Protein AF-A0A928S319-F1 (afdb_monomer)

Structure (mmCIF, N/CA/C/O backbone):
data_AF-A0A928S319-F1
#
_entry.id   AF-A0A928S319-F1
#
loop_
_atom_site.group_PDB
_atom_site.id
_atom_site.type_symbol
_atom_site.label_atom_id
_atom_site.label_alt_id
_atom_site.label_comp_id
_atom_site.label_asym_id
_atom_site.label_entity_id
_atom_site.label_seq_id
_atom_site.pdbx_PDB_ins_code
_atom_site.Cartn_x
_atom_site.Cartn_y
_atom_site.Cartn_z
_atom_site.occupancy
_atom_site.B_iso_or_equiv
_atom_site.auth_seq_id
_atom_site.auth_comp_id
_atom_site.auth_asym_id
_atom_site.auth_atom_id
_atom_site.pdbx_PDB_model_num
ATOM 1 N N . MET A 1 1 ? 28.280 28.266 10.503 1.00 34.09 1 MET A N 1
ATOM 2 C CA . MET A 1 1 ? 27.344 28.770 11.542 1.00 34.09 1 MET A CA 1
ATOM 3 C C . MET A 1 1 ? 26.442 27.668 12.131 1.00 34.09 1 MET A C 1
ATOM 5 O O . MET A 1 1 ? 25.420 27.984 12.715 1.00 34.09 1 MET A O 1
ATOM 9 N N . THR A 1 2 ? 26.809 26.383 12.058 1.00 37.94 2 THR A N 1
ATOM 10 C CA . THR A 1 2 ? 25.893 25.253 12.338 1.00 37.94 2 THR A CA 1
ATOM 11 C C . THR A 1 2 ? 26.000 24.655 13.753 1.00 37.94 2 THR A C 1
ATOM 13 O O . THR A 1 2 ? 25.081 23.978 14.194 1.00 37.94 2 THR A O 1
ATOM 16 N N . GLY A 1 3 ? 27.070 24.941 14.512 1.00 30.08 3 GLY A N 1
ATOM 17 C CA . GLY A 1 3 ? 27.277 24.375 15.862 1.00 30.08 3 GLY A CA 1
ATOM 18 C C . GLY A 1 3 ? 26.756 25.210 17.047 1.00 30.08 3 GLY A C 1
ATOM 19 O O . GLY A 1 3 ? 26.396 24.651 18.082 1.00 30.08 3 GLY A O 1
ATOM 20 N N . ARG A 1 4 ? 26.699 26.547 16.927 1.00 36.94 4 ARG A N 1
ATOM 21 C CA . ARG A 1 4 ? 26.248 27.449 18.015 1.00 36.94 4 ARG A CA 1
ATOM 22 C C . ARG A 1 4 ? 24.722 27.570 18.101 1.00 36.94 4 ARG A C 1
ATOM 24 O O . ARG A 1 4 ? 24.186 27.632 19.201 1.00 36.94 4 ARG A O 1
ATOM 31 N N . SER A 1 5 ? 24.032 27.548 16.966 1.00 40.16 5 SER A N 1
ATOM 32 C CA . SER A 1 5 ? 22.568 27.627 16.856 1.00 40.16 5 SER A CA 1
ATOM 33 C C . SER A 1 5 ? 21.872 26.343 17.326 1.00 40.16 5 SER A C 1
ATOM 35 O O . SER A 1 5 ? 20.917 26.416 18.090 1.00 40.16 5 SER A O 1
ATOM 37 N N . MET A 1 6 ? 22.410 25.160 16.998 1.00 38.59 6 MET A N 1
ATOM 38 C CA . MET A 1 6 ? 21.878 23.876 17.488 1.00 38.59 6 MET A CA 1
ATOM 39 C C . MET A 1 6 ? 22.015 23.712 19.017 1.00 38.59 6 MET A C 1
ATOM 41 O O . MET A 1 6 ? 21.134 23.147 19.662 1.00 38.59 6 MET A O 1
ATOM 45 N N . ARG A 1 7 ? 23.090 24.247 19.624 1.00 43.91 7 ARG A N 1
ATOM 46 C CA . ARG A 1 7 ? 23.232 24.311 21.094 1.00 43.91 7 ARG A CA 1
ATOM 47 C C . ARG A 1 7 ? 22.200 25.240 21.745 1.00 43.91 7 ARG A C 1
ATOM 49 O O . ARG A 1 7 ? 21.746 24.912 22.833 1.00 43.91 7 ARG A O 1
ATOM 56 N N . ARG A 1 8 ? 21.813 26.342 21.084 1.00 46.66 8 ARG A N 1
ATOM 57 C CA . ARG A 1 8 ? 20.806 27.303 21.583 1.00 46.66 8 ARG A CA 1
ATOM 58 C C . ARG A 1 8 ? 19.378 26.742 21.577 1.00 46.66 8 ARG A C 1
ATOM 60 O O . ARG A 1 8 ? 18.639 26.992 22.522 1.00 46.66 8 ARG A O 1
ATOM 67 N N . ILE A 1 9 ? 19.012 25.928 20.582 1.00 44.09 9 ILE A N 1
ATOM 68 C CA . ILE A 1 9 ? 17.712 25.226 20.577 1.00 44.09 9 ILE A CA 1
ATOM 69 C C . ILE A 1 9 ? 17.668 24.149 21.676 1.00 44.09 9 ILE A C 1
ATOM 71 O O . ILE A 1 9 ? 16.668 24.012 22.373 1.00 44.09 9 ILE A O 1
ATOM 75 N N . ARG A 1 10 ? 18.781 23.437 21.913 1.00 42.03 10 ARG A N 1
ATOM 76 C CA . ARG A 1 10 ? 18.887 22.420 22.981 1.00 42.03 10 ARG A CA 1
ATOM 77 C C . ARG A 1 10 ? 18.805 22.979 24.408 1.00 42.03 10 ARG A C 1
ATOM 79 O O . ARG A 1 10 ? 18.472 22.230 25.322 1.00 42.03 10 ARG A O 1
ATOM 86 N N . THR A 1 11 ? 19.123 24.253 24.639 1.00 42.09 11 THR A N 1
ATOM 87 C CA . THR A 1 11 ? 19.127 24.831 25.997 1.00 42.09 11 THR A CA 1
ATOM 88 C C . THR A 1 11 ? 17.731 25.061 26.589 1.00 42.09 11 THR A C 1
ATOM 90 O O . THR A 1 11 ? 17.611 25.065 27.811 1.00 42.09 11 THR A O 1
ATOM 93 N N . TRP A 1 12 ? 16.672 25.149 25.773 1.00 41.41 12 TRP A N 1
ATOM 94 C CA . TRP A 1 12 ? 15.290 25.281 26.269 1.00 41.41 12 TRP A CA 1
ATOM 95 C C . TRP A 1 12 ? 14.725 23.977 26.860 1.00 41.41 12 TRP A C 1
ATOM 97 O O . TRP A 1 12 ? 13.899 24.028 27.763 1.00 41.41 12 TRP A O 1
ATOM 107 N N . THR A 1 13 ? 15.246 22.805 26.468 1.00 44.25 13 THR A N 1
ATOM 108 C CA . THR A 1 13 ? 14.876 21.529 27.116 1.00 44.25 13 THR A CA 1
ATOM 109 C C . THR A 1 13 ? 15.301 21.428 28.590 1.00 44.25 13 THR A C 1
ATOM 111 O O . THR A 1 13 ? 14.856 20.507 29.265 1.00 44.25 13 THR A O 1
ATOM 114 N N . CYS A 1 14 ? 16.140 22.340 29.105 1.00 31.25 14 CYS A N 1
ATOM 115 C CA . CYS A 1 14 ? 16.690 22.243 30.465 1.00 31.25 14 CYS A CA 1
ATOM 116 C C . CYS A 1 14 ? 16.409 23.441 31.391 1.00 31.25 14 CYS A C 1
ATOM 118 O O . CYS A 1 14 ? 16.792 23.373 32.556 1.00 31.25 14 CYS A O 1
ATOM 120 N N . ALA A 1 15 ? 15.762 24.520 30.943 1.00 30.66 15 ALA A N 1
ATOM 121 C CA . ALA A 1 15 ? 15.530 25.684 31.801 1.00 30.66 15 ALA A CA 1
ATOM 122 C C . ALA A 1 15 ? 14.169 26.337 31.521 1.00 30.66 15 ALA A C 1
ATOM 124 O O . ALA A 1 15 ? 14.057 27.163 30.623 1.00 30.66 15 ALA A O 1
ATOM 125 N N . GLY A 1 16 ? 13.151 25.982 32.314 1.00 33.06 16 GLY A N 1
ATOM 126 C CA . GLY A 1 16 ? 11.993 26.860 32.539 1.00 33.06 16 GLY A CA 1
ATOM 127 C C . GLY A 1 16 ? 10.589 26.330 32.237 1.00 33.06 16 GLY A C 1
ATOM 128 O O . GLY A 1 16 ? 9.640 27.021 32.582 1.00 33.06 16 GLY A O 1
ATOM 129 N N . LEU A 1 17 ? 10.405 25.130 31.674 1.00 33.03 17 LEU A N 1
ATOM 130 C CA . LEU A 1 17 ? 9.065 24.557 31.462 1.00 33.03 17 LEU A CA 1
ATOM 131 C C . LEU A 1 17 ? 8.890 23.261 32.253 1.00 33.03 17 LEU A C 1
ATOM 133 O O . LEU A 1 17 ? 9.468 22.223 31.935 1.00 33.03 17 LEU A O 1
ATOM 137 N N . ILE A 1 18 ? 8.102 23.348 33.324 1.00 29.00 18 ILE A N 1
ATOM 138 C CA . ILE A 1 18 ? 7.705 22.209 34.150 1.00 29.00 18 ILE A CA 1
ATOM 139 C C . ILE A 1 18 ? 6.858 21.254 33.299 1.00 29.00 18 ILE A C 1
ATOM 141 O O . ILE A 1 18 ? 5.909 21.661 32.632 1.00 29.00 18 ILE A O 1
ATOM 145 N N . ALA A 1 19 ? 7.234 19.976 33.342 1.00 26.89 19 ALA A N 1
ATOM 146 C CA . ALA A 1 19 ? 6.660 18.872 32.588 1.00 26.89 19 ALA A CA 1
ATOM 147 C C . ALA A 1 19 ? 5.120 18.843 32.618 1.00 26.89 19 ALA A C 1
ATOM 149 O O . ALA A 1 19 ? 4.506 18.565 33.649 1.00 26.89 19 ALA A O 1
ATOM 150 N N . CYS A 1 20 ? 4.504 19.051 31.454 1.00 30.06 20 CYS A N 1
ATOM 151 C CA . CYS A 1 20 ? 3.156 18.578 31.166 1.00 30.06 20 CYS A CA 1
ATOM 152 C C . CYS A 1 20 ? 3.275 17.301 30.333 1.00 30.06 20 CYS A C 1
ATOM 154 O O . CYS A 1 20 ? 3.807 17.323 29.225 1.00 30.06 20 CYS A O 1
ATOM 156 N N . ALA A 1 21 ? 2.758 16.189 30.855 1.00 27.22 21 ALA A N 1
ATOM 157 C CA . ALA A 1 21 ? 2.481 15.000 30.060 1.00 27.22 21 ALA A CA 1
ATOM 158 C C . ALA A 1 21 ? 1.259 15.283 29.169 1.00 27.22 21 ALA A C 1
ATOM 160 O O . ALA A 1 21 ? 0.144 14.858 29.462 1.00 27.22 21 ALA A O 1
ATOM 161 N N . ALA A 1 22 ? 1.449 16.070 28.111 1.00 30.23 22 ALA A N 1
ATOM 162 C CA . ALA A 1 22 ? 0.456 16.216 27.059 1.00 30.23 22 ALA A CA 1
ATOM 163 C C . ALA A 1 22 ? 0.625 15.035 26.098 1.00 30.23 22 ALA A C 1
ATOM 165 O O . ALA A 1 22 ? 1.603 14.960 25.355 1.00 30.23 22 ALA A O 1
ATOM 166 N N . LEU A 1 23 ? -0.315 14.088 26.149 1.00 30.02 23 LEU A N 1
ATOM 167 C CA . LEU A 1 23 ? -0.393 12.990 25.186 1.00 30.02 23 LEU A CA 1
ATOM 168 C C . LEU A 1 23 ? -0.434 13.562 23.755 1.00 30.02 23 LEU A C 1
ATOM 170 O O . LEU A 1 23 ? -1.133 14.557 23.528 1.00 30.02 23 LEU A O 1
ATOM 174 N N . PRO A 1 24 ? 0.281 12.953 22.791 1.00 30.30 24 PRO A N 1
ATOM 175 C CA . PRO A 1 24 ? 0.369 13.469 21.435 1.00 30.30 24 PRO A CA 1
ATOM 176 C C . PRO A 1 24 ? -1.022 13.568 20.808 1.00 30.30 24 PRO A C 1
ATOM 178 O O . PRO A 1 24 ? -1.735 12.580 20.638 1.00 30.30 24 PRO A O 1
ATOM 181 N N . ALA A 1 25 ? -1.377 14.804 20.476 1.00 34.69 25 ALA A N 1
ATOM 182 C CA . ALA A 1 25 ? -2.468 15.170 19.598 1.00 34.69 25 ALA A CA 1
ATOM 183 C C . ALA A 1 25 ? -2.018 15.004 18.153 1.00 34.69 25 ALA A C 1
ATOM 185 O O . ALA A 1 25 ? -0.946 15.470 17.805 1.00 34.69 25 ALA A O 1
ATOM 186 N N . ARG A 1 26 ? -2.852 14.428 17.307 1.00 36.94 26 ARG A N 1
ATOM 187 C CA . ARG A 1 26 ? -2.746 14.218 15.871 1.00 36.94 26 ARG A CA 1
ATOM 188 C C . ARG A 1 26 ? -4.167 14.127 15.277 1.00 36.94 26 ARG A C 1
ATOM 190 O O . ARG A 1 26 ? -4.845 13.140 15.422 1.00 36.94 26 ARG A O 1
ATOM 197 N N . GLY A 1 27 ? -4.676 15.206 14.699 1.00 38.75 27 GLY A N 1
ATOM 198 C CA . GLY A 1 27 ? -5.790 15.281 13.733 1.00 38.75 27 GLY A CA 1
ATOM 199 C C . GLY A 1 27 ? -6.958 14.277 13.665 1.00 38.75 27 GLY A C 1
ATOM 200 O O . GLY A 1 27 ? -6.771 13.123 13.310 1.00 38.75 27 GLY A O 1
ATOM 201 N N . GLY A 1 28 ? -8.185 14.781 13.851 1.00 39.62 28 GLY A N 1
ATOM 202 C CA . GLY A 1 28 ? -9.452 14.128 13.486 1.00 39.62 28 GLY A CA 1
ATOM 203 C C . GLY A 1 28 ? -9.680 13.982 11.981 1.00 39.62 28 GLY A C 1
ATOM 204 O O . GLY A 1 28 ? -9.009 14.672 11.227 1.00 39.62 28 GLY A O 1
ATOM 205 N N . PRO A 1 29 ? -10.659 13.204 11.497 1.00 41.00 29 PRO A N 1
ATOM 206 C CA . PRO A 1 29 ? -10.925 13.075 10.058 1.00 41.00 29 PRO A CA 1
ATOM 207 C C . PRO A 1 29 ? -11.649 14.275 9.418 1.00 41.00 29 PRO A C 1
ATOM 209 O O . PRO A 1 29 ? -12.084 14.226 8.276 1.00 41.00 29 PRO A O 1
ATOM 212 N N . ASN A 1 30 ? -11.779 15.366 10.158 1.00 51.31 30 ASN A N 1
ATOM 213 C CA . ASN A 1 30 ? -12.445 16.602 9.732 1.00 51.31 30 ASN A CA 1
ATOM 214 C C . ASN A 1 30 ? -11.444 17.751 9.717 1.00 51.31 30 ASN A C 1
ATOM 216 O O . ASN A 1 30 ? -11.799 18.922 9.635 1.00 51.31 30 ASN A O 1
ATOM 220 N N . LEU A 1 31 ? -10.186 17.385 9.944 1.00 55.84 31 LEU A N 1
ATOM 221 C CA . LEU A 1 31 ? -9.044 18.241 10.064 1.00 55.84 31 LEU A CA 1
ATOM 222 C C . LEU A 1 31 ? -8.592 18.618 8.662 1.00 55.84 31 LEU A C 1
ATOM 224 O O . LEU A 1 31 ? -7.925 17.847 7.979 1.00 55.84 31 LEU A O 1
ATOM 228 N N . VAL A 1 32 ? -8.940 19.830 8.274 1.00 54.81 32 VAL A N 1
ATOM 229 C CA . VAL A 1 32 ? -8.575 20.404 6.986 1.00 54.81 32 VAL A CA 1
ATOM 230 C C . VAL A 1 32 ? -7.110 20.821 6.996 1.00 54.81 32 VAL A C 1
ATOM 232 O O . VAL A 1 32 ? -6.420 20.638 6.009 1.00 54.81 32 VAL A O 1
ATOM 235 N N . ALA A 1 33 ? -6.593 21.337 8.112 1.00 54.75 33 ALA A N 1
ATOM 236 C CA . ALA A 1 33 ? -5.182 21.697 8.250 1.00 54.75 33 ALA A CA 1
ATOM 237 C C . ALA A 1 33 ? -4.685 21.426 9.664 1.00 54.75 33 ALA A C 1
ATOM 239 O O . ALA A 1 33 ? -5.439 21.557 10.638 1.00 54.75 33 ALA A O 1
ATOM 240 N N . VAL A 1 34 ? -3.407 21.069 9.789 1.00 60.81 34 VAL A N 1
ATOM 241 C CA . VAL A 1 34 ? -2.806 20.839 11.096 1.00 60.81 34 VAL A CA 1
ATOM 242 C C . VAL A 1 34 ? -1.322 21.135 11.122 1.00 60.81 34 VAL A C 1
ATOM 244 O O . VAL A 1 34 ? -0.647 20.935 10.132 1.00 60.81 34 VAL A O 1
ATOM 247 N N . GLY A 1 35 ? -0.810 21.604 12.253 1.00 56.25 35 GLY A N 1
ATOM 248 C CA . GLY A 1 35 ? 0.625 21.669 12.514 1.00 56.25 35 GLY A CA 1
ATOM 249 C C . GLY A 1 35 ? 0.962 20.776 13.694 1.00 56.25 35 GLY A C 1
ATOM 250 O O . GLY A 1 35 ? 0.561 21.107 14.810 1.00 56.25 35 GLY A O 1
ATOM 251 N N . PHE A 1 36 ? 1.664 19.664 13.458 1.00 57.72 36 PHE A N 1
ATOM 252 C CA . PHE A 1 36 ? 2.273 18.851 14.514 1.00 57.72 36 PHE A CA 1
ATOM 253 C C . PHE A 1 36 ? 3.786 18.912 14.418 1.00 57.72 36 PHE A C 1
ATOM 255 O O . PHE A 1 36 ? 4.358 18.677 13.358 1.00 57.72 36 PHE A O 1
ATOM 262 N N . PHE A 1 37 ? 4.428 19.201 15.546 1.00 60.50 37 PHE A N 1
ATOM 263 C CA . PHE A 1 37 ? 5.868 19.459 15.599 1.00 60.50 37 PHE A CA 1
ATOM 264 C C . PHE A 1 37 ? 6.627 18.415 16.417 1.00 60.50 37 PHE A C 1
ATOM 266 O O . PHE A 1 37 ? 7.760 18.638 16.846 1.00 60.50 37 PHE A O 1
ATOM 273 N N . ASP A 1 38 ? 6.009 17.244 16.580 1.00 55.69 38 ASP A N 1
ATOM 274 C CA . ASP A 1 38 ? 6.647 16.044 17.106 1.00 55.69 38 ASP A CA 1
ATOM 275 C C . ASP A 1 38 ? 7.420 15.315 15.996 1.00 55.69 38 ASP A C 1
ATOM 277 O O . ASP A 1 38 ? 7.031 14.255 15.503 1.00 55.69 38 ASP A O 1
ATOM 281 N N . LEU A 1 39 ? 8.464 15.993 15.530 1.00 56.28 39 LEU A N 1
ATOM 282 C CA . LEU A 1 39 ? 9.363 15.574 14.462 1.00 56.28 39 LEU A CA 1
ATOM 283 C C . LEU A 1 39 ? 10.785 15.531 15.008 1.00 56.28 39 LEU A C 1
ATOM 285 O O . LEU A 1 39 ? 11.094 16.200 15.991 1.00 56.28 39 LEU A O 1
ATOM 289 N N . ALA A 1 40 ? 11.688 14.800 14.356 1.00 57.53 40 ALA A N 1
ATOM 290 C CA . ALA A 1 40 ? 13.099 14.881 14.715 1.00 57.53 40 ALA A CA 1
ATOM 291 C C . ALA A 1 40 ? 13.571 16.356 14.708 1.00 57.53 40 ALA A C 1
ATOM 293 O O . ALA A 1 40 ? 13.184 17.113 13.809 1.00 57.53 40 ALA A O 1
ATOM 294 N N . PRO A 1 41 ? 14.388 16.791 15.688 1.00 66.00 41 PRO A N 1
ATOM 295 C CA . PRO A 1 41 ? 14.815 18.181 15.766 1.00 66.00 41 PRO A CA 1
ATOM 296 C C . PRO A 1 41 ? 15.512 18.612 14.469 1.00 66.00 41 PRO A C 1
ATOM 298 O O . PRO A 1 41 ? 16.501 17.996 14.064 1.00 66.00 41 PRO A O 1
ATOM 301 N N . LYS A 1 42 ? 15.018 19.669 13.818 1.00 68.44 42 LYS A N 1
ATOM 302 C CA . LYS A 1 42 ? 15.487 20.098 12.490 1.00 68.44 42 LYS A CA 1
ATOM 303 C C . LYS A 1 42 ? 15.374 21.606 12.331 1.00 68.44 42 LYS A C 1
ATOM 305 O O . LYS A 1 42 ? 14.389 22.195 12.751 1.00 68.44 42 LYS A O 1
ATOM 310 N N . LEU A 1 43 ? 16.374 22.232 11.720 1.00 75.75 43 LEU A N 1
ATOM 311 C CA . LEU A 1 43 ? 16.349 23.656 11.376 1.00 75.75 43 LEU A CA 1
ATOM 312 C C . LEU A 1 43 ? 15.754 23.859 9.981 1.00 75.75 43 LEU A C 1
ATOM 314 O O . LEU A 1 43 ? 16.000 23.047 9.093 1.00 75.75 43 LEU A O 1
ATOM 318 N N . ALA A 1 44 ? 15.027 24.958 9.788 1.00 74.38 44 ALA A N 1
ATOM 319 C CA . ALA A 1 44 ? 14.574 25.374 8.469 1.00 74.38 44 ALA A CA 1
ATOM 320 C C . ALA A 1 44 ? 15.755 25.850 7.611 1.00 74.38 44 ALA A C 1
ATOM 322 O O . ALA A 1 44 ? 16.646 26.570 8.080 1.00 74.38 44 ALA A O 1
ATOM 323 N N . ASN A 1 45 ? 15.723 25.502 6.329 1.00 74.19 45 ASN A N 1
ATOM 324 C CA . ASN A 1 45 ? 16.584 26.083 5.314 1.00 74.19 45 ASN A CA 1
ATOM 325 C C . ASN A 1 45 ? 16.130 27.511 5.021 1.00 74.19 45 ASN A C 1
ATOM 327 O O . ASN A 1 45 ? 14.944 27.771 4.839 1.00 74.19 45 ASN A O 1
ATOM 331 N N . VAL A 1 46 ? 17.080 28.445 4.954 1.00 76.69 46 VAL A N 1
ATOM 332 C CA . VAL A 1 46 ? 16.784 29.862 4.712 1.00 76.69 46 VAL A CA 1
ATOM 333 C C . VAL A 1 46 ? 17.112 30.229 3.271 1.00 76.69 46 VAL A C 1
ATOM 335 O O . VAL A 1 46 ? 18.260 30.086 2.843 1.00 76.69 46 VAL A O 1
ATOM 338 N N . ARG A 1 47 ? 16.128 30.765 2.550 1.00 76.00 47 ARG A N 1
ATOM 339 C CA . ARG A 1 47 ? 16.235 31.244 1.168 1.00 76.00 47 ARG A CA 1
ATOM 340 C C . ARG A 1 47 ? 15.647 32.646 1.023 1.00 76.00 47 ARG A C 1
ATOM 342 O O . ARG A 1 47 ? 14.995 33.173 1.923 1.00 76.00 47 ARG A O 1
ATOM 349 N N . TYR A 1 48 ? 15.912 33.272 -0.115 1.00 71.62 48 TYR A N 1
ATOM 350 C CA . TYR A 1 48 ? 15.319 34.552 -0.494 1.00 71.62 48 TYR A CA 1
ATOM 351 C C . TYR A 1 48 ? 14.196 34.310 -1.496 1.00 71.62 48 TYR A C 1
ATOM 353 O O . TYR A 1 48 ? 14.375 33.498 -2.400 1.00 71.62 48 TYR A O 1
ATOM 361 N N . SER A 1 49 ? 13.074 35.023 -1.363 1.00 59.50 49 SER A N 1
ATOM 362 C CA . SER A 1 49 ? 12.041 34.994 -2.405 1.00 59.50 49 SER A CA 1
ATOM 363 C C . SER A 1 49 ? 12.601 35.565 -3.709 1.00 59.50 49 SER A C 1
ATOM 365 O O . SER A 1 49 ? 13.257 36.609 -3.698 1.00 59.50 49 SER A O 1
ATOM 367 N N . LEU A 1 50 ? 12.372 34.884 -4.832 1.00 50.19 50 LEU A N 1
ATOM 368 C CA . LEU A 1 50 ? 12.834 35.333 -6.150 1.00 50.19 50 LEU A CA 1
ATOM 369 C C . LEU A 1 50 ? 11.948 36.443 -6.730 1.00 50.19 50 LEU A C 1
ATOM 371 O O . LEU A 1 50 ? 12.426 37.265 -7.508 1.00 50.19 50 LEU A O 1
ATOM 375 N N . THR A 1 51 ? 10.683 36.487 -6.319 1.00 52.41 51 THR A N 1
ATOM 376 C CA . THR A 1 51 ? 9.663 37.417 -6.820 1.00 52.41 51 THR A CA 1
ATOM 377 C C . THR A 1 51 ? 9.429 38.606 -5.891 1.00 52.41 51 THR A C 1
ATOM 379 O O . THR A 1 51 ? 8.903 39.625 -6.331 1.00 52.41 51 THR A O 1
ATOM 382 N N . ASP A 1 52 ? 9.852 38.509 -4.626 1.00 67.19 52 ASP A N 1
ATOM 383 C CA . ASP A 1 52 ? 9.662 39.549 -3.617 1.00 67.19 52 ASP A CA 1
ATOM 384 C C . ASP A 1 52 ? 10.985 39.875 -2.880 1.00 67.19 52 ASP A C 1
ATOM 386 O O . ASP A 1 52 ? 11.468 39.084 -2.059 1.00 67.19 52 ASP A O 1
ATOM 390 N N . PRO A 1 53 ? 11.596 41.050 -3.130 1.00 69.38 53 PRO A N 1
ATOM 391 C CA . PRO A 1 53 ? 12.865 41.443 -2.517 1.00 69.38 53 PRO A CA 1
ATOM 392 C C . PRO A 1 53 ? 12.773 41.721 -1.004 1.00 69.38 53 PRO A C 1
ATOM 394 O O . PRO A 1 53 ? 13.815 41.867 -0.355 1.00 69.38 53 PRO A O 1
ATOM 397 N N . GLN A 1 54 ? 11.566 41.769 -0.436 1.00 76.50 54 GLN A N 1
ATOM 398 C CA . GLN A 1 54 ? 11.289 41.985 0.987 1.00 76.50 54 GLN A CA 1
ATOM 399 C C . GLN A 1 54 ? 10.963 40.691 1.752 1.00 76.50 54 GLN A C 1
ATOM 401 O O . GLN A 1 54 ? 10.734 40.732 2.962 1.00 76.50 54 GLN A O 1
ATOM 406 N N . THR A 1 55 ? 10.988 39.533 1.080 1.00 78.44 55 THR A N 1
ATOM 407 C CA . THR A 1 55 ? 10.611 38.246 1.681 1.00 78.44 55 THR A CA 1
ATOM 408 C C . THR A 1 55 ? 11.805 37.302 1.875 1.00 78.44 55 THR A C 1
ATOM 410 O O . THR A 1 55 ? 12.567 37.001 0.947 1.00 78.44 55 THR A O 1
ATOM 413 N N . VAL A 1 56 ? 11.936 36.779 3.098 1.00 81.00 56 VAL A N 1
ATOM 414 C CA . VAL A 1 56 ? 12.796 35.642 3.462 1.00 81.00 56 VAL A CA 1
ATOM 415 C C . VAL A 1 56 ? 11.925 34.392 3.582 1.00 81.00 56 VAL A C 1
ATOM 417 O O . VAL A 1 56 ? 10.888 34.422 4.238 1.00 81.00 56 VAL A O 1
ATOM 420 N N . VAL A 1 57 ? 12.344 33.290 2.965 1.00 77.88 57 VAL A N 1
ATOM 421 C CA . VAL A 1 57 ? 11.638 32.003 3.005 1.00 77.88 57 VAL A CA 1
ATOM 422 C C . VAL A 1 57 ? 12.399 31.057 3.930 1.00 77.88 57 VAL A C 1
ATOM 424 O O . VAL A 1 57 ? 13.594 30.834 3.736 1.00 77.88 57 VAL A O 1
ATOM 427 N N . LEU A 1 58 ? 11.724 30.516 4.940 1.00 78.19 58 LEU A N 1
ATOM 428 C CA . LEU A 1 58 ? 12.221 29.452 5.811 1.00 78.19 58 LEU A CA 1
ATOM 429 C C . LEU A 1 58 ? 11.441 28.180 5.463 1.00 78.19 58 LEU A C 1
ATOM 431 O O . LEU A 1 58 ? 10.224 28.125 5.635 1.00 78.19 58 LEU A O 1
ATOM 435 N N . GLU A 1 59 ? 12.130 27.172 4.949 1.00 71.56 59 GLU A N 1
ATOM 436 C CA . GLU A 1 59 ? 11.518 25.954 4.415 1.00 71.56 59 GLU A CA 1
ATOM 437 C C . GLU A 1 59 ? 12.077 24.723 5.130 1.00 71.56 59 GLU A C 1
ATOM 439 O O . GLU A 1 59 ? 13.280 24.625 5.376 1.00 71.56 59 GLU A O 1
ATOM 444 N N . PHE A 1 60 ? 11.203 23.785 5.487 1.00 65.25 60 PHE A N 1
ATOM 445 C CA . PHE A 1 60 ? 11.593 22.511 6.082 1.00 65.25 60 PHE A CA 1
ATOM 446 C C . PHE A 1 60 ? 11.565 21.429 5.012 1.00 65.25 60 PHE A C 1
ATOM 448 O O . PHE A 1 60 ? 10.602 21.337 4.257 1.00 65.25 60 PHE A O 1
ATOM 455 N N . ASP A 1 61 ? 12.594 20.584 4.950 1.00 52.22 61 ASP A N 1
ATOM 456 C CA . ASP A 1 61 ? 12.575 19.496 3.976 1.00 52.22 61 ASP A CA 1
ATOM 457 C C . ASP A 1 61 ? 11.709 18.325 4.459 1.00 52.22 61 ASP A C 1
ATOM 459 O O . ASP A 1 61 ? 12.045 17.755 5.496 1.00 52.22 61 ASP A O 1
ATOM 463 N N . GLY A 1 62 ? 10.670 17.932 3.710 1.00 50.72 62 GLY A N 1
ATOM 464 C CA . GLY A 1 62 ? 9.848 16.737 3.985 1.00 50.72 62 GLY A CA 1
ATOM 465 C C . GLY A 1 62 ? 8.351 16.922 3.688 1.00 50.72 62 GLY A C 1
ATOM 466 O O . GLY A 1 62 ? 7.908 18.040 3.441 1.00 50.72 62 GLY A O 1
ATOM 467 N N . GLU A 1 63 ? 7.561 15.841 3.750 1.00 47.97 63 GLU A N 1
ATOM 468 C CA . GLU A 1 63 ? 6.081 15.877 3.808 1.00 47.97 63 GLU A CA 1
ATOM 469 C C . GLU A 1 63 ? 5.605 16.193 5.234 1.00 47.97 63 GLU A C 1
ATOM 471 O O . GLU A 1 63 ? 4.941 15.401 5.903 1.00 47.97 63 GLU A O 1
ATOM 476 N N . HIS A 1 64 ? 6.005 17.345 5.758 1.00 53.38 64 HIS A N 1
ATOM 477 C CA . HIS A 1 64 ? 5.463 17.808 7.027 1.00 53.38 64 HIS A CA 1
ATOM 478 C C . HIS A 1 64 ? 4.094 18.451 6.787 1.00 53.38 64 HIS A C 1
ATOM 480 O O . HIS A 1 64 ? 3.809 18.969 5.706 1.00 53.38 64 HIS A O 1
ATOM 486 N N . ASP A 1 65 ? 3.244 18.488 7.816 1.00 52.31 65 ASP A N 1
ATOM 487 C CA . ASP A 1 65 ? 1.930 19.152 7.736 1.00 52.31 65 ASP A CA 1
ATOM 488 C C . ASP A 1 65 ? 2.041 20.688 7.522 1.00 52.31 65 ASP A C 1
ATOM 490 O O . ASP A 1 65 ? 1.055 21.420 7.440 1.00 52.31 65 ASP A O 1
ATOM 494 N N . PHE A 1 66 ? 3.277 21.170 7.406 1.00 59.56 66 PHE A N 1
ATOM 495 C CA . PHE A 1 66 ? 3.715 22.536 7.255 1.00 59.56 66 PHE A CA 1
ATOM 496 C C . PHE A 1 66 ? 4.516 22.680 5.948 1.00 59.56 66 PHE A C 1
ATOM 498 O O . PHE A 1 66 ? 5.500 21.969 5.757 1.00 59.56 66 PHE A O 1
ATOM 505 N N . GLY A 1 67 ? 4.112 23.598 5.069 1.00 60.19 67 GLY A N 1
ATOM 506 C CA . GLY A 1 67 ? 4.737 23.826 3.764 1.00 60.19 67 GLY A CA 1
ATOM 507 C C . GLY A 1 67 ? 5.936 24.775 3.832 1.00 60.19 67 GLY A C 1
ATOM 508 O O . GLY A 1 67 ? 7.061 24.382 3.532 1.00 60.19 67 GLY A O 1
ATOM 509 N N . ARG A 1 68 ? 5.720 26.043 4.216 1.00 74.44 68 ARG A N 1
ATOM 510 C CA . ARG A 1 68 ? 6.735 27.119 4.165 1.00 74.44 68 ARG A CA 1
ATOM 511 C C . ARG A 1 68 ? 6.451 28.219 5.182 1.00 74.44 68 ARG A C 1
ATOM 513 O O . ARG A 1 68 ? 5.299 28.492 5.501 1.00 74.44 68 ARG A O 1
ATOM 520 N N . ILE A 1 69 ? 7.495 28.897 5.659 1.00 77.94 69 ILE A N 1
ATOM 521 C CA . ILE A 1 69 ? 7.358 30.141 6.422 1.00 77.94 69 ILE A CA 1
ATOM 522 C C . ILE A 1 69 ? 7.893 31.284 5.574 1.00 77.94 69 ILE A C 1
ATOM 524 O O . ILE A 1 69 ? 9.058 31.286 5.183 1.00 77.94 69 ILE A O 1
ATOM 528 N N . LEU A 1 70 ? 7.069 32.291 5.338 1.00 81.31 70 LEU A N 1
ATOM 529 C CA . LEU A 1 70 ? 7.458 33.516 4.660 1.00 81.31 70 LEU A CA 1
ATOM 530 C C . LEU A 1 70 ? 7.561 34.623 5.704 1.00 81.31 70 LEU A C 1
ATOM 532 O O . LEU A 1 70 ? 6.583 34.946 6.371 1.00 81.31 70 LEU A O 1
ATOM 536 N N . VAL A 1 71 ? 8.739 35.217 5.844 1.00 83.62 71 VAL A N 1
ATOM 537 C CA . VAL A 1 71 ? 8.955 36.409 6.665 1.00 83.62 71 VAL A CA 1
ATOM 538 C C . VAL A 1 71 ? 9.062 37.596 5.722 1.00 83.62 71 VAL A C 1
ATOM 540 O O . VAL A 1 71 ? 10.078 37.763 5.045 1.00 83.62 71 VAL A O 1
ATOM 543 N N . LYS A 1 72 ? 8.004 38.404 5.664 1.00 83.81 72 LYS A N 1
ATOM 544 C CA . LYS A 1 72 ? 7.964 39.653 4.899 1.00 83.81 72 LYS A CA 1
ATOM 545 C C . LYS A 1 72 ? 8.302 40.819 5.813 1.00 83.81 72 LYS A C 1
ATOM 547 O O . LYS A 1 72 ? 7.780 40.890 6.923 1.00 83.81 72 LYS A O 1
ATOM 552 N N . SER A 1 73 ? 9.154 41.735 5.369 1.00 81.50 73 SER A N 1
ATOM 553 C CA . SER A 1 73 ? 9.497 42.930 6.143 1.00 81.50 73 SER A CA 1
ATOM 554 C C . SER A 1 73 ? 9.892 44.092 5.246 1.00 81.50 73 SER A C 1
ATOM 556 O O . SER A 1 73 ? 10.491 43.908 4.193 1.00 81.50 73 SER A O 1
ATOM 558 N N . GLU A 1 74 ? 9.652 45.311 5.723 1.00 81.56 74 GLU A N 1
ATOM 559 C CA . GLU A 1 74 ? 10.186 46.537 5.120 1.00 81.56 74 GLU A CA 1
ATOM 560 C C . GLU A 1 74 ? 11.726 46.589 5.157 1.00 81.56 74 GLU A C 1
ATOM 562 O O . GLU A 1 74 ? 12.359 47.320 4.395 1.00 81.56 74 GLU A O 1
ATOM 567 N N . THR A 1 75 ? 12.353 45.782 6.019 1.00 79.25 75 THR A N 1
ATOM 568 C CA . THR A 1 75 ? 13.808 45.635 6.086 1.00 79.25 75 THR A CA 1
ATOM 569 C C . THR A 1 75 ? 14.324 44.806 4.901 1.00 79.25 75 THR A C 1
ATOM 571 O O . THR A 1 75 ? 13.792 43.727 4.639 1.00 79.25 75 THR A O 1
ATOM 574 N N . PRO A 1 76 ? 15.411 45.221 4.215 1.00 76.50 76 PRO A N 1
ATOM 575 C CA . PRO A 1 76 ? 15.992 44.437 3.128 1.00 76.50 76 PRO A CA 1
ATOM 576 C C . PRO A 1 76 ? 16.286 42.989 3.545 1.00 76.50 76 PRO A C 1
ATOM 578 O O . PRO A 1 76 ? 16.931 42.750 4.570 1.00 76.50 76 PRO A O 1
ATOM 581 N N . ARG A 1 77 ? 15.888 42.014 2.716 1.00 72.88 77 ARG A N 1
ATOM 582 C CA . ARG A 1 77 ? 16.006 40.567 3.003 1.00 72.88 77 ARG A CA 1
ATOM 583 C C . ARG A 1 77 ? 17.403 40.106 3.448 1.00 72.88 77 ARG A C 1
ATOM 585 O O . ARG A 1 77 ? 17.531 39.170 4.235 1.00 72.88 77 ARG A O 1
ATOM 592 N N . SER A 1 78 ? 18.469 40.763 2.979 1.00 70.62 78 SER A N 1
ATOM 593 C CA . SER A 1 78 ? 19.861 40.470 3.360 1.00 70.62 78 SER A CA 1
ATOM 594 C C . SER A 1 78 ? 20.165 40.785 4.829 1.00 70.62 78 SER A C 1
ATOM 596 O O . SER A 1 78 ? 20.957 40.078 5.455 1.00 70.62 78 SER A O 1
ATOM 598 N N . VAL A 1 79 ? 19.518 41.817 5.372 1.00 72.75 79 VAL A N 1
ATOM 599 C CA . VAL A 1 79 ? 19.593 42.229 6.776 1.00 72.75 79 VAL A CA 1
ATOM 600 C C . VAL A 1 79 ? 18.587 41.431 7.597 1.00 72.75 79 VAL A C 1
ATOM 602 O O . VAL A 1 79 ? 18.978 40.858 8.609 1.00 72.75 79 VAL A O 1
ATOM 605 N N . ALA A 1 80 ? 17.351 41.283 7.105 1.00 69.81 80 ALA A N 1
ATOM 606 C CA . ALA A 1 80 ? 16.301 40.530 7.790 1.00 69.81 80 ALA A CA 1
ATOM 607 C C . ALA A 1 80 ? 16.690 39.064 8.046 1.00 69.81 80 ALA A C 1
ATOM 609 O O . ALA A 1 80 ? 16.370 38.517 9.090 1.00 69.81 80 ALA A O 1
ATOM 610 N N . ARG A 1 81 ? 17.458 38.431 7.145 1.00 78.19 81 ARG A N 1
ATOM 611 C CA . ARG A 1 81 ? 17.984 37.068 7.345 1.00 78.19 81 ARG A CA 1
ATOM 612 C C . ARG A 1 81 ? 18.870 36.925 8.589 1.00 78.19 81 ARG A C 1
ATOM 614 O O . ARG A 1 81 ? 18.948 35.832 9.150 1.00 78.19 81 ARG A O 1
ATOM 621 N N . ARG A 1 82 ? 19.625 37.958 8.979 1.00 77.50 82 ARG A N 1
ATOM 622 C CA . ARG A 1 82 ? 20.568 37.842 10.102 1.00 77.50 82 ARG A CA 1
ATOM 623 C C . ARG A 1 82 ? 19.774 37.692 11.396 1.00 77.50 82 ARG A C 1
ATOM 625 O O . ARG A 1 82 ? 19.006 38.577 11.735 1.00 77.50 82 ARG A O 1
ATOM 632 N N . GLY A 1 83 ? 19.977 36.581 12.100 1.00 72.38 83 GLY A N 1
ATOM 633 C CA . GLY A 1 83 ? 19.324 36.318 13.384 1.00 72.38 83 GLY A CA 1
ATOM 634 C C . GLY A 1 83 ? 17.955 35.635 13.297 1.00 72.38 83 GLY A C 1
ATOM 635 O O . GLY A 1 83 ? 17.447 35.251 14.342 1.00 72.38 83 GLY A O 1
ATOM 636 N N . LEU A 1 84 ? 17.394 35.422 12.097 1.00 81.88 84 LEU A N 1
ATOM 637 C CA . LEU A 1 84 ? 16.195 34.595 11.911 1.00 81.88 84 LEU A CA 1
ATOM 638 C C . LEU A 1 84 ? 16.539 33.109 11.984 1.00 81.88 84 LEU A C 1
ATOM 640 O O . LEU A 1 84 ? 17.344 32.610 11.191 1.00 81.88 84 LEU A O 1
ATOM 644 N N . VAL A 1 85 ? 15.886 32.392 12.894 1.00 81.56 85 VAL A N 1
ATOM 645 C CA . VAL A 1 85 ? 15.997 30.935 13.009 1.00 81.56 85 VAL A CA 1
ATOM 646 C C . VAL A 1 85 ? 14.607 30.341 13.208 1.00 81.56 85 VAL A C 1
ATOM 648 O O . VAL A 1 85 ? 13.861 30.790 14.069 1.00 81.56 85 VAL A O 1
ATOM 651 N N . ALA A 1 86 ? 14.274 29.301 12.446 1.00 82.19 86 ALA A N 1
ATOM 652 C CA . ALA A 1 86 ? 13.113 28.456 12.707 1.00 82.19 86 ALA A CA 1
ATOM 653 C C . ALA A 1 86 ? 13.550 26.991 12.801 1.00 82.19 86 ALA A C 1
ATOM 655 O O . ALA A 1 86 ? 14.462 26.573 12.081 1.00 82.19 86 ALA A O 1
ATOM 656 N N . GLY A 1 87 ? 12.937 26.214 13.692 1.00 76.38 87 GLY A N 1
ATOM 657 C CA . GLY A 1 87 ? 13.301 24.813 13.878 1.00 76.38 87 GLY A CA 1
ATOM 658 C C . GLY A 1 87 ? 12.319 23.990 14.705 1.00 76.38 87 GLY A C 1
ATOM 659 O O . GLY A 1 87 ? 11.672 24.515 15.605 1.00 76.38 87 GLY A O 1
ATOM 660 N N . TYR A 1 88 ? 12.261 22.685 14.439 1.00 72.81 88 TYR A N 1
ATOM 661 C CA . TYR A 1 88 ? 11.608 21.709 15.308 1.00 72.81 88 TYR A CA 1
ATOM 662 C C . TYR A 1 88 ? 12.509 21.355 16.489 1.00 72.81 88 TYR A C 1
ATOM 664 O O . TYR A 1 88 ? 13.716 21.148 16.326 1.00 72.81 88 TYR A O 1
ATOM 672 N N . THR A 1 89 ? 11.920 21.242 17.677 1.00 67.69 89 THR A N 1
ATOM 673 C CA . THR A 1 89 ? 12.632 20.825 18.896 1.00 67.69 89 THR A CA 1
ATOM 674 C C . THR A 1 89 ? 12.604 19.312 19.132 1.00 67.69 89 THR A C 1
ATOM 676 O O . THR A 1 89 ? 13.479 18.814 19.836 1.00 67.69 89 THR A O 1
ATOM 679 N N . GLY A 1 90 ? 11.625 18.610 18.542 1.00 59.06 90 GLY A N 1
ATOM 680 C CA . GLY A 1 90 ? 11.320 17.178 18.690 1.00 59.06 90 GLY A CA 1
ATOM 681 C C . GLY A 1 90 ? 10.833 16.715 20.061 1.00 59.06 90 GLY A C 1
ATOM 682 O O . GLY A 1 90 ? 10.954 17.451 21.040 1.00 59.06 90 GLY A O 1
ATOM 683 N N . SER A 1 91 ? 10.260 15.502 20.129 1.00 57.09 91 SER A N 1
ATOM 684 C CA . SER A 1 91 ? 9.887 14.871 21.402 1.00 57.09 91 SER A CA 1
ATOM 685 C C . SER A 1 91 ? 11.077 14.171 22.050 1.00 57.09 91 SER A C 1
ATOM 687 O O . SER A 1 91 ? 11.821 13.412 21.426 1.00 57.09 91 SER A O 1
ATOM 689 N N . ARG A 1 92 ? 11.261 14.420 23.347 1.00 47.41 92 ARG A N 1
ATOM 690 C CA . ARG A 1 92 ? 12.195 13.688 24.204 1.00 47.41 92 ARG A CA 1
ATOM 691 C C . ARG A 1 92 ? 11.491 13.352 25.509 1.00 47.41 92 ARG A C 1
ATOM 693 O O . ARG A 1 92 ? 10.977 14.246 26.172 1.00 47.41 92 ARG A O 1
ATOM 700 N N . GLY A 1 93 ? 11.482 12.072 25.881 1.00 44.56 93 GLY A N 1
ATOM 701 C CA . GLY A 1 93 ? 10.931 11.627 27.165 1.00 44.56 93 GLY A CA 1
ATOM 702 C C . GLY A 1 93 ? 9.428 11.884 27.334 1.00 44.56 93 GLY A C 1
ATOM 703 O O . GLY A 1 93 ? 8.986 12.127 28.451 1.00 44.56 93 GLY A O 1
ATOM 704 N N . GLY A 1 94 ? 8.656 11.879 26.241 1.00 44.34 94 GLY A N 1
ATOM 705 C CA . GLY A 1 94 ? 7.202 12.073 26.279 1.00 44.34 94 GLY A CA 1
ATOM 706 C C . GLY A 1 94 ? 6.729 13.532 26.314 1.00 44.34 94 GLY A C 1
ATOM 707 O O . GLY A 1 94 ? 5.524 13.759 26.357 1.00 44.34 94 GLY A O 1
ATOM 708 N N . ALA A 1 95 ? 7.633 14.519 26.268 1.00 48.09 95 ALA A N 1
ATOM 709 C CA . ALA A 1 95 ? 7.256 15.920 26.065 1.00 48.09 95 ALA A CA 1
ATOM 710 C C . ALA A 1 95 ? 6.939 16.192 24.576 1.00 48.09 95 ALA A C 1
ATOM 712 O O . ALA A 1 95 ? 7.654 15.665 23.717 1.00 48.09 95 ALA A O 1
ATOM 713 N N . PRO A 1 96 ? 5.911 16.996 24.243 1.00 53.47 96 PRO A N 1
ATOM 714 C CA . PRO A 1 96 ? 5.586 17.337 22.857 1.00 53.47 96 PRO A CA 1
ATOM 715 C C . PRO A 1 96 ? 6.686 18.202 22.218 1.00 53.47 96 PRO A C 1
ATOM 717 O O . PRO A 1 96 ? 7.301 19.031 22.886 1.00 53.47 96 PRO A O 1
ATOM 720 N N . GLY A 1 97 ? 6.942 18.009 20.921 1.00 62.91 97 GLY A N 1
ATOM 721 C CA . GLY A 1 97 ? 7.826 18.884 20.143 1.00 62.91 97 GLY A CA 1
ATOM 722 C C . GLY A 1 97 ? 7.128 20.175 19.691 1.00 62.91 97 GLY A C 1
ATOM 723 O O . GLY A 1 97 ? 5.903 20.214 19.568 1.00 62.91 97 GLY A O 1
ATOM 724 N N . PHE A 1 98 ? 7.908 21.227 19.420 1.00 72.69 98 PHE A N 1
ATOM 725 C CA . PHE A 1 98 ? 7.427 22.556 19.022 1.00 72.69 98 PHE A CA 1
ATOM 726 C C . PHE A 1 98 ? 8.120 23.047 17.750 1.00 72.69 98 PHE A C 1
ATOM 728 O O . PHE A 1 98 ? 9.289 22.728 17.516 1.00 72.69 98 PHE A O 1
ATOM 735 N N . LEU A 1 99 ? 7.427 23.882 16.970 1.00 76.06 99 LEU A N 1
ATOM 736 C CA . LEU A 1 99 ? 8.048 24.748 15.971 1.00 76.06 99 LEU A CA 1
ATOM 737 C C . LEU A 1 99 ? 8.480 26.038 16.659 1.00 76.06 99 LEU A C 1
ATOM 739 O O . LEU A 1 99 ? 7.660 26.906 16.952 1.00 76.06 99 LEU A O 1
ATOM 743 N N . LEU A 1 100 ? 9.776 26.145 16.924 1.00 81.56 100 LEU A N 1
ATOM 744 C CA . LEU A 1 100 ? 10.388 27.317 17.523 1.00 81.56 100 LEU A CA 1
ATOM 745 C C . LEU A 1 100 ? 10.785 28.314 16.437 1.00 81.56 100 LEU A C 1
ATOM 747 O O . LEU A 1 100 ? 11.460 27.956 15.471 1.00 81.56 100 LEU A O 1
ATOM 751 N N . PHE A 1 101 ? 10.441 29.572 16.665 1.00 83.81 101 PHE A N 1
ATOM 752 C CA . PHE A 1 101 ? 10.932 30.730 15.941 1.00 83.81 101 PHE A CA 1
ATOM 753 C C . PHE A 1 101 ? 11.737 31.620 16.867 1.00 83.81 101 PHE A C 1
ATOM 755 O O . PHE A 1 101 ? 11.236 32.094 17.886 1.00 83.81 101 PHE A O 1
ATOM 762 N N . ASP A 1 102 ? 12.980 31.877 16.485 1.00 83.25 102 ASP A N 1
ATOM 763 C CA . ASP A 1 102 ? 13.869 32.799 17.166 1.00 83.25 102 ASP A CA 1
ATOM 764 C C . ASP A 1 102 ? 14.142 34.009 16.276 1.00 83.25 102 ASP A C 1
ATOM 766 O O . ASP A 1 102 ? 14.693 33.887 15.177 1.00 83.25 102 ASP A O 1
ATOM 770 N N . MET A 1 103 ? 13.729 35.176 16.771 1.00 81.00 103 MET A N 1
ATOM 771 C CA . MET A 1 103 ? 14.024 36.477 16.180 1.00 81.00 103 MET A CA 1
ATOM 772 C C . MET A 1 103 ? 14.770 37.397 17.156 1.00 81.00 103 MET A C 1
ATOM 774 O O . MET A 1 103 ? 14.853 38.598 16.920 1.00 81.00 103 MET A O 1
ATOM 778 N N . SER A 1 104 ? 15.339 36.870 18.248 1.00 79.31 104 SER A N 1
ATOM 779 C CA . SER A 1 104 ? 15.958 37.695 19.297 1.00 79.31 104 SER A CA 1
ATOM 780 C C . SER A 1 104 ? 17.163 38.502 18.808 1.00 79.31 104 SER A C 1
ATOM 782 O O . SER A 1 104 ? 17.503 39.534 19.376 1.00 79.31 104 SER A O 1
ATOM 784 N N . GLU A 1 105 ? 17.835 38.019 17.762 1.00 78.44 105 GLU A N 1
ATOM 785 C CA . GLU A 1 105 ? 18.973 38.695 17.123 1.00 78.44 105 GLU A CA 1
ATOM 786 C C . GLU A 1 105 ? 18.599 39.312 15.764 1.00 78.44 105 GLU A C 1
ATOM 788 O O . GLU A 1 105 ? 19.472 39.832 15.066 1.00 78.44 105 GLU A O 1
ATOM 793 N N . ALA A 1 106 ? 17.322 39.243 15.370 1.00 76.19 106 ALA A N 1
ATOM 794 C CA . ALA A 1 106 ? 16.856 39.720 14.079 1.00 76.19 106 ALA A CA 1
ATOM 795 C C . ALA A 1 106 ? 16.496 41.210 14.141 1.00 76.19 106 ALA A C 1
ATOM 797 O O . ALA A 1 106 ? 15.691 41.649 14.959 1.00 76.19 106 ALA A O 1
ATOM 798 N N . GLN A 1 107 ? 17.085 42.009 13.251 1.00 75.00 107 GLN A N 1
ATOM 799 C CA . GLN A 1 107 ? 16.780 43.436 13.127 1.00 75.00 107 GLN A CA 1
ATOM 800 C C . GLN A 1 107 ? 15.729 43.635 12.037 1.00 75.00 107 GLN A C 1
ATOM 802 O O . GLN A 1 107 ? 16.074 43.949 10.901 1.00 75.00 107 GLN A O 1
ATOM 807 N N . ILE A 1 108 ? 14.460 43.382 12.366 1.00 75.88 108 ILE A N 1
ATOM 808 C CA . ILE A 1 108 ? 13.353 43.372 11.402 1.00 75.88 108 ILE A CA 1
ATOM 809 C C . ILE A 1 108 ? 12.271 44.368 11.826 1.00 75.88 108 ILE A C 1
ATOM 811 O O . ILE A 1 108 ? 11.800 44.348 12.964 1.00 75.88 108 ILE A O 1
ATOM 815 N N . GLN A 1 109 ? 11.861 45.232 10.898 1.00 77.62 109 GLN A N 1
ATOM 816 C CA . GLN A 1 109 ? 10.781 46.202 11.098 1.00 77.62 109 GLN A CA 1
ATOM 817 C C . GLN A 1 109 ? 9.477 45.710 10.468 1.00 77.62 109 GLN A C 1
ATOM 819 O O . GLN A 1 109 ? 9.500 45.172 9.358 1.00 77.62 109 GLN A O 1
ATOM 824 N N . ASN A 1 110 ? 8.361 45.901 11.183 1.00 77.25 110 ASN A N 1
ATOM 825 C CA . ASN A 1 110 ? 6.995 45.626 10.717 1.00 77.25 110 ASN A CA 1
ATOM 826 C C . ASN A 1 110 ? 6.867 44.266 10.011 1.00 77.25 110 ASN A C 1
ATOM 828 O O . ASN A 1 110 ? 6.429 44.171 8.866 1.00 77.25 110 ASN A O 1
ATOM 832 N N . ALA A 1 111 ? 7.342 43.212 10.680 1.00 81.69 111 ALA A N 1
ATOM 833 C CA . ALA A 1 111 ? 7.428 41.892 10.080 1.00 81.69 111 ALA A CA 1
ATOM 834 C C . ALA A 1 111 ? 6.051 41.222 10.004 1.00 81.69 111 ALA A C 1
ATOM 836 O O . ALA A 1 111 ? 5.321 41.148 10.993 1.00 81.69 111 ALA A O 1
ATOM 837 N N . GLN A 1 112 ? 5.733 40.648 8.850 1.00 84.44 112 GLN A N 1
ATOM 838 C CA . GLN A 1 112 ? 4.638 39.702 8.695 1.00 84.44 112 GLN A CA 1
ATOM 839 C C . GLN A 1 112 ? 5.219 38.297 8.546 1.00 84.44 112 GLN A C 1
ATOM 841 O O . GLN A 1 112 ? 5.987 38.036 7.620 1.00 84.44 112 GLN A O 1
ATOM 846 N N . VAL A 1 113 ? 4.838 37.384 9.439 1.00 82.44 113 VAL A N 1
ATOM 847 C CA . VAL A 1 113 ? 5.211 35.968 9.354 1.00 82.44 113 VAL A CA 1
ATOM 848 C C . VAL A 1 113 ? 4.012 35.184 8.842 1.00 82.44 113 VAL A C 1
ATOM 850 O O . VAL A 1 113 ? 3.001 35.059 9.528 1.00 82.44 113 VAL A O 1
ATOM 853 N N . VAL A 1 114 ? 4.121 34.664 7.625 1.00 81.56 114 VAL A N 1
ATOM 854 C CA . VAL A 1 114 ? 3.126 33.789 7.006 1.00 81.56 114 VAL A CA 1
ATOM 855 C C . VAL A 1 114 ? 3.598 32.354 7.152 1.00 81.56 114 VAL A C 1
ATOM 857 O O . VAL A 1 114 ? 4.601 31.957 6.574 1.00 81.56 114 VAL A O 1
ATOM 860 N N . MET A 1 115 ? 2.874 31.585 7.941 1.00 78.44 115 MET A N 1
ATOM 861 C CA . MET A 1 115 ? 3.093 30.166 8.171 1.00 78.44 115 MET A CA 1
ATOM 862 C C . MET A 1 115 ? 2.113 29.377 7.307 1.00 78.44 115 MET A C 1
ATOM 864 O O . MET A 1 115 ? 0.912 29.456 7.542 1.00 78.44 115 MET A O 1
ATOM 868 N N . GLU A 1 116 ? 2.605 28.657 6.305 1.00 73.88 116 GLU A N 1
ATOM 869 C CA . GLU A 1 116 ? 1.788 27.882 5.369 1.00 73.88 116 GLU A CA 1
ATOM 870 C C . GLU A 1 116 ? 1.706 26.416 5.807 1.00 73.88 116 GLU A C 1
ATOM 872 O O . GLU A 1 116 ? 2.717 25.775 6.083 1.00 73.88 116 GLU A O 1
ATOM 877 N N . PHE A 1 117 ? 0.495 25.878 5.841 1.00 69.44 117 PHE A N 1
ATOM 878 C CA . PHE A 1 117 ? 0.152 24.509 6.202 1.00 69.44 117 PHE A CA 1
ATOM 879 C C . PHE A 1 117 ? -0.510 23.843 5.007 1.00 69.44 117 PHE A C 1
ATOM 881 O O . PHE A 1 117 ? -1.351 24.450 4.340 1.00 69.44 117 PHE A O 1
ATOM 888 N N . ASN A 1 118 ? -0.163 22.587 4.754 1.00 60.88 118 ASN A N 1
ATOM 889 C CA . ASN A 1 118 ? -0.797 21.829 3.684 1.00 60.88 118 ASN A CA 1
ATOM 890 C C . ASN A 1 118 ? -2.224 21.473 4.093 1.00 60.88 118 ASN A C 1
ATOM 892 O O . ASN A 1 118 ? -2.457 20.999 5.213 1.00 60.88 118 ASN A O 1
ATOM 896 N N . LEU A 1 119 ? -3.180 21.697 3.190 1.00 60.59 119 LEU A N 1
ATOM 897 C CA . LEU A 1 119 ? -4.530 21.222 3.421 1.00 60.59 119 LEU A CA 1
ATOM 898 C C . LEU A 1 119 ? -4.565 19.708 3.267 1.00 60.59 119 LEU A C 1
ATOM 900 O O . LEU A 1 119 ? -4.263 19.148 2.216 1.00 60.59 119 LEU A O 1
ATOM 904 N N . LYS A 1 120 ? -4.990 19.051 4.335 1.00 55.16 120 LYS A N 1
ATOM 905 C CA . LYS A 1 120 ? -5.385 17.655 4.357 1.00 55.16 120 LYS A CA 1
ATOM 906 C C . LYS A 1 120 ? -6.871 17.521 4.004 1.00 55.16 120 LYS A C 1
ATOM 908 O O . LYS A 1 120 ? -7.532 16.680 4.566 1.00 55.16 120 LYS A O 1
ATOM 913 N N . GLY A 1 121 ? -7.462 18.342 3.145 1.00 55.78 121 GLY A N 1
ATOM 914 C CA . GLY A 1 121 ? -8.877 18.204 2.775 1.00 55.78 121 GLY A CA 1
ATOM 915 C C . GLY A 1 121 ? -9.408 19.421 2.032 1.00 55.78 121 GLY A C 1
ATOM 916 O O . GLY A 1 121 ? -8.781 20.479 2.049 1.00 55.78 121 GLY A O 1
ATOM 917 N N . GLU A 1 122 ? -10.557 19.277 1.377 1.00 60.44 122 GLU A N 1
ATOM 918 C CA . GLU A 1 122 ? -11.201 20.380 0.658 1.00 60.44 122 GLU A CA 1
ATOM 919 C C . GLU A 1 122 ? -12.029 21.251 1.611 1.00 60.44 122 GLU A C 1
ATOM 921 O O . GLU A 1 122 ? -12.826 20.748 2.406 1.00 60.44 122 GLU A O 1
ATOM 926 N N . ILE A 1 123 ? -11.870 22.573 1.508 1.00 71.69 123 ILE A N 1
ATOM 927 C CA . ILE A 1 123 ? -12.798 23.520 2.131 1.00 71.69 123 ILE A CA 1
ATOM 928 C C . ILE A 1 123 ? -14.002 23.634 1.217 1.00 71.69 123 ILE A C 1
ATOM 930 O O . ILE A 1 123 ? -13.883 23.873 0.019 1.00 71.69 123 ILE A O 1
ATOM 934 N N . ARG A 1 124 ? -15.174 23.488 1.813 1.00 74.38 124 ARG A N 1
ATOM 935 C CA . ARG A 1 124 ? -16.461 23.661 1.164 1.00 74.38 124 ARG A CA 1
ATOM 936 C C . ARG A 1 124 ? -16.990 25.082 1.357 1.00 74.38 124 ARG A C 1
ATOM 938 O O . ARG A 1 124 ? -16.921 25.584 2.489 1.00 74.38 124 ARG A O 1
ATOM 945 N N . PRO A 1 125 ? -17.544 25.693 0.298 1.00 79.38 125 PRO A N 1
ATOM 946 C CA . PRO A 1 125 ? -18.131 27.021 0.384 1.00 79.38 125 PRO A CA 1
ATOM 947 C C . PRO A 1 125 ? -19.334 27.067 1.341 1.00 79.38 125 PRO A C 1
ATOM 949 O O . PRO A 1 125 ? -20.056 26.075 1.494 1.00 79.38 125 PRO A O 1
ATOM 952 N N . GLY A 1 126 ? -19.512 28.197 2.031 1.00 79.50 126 GLY A N 1
ATOM 953 C CA . GLY A 1 126 ? -20.640 28.448 2.940 1.00 79.50 126 GLY A CA 1
ATOM 954 C C . GLY A 1 126 ? -20.637 27.654 4.255 1.00 79.50 126 GLY A C 1
ATOM 955 O O . GLY A 1 126 ? -21.643 27.641 4.962 1.00 79.50 126 GLY A O 1
ATOM 956 N N . ARG A 1 127 ? -19.544 26.956 4.593 1.00 79.12 127 ARG A N 1
ATOM 957 C CA . ARG A 1 127 ? -19.429 26.134 5.815 1.00 79.12 127 ARG A CA 1
ATOM 958 C C . ARG A 1 127 ? -18.630 26.831 6.909 1.00 79.12 127 ARG A C 1
ATOM 960 O O . ARG A 1 127 ? -17.726 27.609 6.610 1.00 79.12 127 ARG A O 1
ATOM 967 N N . THR A 1 128 ? -18.920 26.520 8.170 1.00 79.88 128 THR A N 1
ATOM 968 C CA . THR A 1 128 ? -18.138 27.012 9.310 1.00 79.88 128 THR A CA 1
ATOM 969 C C . THR A 1 128 ? -17.041 26.043 9.689 1.00 79.88 128 THR A C 1
ATOM 971 O O . THR A 1 128 ? -17.182 24.827 9.609 1.00 79.88 128 THR A O 1
ATOM 974 N N . TYR A 1 129 ? -15.934 26.595 10.161 1.00 77.88 129 TYR A N 1
ATOM 975 C CA . TYR A 1 129 ? -14.782 25.838 10.591 1.00 77.88 129 TYR A CA 1
ATOM 976 C C . TYR A 1 129 ? -14.277 26.336 11.939 1.00 77.88 129 TYR A C 1
ATOM 978 O O . TYR A 1 129 ? -14.138 27.538 12.153 1.00 77.88 129 TYR A O 1
ATOM 986 N N . GLU A 1 130 ? -13.963 25.404 12.834 1.00 77.88 130 GLU A N 1
ATOM 987 C CA . GLU A 1 130 ? -13.236 25.630 14.075 1.00 77.88 130 GLU A CA 1
ATOM 988 C C . GLU A 1 130 ? -11.747 25.774 13.776 1.00 77.88 130 GLU A C 1
ATOM 990 O O . GLU A 1 130 ? -11.162 24.915 13.112 1.00 77.88 130 GLU A O 1
ATOM 995 N N . TYR A 1 131 ? -11.101 26.787 14.342 1.00 78.06 131 TYR A N 1
ATOM 996 C CA . TYR A 1 131 ? -9.649 26.801 14.482 1.00 78.06 131 TYR A CA 1
ATOM 997 C C . TYR A 1 131 ? -9.250 26.681 15.950 1.00 78.06 131 TYR A C 1
ATOM 999 O O . TYR A 1 131 ? -9.938 27.155 16.853 1.00 78.06 131 TYR A O 1
ATOM 1007 N N . GLU A 1 132 ? -8.109 26.044 16.182 1.00 75.62 132 GLU A N 1
ATOM 1008 C CA . GLU A 1 132 ? -7.470 25.914 17.486 1.00 75.62 132 GLU A CA 1
ATOM 1009 C C . GLU A 1 132 ? -5.968 26.111 17.303 1.00 75.62 132 GLU A C 1
ATOM 1011 O O . GLU A 1 132 ? -5.372 25.417 16.483 1.00 75.62 132 GLU A O 1
ATOM 1016 N N . ILE A 1 133 ? -5.350 27.011 18.061 1.00 76.00 133 ILE A N 1
ATOM 1017 C CA . ILE A 1 133 ? -3.901 27.223 18.051 1.00 76.00 133 ILE A CA 1
ATOM 1018 C C . ILE A 1 133 ? -3.341 27.220 19.473 1.00 76.00 133 ILE A C 1
ATOM 1020 O O . ILE A 1 133 ? -3.935 27.761 20.405 1.00 76.00 133 ILE A O 1
ATOM 1024 N N . GLU A 1 134 ? -2.180 26.604 19.624 1.00 75.12 134 GLU A N 1
ATOM 1025 C CA . GLU A 1 134 ? -1.369 26.601 20.830 1.00 75.12 134 GLU A CA 1
ATOM 1026 C C . GLU A 1 134 ? -0.025 27.247 20.500 1.00 75.12 134 GLU A C 1
ATOM 1028 O O . GLU A 1 134 ? 0.753 26.719 19.694 1.00 75.12 134 GLU A O 1
ATOM 1033 N N . MET A 1 135 ? 0.218 28.414 21.091 1.00 75.62 135 MET A N 1
ATOM 1034 C CA . MET A 1 135 ? 1.418 29.208 20.867 1.00 75.62 135 MET A CA 1
ATOM 1035 C C . MET A 1 135 ? 1.910 29.795 22.189 1.00 75.62 135 MET A C 1
ATOM 1037 O O . MET A 1 135 ? 1.109 30.190 23.034 1.00 75.62 135 MET A O 1
ATOM 1041 N N . PHE A 1 136 ? 3.228 29.883 22.335 1.00 74.19 136 PHE A N 1
ATOM 1042 C CA . PHE A 1 136 ? 3.897 30.442 23.505 1.00 74.19 136 PHE A CA 1
ATOM 1043 C C . PHE A 1 136 ? 4.919 31.475 23.058 1.00 74.19 136 PHE A C 1
ATOM 1045 O O . PHE A 1 136 ? 5.595 31.281 22.046 1.00 74.19 136 PHE A O 1
ATOM 1052 N N . THR A 1 137 ? 5.072 32.549 23.820 1.00 71.56 137 THR A N 1
ATOM 1053 C CA . THR A 1 137 ? 6.134 33.540 23.627 1.00 71.56 137 THR A CA 1
ATOM 1054 C C . THR A 1 137 ? 7.053 33.544 24.839 1.00 71.56 137 THR A C 1
ATOM 1056 O O . THR A 1 137 ? 6.603 33.318 25.960 1.00 71.56 137 THR A O 1
ATOM 1059 N N . GLU A 1 138 ? 8.350 33.771 24.617 1.00 69.94 138 GLU A N 1
ATOM 1060 C CA . GLU A 1 138 ? 9.365 33.714 25.683 1.00 69.94 138 GLU A CA 1
ATOM 1061 C C . GLU A 1 138 ? 9.090 34.721 26.807 1.00 69.94 138 GLU A C 1
ATOM 1063 O O . GLU A 1 138 ? 9.281 34.392 27.973 1.00 69.94 138 GLU A O 1
ATOM 1068 N N . ASN A 1 139 ? 8.575 35.910 26.475 1.00 70.12 139 ASN A N 1
ATOM 1069 C CA . ASN A 1 139 ? 8.049 36.855 27.457 1.00 70.12 139 ASN A CA 1
ATOM 1070 C C . ASN A 1 139 ? 6.596 37.207 27.136 1.00 70.12 139 ASN A C 1
ATOM 1072 O O . ASN A 1 139 ? 6.138 37.058 26.000 1.00 70.12 139 ASN A O 1
ATOM 1076 N N . GLU A 1 140 ? 5.871 37.696 28.141 1.00 68.12 140 GLU A N 1
ATOM 1077 C CA . GLU A 1 140 ? 4.521 38.222 27.960 1.00 68.12 140 GLU A CA 1
ATOM 1078 C C . GLU A 1 140 ? 4.541 39.424 27.005 1.00 68.12 140 GLU A C 1
ATOM 1080 O O . GLU A 1 140 ? 5.335 40.356 27.157 1.00 68.12 140 GLU A O 1
ATOM 1085 N N . ILE A 1 141 ? 3.673 39.393 25.995 1.00 69.31 141 ILE A N 1
ATOM 1086 C CA . ILE A 1 141 ? 3.522 40.487 25.036 1.00 69.31 141 ILE A CA 1
ATOM 1087 C C . ILE A 1 141 ? 2.298 41.286 25.439 1.00 69.31 141 ILE A C 1
ATOM 1089 O O . ILE A 1 141 ? 1.162 40.828 25.297 1.00 69.31 141 ILE A O 1
ATOM 1093 N N . GLN A 1 142 ? 2.535 42.503 25.913 1.00 66.69 142 GLN A N 1
ATOM 1094 C CA . GLN A 1 142 ? 1.474 43.433 26.262 1.00 66.69 142 GLN A CA 1
ATOM 1095 C C . GLN A 1 142 ? 0.609 43.720 25.021 1.00 66.69 142 GLN A C 1
ATOM 1097 O O . GLN A 1 142 ? 1.097 44.252 24.028 1.00 66.69 142 GLN A O 1
ATOM 1102 N N . GLY A 1 143 ? -0.669 43.329 25.065 1.00 69.81 143 GLY A N 1
ATOM 1103 C CA . GLY A 1 143 ? -1.605 43.465 23.940 1.00 69.81 143 GLY A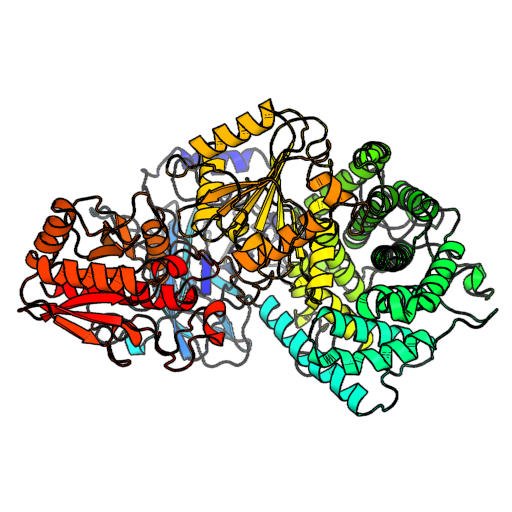 CA 1
ATOM 1104 C C . GLY A 1 143 ? -1.602 42.314 22.921 1.00 69.81 143 GLY A C 1
ATOM 1105 O O . GLY A 1 143 ? -2.426 42.341 22.013 1.00 69.81 143 GLY A O 1
ATOM 1106 N N . GLY A 1 144 ? -0.749 41.294 23.090 1.00 77.50 144 GLY A N 1
ATOM 1107 C CA . GLY A 1 144 ? -0.687 40.095 22.242 1.00 77.50 144 GLY A CA 1
ATOM 1108 C C . GLY A 1 144 ? -0.163 40.317 20.813 1.00 77.50 144 GLY A C 1
ATOM 1109 O O . GLY A 1 144 ? 0.219 41.420 20.431 1.00 77.50 144 GLY A O 1
ATOM 1110 N N . ILE A 1 145 ? -0.115 39.245 20.015 1.00 81.62 145 ILE A N 1
ATOM 1111 C CA . ILE A 1 145 ? 0.297 39.274 18.600 1.00 81.62 145 ILE A CA 1
ATOM 1112 C C . ILE A 1 145 ? -0.949 39.210 17.708 1.00 81.62 145 ILE A C 1
ATOM 1114 O O . ILE A 1 145 ? -1.622 38.175 17.705 1.00 81.62 145 ILE A O 1
ATOM 1118 N N . PRO A 1 146 ? -1.257 40.252 16.917 1.00 85.50 146 PRO A N 1
ATOM 1119 C CA . PRO A 1 146 ? -2.323 40.180 15.928 1.00 85.50 146 PRO A CA 1
ATOM 1120 C C . PRO A 1 146 ? -2.027 39.108 14.878 1.00 85.50 146 PRO A C 1
ATOM 1122 O O . PRO A 1 146 ? -0.918 39.020 14.343 1.00 85.50 146 PRO A O 1
ATOM 1125 N N . ALA A 1 147 ? -3.031 38.309 14.548 1.00 83.69 147 ALA A N 1
ATOM 1126 C CA . ALA A 1 147 ? -2.922 37.238 13.579 1.00 83.69 147 ALA A CA 1
ATOM 1127 C C . ALA A 1 147 ? -4.185 37.129 12.722 1.00 83.69 147 ALA A C 1
ATOM 1129 O O . ALA A 1 147 ? -5.281 37.399 13.199 1.00 83.69 147 ALA A O 1
ATOM 1130 N N . ILE A 1 148 ? -4.038 36.699 11.471 1.00 82.12 148 ILE A N 1
ATOM 1131 C CA . ILE A 1 148 ? -5.156 36.229 10.645 1.00 82.12 148 ILE A CA 1
ATOM 1132 C C . ILE A 1 148 ? -5.093 34.710 10.645 1.00 82.12 148 ILE A C 1
ATOM 1134 O O . ILE A 1 148 ? -4.072 34.144 10.230 1.00 82.12 148 ILE A O 1
ATOM 1138 N N . MET A 1 149 ? -6.153 34.054 11.122 1.00 75.88 149 MET A N 1
ATOM 1139 C CA . MET A 1 149 ? -6.201 32.600 11.152 1.00 75.88 149 MET A CA 1
ATOM 1140 C C . MET A 1 149 ? -7.583 31.969 10.969 1.00 75.88 149 MET A C 1
ATOM 1142 O O . MET A 1 149 ? -8.575 32.442 11.521 1.00 75.88 149 MET A O 1
ATOM 1146 N N . PRO A 1 150 ? -7.597 30.828 10.267 1.00 71.44 150 PRO A N 1
ATOM 1147 C CA . PRO A 1 150 ? -6.702 30.577 9.130 1.00 71.44 150 PRO A CA 1
ATOM 1148 C C . PRO A 1 150 ? -6.936 31.623 8.026 1.00 71.44 150 PRO A C 1
ATOM 1150 O O . PRO A 1 150 ? -8.012 32.202 7.938 1.00 71.44 150 PRO A O 1
ATOM 1153 N N . ALA A 1 151 ? -5.931 31.868 7.193 1.00 74.56 151 ALA A N 1
ATOM 1154 C CA . ALA A 1 151 ? -6.033 32.667 5.981 1.00 74.56 151 ALA A CA 1
ATOM 1155 C C . ALA A 1 151 ? -5.973 31.745 4.757 1.00 74.56 151 ALA A C 1
ATOM 1157 O O . ALA A 1 151 ? -4.989 31.029 4.560 1.00 74.56 151 ALA A O 1
ATOM 1158 N N . PHE A 1 152 ? -7.016 31.787 3.938 1.00 77.19 152 PHE A N 1
ATOM 1159 C CA . PHE A 1 152 ? -7.166 31.005 2.710 1.00 77.19 152 PHE A CA 1
ATOM 1160 C C . PHE A 1 152 ? -7.395 31.910 1.524 1.00 77.19 152 PHE A C 1
ATOM 1162 O O . PHE A 1 152 ? -7.945 32.988 1.702 1.00 77.19 152 PHE A O 1
ATOM 1169 N N . TRP A 1 153 ? -7.035 31.450 0.326 1.00 68.44 153 TRP A N 1
ATOM 1170 C CA . TRP A 1 153 ? -7.372 32.131 -0.917 1.00 68.44 153 TRP A CA 1
ATOM 1171 C C . TRP A 1 153 ? -8.386 31.305 -1.693 1.00 68.44 153 TRP A C 1
ATOM 1173 O O . TRP A 1 153 ? -8.129 30.150 -2.034 1.00 68.44 153 TRP A O 1
ATOM 1183 N N . ALA A 1 154 ? -9.518 31.933 -1.979 1.00 66.81 154 ALA A N 1
ATOM 1184 C CA . ALA A 1 154 ? -10.592 31.380 -2.782 1.00 66.81 154 ALA A CA 1
ATOM 1185 C C . ALA A 1 154 ? -10.955 32.382 -3.881 1.00 66.81 154 ALA A C 1
ATOM 1187 O O . ALA A 1 154 ? -11.096 33.575 -3.603 1.00 66.81 154 ALA A O 1
ATOM 1188 N N . ASP A 1 155 ? -10.992 31.926 -5.134 1.00 65.19 155 ASP A N 1
ATOM 1189 C CA . ASP A 1 155 ? -11.187 32.762 -6.331 1.00 65.19 155 ASP A CA 1
ATOM 1190 C C . ASP A 1 155 ? -10.308 34.030 -6.344 1.00 65.19 155 ASP A C 1
ATOM 1192 O O . ASP A 1 155 ? -10.735 35.141 -6.668 1.00 65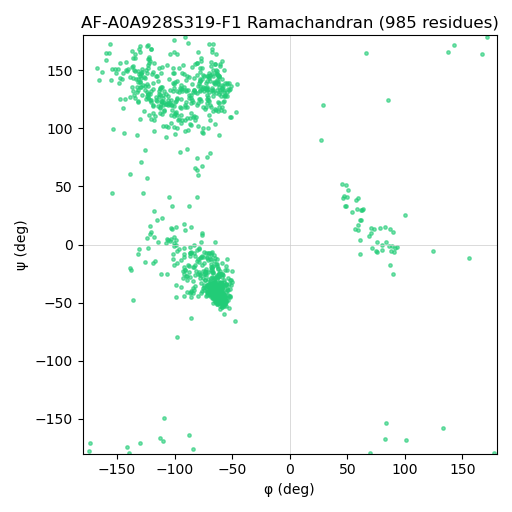.19 155 ASP A O 1
ATOM 1196 N N . GLY A 1 156 ? -9.052 33.880 -5.910 1.00 55.59 156 GLY A N 1
ATOM 1197 C CA . GLY A 1 156 ? -8.076 34.970 -5.829 1.00 55.59 156 GLY A CA 1
ATOM 1198 C C . GLY A 1 156 ? -8.260 35.945 -4.656 1.00 55.59 156 GLY A C 1
ATOM 1199 O O . GLY A 1 156 ? -7.471 36.884 -4.536 1.00 55.59 156 GLY A O 1
ATOM 1200 N N . LYS A 1 157 ? -9.237 35.740 -3.760 1.00 61.06 157 LYS A N 1
ATOM 1201 C CA . LYS A 1 157 ? -9.497 36.599 -2.590 1.00 61.06 157 LYS A CA 1
ATOM 1202 C C . LYS A 1 157 ? -9.157 35.898 -1.269 1.00 61.06 157 LYS A C 1
ATOM 1204 O O . LYS A 1 157 ? -9.534 34.740 -1.090 1.00 61.06 157 LYS A O 1
ATOM 1209 N N . PRO A 1 158 ? -8.482 36.580 -0.322 1.00 68.31 158 PRO A N 1
ATOM 1210 C CA . PRO A 1 158 ? -8.226 36.014 0.991 1.00 68.31 158 PRO A CA 1
ATOM 1211 C C . PRO A 1 158 ? -9.474 36.043 1.888 1.00 68.31 158 PRO A C 1
ATOM 1213 O O . PRO A 1 158 ? -10.186 37.046 1.913 1.00 68.31 158 PRO A O 1
ATOM 1216 N N . PHE A 1 159 ? -9.689 35.004 2.695 1.00 78.25 159 PHE A N 1
ATOM 1217 C CA . PHE A 1 159 ? -10.637 35.009 3.815 1.00 78.25 159 PHE A CA 1
ATOM 1218 C C . PHE A 1 159 ? -10.005 34.400 5.075 1.00 78.25 159 PHE A C 1
ATOM 1220 O O . PHE A 1 159 ? -9.125 33.544 4.981 1.00 78.25 159 PHE A O 1
ATOM 1227 N N . GLY A 1 160 ? -10.428 34.867 6.253 1.00 80.75 160 GLY A N 1
ATOM 1228 C CA . GLY A 1 160 ? -9.906 34.451 7.557 1.00 80.75 160 GLY A CA 1
ATOM 1229 C C . GLY A 1 160 ? -10.441 35.312 8.702 1.00 80.75 160 GLY A C 1
ATOM 1230 O O . GLY A 1 160 ? -11.197 36.251 8.457 1.00 80.75 160 GLY A O 1
ATOM 1231 N N . VAL A 1 161 ? -10.052 35.012 9.945 1.00 83.12 161 VAL A N 1
ATOM 1232 C CA . VAL A 1 161 ? -10.465 35.780 11.137 1.00 83.12 161 VAL A CA 1
ATOM 1233 C C . VAL A 1 161 ? -9.266 36.487 11.746 1.00 83.12 161 VAL A C 1
ATOM 1235 O O . VAL A 1 161 ? -8.211 35.880 11.930 1.00 83.12 161 VAL A O 1
ATOM 1238 N N . GLU A 1 162 ? -9.425 37.770 12.072 1.00 84.38 162 GLU A N 1
ATOM 1239 C CA . GLU A 1 162 ? -8.438 38.498 12.866 1.00 84.38 162 GLU A CA 1
ATOM 1240 C C . GLU A 1 162 ? -8.576 38.128 14.346 1.00 84.38 162 GLU A C 1
ATOM 1242 O O . GLU A 1 162 ? -9.653 38.232 14.933 1.00 84.38 162 GLU A O 1
ATOM 1247 N N . VAL A 1 163 ? -7.477 37.691 14.955 1.00 83.44 163 VAL A N 1
ATOM 1248 C CA . VAL A 1 163 ? -7.398 37.330 16.372 1.00 83.44 163 VAL A CA 1
ATOM 1249 C C . VAL A 1 163 ? -6.157 37.937 17.009 1.00 83.44 163 VAL A C 1
ATOM 1251 O O . VAL A 1 163 ? -5.179 38.240 16.328 1.00 83.44 163 VAL A O 1
ATOM 1254 N N . THR A 1 164 ? -6.161 38.040 18.333 1.00 83.19 164 THR A N 1
ATOM 1255 C CA . THR A 1 164 ? -4.990 38.452 19.111 1.00 83.19 164 THR A CA 1
ATOM 1256 C C . THR A 1 164 ? -4.456 37.263 19.895 1.00 83.19 164 THR A C 1
ATOM 1258 O O . THR A 1 164 ? -5.166 36.687 20.717 1.00 83.19 164 THR A O 1
ATOM 1261 N N . LEU A 1 165 ? -3.201 36.893 19.645 1.00 76.75 165 LEU A N 1
ATOM 1262 C CA . LEU A 1 165 ? -2.537 35.788 20.324 1.00 76.75 165 LEU A CA 1
ATOM 1263 C C . LEU A 1 165 ? -1.900 36.238 21.641 1.00 76.75 165 LEU A C 1
ATOM 1265 O O . LEU A 1 165 ? -1.036 37.112 21.642 1.00 76.75 165 LEU A O 1
ATOM 1269 N N . THR A 1 166 ? -2.294 35.617 22.752 1.00 72.88 166 THR A N 1
ATOM 1270 C CA . THR A 1 166 ? -1.781 35.888 24.107 1.00 72.88 166 THR A CA 1
ATOM 1271 C C . THR A 1 166 ? -1.198 34.623 24.739 1.00 72.88 166 THR A C 1
ATOM 1273 O O . THR A 1 166 ? -1.613 33.519 24.387 1.00 72.88 166 THR A O 1
ATOM 1276 N N . ASN A 1 167 ? -0.282 34.767 25.704 1.00 64.88 167 ASN A N 1
ATOM 1277 C CA . ASN A 1 167 ? 0.235 33.626 26.467 1.00 64.88 167 ASN A CA 1
ATOM 1278 C C . ASN A 1 167 ? -0.876 32.949 27.303 1.00 64.88 167 ASN A C 1
ATOM 1280 O O . ASN A 1 167 ? -1.794 33.633 27.768 1.00 64.88 167 ASN A O 1
ATOM 1284 N N . PRO A 1 168 ? -0.819 31.619 27.510 1.00 55.75 168 PRO A N 1
ATOM 1285 C CA . PRO A 1 168 ? -1.793 30.913 28.336 1.00 55.75 168 PRO A CA 1
ATOM 1286 C C . PRO A 1 168 ? -1.697 31.335 29.813 1.00 55.75 168 PRO A C 1
ATOM 1288 O O . PRO A 1 168 ? -0.608 31.494 30.355 1.00 55.75 168 PRO A O 1
ATOM 1291 N N . ILE A 1 169 ? -2.850 31.501 30.468 1.00 52.91 169 ILE A N 1
ATOM 1292 C CA . ILE A 1 169 ? -2.964 31.853 31.895 1.00 52.91 169 ILE A CA 1
ATOM 1293 C C . ILE A 1 169 ? -2.946 30.561 32.732 1.00 52.91 169 ILE A C 1
ATOM 1295 O O . ILE A 1 169 ? -3.742 29.657 32.463 1.00 52.91 169 ILE A O 1
ATOM 1299 N N . GLU A 1 170 ? -2.082 30.471 33.752 1.00 45.88 170 GLU A N 1
ATOM 1300 C CA . GLU A 1 170 ? -2.024 29.318 34.669 1.00 45.88 170 GLU A CA 1
ATOM 1301 C C . GLU A 1 170 ? -3.352 29.117 35.424 1.00 45.88 170 GLU A C 1
ATOM 1303 O O . GLU A 1 170 ? -3.906 30.048 36.009 1.00 45.88 170 GLU A O 1
ATOM 1308 N N . THR A 1 171 ? -3.864 27.880 35.442 1.00 44.09 171 THR A N 1
ATOM 1309 C CA . THR A 1 171 ? -5.025 27.472 36.258 1.00 44.09 171 THR A CA 1
ATOM 1310 C C . THR A 1 171 ? -4.775 26.115 36.932 1.00 44.09 171 THR A C 1
ATOM 1312 O O . THR A 1 171 ? -3.872 25.370 36.544 1.00 44.09 171 THR A O 1
ATOM 1315 N N . SER A 1 172 ? -5.534 25.805 37.988 1.00 40.28 172 SER A N 1
ATOM 1316 C CA . SER A 1 172 ? -5.284 24.682 38.909 1.00 40.28 172 SER A CA 1
ATOM 1317 C C . SER A 1 172 ? -5.667 23.288 38.390 1.00 40.28 172 SER A C 1
ATOM 1319 O O . SER A 1 172 ? -5.287 22.303 39.024 1.00 40.28 172 SER A O 1
ATOM 1321 N N . ASP A 1 173 ? -6.376 23.173 37.267 1.00 41.09 173 ASP A N 1
ATOM 1322 C CA . ASP A 1 173 ? -6.970 21.913 36.812 1.00 41.09 173 ASP A CA 1
ATOM 1323 C C . ASP A 1 173 ? -6.048 21.139 35.833 1.00 41.09 173 ASP A C 1
ATOM 1325 O O . ASP A 1 173 ? -5.410 21.707 34.944 1.00 41.09 173 ASP A O 1
ATOM 1329 N N . LYS A 1 174 ? -5.880 19.823 36.051 1.00 42.12 174 LYS A N 1
ATOM 1330 C CA . LYS A 1 174 ? -4.821 18.996 35.421 1.00 42.12 174 LYS A CA 1
ATOM 1331 C C . LYS A 1 174 ? -5.044 18.760 33.923 1.00 42.12 174 LYS A C 1
ATOM 1333 O O . LYS A 1 174 ? -4.070 18.530 33.212 1.00 42.12 174 LYS A O 1
ATOM 1338 N N . ILE A 1 175 ? -6.290 18.849 33.452 1.00 41.59 175 ILE A N 1
ATOM 1339 C CA . ILE A 1 175 ? -6.658 18.770 32.026 1.00 41.59 175 ILE A CA 1
ATOM 1340 C C . ILE A 1 175 ? -6.596 20.169 31.366 1.00 41.59 175 ILE A C 1
ATOM 1342 O O . ILE A 1 175 ? -6.465 20.273 30.149 1.00 41.59 175 ILE A O 1
ATOM 1346 N N . SER A 1 176 ? -6.617 21.257 32.154 1.00 37.59 176 SER A N 1
ATOM 1347 C CA . SER A 1 176 ? -6.789 22.643 31.681 1.00 37.59 176 SER A CA 1
ATOM 1348 C C . SER A 1 176 ? -5.513 23.500 31.638 1.00 37.59 176 SER A C 1
ATOM 1350 O O . SER A 1 176 ? -5.602 24.697 31.350 1.00 37.59 176 SER A O 1
ATOM 1352 N N . ARG A 1 177 ? -4.330 22.941 31.934 1.00 39.00 177 ARG A N 1
ATOM 1353 C CA . ARG A 1 177 ? -3.062 23.706 31.969 1.00 39.00 177 ARG A CA 1
ATOM 1354 C C . ARG A 1 177 ? -2.567 24.201 30.602 1.00 39.00 177 ARG A C 1
ATOM 1356 O O . ARG A 1 177 ? -1.639 25.000 30.561 1.00 39.00 177 ARG A O 1
ATOM 1363 N N . THR A 1 178 ? -3.203 23.804 29.502 1.00 47.38 178 THR A N 1
ATOM 1364 C CA . THR A 1 178 ? -2.941 24.313 28.147 1.00 47.38 178 THR A CA 1
ATOM 1365 C C . THR A 1 178 ? -4.197 24.996 27.597 1.00 47.38 178 THR A C 1
ATOM 1367 O O . THR A 1 178 ? -5.133 24.353 27.121 1.00 47.38 178 THR A O 1
ATOM 1370 N N . ARG A 1 179 ? -4.268 26.333 27.693 1.00 57.84 179 ARG A N 1
ATOM 1371 C CA . ARG A 1 179 ? -5.346 27.102 27.049 1.00 57.84 179 ARG A CA 1
ATOM 1372 C C . ARG A 1 179 ? -4.989 27.380 25.593 1.00 57.84 179 ARG A C 1
ATOM 1374 O O . ARG A 1 179 ? -4.116 28.187 25.300 1.00 57.84 179 ARG A O 1
ATOM 1381 N N . PHE A 1 180 ? -5.712 26.717 24.701 1.00 63.38 180 PHE A N 1
ATOM 1382 C CA . PHE A 1 180 ? -5.699 26.965 23.266 1.00 63.38 180 PHE A CA 1
ATOM 1383 C C . PHE A 1 180 ? -6.476 28.241 22.924 1.00 63.38 180 PHE A C 1
ATOM 1385 O O . PHE A 1 180 ? -7.518 28.513 23.524 1.00 63.38 180 PHE A O 1
ATOM 1392 N N . ILE A 1 181 ? -6.037 28.975 21.904 1.00 69.75 181 ILE A N 1
ATOM 1393 C CA . ILE A 1 181 ? -6.848 30.027 21.285 1.00 69.75 181 ILE A CA 1
ATOM 1394 C C . ILE A 1 181 ? -7.756 29.361 20.260 1.00 69.75 181 ILE A C 1
ATOM 1396 O O . ILE A 1 181 ? -7.285 28.655 19.368 1.00 69.75 181 ILE A O 1
ATOM 1400 N N . ARG A 1 182 ? -9.065 29.551 20.425 1.00 72.88 182 ARG A N 1
ATOM 1401 C CA . ARG A 1 182 ? -10.105 28.888 19.637 1.00 72.88 182 ARG A CA 1
ATOM 1402 C C . ARG A 1 182 ? -11.085 29.902 19.071 1.00 72.88 182 ARG A C 1
ATOM 1404 O O . ARG A 1 182 ? -11.371 30.909 19.715 1.00 72.88 182 ARG A O 1
ATOM 1411 N N . GLY A 1 183 ? -11.639 29.598 17.909 1.00 72.94 183 GLY A N 1
ATOM 1412 C CA . GLY A 1 183 ? -12.744 30.353 17.333 1.00 72.94 183 GLY A CA 1
ATOM 1413 C C . GLY A 1 183 ? -13.283 29.689 16.078 1.00 72.94 183 GLY A C 1
ATOM 1414 O O . GLY A 1 183 ? -12.929 28.550 15.768 1.00 72.94 183 GLY A O 1
ATOM 1415 N N . THR A 1 184 ? -14.162 30.396 15.376 1.00 77.25 184 THR A N 1
ATOM 1416 C CA . THR A 1 184 ? -14.829 29.886 14.178 1.00 77.25 184 THR A CA 1
ATOM 1417 C C . THR A 1 184 ? -14.749 30.873 13.024 1.00 77.25 184 THR A C 1
ATOM 1419 O O . THR A 1 184 ? -14.808 32.080 13.244 1.00 77.25 184 THR A O 1
ATOM 1422 N N . VAL A 1 185 ? -14.672 30.364 11.797 1.00 81.31 185 VAL A N 1
ATOM 1423 C CA . VAL A 1 185 ? -14.724 31.149 10.555 1.00 81.31 185 VAL A CA 1
ATOM 1424 C C . VAL A 1 185 ? -15.714 30.517 9.588 1.00 81.31 185 VAL A C 1
ATOM 1426 O O . VAL A 1 185 ? -15.747 29.295 9.468 1.00 81.31 185 VAL A O 1
ATOM 1429 N N . VAL A 1 186 ? -16.497 31.337 8.891 1.00 83.38 186 VAL A N 1
ATOM 1430 C CA . VAL A 1 186 ? -17.376 30.883 7.807 1.00 83.38 186 VAL A CA 1
ATOM 1431 C C . VAL A 1 186 ? -16.635 31.051 6.486 1.00 83.38 186 VAL A C 1
ATOM 1433 O O . VAL A 1 186 ? -16.141 32.140 6.188 1.00 83.38 186 VAL A O 1
ATOM 1436 N N . ALA A 1 187 ? -16.529 29.979 5.708 1.00 80.81 187 ALA A N 1
ATOM 1437 C CA . ALA A 1 187 ? -15.972 30.037 4.369 1.00 80.81 187 ALA A CA 1
ATOM 1438 C C . ALA A 1 187 ? -16.947 30.771 3.427 1.00 80.81 187 ALA A C 1
ATOM 1440 O O . ALA A 1 187 ? -18.144 30.475 3.456 1.00 80.81 187 ALA A O 1
ATOM 1441 N N . PRO A 1 188 ? -16.470 31.714 2.596 1.00 79.50 188 PRO A N 1
ATOM 1442 C CA . PRO A 1 188 ? -17.311 32.375 1.601 1.00 79.50 188 PRO A CA 1
ATOM 1443 C C . PRO A 1 188 ? -17.759 31.386 0.512 1.00 79.50 188 PRO A C 1
ATOM 1445 O O . PRO A 1 188 ? -17.279 30.254 0.462 1.00 79.50 188 PRO A O 1
ATOM 1448 N N . ASP A 1 189 ? -18.657 31.816 -0.372 1.00 81.50 189 ASP A N 1
ATOM 1449 C CA . ASP A 1 189 ? -18.933 31.092 -1.617 1.00 81.50 189 ASP A CA 1
ATOM 1450 C C . ASP A 1 189 ? -17.752 31.233 -2.599 1.00 81.50 189 ASP A C 1
ATOM 1452 O O . ASP A 1 189 ? -17.222 32.339 -2.743 1.00 81.50 189 ASP A O 1
ATOM 1456 N N . PHE A 1 190 ? -17.324 30.137 -3.247 1.00 73.75 190 PHE A N 1
ATOM 1457 C CA . PHE A 1 190 ? -16.225 30.121 -4.230 1.00 73.75 190 PHE A CA 1
ATOM 1458 C C . PHE A 1 190 ? -16.237 28.900 -5.170 1.00 73.75 190 PHE A C 1
ATOM 1460 O O . PHE A 1 190 ? -16.793 27.858 -4.821 1.00 73.75 190 PHE A O 1
ATOM 1467 N N . GLU A 1 191 ? -15.579 29.013 -6.333 1.00 66.44 191 GLU A N 1
ATOM 1468 C CA . GLU A 1 191 ? -15.403 27.928 -7.322 1.00 66.44 191 GLU A CA 1
ATOM 1469 C C . GLU A 1 191 ? -14.031 27.234 -7.233 1.00 66.44 191 GLU A C 1
ATOM 1471 O O . GLU A 1 191 ? -13.936 26.024 -7.443 1.00 66.44 191 GLU A O 1
ATOM 1476 N N . GLN A 1 192 ? -12.964 27.973 -6.912 1.00 59.22 192 GLN A N 1
ATOM 1477 C CA . GLN A 1 192 ? -11.586 27.475 -6.828 1.00 59.22 192 GLN A CA 1
ATOM 147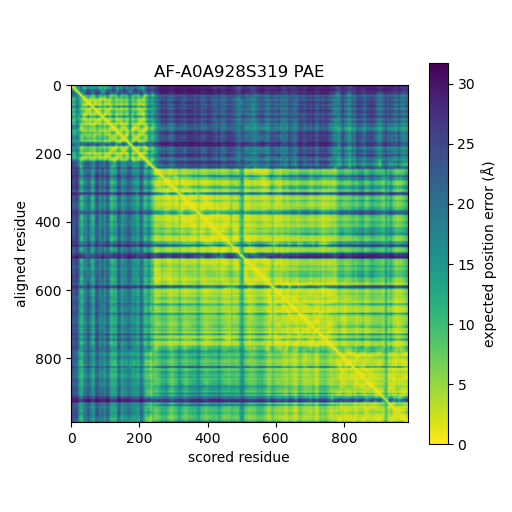8 C C . GLN A 1 192 ? -10.894 27.922 -5.534 1.00 59.22 192 GLN A C 1
ATOM 1480 O O . GLN A 1 192 ? -11.131 29.015 -5.018 1.00 59.22 192 GLN A O 1
ATOM 1485 N N . MET A 1 193 ? -9.974 27.098 -5.023 1.00 67.19 193 MET A N 1
ATOM 1486 C CA . MET A 1 193 ? -9.239 27.363 -3.781 1.00 67.19 193 MET A CA 1
ATOM 1487 C C . MET A 1 193 ? -7.764 26.946 -3.880 1.00 67.19 193 MET A C 1
ATOM 1489 O O . MET A 1 193 ? -7.417 25.991 -4.572 1.00 67.19 193 MET A O 1
ATOM 1493 N N . THR A 1 194 ? -6.888 27.629 -3.139 1.00 62.38 194 THR A N 1
ATOM 1494 C CA . THR A 1 194 ? -5.498 27.204 -2.909 1.00 62.38 194 THR A CA 1
ATOM 1495 C C . THR A 1 194 ? -5.389 25.998 -1.969 1.00 62.38 194 THR A C 1
ATOM 1497 O O . THR A 1 194 ? -6.088 25.929 -0.963 1.00 62.38 194 THR A O 1
ATOM 1500 N N . SER A 1 195 ? -4.425 25.107 -2.208 1.00 58.41 195 SER A N 1
ATOM 1501 C CA . SER A 1 195 ? -4.193 23.884 -1.418 1.00 58.41 195 SER A CA 1
ATOM 1502 C C . SER A 1 195 ? -3.518 24.088 -0.046 1.00 58.41 195 SER A C 1
ATOM 1504 O O . SER A 1 195 ? -3.161 23.104 0.605 1.00 58.41 195 SER A O 1
ATOM 1506 N N . SER A 1 196 ? -3.337 25.330 0.426 1.00 63.59 196 SER A N 1
ATOM 1507 C CA . SER A 1 196 ? -2.686 25.625 1.711 1.00 63.59 196 SER A CA 1
ATOM 1508 C C . SER A 1 196 ? -3.510 26.534 2.634 1.00 63.59 196 SER A C 1
ATOM 1510 O O . SER A 1 196 ? -4.082 27.539 2.209 1.00 63.59 196 SER A O 1
ATOM 1512 N N . ALA A 1 197 ? -3.545 26.188 3.927 1.00 71.62 197 ALA A N 1
ATOM 1513 C CA . ALA A 1 197 ? -3.963 27.081 5.009 1.00 71.62 197 ALA A CA 1
ATOM 1514 C C . ALA A 1 197 ? -2.796 27.960 5.415 1.00 71.62 197 ALA A C 1
ATOM 1516 O O . ALA A 1 197 ? -1.669 27.485 5.504 1.00 71.62 197 ALA A O 1
ATOM 1517 N N . LYS A 1 198 ? -3.050 29.220 5.755 1.00 77.50 198 LYS A N 1
ATOM 1518 C CA . LYS A 1 198 ? -2.005 30.101 6.281 1.00 77.50 198 LYS A CA 1
ATOM 1519 C C . LYS A 1 198 ? -2.357 30.589 7.679 1.00 77.50 198 LYS A C 1
ATOM 1521 O O . LYS A 1 198 ? -3.519 30.823 7.989 1.00 77.50 198 LYS A O 1
ATOM 1526 N N . ILE A 1 199 ? -1.357 30.781 8.527 1.00 78.69 199 ILE A N 1
ATOM 1527 C CA . ILE A 1 199 ? -1.444 31.692 9.671 1.00 78.69 199 ILE A CA 1
ATOM 1528 C C . ILE A 1 199 ? -0.626 32.916 9.297 1.00 78.69 199 ILE A C 1
ATOM 1530 O O . ILE A 1 199 ? 0.542 32.789 8.935 1.00 78.69 199 ILE A O 1
ATOM 1534 N N . VAL A 1 200 ? -1.213 34.099 9.412 1.00 83.31 200 VAL A N 1
ATOM 1535 C CA . VAL A 1 200 ? -0.504 35.354 9.157 1.00 83.31 200 VAL A CA 1
ATOM 1536 C C . VAL A 1 200 ? -0.320 36.078 10.478 1.00 83.31 200 VAL A C 1
ATOM 1538 O O . VAL A 1 200 ? -1.263 36.689 10.964 1.00 83.31 200 VAL A O 1
ATOM 1541 N N . LEU A 1 201 ? 0.875 36.031 11.060 1.00 84.88 201 LEU A N 1
ATOM 1542 C CA . LEU A 1 201 ? 1.229 36.815 12.243 1.00 84.88 201 LEU A CA 1
ATOM 1543 C C . LEU A 1 201 ? 1.708 38.201 11.809 1.00 84.88 201 LEU A C 1
ATOM 1545 O O . LEU A 1 201 ? 2.630 38.316 10.999 1.00 84.88 201 LEU A O 1
ATOM 1549 N N . LYS A 1 202 ? 1.105 39.256 12.356 1.00 86.88 202 LYS A N 1
ATOM 1550 C CA . LYS A 1 202 ? 1.542 40.645 12.174 1.00 86.88 202 LYS A CA 1
ATOM 1551 C C . LYS A 1 202 ? 2.342 41.035 13.414 1.00 86.88 202 LYS A C 1
ATOM 1553 O O . LYS A 1 202 ? 1.770 41.375 14.447 1.00 86.88 202 LYS A O 1
ATOM 1558 N N . LEU A 1 203 ? 3.663 40.913 13.341 1.00 84.44 203 LEU A N 1
ATOM 1559 C CA . LEU A 1 203 ? 4.522 41.162 14.492 1.00 84.44 203 LEU A CA 1
ATOM 1560 C C . LEU A 1 203 ? 4.696 42.674 14.714 1.00 84.44 203 LEU A C 1
ATOM 1562 O O . LEU A 1 203 ? 4.840 43.420 13.740 1.00 84.44 203 LEU A O 1
ATOM 1566 N N . PRO A 1 204 ? 4.699 43.147 15.974 1.00 75.81 204 PRO A N 1
ATOM 1567 C CA . PRO A 1 204 ? 4.935 44.551 16.283 1.00 75.81 204 PRO A CA 1
ATOM 1568 C C . PRO A 1 204 ? 6.345 44.994 15.871 1.00 75.81 204 PRO A C 1
ATOM 1570 O O . PRO A 1 204 ? 7.251 44.186 15.638 1.00 75.81 204 PRO A O 1
ATOM 1573 N N . GLN A 1 205 ? 6.539 46.308 15.794 1.00 75.75 205 GLN A N 1
ATOM 1574 C CA . GLN A 1 205 ? 7.827 46.901 15.453 1.00 75.75 205 GLN A CA 1
ATOM 1575 C C . GLN A 1 205 ? 8.918 46.440 16.437 1.00 75.75 205 GLN A C 1
ATOM 1577 O O . GLN A 1 205 ? 8.722 46.484 17.650 1.00 75.75 205 GLN A O 1
ATOM 1582 N N . ASN A 1 206 ? 10.079 46.029 15.914 1.00 70.94 206 ASN A N 1
ATOM 1583 C CA . ASN A 1 206 ? 11.222 45.538 16.696 1.00 70.94 206 ASN A CA 1
ATOM 1584 C C . ASN A 1 206 ? 10.910 44.300 17.560 1.00 70.94 206 ASN A C 1
ATOM 1586 O O . ASN A 1 206 ? 11.377 44.199 18.696 1.00 70.94 206 ASN A O 1
ATOM 1590 N N . PHE A 1 207 ? 10.131 43.350 17.034 1.00 75.81 207 PHE A N 1
ATOM 1591 C CA . PHE A 1 207 ? 9.887 42.069 17.696 1.00 75.81 207 PHE A CA 1
ATOM 1592 C C . PHE A 1 207 ? 11.196 41.276 17.873 1.00 75.81 207 PHE A C 1
ATOM 1594 O O . PHE A 1 207 ? 11.634 40.562 16.976 1.00 75.81 207 PHE A O 1
ATOM 1601 N N . GLY A 1 208 ? 11.829 41.425 19.038 1.00 72.69 208 GLY A N 1
ATOM 1602 C CA . GLY A 1 208 ? 13.120 40.821 19.386 1.00 72.69 208 GLY A CA 1
ATOM 1603 C C . GLY A 1 208 ? 12.993 39.642 20.348 1.00 72.69 208 GLY A C 1
ATOM 1604 O O . GLY A 1 208 ? 13.765 39.548 21.298 1.00 72.69 208 GLY A O 1
ATOM 1605 N N . GLN A 1 209 ? 11.994 38.779 20.158 1.00 79.25 209 GLN A N 1
ATOM 1606 C CA . GLN A 1 209 ? 11.725 37.646 21.050 1.00 79.25 209 GLN A CA 1
ATOM 1607 C C . GLN A 1 209 ? 11.555 36.336 20.280 1.00 79.25 209 GLN A C 1
ATOM 1609 O O . GLN A 1 209 ? 11.459 36.318 19.049 1.00 79.25 209 GLN A O 1
ATOM 1614 N N . ARG A 1 210 ? 11.498 35.231 21.028 1.00 81.56 210 ARG A N 1
ATOM 1615 C CA . ARG A 1 210 ? 11.126 33.913 20.515 1.00 81.56 210 ARG A CA 1
ATOM 1616 C C . ARG A 1 210 ? 9.640 33.654 20.688 1.00 81.56 210 ARG A C 1
ATOM 1618 O O . ARG A 1 210 ? 9.039 34.058 21.686 1.00 81.56 210 ARG A O 1
ATOM 1625 N N . PHE A 1 211 ? 9.078 32.898 19.758 1.00 80.31 211 PHE A N 1
ATOM 1626 C CA . PHE A 1 211 ? 7.781 32.263 19.940 1.00 80.31 211 PHE A CA 1
ATOM 1627 C C . PHE A 1 211 ? 7.825 30.822 19.446 1.00 80.31 211 PHE A C 1
ATOM 1629 O O . PHE A 1 211 ? 8.627 30.466 18.586 1.00 80.31 211 PHE A O 1
ATOM 1636 N N . ALA A 1 212 ? 6.973 29.982 20.007 1.00 77.19 212 ALA A N 1
ATOM 1637 C CA . ALA A 1 212 ? 6.838 28.590 19.635 1.00 77.19 212 ALA A CA 1
ATOM 1638 C C . ALA A 1 212 ? 5.382 28.307 19.291 1.00 77.19 212 ALA A C 1
ATOM 1640 O O . ALA A 1 212 ? 4.488 28.676 20.049 1.00 77.19 212 ALA A O 1
ATOM 1641 N N . VAL A 1 213 ? 5.146 27.631 18.172 1.00 75.56 213 VAL A N 1
ATOM 1642 C CA . VAL A 1 213 ? 3.842 27.043 17.860 1.00 75.56 213 VAL A CA 1
ATOM 1643 C C . VAL A 1 213 ? 3.928 25.570 18.229 1.00 75.56 213 VAL A C 1
ATOM 1645 O O . VAL A 1 213 ? 4.814 24.861 17.756 1.00 75.56 213 VAL A O 1
ATOM 1648 N N . GLN A 1 214 ? 3.036 25.109 19.100 1.00 70.69 214 GLN A N 1
ATOM 1649 C CA . GLN A 1 214 ? 2.938 23.697 19.474 1.00 70.69 214 GLN A CA 1
ATOM 1650 C C . GLN A 1 214 ? 1.897 22.980 18.621 1.00 70.69 214 GLN A C 1
ATOM 1652 O O . GLN A 1 214 ? 2.076 21.818 18.255 1.00 70.69 214 GLN A O 1
ATOM 1657 N N . ARG A 1 215 ? 0.805 23.679 18.295 1.00 69.50 215 ARG A N 1
ATOM 1658 C CA . ARG A 1 215 ? -0.319 23.085 17.584 1.00 69.50 215 ARG A CA 1
ATOM 1659 C C . ARG A 1 215 ? -1.123 24.129 16.828 1.00 69.50 215 ARG A C 1
ATOM 1661 O O . ARG A 1 215 ? -1.392 25.202 17.348 1.00 69.50 215 ARG A O 1
ATOM 1668 N N . LEU A 1 216 ? -1.576 23.767 15.636 1.00 72.00 216 LEU A N 1
ATOM 1669 C CA . LEU A 1 216 ? -2.694 24.405 14.941 1.00 72.00 216 LEU A CA 1
ATOM 1670 C C . LEU A 1 216 ? -3.631 23.289 14.494 1.00 72.00 216 LEU A C 1
ATOM 1672 O O . LEU A 1 216 ? -3.137 22.302 13.964 1.00 72.00 216 LEU A O 1
ATOM 1676 N N . THR A 1 217 ? -4.944 23.420 14.654 1.00 69.56 217 THR A N 1
ATOM 1677 C CA . THR A 1 217 ? -5.930 22.573 13.972 1.00 69.56 217 THR A CA 1
ATOM 1678 C C . THR A 1 217 ? -6.995 23.433 13.322 1.00 69.56 217 THR A C 1
ATOM 1680 O O . THR A 1 217 ? -7.462 24.379 13.951 1.00 69.56 217 THR A O 1
ATOM 1683 N N . PHE A 1 218 ? -7.415 23.066 12.116 1.00 72.50 218 PHE A N 1
ATOM 1684 C CA . PHE A 1 218 ? -8.561 23.655 11.436 1.00 72.50 218 PHE A CA 1
ATOM 1685 C C . PHE A 1 218 ? -9.551 22.560 11.056 1.00 72.50 218 PHE A C 1
ATOM 1687 O O . PHE A 1 218 ? -9.142 21.569 10.450 1.00 72.50 218 PHE A O 1
ATOM 1694 N N . ARG A 1 219 ? -10.815 22.678 11.470 1.00 73.31 219 ARG A N 1
ATOM 1695 C CA . ARG A 1 219 ? -11.809 21.599 11.387 1.00 73.31 219 ARG A CA 1
ATOM 1696 C C . ARG A 1 219 ? -13.149 22.117 10.903 1.00 73.31 219 ARG A C 1
ATOM 1698 O O . ARG A 1 219 ? -13.600 23.118 11.432 1.00 73.31 219 ARG A O 1
ATOM 1705 N N . GLU A 1 220 ? -13.819 21.437 9.982 1.00 72.31 220 GLU A N 1
ATOM 1706 C CA . GLU A 1 220 ? -15.196 21.820 9.629 1.00 72.31 220 GLU A CA 1
ATOM 1707 C C . GLU A 1 220 ? -16.168 21.495 10.775 1.00 72.31 220 GLU A C 1
ATOM 1709 O O . GLU A 1 220 ? -16.157 20.385 11.316 1.00 72.31 220 GLU A O 1
ATOM 1714 N N . ILE A 1 221 ? -17.005 22.468 11.137 1.00 69.38 221 ILE A N 1
ATOM 1715 C CA . ILE A 1 221 ? -18.127 22.321 12.066 1.00 69.38 221 ILE A CA 1
ATOM 1716 C C . ILE A 1 221 ? -19.404 22.183 11.243 1.00 69.38 221 ILE A C 1
ATOM 1718 O O . ILE A 1 221 ? -19.611 22.896 10.264 1.00 69.38 221 ILE A O 1
ATOM 1722 N N . ASP A 1 222 ? -20.294 21.303 11.681 1.00 65.62 222 ASP A N 1
ATOM 1723 C CA . ASP A 1 222 ? -21.656 21.278 11.166 1.00 65.62 222 ASP A CA 1
ATOM 1724 C C . ASP A 1 222 ? -22.561 22.178 12.032 1.00 65.62 222 ASP A C 1
ATOM 1726 O O . ASP A 1 222 ? -22.974 21.800 13.132 1.00 65.62 222 ASP A O 1
ATOM 1730 N N . ASP A 1 223 ? -22.799 23.415 11.582 1.00 57.94 223 ASP A N 1
ATOM 1731 C CA . ASP A 1 223 ? -23.516 24.439 12.363 1.00 57.94 223 ASP A CA 1
ATOM 1732 C C . ASP A 1 223 ? -24.976 24.088 12.643 1.00 57.94 223 ASP A C 1
ATOM 1734 O O . ASP A 1 223 ? -25.497 24.437 13.704 1.00 57.94 223 ASP A O 1
ATOM 1738 N N . GLU A 1 224 ? -25.625 23.366 11.725 1.00 55.94 224 GLU A N 1
ATOM 1739 C CA . GLU A 1 224 ? -27.005 22.896 11.895 1.00 55.94 224 GLU A CA 1
ATOM 1740 C C . GLU A 1 224 ? -27.117 21.935 13.082 1.00 55.94 224 GLU A C 1
ATOM 1742 O O . GLU A 1 224 ? -28.150 21.879 13.748 1.00 55.94 224 GLU A O 1
ATOM 1747 N N . LEU A 1 225 ? -26.036 21.211 13.381 1.00 53.09 225 LEU A N 1
ATOM 1748 C CA . LEU A 1 225 ? -25.979 20.253 14.475 1.00 53.09 225 LEU A CA 1
ATOM 1749 C C . LEU A 1 225 ? -25.473 20.855 15.788 1.00 53.09 225 LEU A C 1
ATOM 1751 O O . LEU A 1 225 ? -25.705 20.261 16.834 1.00 53.09 225 LEU A O 1
ATOM 1755 N N . LYS A 1 226 ? -24.785 22.005 15.765 1.00 51.38 226 LYS A N 1
ATOM 1756 C CA . LYS A 1 226 ? -24.243 22.669 16.966 1.00 51.38 226 LYS A CA 1
ATOM 1757 C C . LYS A 1 226 ? -25.300 23.473 17.736 1.00 51.38 226 LYS A C 1
ATOM 1759 O O . LYS A 1 226 ? -25.150 23.696 18.939 1.00 51.38 226 LYS A O 1
ATOM 1764 N N . ALA A 1 227 ? -26.358 23.923 17.064 1.00 51.53 227 ALA A N 1
ATOM 1765 C CA . ALA A 1 227 ? -27.419 24.711 17.681 1.00 51.53 227 ALA A CA 1
ATOM 1766 C C . ALA A 1 227 ? -28.250 23.867 18.671 1.00 51.53 227 ALA A C 1
ATOM 1768 O O . ALA A 1 227 ? -28.899 22.900 18.285 1.00 51.53 227 ALA A O 1
ATOM 1769 N N . GLY A 1 228 ? -28.257 24.254 19.954 1.00 55.00 228 GLY A N 1
ATOM 1770 C CA . GLY A 1 228 ? -29.072 23.609 20.995 1.00 55.00 228 GLY A CA 1
ATOM 1771 C C . GLY A 1 228 ? -28.437 22.401 21.699 1.00 55.00 228 GLY A C 1
ATOM 1772 O O . GLY A 1 228 ? -29.150 21.679 22.393 1.00 55.00 228 GLY A O 1
ATOM 1773 N N . LEU A 1 229 ? -27.128 22.169 21.538 1.00 54.75 229 LEU A N 1
ATOM 1774 C CA . LEU A 1 229 ? -26.425 21.058 22.191 1.00 54.75 229 LEU A CA 1
ATOM 1775 C C . LEU A 1 229 ? -26.058 21.342 23.657 1.00 54.75 229 LEU A C 1
ATOM 1777 O O . LEU A 1 229 ? -25.685 22.456 24.025 1.00 54.75 229 LEU A O 1
ATOM 1781 N N . ASP A 1 230 ? -26.095 20.283 24.465 1.00 57.25 230 ASP A N 1
ATOM 1782 C CA . ASP A 1 230 ? -25.565 20.233 25.830 1.00 57.25 230 ASP A CA 1
ATOM 1783 C C . ASP A 1 230 ? -24.017 20.366 25.820 1.00 57.25 230 ASP A C 1
ATOM 1785 O O . ASP A 1 230 ? -23.355 19.587 25.122 1.00 57.25 230 ASP A O 1
ATOM 1789 N N . PRO A 1 231 ? -23.415 21.302 26.591 1.00 56.38 231 PRO A N 1
ATOM 1790 C CA . PRO A 1 231 ? -21.961 21.504 26.679 1.00 56.38 231 PRO A CA 1
ATOM 1791 C C . PRO A 1 231 ? -21.146 20.253 27.034 1.00 56.38 231 PRO A C 1
ATOM 1793 O O . PRO A 1 231 ? -19.982 20.135 26.645 1.00 56.38 231 PRO A O 1
ATOM 1796 N N . GLU A 1 232 ? -21.736 19.317 27.774 1.00 57.72 232 GLU A N 1
ATOM 1797 C CA . GLU A 1 232 ? -21.068 18.097 28.210 1.00 57.72 232 GLU A CA 1
ATOM 1798 C C . GLU A 1 232 ? -21.160 16.968 27.169 1.00 57.72 232 GLU A C 1
ATOM 1800 O O . GLU A 1 232 ? -20.528 15.931 27.346 1.00 57.72 232 GLU A O 1
ATOM 1805 N N . MET A 1 233 ? -21.915 17.109 26.072 1.00 63.00 233 MET A N 1
ATOM 1806 C CA . MET A 1 233 ? -21.948 16.120 24.981 1.00 63.00 233 MET A CA 1
ATOM 1807 C C . MET A 1 233 ? -20.931 16.453 23.873 1.00 63.00 233 MET A C 1
ATOM 1809 O O . MET A 1 233 ? -20.496 17.601 23.748 1.00 63.00 233 MET A O 1
ATOM 1813 N N . PRO A 1 234 ? -20.449 15.469 23.088 1.00 59.84 234 PRO A N 1
ATOM 1814 C CA . PRO A 1 234 ? -19.517 15.753 22.002 1.00 59.84 234 PRO A CA 1
ATOM 1815 C C . PRO A 1 234 ? -20.223 16.507 20.871 1.00 59.84 234 PRO A C 1
ATOM 1817 O O . PRO A 1 234 ? -21.190 15.997 20.303 1.00 59.84 234 PRO A O 1
ATOM 1820 N N . ALA A 1 235 ? -19.716 17.687 20.502 1.00 57.59 235 ALA A N 1
ATOM 1821 C CA . ALA A 1 235 ? -20.141 18.341 19.270 1.00 57.59 235 ALA A CA 1
ATOM 1822 C C . ALA A 1 235 ? -19.670 17.500 18.068 1.00 57.59 235 ALA A C 1
ATOM 1824 O O . ALA A 1 235 ? -18.498 17.104 18.029 1.00 57.59 235 ALA A O 1
ATOM 1825 N N . PRO A 1 236 ? -20.549 17.206 17.098 1.00 52.81 236 PRO A N 1
ATOM 1826 C CA . PRO A 1 236 ? -20.157 16.501 15.893 1.00 52.81 236 PRO A CA 1
ATOM 1827 C C . PRO A 1 236 ? -19.176 17.334 15.092 1.00 52.81 236 PRO A C 1
ATOM 1829 O O . PRO A 1 236 ? -19.321 18.544 14.921 1.00 52.81 236 PRO A O 1
ATOM 1832 N N . VAL A 1 237 ? -18.188 16.647 14.553 1.00 50.53 237 VAL A N 1
ATOM 1833 C CA . VAL A 1 237 ? -17.270 17.214 13.587 1.00 50.53 237 VAL A CA 1
ATOM 1834 C C . VAL A 1 237 ? -17.398 16.298 12.359 1.00 50.53 237 VAL A C 1
ATOM 1836 O O . VAL A 1 237 ? -17.392 15.071 12.503 1.00 50.53 237 VAL A O 1
ATOM 1839 N N . ARG A 1 238 ? -17.618 16.853 11.162 1.00 45.12 238 ARG A N 1
ATOM 1840 C CA . ARG A 1 238 ? -18.001 16.065 9.972 1.00 45.12 238 ARG A CA 1
ATOM 1841 C C . ARG A 1 238 ? -16.795 15.500 9.224 1.00 45.12 238 ARG A C 1
ATOM 1843 O O . ARG A 1 238 ? -15.941 16.293 8.845 1.00 45.12 238 ARG A O 1
ATOM 1850 N N . TYR A 1 239 ? -16.793 14.183 8.937 1.00 42.00 239 TYR A N 1
ATOM 1851 C CA . TYR A 1 239 ? -15.776 13.509 8.098 1.00 42.00 239 TYR A CA 1
ATOM 1852 C C . TYR A 1 239 ? -15.641 14.243 6.769 1.00 42.00 239 TYR A C 1
ATOM 1854 O O . TYR A 1 239 ? -16.560 14.200 5.945 1.00 42.00 239 TYR A O 1
ATOM 1862 N N . ILE A 1 240 ? -14.510 14.922 6.578 1.00 43.94 240 ILE A N 1
ATOM 1863 C CA . ILE A 1 240 ? -14.097 15.408 5.268 1.00 43.94 240 ILE A CA 1
ATOM 1864 C C . ILE A 1 240 ? -13.120 14.362 4.762 1.00 43.94 240 ILE A C 1
ATOM 1866 O O . ILE A 1 240 ? -12.034 14.195 5.313 1.00 43.94 240 ILE A O 1
ATOM 1870 N N . GLU A 1 241 ? -13.520 13.628 3.728 1.00 38.25 241 GLU A N 1
ATOM 1871 C CA . GLU A 1 241 ? -12.576 12.774 3.025 1.00 38.25 241 GLU A CA 1
ATOM 1872 C C . GLU A 1 241 ? -11.428 13.660 2.541 1.00 38.25 241 GLU A C 1
ATOM 1874 O O . GLU A 1 241 ? -11.622 14.583 1.749 1.00 38.25 241 GLU A O 1
ATOM 1879 N N . ILE A 1 242 ? -10.241 13.405 3.084 1.00 40.25 242 ILE A N 1
ATOM 1880 C CA . ILE A 1 242 ? -8.998 14.050 2.687 1.00 40.25 242 ILE A CA 1
ATOM 1881 C C . ILE A 1 242 ? -8.673 13.526 1.291 1.00 40.25 242 ILE A C 1
ATOM 1883 O O . ILE A 1 242 ? -7.882 12.600 1.135 1.00 40.25 242 ILE A O 1
ATOM 1887 N N . LYS A 1 243 ? -9.338 14.059 0.265 1.00 40.41 243 LYS A N 1
ATOM 1888 C CA . LYS A 1 243 ? -8.887 13.888 -1.108 1.00 40.41 243 LYS A CA 1
ATOM 1889 C C . LYS A 1 243 ? -7.701 14.804 -1.266 1.00 40.41 243 LYS A C 1
ATOM 1891 O O . LYS A 1 243 ? -7.808 16.019 -1.391 1.00 40.41 243 LYS A O 1
ATOM 1896 N N . THR A 1 244 ? -6.550 14.199 -1.095 1.00 52.88 244 THR A N 1
ATOM 1897 C CA . THR A 1 244 ? -5.265 14.848 -1.176 1.00 52.88 244 THR A CA 1
ATOM 1898 C C . THR A 1 244 ? -5.171 15.566 -2.544 1.00 52.88 244 THR A C 1
ATOM 1900 O O . THR A 1 244 ? -5.516 14.959 -3.563 1.00 52.88 244 THR A O 1
ATOM 1903 N N . PRO A 1 245 ? -4.834 16.874 -2.591 1.00 62.41 245 PRO A N 1
ATOM 1904 C CA . PRO A 1 245 ? -5.224 17.751 -3.704 1.00 62.41 245 PRO A CA 1
ATOM 1905 C C . PRO A 1 245 ? -4.666 17.359 -5.078 1.00 62.41 245 PRO A C 1
ATOM 1907 O O . PRO A 1 245 ? -5.336 17.605 -6.074 1.00 62.41 245 PRO A O 1
ATOM 1910 N N . VAL A 1 246 ? -3.502 16.702 -5.157 1.00 70.06 246 VAL A N 1
ATOM 1911 C CA . VAL A 1 246 ? -2.967 16.206 -6.438 1.00 70.06 246 VAL A CA 1
ATOM 1912 C C . VAL A 1 246 ? -3.538 14.845 -6.818 1.00 70.06 246 VAL A C 1
ATOM 1914 O O . VAL A 1 246 ? -3.721 14.539 -7.989 1.00 70.06 246 VAL A O 1
ATOM 1917 N N . GLU A 1 247 ? -3.873 14.005 -5.849 1.00 74.56 247 GLU A N 1
ATOM 1918 C CA . GLU A 1 247 ? -4.338 12.649 -6.128 1.00 74.56 247 GLU A CA 1
ATOM 1919 C C . GLU A 1 247 ? -5.785 12.614 -6.603 1.00 74.56 247 GLU A C 1
ATOM 1921 O O . GLU A 1 247 ? -6.108 11.835 -7.500 1.00 74.56 247 GLU A O 1
ATOM 1926 N N . GLY A 1 248 ? -6.622 13.528 -6.103 1.00 73.06 248 GLY A N 1
ATOM 1927 C CA . GLY A 1 248 ? -7.919 13.819 -6.717 1.00 73.06 248 GLY A CA 1
ATOM 1928 C C . GLY A 1 248 ? -7.764 14.257 -8.177 1.00 73.06 248 GLY A C 1
ATOM 1929 O O . GLY A 1 248 ? -8.408 13.691 -9.058 1.00 73.06 248 GLY A O 1
ATOM 1930 N N . GLN A 1 249 ? -6.828 15.173 -8.452 1.00 78.88 249 GLN A N 1
ATOM 1931 C CA . GLN A 1 249 ? -6.540 15.646 -9.811 1.00 78.88 249 GLN A CA 1
ATOM 1932 C C . GLN A 1 249 ? -6.036 14.523 -10.729 1.00 78.88 249 GLN A C 1
ATOM 1934 O O . GLN A 1 249 ? -6.471 14.436 -11.877 1.00 78.88 249 GLN A O 1
ATOM 1939 N N . ILE A 1 250 ? -5.179 13.626 -10.229 1.00 84.56 250 ILE A N 1
ATOM 1940 C CA . ILE A 1 250 ? -4.720 12.440 -10.964 1.00 84.56 250 ILE A CA 1
ATOM 1941 C C . ILE A 1 250 ? -5.905 11.535 -11.317 1.00 84.56 250 ILE A C 1
ATOM 1943 O O . ILE A 1 250 ? -6.040 11.129 -12.471 1.00 84.56 250 ILE A O 1
ATOM 1947 N N . LEU A 1 251 ? -6.765 11.210 -10.345 1.00 81.38 251 LEU A N 1
ATOM 1948 C CA . LEU A 1 251 ? -7.914 10.327 -10.567 1.00 81.38 251 LEU A CA 1
ATOM 1949 C C . LEU A 1 251 ? -8.921 10.934 -11.552 1.00 81.38 251 LEU A C 1
ATOM 1951 O O . LEU A 1 251 ? -9.417 10.227 -12.434 1.00 81.38 251 LEU A O 1
ATOM 1955 N N . ASP A 1 252 ? -9.179 12.236 -11.449 1.00 81.31 252 ASP A N 1
ATOM 1956 C CA . ASP A 1 252 ? -10.056 12.954 -12.372 1.00 81.31 252 ASP A CA 1
ATOM 1957 C C . ASP A 1 252 ? -9.457 13.027 -13.781 1.00 81.31 252 ASP A C 1
ATOM 1959 O O . ASP A 1 252 ? -10.166 12.785 -14.763 1.00 81.31 252 ASP A O 1
ATOM 1963 N N . ALA A 1 253 ? -8.146 13.271 -13.899 1.00 86.81 253 ALA A N 1
ATOM 1964 C CA . ALA A 1 253 ? -7.436 13.243 -15.176 1.00 86.81 253 ALA A CA 1
ATOM 1965 C C . ALA A 1 253 ? -7.504 11.852 -15.827 1.00 86.81 253 ALA A C 1
ATOM 1967 O O . ALA A 1 253 ? -7.864 11.744 -17.001 1.00 86.81 253 ALA A O 1
ATOM 1968 N N . LEU A 1 254 ? -7.249 10.783 -15.060 1.00 88.44 254 LEU A N 1
ATOM 1969 C CA . LEU A 1 254 ? -7.357 9.394 -15.524 1.00 88.44 254 LEU A CA 1
ATOM 1970 C C . LEU A 1 254 ? -8.770 9.078 -16.020 1.00 88.44 254 LEU A C 1
ATOM 1972 O O . LEU A 1 254 ? -8.934 8.498 -17.096 1.00 88.44 254 LEU A O 1
ATOM 1976 N N . LYS A 1 255 ? -9.800 9.479 -15.266 1.00 86.25 255 LYS A N 1
ATOM 1977 C CA . LYS A 1 255 ? -11.202 9.270 -15.644 1.00 86.25 255 LYS A CA 1
ATOM 1978 C C . LYS A 1 255 ? -11.551 10.009 -16.937 1.00 86.25 255 LYS A C 1
ATOM 1980 O O . LYS A 1 255 ? -12.095 9.402 -17.857 1.00 86.25 255 LYS A O 1
ATOM 1985 N N . LYS A 1 256 ? -11.212 11.296 -17.020 1.00 86.94 256 LYS A N 1
ATOM 1986 C CA . LYS A 1 256 ? -11.525 12.161 -18.164 1.00 86.94 256 LYS A CA 1
ATOM 1987 C C . LYS A 1 256 ? -10.818 11.708 -19.439 1.00 86.94 256 LYS A C 1
ATOM 1989 O O . LYS A 1 256 ? -11.444 11.602 -20.490 1.00 86.94 256 LYS A O 1
ATOM 1994 N N . GLN A 1 257 ? -9.529 11.385 -19.347 1.00 88.75 257 GLN A N 1
ATOM 1995 C CA . GLN A 1 257 ? -8.756 10.957 -20.512 1.00 88.75 257 GLN A CA 1
ATOM 1996 C C . GLN A 1 257 ? -9.095 9.544 -20.964 1.00 88.75 257 GLN A C 1
ATOM 1998 O O . GLN A 1 257 ? -9.089 9.289 -22.163 1.00 88.75 257 GLN A O 1
ATOM 2003 N N . LYS A 1 258 ? -9.488 8.642 -20.057 1.00 88.50 258 LYS A N 1
ATOM 2004 C CA . LYS A 1 258 ? -10.058 7.349 -20.455 1.00 88.50 258 LYS A CA 1
ATOM 2005 C C . LYS A 1 258 ? -11.232 7.535 -21.421 1.00 88.50 258 LYS A C 1
ATOM 2007 O O . LYS A 1 258 ? -11.272 6.875 -22.453 1.00 88.50 258 LYS A O 1
ATOM 2012 N N . GLU A 1 259 ? -12.170 8.428 -21.111 1.00 84.62 259 GLU A N 1
ATOM 2013 C CA . GLU A 1 259 ? -13.310 8.721 -21.991 1.00 84.62 259 GLU A CA 1
ATOM 2014 C C . GLU A 1 259 ? -12.853 9.369 -23.308 1.00 84.62 259 GLU A C 1
ATOM 2016 O O . GLU A 1 259 ? -13.274 8.931 -24.380 1.00 84.62 259 GLU A O 1
ATOM 2021 N N . GLY A 1 260 ? -11.920 10.328 -23.247 1.00 84.44 260 GLY A N 1
ATOM 2022 C CA . GLY A 1 260 ? -11.345 10.976 -24.433 1.00 84.44 260 GLY A CA 1
ATOM 2023 C C . GLY A 1 260 ? -10.638 10.006 -25.392 1.00 84.44 260 GLY A C 1
ATOM 2024 O O . GLY A 1 260 ? -10.865 10.053 -26.602 1.00 84.44 260 GLY A O 1
ATOM 2025 N N . PHE A 1 261 ? -9.837 9.070 -24.869 1.00 86.00 261 PHE A N 1
ATOM 2026 C CA . PHE A 1 261 ? -9.185 8.020 -25.662 1.00 86.00 261 PHE A CA 1
ATOM 2027 C C . PHE A 1 261 ? -10.194 7.110 -26.363 1.00 86.00 261 PHE A C 1
ATOM 2029 O O . PHE A 1 261 ? -9.973 6.719 -27.510 1.00 86.00 261 PHE A O 1
ATOM 2036 N N . LEU A 1 262 ? -11.306 6.791 -25.698 1.00 80.69 262 LEU A N 1
ATOM 2037 C CA . LEU A 1 262 ? -12.323 5.891 -26.236 1.00 80.69 262 LEU A CA 1
ATOM 2038 C C . LEU A 1 262 ? -13.176 6.538 -27.327 1.00 80.69 262 LEU A C 1
ATOM 2040 O O . LEU A 1 262 ? -13.459 5.874 -28.323 1.00 80.69 262 LEU A O 1
ATOM 2044 N N . GLN A 1 263 ? -13.538 7.814 -27.177 1.00 81.12 263 GLN A N 1
ATOM 2045 C CA . GLN A 1 263 ? -14.310 8.543 -28.191 1.00 81.12 263 GLN A CA 1
ATOM 2046 C C . GLN A 1 263 ? -13.584 8.602 -29.539 1.00 81.12 263 GLN A C 1
ATOM 2048 O O . GLN A 1 263 ? -14.212 8.459 -30.585 1.00 81.12 263 GLN A O 1
ATOM 2053 N N . TYR A 1 264 ? -12.256 8.753 -29.526 1.00 74.56 264 TYR A N 1
ATOM 2054 C CA . TYR A 1 264 ? -11.460 8.773 -30.754 1.00 74.56 264 TYR A CA 1
ATOM 2055 C C . TYR A 1 264 ? -11.594 7.463 -31.553 1.00 74.56 264 TYR A C 1
ATOM 2057 O O . TYR A 1 264 ? -11.761 7.487 -32.770 1.00 74.56 264 TYR A O 1
ATOM 2065 N N . VAL A 1 265 ? -11.556 6.311 -30.874 1.00 69.38 265 VAL A N 1
ATOM 2066 C CA . VAL A 1 265 ? -11.621 4.993 -31.532 1.00 69.38 265 VAL A CA 1
ATOM 2067 C C . VAL A 1 265 ? -13.036 4.627 -31.958 1.00 69.38 265 VAL A C 1
ATOM 2069 O O . VAL A 1 265 ? -13.208 3.929 -32.949 1.00 69.38 265 VAL A O 1
ATOM 2072 N N . GLU A 1 266 ? -14.067 5.116 -31.267 1.00 68.56 266 GLU A N 1
ATOM 2073 C CA . GLU A 1 266 ? -15.457 4.926 -31.709 1.00 68.56 266 GLU A CA 1
ATOM 2074 C C . GLU A 1 266 ? -15.714 5.542 -33.097 1.00 68.56 266 GLU A C 1
ATOM 2076 O O . GLU A 1 266 ? -16.556 5.041 -33.841 1.00 68.56 266 GLU A O 1
ATOM 2081 N N . GLY A 1 267 ? -14.937 6.562 -33.480 1.00 64.12 267 GLY A N 1
ATOM 2082 C CA . GLY A 1 267 ? -14.933 7.140 -34.824 1.00 64.12 267 GLY A CA 1
ATOM 2083 C C . GLY A 1 267 ? -14.019 6.446 -35.846 1.00 64.12 267 GLY A C 1
ATOM 2084 O O . GLY A 1 267 ? -14.087 6.799 -37.022 1.00 64.12 267 GLY A O 1
ATOM 2085 N N . ASN A 1 268 ? -13.180 5.480 -35.442 1.00 73.25 268 ASN A N 1
ATOM 2086 C CA . ASN A 1 268 ? -12.225 4.791 -36.318 1.00 73.25 268 ASN A CA 1
ATOM 2087 C C . ASN A 1 268 ? -12.486 3.264 -36.364 1.00 73.25 268 ASN A C 1
ATOM 2089 O O . ASN A 1 268 ? -12.157 2.558 -35.405 1.00 73.25 268 ASN A O 1
ATOM 2093 N N . PRO A 1 269 ? -13.014 2.713 -37.478 1.00 68.25 269 PRO A N 1
ATOM 2094 C CA . PRO A 1 269 ? -13.336 1.286 -37.584 1.00 68.25 269 PRO A CA 1
ATOM 2095 C C . PRO A 1 269 ? -12.117 0.360 -37.422 1.00 68.25 269 PRO A C 1
ATOM 2097 O O . PRO A 1 269 ? -12.283 -0.778 -36.957 1.00 68.25 269 PRO A O 1
ATOM 2100 N N . ASP A 1 270 ? -10.920 0.867 -37.732 1.00 71.12 270 ASP A N 1
ATOM 2101 C CA . ASP A 1 270 ? -9.657 0.122 -37.755 1.00 71.12 270 ASP A CA 1
ATOM 2102 C C . ASP A 1 270 ? -8.958 0.076 -36.385 1.00 71.12 270 ASP A C 1
ATOM 2104 O O . ASP A 1 270 ? -7.996 -0.665 -36.196 1.00 71.12 270 ASP A O 1
ATOM 2108 N N . GLY A 1 271 ? -9.456 0.814 -35.385 1.00 78.25 271 GLY A N 1
ATOM 2109 C CA . GLY A 1 271 ? -9.047 0.614 -33.993 1.00 78.25 271 GLY A CA 1
ATOM 2110 C C . GLY A 1 271 ? -7.695 1.208 -33.576 1.00 78.25 271 GLY A C 1
ATOM 2111 O O . GLY A 1 271 ? -7.212 0.842 -32.509 1.00 78.25 271 GLY A O 1
ATOM 2112 N N . TYR A 1 272 ? -7.084 2.096 -34.368 1.00 85.81 272 TYR A N 1
ATOM 2113 C CA . TYR A 1 272 ? -5.787 2.728 -34.065 1.00 85.81 272 TYR A CA 1
ATOM 2114 C C . TYR A 1 272 ? -5.861 4.268 -34.053 1.00 85.81 272 TYR A C 1
ATOM 2116 O O . TYR A 1 272 ? -6.878 4.860 -34.427 1.00 85.81 272 TYR A O 1
ATOM 2124 N N . TRP A 1 273 ? -4.786 4.935 -33.618 1.00 88.31 273 TRP A N 1
ATOM 2125 C CA . TRP A 1 273 ? -4.705 6.398 -33.547 1.00 88.31 273 TRP A CA 1
ATOM 2126 C C . TRP A 1 273 ? -3.787 6.965 -34.632 1.00 88.31 273 TRP A C 1
ATOM 2128 O O . TRP A 1 273 ? -2.655 6.513 -34.793 1.00 88.31 273 TRP A O 1
ATOM 2138 N N . ILE A 1 274 ? -4.284 7.959 -35.375 1.00 85.94 274 ILE A N 1
ATOM 2139 C CA . ILE A 1 274 ? -3.604 8.548 -36.535 1.00 85.94 274 ILE A CA 1
ATOM 2140 C C . ILE A 1 274 ? -2.797 9.774 -36.100 1.00 85.94 274 ILE A C 1
ATOM 2142 O O . ILE A 1 274 ? -3.315 10.662 -35.420 1.00 85.94 274 ILE A O 1
ATOM 2146 N N . ALA A 1 275 ? -1.544 9.840 -36.546 1.00 85.88 275 ALA A N 1
ATOM 2147 C CA . ALA A 1 275 ? -0.647 10.981 -36.389 1.00 85.88 275 ALA A CA 1
ATOM 2148 C C . ALA A 1 275 ? 0.005 11.363 -37.736 1.00 85.88 275 ALA A C 1
ATOM 2150 O O . ALA A 1 275 ? -0.402 10.877 -38.790 1.00 85.88 275 ALA A O 1
ATOM 2151 N N . GLY A 1 276 ? 0.987 12.272 -37.714 1.00 80.56 276 GLY A N 1
ATOM 2152 C CA . GLY A 1 276 ? 1.540 12.900 -38.923 1.00 80.56 276 GLY A CA 1
ATOM 2153 C C . GLY A 1 276 ? 2.155 11.926 -39.934 1.00 80.56 276 GLY A C 1
ATOM 2154 O O . GLY A 1 276 ? 2.059 12.155 -41.138 1.00 80.56 276 GLY A O 1
ATOM 2155 N N . ASN A 1 277 ? 2.754 10.831 -39.464 1.00 86.12 277 ASN A N 1
ATOM 2156 C CA . ASN A 1 277 ? 3.270 9.747 -40.298 1.00 86.12 277 ASN A CA 1
ATOM 2157 C C . ASN A 1 277 ? 2.976 8.366 -39.667 1.00 86.12 277 ASN A C 1
ATOM 2159 O O . ASN A 1 277 ? 2.348 8.263 -38.607 1.00 86.12 277 ASN A O 1
ATOM 2163 N N . GLN A 1 278 ? 3.405 7.289 -40.335 1.00 86.06 278 GLN A N 1
ATOM 2164 C CA . GLN A 1 278 ? 3.160 5.919 -39.874 1.00 86.06 278 GLN A CA 1
ATOM 2165 C C . GLN A 1 278 ? 3.868 5.601 -38.546 1.00 86.06 278 GLN A C 1
ATOM 2167 O O . GLN A 1 278 ? 3.239 5.009 -37.672 1.00 86.06 278 GLN A O 1
ATOM 2172 N N . GLU A 1 279 ? 5.130 6.006 -38.355 1.00 85.44 279 GLU A N 1
ATOM 2173 C CA . GLU A 1 279 ? 5.841 5.792 -37.084 1.00 85.44 279 GLU A CA 1
ATOM 2174 C C . GLU A 1 279 ? 5.171 6.543 -35.933 1.00 85.44 279 GLU A C 1
ATOM 2176 O O . GLU A 1 279 ? 4.932 5.959 -34.877 1.00 85.44 279 GLU A O 1
ATOM 2181 N N . ASP A 1 280 ? 4.785 7.800 -36.153 1.00 87.75 280 ASP A N 1
ATOM 2182 C CA . ASP A 1 280 ? 4.075 8.598 -35.154 1.00 87.75 280 ASP A CA 1
ATOM 2183 C C . ASP A 1 280 ? 2.729 7.958 -34.790 1.00 87.75 280 ASP A C 1
ATOM 2185 O O . ASP A 1 280 ? 2.329 7.972 -33.628 1.00 87.75 280 ASP A O 1
ATOM 2189 N N . SER A 1 281 ? 2.035 7.360 -35.768 1.00 90.50 281 SER A N 1
ATOM 2190 C CA . SER A 1 281 ? 0.766 6.653 -35.539 1.00 90.50 281 SER A CA 1
ATOM 2191 C C . SER A 1 281 ? 0.978 5.376 -34.718 1.00 90.50 281 SER A C 1
ATOM 2193 O O . SER A 1 281 ? 0.179 5.066 -33.831 1.00 90.50 281 SER A O 1
ATOM 2195 N N . ILE A 1 282 ? 2.081 4.656 -34.958 1.00 91.75 282 ILE A N 1
ATOM 2196 C CA . ILE A 1 282 ? 2.485 3.497 -34.149 1.00 91.75 282 ILE A CA 1
ATOM 2197 C C . ILE A 1 282 ? 2.775 3.935 -32.717 1.00 91.75 282 ILE A C 1
ATOM 2199 O O . ILE A 1 282 ? 2.216 3.365 -31.783 1.00 91.75 282 ILE A O 1
ATOM 2203 N N . LEU A 1 283 ? 3.610 4.960 -32.535 1.00 91.19 283 LEU A N 1
ATOM 2204 C CA . LEU A 1 283 ? 3.983 5.471 -31.217 1.00 91.19 283 LEU A CA 1
ATOM 2205 C C . LEU A 1 283 ? 2.763 5.964 -30.439 1.00 91.19 283 LEU A C 1
ATOM 2207 O O . LEU A 1 283 ? 2.588 5.580 -29.283 1.00 91.19 283 LEU A O 1
ATOM 2211 N N . LEU A 1 284 ? 1.890 6.745 -31.082 1.00 91.75 284 LEU A N 1
ATOM 2212 C CA . LEU A 1 284 ? 0.652 7.229 -30.479 1.00 91.75 284 LEU A CA 1
ATOM 2213 C C . LEU A 1 284 ? -0.249 6.068 -30.053 1.00 91.75 284 LEU A C 1
ATOM 2215 O O . LEU A 1 284 ? -0.721 6.041 -28.917 1.00 91.75 284 LEU A O 1
ATOM 2219 N N . THR A 1 285 ? -0.438 5.083 -30.933 1.00 92.56 285 THR A N 1
ATOM 2220 C CA . THR A 1 285 ? -1.238 3.890 -30.635 1.00 92.56 285 THR A CA 1
ATOM 2221 C C . THR A 1 285 ? -0.640 3.107 -29.465 1.00 92.56 285 THR A C 1
ATOM 2223 O O . THR A 1 285 ? -1.362 2.784 -28.524 1.00 92.56 285 THR A O 1
ATOM 2226 N N . CYS A 1 286 ? 0.676 2.875 -29.442 1.00 93.75 286 CYS A N 1
ATOM 2227 C CA . CYS A 1 286 ? 1.361 2.226 -28.321 1.00 93.75 286 CYS A CA 1
ATOM 2228 C C . CYS A 1 286 ? 1.183 2.997 -27.005 1.00 93.75 286 CYS A C 1
ATOM 2230 O O . CYS A 1 286 ? 0.898 2.386 -25.973 1.00 93.75 286 CYS A O 1
ATOM 2232 N N . SER A 1 287 ? 1.320 4.329 -27.015 1.00 92.00 287 SER A N 1
ATOM 2233 C CA . SER A 1 287 ? 1.132 5.158 -25.818 1.00 92.00 287 SER A CA 1
ATOM 2234 C C . SER A 1 287 ? -0.299 5.086 -25.290 1.00 92.00 287 SER A C 1
ATOM 2236 O O . SER A 1 287 ? -0.484 4.892 -24.089 1.00 92.00 287 SER A O 1
ATOM 2238 N N . VAL A 1 288 ? -1.311 5.192 -26.159 1.00 91.25 288 VAL A N 1
ATOM 2239 C CA . VAL A 1 288 ? -2.720 5.146 -25.736 1.00 91.25 288 VAL A CA 1
ATOM 2240 C C . VAL A 1 288 ? -3.116 3.749 -25.263 1.00 91.25 288 VAL A C 1
ATOM 2242 O O . VAL A 1 288 ? -3.732 3.619 -24.205 1.00 91.25 288 VAL A O 1
ATOM 2245 N N . VAL A 1 289 ? -2.717 2.695 -25.982 1.00 91.50 289 VAL A N 1
ATOM 2246 C CA . VAL A 1 289 ? -2.942 1.308 -25.546 1.00 91.50 289 VAL A CA 1
ATOM 2247 C C . VAL A 1 289 ? -2.282 1.062 -24.197 1.00 91.50 289 VAL A C 1
ATOM 2249 O O . VAL A 1 289 ? -2.899 0.453 -23.331 1.00 91.50 289 VAL A O 1
ATOM 2252 N N . SER A 1 290 ? -1.065 1.568 -23.986 1.00 90.81 290 SER A N 1
ATOM 2253 C CA . SER A 1 290 ? -0.390 1.432 -22.695 1.00 90.81 290 SER A CA 1
ATOM 2254 C C . SER A 1 290 ? -1.137 2.191 -21.598 1.00 90.81 290 SER A C 1
ATOM 2256 O O . SER A 1 290 ? -1.388 1.624 -20.544 1.00 90.81 290 SER A O 1
ATOM 2258 N N . ALA A 1 291 ? -1.580 3.427 -21.841 1.00 90.75 291 ALA A N 1
ATOM 2259 C CA . ALA A 1 291 ? -2.373 4.191 -20.875 1.00 90.75 291 ALA A CA 1
ATOM 2260 C C . ALA A 1 291 ? -3.671 3.470 -20.474 1.00 90.75 291 ALA A C 1
ATOM 2262 O O . ALA A 1 291 ? -3.966 3.329 -19.289 1.00 90.75 291 ALA A O 1
ATOM 2263 N N . LEU A 1 292 ? -4.429 2.976 -21.455 1.00 88.44 292 LEU A N 1
ATOM 2264 C CA . LEU A 1 292 ? -5.681 2.251 -21.227 1.00 88.44 292 LEU A CA 1
ATOM 2265 C C . LEU A 1 292 ? -5.455 0.862 -20.615 1.00 88.44 292 LEU A C 1
ATOM 2267 O O . LEU A 1 292 ? -6.249 0.422 -19.785 1.00 88.44 292 LEU A O 1
ATOM 2271 N N . GLY A 1 293 ? -4.377 0.182 -21.004 1.00 88.06 293 GLY A N 1
ATOM 2272 C CA . GLY A 1 293 ? -3.977 -1.115 -20.468 1.00 88.06 293 GLY A CA 1
ATOM 2273 C C . GLY A 1 293 ? -3.576 -1.031 -18.997 1.00 88.06 293 GLY A C 1
ATOM 2274 O O . GLY A 1 293 ? -4.017 -1.856 -18.199 1.00 88.06 293 GLY A O 1
ATOM 2275 N N . GLU A 1 294 ? -2.820 0.002 -18.607 1.00 88.38 294 GLU A N 1
ATOM 2276 C CA . GLU A 1 294 ? -2.470 0.238 -17.201 1.00 88.38 294 GLU A CA 1
ATOM 2277 C C . GLU A 1 294 ? -3.689 0.617 -16.349 1.00 88.38 294 GLU A C 1
ATOM 2279 O O . GLU A 1 294 ? -3.669 0.389 -15.152 1.00 88.38 294 GLU A O 1
ATOM 2284 N N . LEU A 1 295 ? -4.792 1.127 -16.907 1.00 82.75 295 LEU A N 1
ATOM 2285 C CA . LEU A 1 295 ? -6.023 1.312 -16.119 1.00 82.75 295 LEU A CA 1
ATOM 2286 C C . LEU A 1 295 ? -6.661 -0.021 -15.687 1.00 82.75 295 LEU A C 1
ATOM 2288 O O . LEU A 1 295 ? -7.460 -0.036 -14.749 1.00 82.75 295 LEU A O 1
ATOM 2292 N N . GLY A 1 296 ? -6.332 -1.131 -16.360 1.00 76.75 296 GLY A N 1
ATOM 2293 C CA . GLY A 1 296 ? -6.785 -2.474 -15.992 1.00 76.75 296 GLY A CA 1
ATOM 2294 C C . GLY A 1 296 ? -8.305 -2.666 -16.033 1.00 76.75 296 GLY A C 1
ATOM 2295 O O . GLY A 1 296 ? -8.832 -3.444 -15.241 1.00 76.75 296 GLY A O 1
ATOM 2296 N N . ASP A 1 297 ? -9.026 -1.945 -16.904 1.00 78.19 297 ASP A N 1
ATOM 2297 C CA . ASP A 1 297 ? -10.479 -2.094 -17.061 1.00 78.19 297 ASP A CA 1
ATOM 2298 C C . ASP A 1 297 ? -10.811 -3.228 -18.052 1.00 78.19 297 ASP A C 1
ATOM 2300 O O . ASP A 1 297 ? -10.577 -3.069 -19.256 1.00 78.19 297 ASP A O 1
ATOM 2304 N N . PRO A 1 298 ? -11.418 -4.347 -17.598 1.00 73.75 298 PRO A N 1
ATOM 2305 C CA . PRO A 1 298 ? -11.766 -5.473 -18.467 1.00 73.75 298 PRO A CA 1
ATOM 2306 C C . PRO A 1 298 ? -12.708 -5.100 -19.616 1.00 73.75 298 PRO A C 1
ATOM 2308 O O . PRO A 1 298 ? -12.693 -5.746 -20.660 1.00 73.75 298 PRO A O 1
ATOM 2311 N N . LYS A 1 299 ? -13.511 -4.035 -19.472 1.00 76.31 299 LYS A N 1
ATOM 2312 C CA . LYS A 1 299 ? -14.419 -3.564 -20.533 1.00 76.31 299 LYS A CA 1
ATOM 2313 C C . LYS A 1 299 ? -13.676 -3.033 -21.761 1.00 76.31 299 LYS A C 1
ATOM 2315 O O . LYS A 1 299 ? -14.296 -2.823 -22.801 1.00 76.31 299 LYS A O 1
ATOM 2320 N N . LEU A 1 300 ? -12.371 -2.788 -21.642 1.00 76.94 300 LEU A N 1
ATOM 2321 C CA . LEU A 1 300 ? -11.533 -2.287 -22.726 1.00 76.94 300 LEU A CA 1
ATOM 2322 C C . LEU A 1 300 ? -10.860 -3.405 -23.531 1.00 76.94 300 LEU A C 1
ATOM 2324 O O . LEU A 1 300 ? -10.338 -3.115 -24.603 1.00 76.94 300 LEU A O 1
ATOM 2328 N N . GLU A 1 301 ? -10.897 -4.662 -23.072 1.00 74.69 301 GLU A N 1
ATOM 2329 C CA . GLU A 1 301 ? -10.136 -5.781 -23.659 1.00 74.69 301 GLU A CA 1
ATOM 2330 C C . GLU A 1 301 ? -10.439 -5.969 -25.157 1.00 74.69 301 GLU A C 1
ATOM 2332 O O . GLU A 1 301 ? -9.520 -6.043 -25.972 1.00 74.69 301 GLU A O 1
ATOM 2337 N N . ASP A 1 302 ? -11.714 -5.935 -25.554 1.00 75.75 302 ASP A N 1
ATOM 2338 C CA . ASP A 1 302 ? -12.109 -6.073 -26.963 1.00 75.75 302 ASP A CA 1
ATOM 2339 C C . ASP A 1 302 ? -11.696 -4.879 -27.830 1.00 75.75 302 ASP A C 1
ATOM 2341 O O . ASP A 1 302 ? -11.348 -5.052 -29.000 1.00 75.75 302 ASP A O 1
ATOM 2345 N N . ARG A 1 303 ? -11.702 -3.667 -27.263 1.00 74.12 303 ARG A N 1
ATOM 2346 C CA . ARG A 1 303 ? -11.303 -2.443 -27.975 1.00 74.12 303 ARG A CA 1
ATOM 2347 C C . ARG A 1 303 ? -9.791 -2.405 -28.183 1.00 74.12 303 ARG A C 1
ATOM 2349 O O . ARG A 1 303 ? -9.337 -2.124 -29.287 1.00 74.12 303 ARG A O 1
ATOM 2356 N N . LEU A 1 304 ? -9.022 -2.751 -27.149 1.00 82.94 304 LEU A N 1
ATOM 2357 C CA . LEU A 1 304 ? -7.564 -2.835 -27.229 1.00 82.94 304 LEU A CA 1
ATOM 2358 C C . LEU A 1 304 ? -7.123 -3.935 -28.197 1.00 82.94 304 LEU A C 1
ATOM 2360 O O . LEU A 1 304 ? -6.151 -3.747 -28.919 1.00 82.94 304 LEU A O 1
ATOM 2364 N N . ARG A 1 305 ? -7.871 -5.040 -28.294 1.00 85.50 305 ARG A N 1
ATOM 2365 C CA . ARG A 1 305 ? -7.557 -6.164 -29.186 1.00 85.50 305 ARG A CA 1
ATOM 2366 C C . ARG A 1 305 ? -7.315 -5.748 -30.641 1.00 85.50 305 ARG A C 1
ATOM 2368 O O . ARG A 1 305 ? -6.342 -6.206 -31.228 1.00 85.50 305 ARG A O 1
ATOM 2375 N N . LYS A 1 306 ? -8.156 -4.872 -31.202 1.00 86.94 306 LYS A N 1
ATOM 2376 C CA . LYS A 1 306 ? -7.999 -4.384 -32.585 1.00 86.94 306 LYS A CA 1
ATOM 2377 C C . LYS A 1 306 ? -6.734 -3.548 -32.765 1.00 86.94 306 LYS A C 1
ATOM 2379 O O . LYS A 1 306 ? -6.001 -3.758 -33.724 1.00 86.94 306 LYS A O 1
ATOM 2384 N N . ALA A 1 307 ? -6.458 -2.652 -31.817 1.00 90.25 307 ALA A N 1
ATOM 2385 C CA . ALA A 1 307 ? -5.234 -1.858 -31.820 1.00 90.25 307 ALA A CA 1
ATOM 2386 C C . ALA A 1 307 ? -3.990 -2.760 -31.782 1.00 90.25 307 ALA A C 1
ATOM 2388 O O . ALA A 1 307 ? -3.021 -2.505 -32.490 1.00 90.25 307 ALA A O 1
ATOM 2389 N N . MET A 1 308 ? -4.032 -3.841 -30.995 1.00 91.75 308 MET A N 1
ATOM 2390 C CA . MET A 1 308 ? -2.948 -4.825 -30.919 1.00 91.75 308 MET A CA 1
ATOM 2391 C C . MET A 1 308 ? -2.748 -5.589 -32.227 1.00 91.75 308 MET A C 1
ATOM 2393 O O . MET A 1 308 ? -1.607 -5.796 -32.630 1.00 91.75 308 MET A O 1
ATOM 2397 N N . ASP A 1 309 ? -3.836 -5.971 -32.897 1.00 92.06 309 ASP A N 1
ATOM 2398 C CA . ASP A 1 309 ? -3.780 -6.644 -34.199 1.00 92.06 309 ASP A CA 1
ATOM 2399 C C . ASP A 1 309 ? -3.158 -5.731 -35.255 1.00 92.06 309 ASP A C 1
ATOM 2401 O O . ASP A 1 309 ? -2.205 -6.119 -35.929 1.00 92.06 309 ASP A O 1
ATOM 2405 N N . TRP A 1 310 ? -3.608 -4.477 -35.307 1.00 92.38 310 TRP A N 1
ATOM 2406 C CA . TRP A 1 310 ? -3.020 -3.472 -36.185 1.00 92.38 310 TRP A CA 1
ATOM 2407 C C . TRP A 1 310 ? -1.534 -3.249 -35.882 1.00 92.38 310 TRP A C 1
ATOM 2409 O O . TRP A 1 310 ? -0.720 -3.237 -36.805 1.00 92.38 310 TRP A O 1
ATOM 2419 N N . LEU A 1 311 ? -1.154 -3.120 -34.602 1.00 93.25 311 LEU A N 1
ATOM 2420 C CA . LEU A 1 311 ? 0.246 -2.977 -34.189 1.00 93.25 311 LEU A CA 1
ATOM 2421 C C . LEU A 1 311 ? 1.091 -4.166 -34.655 1.00 93.25 311 LEU A C 1
ATOM 2423 O O . LEU A 1 311 ? 2.186 -3.955 -35.168 1.00 93.25 311 LEU A O 1
ATOM 2427 N N . ALA A 1 312 ? 0.592 -5.395 -34.505 1.00 92.44 312 ALA A N 1
ATOM 2428 C CA . ALA A 1 312 ? 1.279 -6.615 -34.924 1.00 92.44 312 ALA A CA 1
ATOM 2429 C C . ALA A 1 312 ? 1.547 -6.649 -36.442 1.00 92.44 312 ALA A C 1
ATOM 2431 O O . ALA A 1 312 ? 2.628 -7.067 -36.872 1.00 92.44 312 ALA A O 1
ATOM 2432 N N . GLU A 1 313 ? 0.601 -6.150 -37.243 1.00 90.88 313 GLU A N 1
ATOM 2433 C CA . GLU A 1 313 ? 0.733 -6.025 -38.699 1.00 90.88 313 GLU A CA 1
ATOM 2434 C C . GLU A 1 313 ? 1.762 -4.974 -39.115 1.00 90.88 313 GLU A C 1
ATOM 2436 O O . GLU A 1 313 ? 2.415 -5.130 -40.154 1.00 90.88 313 GLU A O 1
ATOM 2441 N N . GLN A 1 314 ? 1.975 -3.941 -38.290 1.00 89.31 314 GLN A N 1
ATOM 2442 C CA . GLN A 1 314 ? 3.038 -2.976 -38.532 1.00 89.31 314 GLN A CA 1
ATOM 2443 C C . GLN A 1 314 ? 4.361 -3.727 -38.413 1.00 89.31 314 GLN A C 1
ATOM 2445 O O . GLN A 1 314 ? 4.811 -4.090 -37.331 1.00 89.31 314 GLN A O 1
ATOM 2450 N N . THR A 1 315 ? 4.979 -4.018 -39.545 1.00 71.56 315 THR A N 1
ATOM 2451 C CA . THR A 1 315 ? 6.235 -4.760 -39.625 1.00 71.56 315 THR A CA 1
ATOM 2452 C C . THR A 1 315 ? 7.297 -3.793 -40.113 1.00 71.56 315 THR A C 1
ATOM 2454 O O . THR A 1 315 ? 7.011 -3.065 -41.060 1.00 71.56 315 THR A O 1
ATOM 2457 N N . PRO A 1 316 ? 8.506 -3.762 -39.521 1.00 63.19 316 PRO A N 1
ATOM 2458 C CA . PRO A 1 316 ? 9.608 -3.028 -40.124 1.00 63.19 316 PRO A CA 1
ATOM 2459 C C . PRO A 1 316 ? 9.885 -3.690 -41.481 1.00 63.19 316 PRO A C 1
ATOM 2461 O O . PRO A 1 316 ? 10.235 -4.874 -41.484 1.00 63.19 316 PRO A O 1
ATOM 2464 N N . PRO A 1 317 ? 9.678 -3.024 -42.629 1.00 57.81 317 PRO A N 1
ATOM 2465 C CA . PRO A 1 317 ? 9.992 -3.635 -43.905 1.00 57.81 317 PRO A CA 1
ATOM 2466 C C . PRO A 1 317 ? 11.510 -3.806 -44.013 1.00 57.81 317 PRO A C 1
ATOM 2468 O O . PRO A 1 317 ? 12.281 -2.998 -43.486 1.00 57.81 317 PRO A O 1
ATOM 2471 N N . GLU A 1 318 ? 11.955 -4.872 -44.682 1.00 54.06 318 GLU A N 1
ATOM 2472 C CA . GLU A 1 318 ? 13.383 -5.085 -44.932 1.00 54.06 318 GLU A CA 1
ATOM 2473 C C . GLU A 1 318 ? 13.973 -3.845 -45.625 1.00 54.06 318 GLU A C 1
ATOM 2475 O O . GLU A 1 318 ? 13.408 -3.330 -46.588 1.00 54.06 318 GLU A O 1
ATOM 2480 N N . ASN A 1 319 ? 15.100 -3.340 -45.115 1.00 53.12 319 ASN A N 1
ATOM 2481 C CA . ASN A 1 319 ? 15.811 -2.167 -45.645 1.00 53.12 319 ASN A CA 1
ATOM 2482 C C . ASN A 1 319 ? 15.032 -0.835 -45.620 1.00 53.12 319 ASN A C 1
ATOM 2484 O O . ASN A 1 319 ? 15.388 0.087 -46.351 1.00 53.12 319 ASN A O 1
ATOM 2488 N N . THR A 1 320 ? 13.998 -0.704 -44.781 1.00 54.50 320 THR A N 1
ATOM 2489 C CA . THR A 1 320 ? 13.278 0.568 -44.582 1.00 54.50 320 THR A CA 1
ATOM 2490 C C . THR A 1 320 ? 13.463 1.074 -43.150 1.00 54.50 320 THR A C 1
ATOM 2492 O O . THR A 1 320 ? 13.566 0.289 -42.209 1.00 54.50 320 THR A O 1
ATOM 2495 N N . PHE A 1 321 ? 13.535 2.394 -42.986 1.00 59.19 321 PHE A N 1
ATOM 2496 C CA . PHE A 1 321 ? 13.796 3.064 -41.712 1.00 59.19 321 PHE A CA 1
ATOM 2497 C C . PHE A 1 321 ? 12.704 2.767 -40.666 1.00 59.19 321 PHE A C 1
ATOM 2499 O O . PHE A 1 321 ? 11.551 3.132 -40.878 1.00 59.19 321 PHE A O 1
ATOM 2506 N N . PHE A 1 322 ? 13.075 2.133 -39.544 1.00 72.56 322 PHE A N 1
ATOM 2507 C CA . PHE A 1 322 ? 12.271 2.053 -38.314 1.00 72.56 322 PHE A CA 1
ATOM 2508 C C . PHE A 1 322 ? 13.136 2.416 -37.104 1.00 72.56 322 PHE A C 1
ATOM 2510 O O . PHE A 1 322 ? 14.172 1.789 -36.845 1.00 72.56 322 PHE A O 1
ATOM 2517 N N . SER A 1 323 ? 12.714 3.421 -36.341 1.00 84.12 323 SER A N 1
ATOM 2518 C CA . SER A 1 323 ? 13.432 3.863 -35.146 1.00 84.12 323 SER A CA 1
ATOM 2519 C C . SER A 1 323 ? 13.405 2.781 -34.053 1.00 84.12 323 SER A C 1
ATOM 2521 O O . SER A 1 323 ? 12.463 1.985 -33.951 1.00 84.12 323 SER A O 1
ATOM 2523 N N . THR A 1 324 ? 14.438 2.724 -33.204 1.00 87.88 324 THR A N 1
ATOM 2524 C CA . THR A 1 324 ? 14.439 1.793 -32.057 1.00 87.88 324 THR A CA 1
ATOM 2525 C C . THR A 1 324 ? 13.332 2.147 -31.069 1.00 87.88 324 THR A C 1
ATOM 2527 O O . THR A 1 324 ? 12.807 1.254 -30.413 1.00 87.88 324 THR A O 1
ATOM 2530 N N . THR A 1 325 ? 12.935 3.421 -31.002 1.00 88.00 325 THR A N 1
ATOM 2531 C CA . THR A 1 325 ? 11.813 3.898 -30.192 1.00 88.00 325 THR A CA 1
ATOM 2532 C C . THR A 1 325 ? 10.497 3.296 -30.670 1.00 88.00 325 THR A C 1
ATOM 2534 O O . THR A 1 325 ? 9.741 2.780 -29.851 1.00 88.00 325 THR A O 1
ATOM 2537 N N . THR A 1 326 ? 10.241 3.283 -31.983 1.00 90.00 326 THR A N 1
ATOM 2538 C CA . THR A 1 326 ? 9.037 2.680 -32.580 1.00 90.00 326 THR A CA 1
ATOM 2539 C C . THR A 1 326 ? 8.982 1.181 -32.296 1.00 90.00 326 THR A C 1
ATOM 2541 O O . THR A 1 326 ? 7.978 0.673 -31.791 1.00 90.00 326 THR A O 1
ATOM 2544 N N . VAL A 1 327 ? 10.081 0.467 -32.570 1.00 92.25 327 VAL A N 1
ATOM 2545 C CA . VAL A 1 327 ? 10.159 -0.986 -32.344 1.00 92.25 327 VAL A CA 1
ATOM 2546 C C . VAL A 1 327 ? 10.083 -1.321 -30.854 1.00 92.25 327 VAL A C 1
ATOM 2548 O O . VAL A 1 327 ? 9.384 -2.253 -30.472 1.00 92.25 327 VAL A O 1
ATOM 2551 N N . GLY A 1 328 ? 10.742 -0.538 -29.999 1.00 94.25 328 GLY A N 1
ATOM 2552 C CA . GLY A 1 328 ? 10.703 -0.694 -28.548 1.00 94.25 328 GLY A CA 1
ATOM 2553 C C . GLY A 1 328 ? 9.317 -0.453 -27.963 1.00 94.25 328 GLY A C 1
ATOM 2554 O O . GLY A 1 328 ? 8.851 -1.265 -27.168 1.00 94.25 328 GLY A O 1
ATOM 2555 N N . ALA A 1 329 ? 8.619 0.601 -28.392 1.00 94.00 329 ALA A N 1
ATOM 2556 C CA . ALA A 1 329 ? 7.248 0.863 -27.966 1.00 94.00 329 ALA A CA 1
ATOM 2557 C C . ALA A 1 329 ? 6.312 -0.283 -28.373 1.00 94.00 329 ALA A C 1
ATOM 2559 O O . ALA A 1 329 ? 5.552 -0.773 -27.541 1.00 94.00 329 ALA A O 1
ATOM 2560 N N . ARG A 1 330 ? 6.415 -0.771 -29.619 1.00 94.88 330 ARG A N 1
ATOM 2561 C CA . ARG A 1 330 ? 5.611 -1.910 -30.082 1.00 94.88 330 ARG A CA 1
ATOM 2562 C C . ARG A 1 330 ? 5.933 -3.188 -29.307 1.00 94.88 330 ARG A C 1
ATOM 2564 O O . ARG A 1 330 ? 5.008 -3.851 -28.843 1.00 94.88 330 ARG A O 1
ATOM 2571 N N . LEU A 1 331 ? 7.215 -3.500 -29.098 1.00 96.12 331 LEU A N 1
ATOM 2572 C CA . LEU A 1 331 ? 7.638 -4.656 -28.307 1.00 96.12 331 LEU A CA 1
ATOM 2573 C C . LEU A 1 331 ? 7.097 -4.584 -26.876 1.00 96.12 331 LEU A C 1
ATOM 2575 O O . LEU A 1 331 ? 6.539 -5.568 -26.392 1.00 96.12 331 LEU A O 1
ATOM 2579 N N . TYR A 1 332 ? 7.229 -3.430 -26.215 1.00 95.56 332 TYR A N 1
ATOM 2580 C CA . TYR A 1 332 ? 6.697 -3.200 -24.872 1.00 95.56 332 TYR A CA 1
ATOM 2581 C C . TYR A 1 332 ? 5.186 -3.453 -24.834 1.00 95.56 332 TYR A C 1
ATOM 2583 O O . TYR A 1 332 ? 4.709 -4.262 -24.037 1.00 95.56 332 TYR A O 1
ATOM 2591 N N . THR A 1 333 ? 4.437 -2.808 -25.731 1.00 94.75 333 THR A N 1
ATOM 2592 C CA . THR A 1 333 ? 2.975 -2.881 -25.766 1.00 94.75 333 THR A CA 1
ATOM 2593 C C . THR A 1 333 ? 2.481 -4.300 -26.074 1.00 94.75 333 THR A C 1
ATOM 2595 O O . THR A 1 333 ? 1.649 -4.820 -25.326 1.00 94.75 333 THR A O 1
ATOM 2598 N N . LEU A 1 334 ? 3.021 -4.969 -27.103 1.00 94.88 334 LEU A N 1
ATOM 2599 C CA . LEU A 1 334 ? 2.675 -6.356 -27.460 1.00 94.88 334 LEU A CA 1
ATOM 2600 C C . LEU A 1 334 ? 2.992 -7.338 -26.330 1.00 94.88 334 LEU A C 1
ATOM 2602 O O . LEU A 1 334 ? 2.148 -8.167 -25.986 1.00 94.88 334 LEU A O 1
ATOM 2606 N N . SER A 1 335 ? 4.168 -7.212 -25.713 1.00 94.81 335 SER A N 1
ATOM 2607 C CA . SER A 1 335 ? 4.594 -8.111 -24.633 1.00 94.81 335 SER A CA 1
ATOM 2608 C C . SER A 1 335 ? 3.730 -7.959 -23.385 1.00 94.81 335 SER A C 1
ATOM 2610 O O . SER A 1 335 ? 3.362 -8.952 -22.762 1.00 94.81 335 SER A O 1
ATOM 2612 N N . ARG A 1 336 ? 3.392 -6.718 -23.024 1.00 90.69 336 ARG A N 1
ATOM 2613 C CA . ARG A 1 336 ? 2.715 -6.412 -21.763 1.00 90.69 336 ARG A CA 1
ATOM 2614 C C . ARG A 1 336 ? 1.200 -6.577 -21.822 1.00 90.69 336 ARG A C 1
ATOM 2616 O O . ARG A 1 336 ? 0.612 -7.038 -20.848 1.00 90.69 336 ARG A O 1
ATOM 2623 N N . PHE A 1 337 ? 0.574 -6.215 -22.942 1.00 89.69 337 PHE A N 1
ATOM 2624 C CA . PHE A 1 337 ? -0.889 -6.169 -23.061 1.00 89.69 337 PHE A CA 1
ATOM 2625 C C . PHE A 1 337 ? -1.456 -7.108 -24.133 1.00 89.69 337 PHE A C 1
ATOM 2627 O O . PHE A 1 337 ? -2.655 -7.371 -24.131 1.00 89.69 337 PHE A O 1
ATOM 2634 N N . GLY A 1 338 ? -0.628 -7.612 -25.055 1.00 88.06 338 GLY A N 1
ATOM 2635 C CA . GLY A 1 338 ? -1.094 -8.396 -26.206 1.00 88.06 338 GLY A CA 1
ATOM 2636 C C . GLY A 1 338 ? -1.191 -9.893 -25.935 1.00 88.06 338 GLY A C 1
ATOM 2637 O O . GLY A 1 338 ? -2.044 -10.574 -26.502 1.00 88.06 338 GLY A O 1
ATOM 2638 N N . GLY A 1 339 ? -0.330 -10.396 -25.050 1.00 86.06 339 GLY A N 1
ATOM 2639 C CA . GLY A 1 339 ? -0.218 -11.815 -24.730 1.00 86.06 339 GLY A CA 1
ATOM 2640 C C . GLY A 1 339 ? 0.701 -12.560 -25.700 1.00 86.06 339 GLY A C 1
ATOM 2641 O O . GLY A 1 339 ? 0.491 -12.577 -26.915 1.00 86.06 339 GLY A O 1
ATOM 2642 N N . VAL A 1 340 ? 1.713 -13.230 -25.142 1.00 89.62 340 VAL A N 1
ATOM 2643 C CA . VAL A 1 340 ? 2.734 -13.940 -25.927 1.00 89.62 340 VAL A CA 1
ATOM 2644 C C . VAL A 1 340 ? 2.146 -15.043 -26.799 1.00 89.62 340 VAL A C 1
ATOM 2646 O O . VAL A 1 340 ? 2.612 -15.245 -27.909 1.00 89.62 340 VAL A O 1
ATOM 2649 N N . GLU A 1 341 ? 1.101 -15.735 -26.340 1.00 90.00 341 GLU A N 1
ATOM 2650 C CA . GLU A 1 341 ? 0.521 -16.867 -27.073 1.00 90.00 341 GLU A CA 1
ATOM 2651 C C . GLU A 1 341 ? -0.038 -16.452 -28.437 1.00 90.00 341 GLU A C 1
ATOM 2653 O O . GLU A 1 341 ? -0.033 -17.243 -29.377 1.00 90.00 341 GLU A O 1
ATOM 2658 N N . ARG A 1 342 ? -0.467 -15.192 -28.567 1.00 91.88 342 ARG A N 1
ATOM 2659 C CA . ARG A 1 342 ? -0.995 -14.643 -29.815 1.00 91.88 342 ARG A CA 1
ATOM 2660 C C . ARG A 1 342 ? 0.080 -13.985 -30.674 1.00 91.88 342 ARG A C 1
ATOM 2662 O O . ARG A 1 342 ? 0.096 -14.206 -31.879 1.00 91.88 342 ARG A O 1
ATOM 2669 N N . PHE A 1 343 ? 0.960 -13.196 -30.059 1.00 94.94 343 PHE A N 1
ATOM 2670 C CA . PHE A 1 343 ? 1.910 -12.327 -30.768 1.00 94.94 343 PHE A CA 1
ATOM 2671 C C . PHE A 1 343 ? 3.369 -12.779 -30.640 1.00 94.94 343 PHE A C 1
ATOM 2673 O O . PHE A 1 343 ? 4.290 -11.971 -30.762 1.00 94.94 343 PHE A O 1
ATOM 2680 N N . ARG A 1 344 ? 3.616 -14.069 -30.358 1.00 95.50 344 ARG A N 1
ATOM 2681 C CA . ARG A 1 344 ? 4.972 -14.609 -30.150 1.00 95.50 344 ARG A CA 1
ATOM 2682 C C . ARG A 1 344 ? 5.911 -14.238 -31.292 1.00 95.50 344 ARG A C 1
ATOM 2684 O O . ARG A 1 344 ? 7.035 -13.825 -31.037 1.00 95.50 344 ARG A O 1
ATOM 2691 N N . LYS A 1 345 ? 5.452 -14.371 -32.539 1.00 94.69 345 LYS A N 1
ATOM 2692 C CA . LYS A 1 345 ? 6.261 -14.108 -33.735 1.00 94.69 345 LYS A CA 1
ATOM 2693 C C . LYS A 1 345 ? 6.710 -12.647 -33.798 1.00 94.69 345 LYS A C 1
ATOM 2695 O O . LYS A 1 345 ? 7.883 -12.377 -34.045 1.00 94.69 345 LYS A O 1
ATOM 2700 N N . GLU A 1 346 ? 5.792 -11.717 -33.570 1.00 94.50 346 GLU A N 1
ATOM 2701 C CA . GLU A 1 346 ? 6.033 -10.277 -33.636 1.00 94.50 346 GLU A CA 1
ATOM 2702 C C . GLU A 1 346 ? 6.899 -9.807 -32.464 1.00 94.50 346 GLU A C 1
ATOM 2704 O O . GLU A 1 346 ? 7.851 -9.058 -32.676 1.00 94.50 346 GLU A O 1
ATOM 2709 N N . ILE A 1 347 ? 6.639 -10.317 -31.255 1.00 95.62 347 ILE A N 1
ATOM 2710 C CA . ILE A 1 347 ? 7.459 -10.062 -30.062 1.00 95.62 347 ILE A CA 1
ATOM 2711 C C . ILE A 1 347 ? 8.894 -10.556 -30.289 1.00 95.62 347 ILE A C 1
ATOM 2713 O O . ILE A 1 347 ? 9.841 -9.810 -30.050 1.00 95.62 347 ILE A O 1
ATOM 2717 N N . THR A 1 348 ? 9.081 -11.784 -30.789 1.00 95.50 348 THR A N 1
ATOM 2718 C CA . THR A 1 348 ? 10.419 -12.325 -31.082 1.00 95.50 348 THR A CA 1
ATOM 2719 C C . THR A 1 348 ? 11.137 -11.504 -32.149 1.00 95.50 348 THR A C 1
ATOM 2721 O O . THR A 1 348 ? 12.290 -11.134 -31.951 1.00 95.50 348 THR A O 1
ATOM 2724 N N . ARG A 1 349 ? 10.454 -11.136 -33.239 1.00 92.12 349 ARG A N 1
ATOM 2725 C CA . ARG A 1 349 ? 11.024 -10.287 -34.297 1.00 92.12 349 ARG A CA 1
ATOM 2726 C C . ARG A 1 349 ? 11.521 -8.947 -33.753 1.00 92.12 349 ARG A C 1
ATOM 2728 O O . ARG A 1 349 ? 12.624 -8.514 -34.087 1.00 92.12 349 ARG A O 1
ATOM 2735 N N . ASP A 1 350 ? 10.700 -8.272 -32.957 1.00 93.88 350 ASP A N 1
ATOM 2736 C CA . ASP A 1 350 ? 11.022 -6.944 -32.437 1.00 93.88 350 ASP A CA 1
ATOM 2737 C C . ASP A 1 350 ? 12.125 -7.011 -31.371 1.00 93.88 350 ASP A C 1
ATOM 2739 O O . ASP A 1 350 ? 13.010 -6.152 -31.338 1.00 93.88 350 ASP A O 1
ATOM 2743 N N . MET A 1 351 ? 12.137 -8.074 -30.557 1.00 95.25 351 MET A N 1
ATOM 2744 C CA . MET A 1 351 ? 13.245 -8.385 -29.656 1.00 95.25 351 MET A CA 1
ATOM 2745 C C . MET A 1 351 ? 14.550 -8.567 -30.442 1.00 95.25 351 MET A C 1
ATOM 2747 O O . MET A 1 351 ? 15.530 -7.887 -30.147 1.00 95.25 351 MET A O 1
ATOM 2751 N N . ASP A 1 352 ? 14.564 -9.414 -31.475 1.00 93.50 352 ASP A N 1
ATOM 2752 C CA . ASP A 1 352 ? 15.751 -9.677 -32.301 1.00 93.50 352 ASP A CA 1
ATOM 2753 C C . ASP A 1 352 ? 16.270 -8.412 -33.000 1.00 93.50 352 ASP A C 1
ATOM 2755 O O . ASP A 1 352 ? 17.478 -8.239 -33.198 1.00 93.50 352 ASP A O 1
ATOM 2759 N N . TYR A 1 353 ? 15.373 -7.496 -33.377 1.00 92.00 353 TYR A N 1
ATOM 2760 C CA . TYR A 1 353 ? 15.760 -6.183 -33.889 1.00 92.00 353 TYR A CA 1
ATOM 2761 C C . TYR A 1 353 ? 16.516 -5.369 -32.834 1.00 92.00 353 TYR A C 1
ATOM 2763 O O . TYR A 1 353 ? 17.620 -4.902 -33.111 1.00 92.00 353 TYR A O 1
ATOM 2771 N N . LEU A 1 354 ? 15.972 -5.233 -31.620 1.00 93.94 354 LEU A N 1
ATOM 2772 C CA . LEU A 1 354 ? 16.629 -4.475 -30.551 1.00 93.94 354 LEU A CA 1
ATOM 2773 C C . LEU A 1 354 ? 17.940 -5.121 -30.093 1.00 93.94 354 LEU A C 1
ATOM 2775 O O . LEU A 1 354 ? 18.900 -4.399 -29.837 1.00 93.94 354 LEU A O 1
ATOM 2779 N N . VAL A 1 355 ? 18.014 -6.454 -30.043 1.00 95.06 355 VAL A N 1
ATOM 2780 C CA . VAL A 1 355 ? 19.253 -7.189 -29.735 1.00 95.06 355 VAL A CA 1
ATOM 2781 C C . VAL A 1 355 ? 20.349 -6.839 -30.743 1.00 95.06 355 VAL A C 1
ATOM 2783 O O . VAL A 1 355 ? 21.476 -6.552 -30.349 1.00 95.06 355 VAL A O 1
ATOM 2786 N N . ARG A 1 356 ? 20.025 -6.802 -32.043 1.00 91.81 356 ARG A N 1
ATOM 2787 C CA . ARG A 1 356 ? 20.981 -6.392 -33.085 1.00 91.81 356 ARG A CA 1
ATOM 2788 C C . ARG A 1 356 ? 21.292 -4.898 -33.037 1.00 91.81 356 ARG A C 1
ATOM 2790 O O . ARG A 1 356 ? 22.414 -4.515 -33.325 1.00 91.81 356 ARG A O 1
ATOM 2797 N N . ALA A 1 357 ? 20.330 -4.057 -32.669 1.00 91.69 357 ALA A N 1
ATOM 2798 C CA . ALA A 1 357 ? 20.504 -2.606 -32.617 1.00 91.69 357 ALA A CA 1
ATOM 2799 C C . ALA A 1 357 ? 21.351 -2.111 -31.426 1.00 91.69 357 ALA A C 1
ATOM 2801 O O . ALA A 1 357 ? 21.640 -0.915 -31.364 1.00 91.69 357 ALA A O 1
ATOM 2802 N N . GLN A 1 358 ? 21.735 -2.985 -30.487 1.00 94.88 358 GLN A N 1
ATOM 2803 C CA . GLN A 1 358 ? 22.602 -2.619 -29.365 1.00 94.88 358 GLN A CA 1
ATOM 2804 C C . GLN A 1 358 ? 24.013 -2.279 -29.865 1.00 94.88 358 GLN A C 1
ATOM 2806 O O . GLN A 1 358 ? 24.600 -3.017 -30.654 1.00 94.88 358 GLN A O 1
ATOM 2811 N N . TYR A 1 359 ? 24.571 -1.166 -29.391 1.00 93.25 359 TYR A N 1
ATOM 2812 C CA . TYR A 1 359 ? 25.946 -0.772 -29.699 1.00 93.25 359 TYR A CA 1
ATOM 2813 C C . TYR A 1 359 ? 26.946 -1.590 -28.873 1.00 93.25 359 TYR A C 1
ATOM 2815 O O . TYR A 1 359 ? 26.621 -2.073 -27.789 1.00 93.25 359 TYR A O 1
ATOM 2823 N N . ASP A 1 360 ? 28.208 -1.640 -29.309 1.00 90.88 360 ASP A N 1
ATOM 2824 C CA . ASP A 1 360 ? 29.294 -2.291 -28.555 1.00 90.88 360 ASP A CA 1
ATOM 2825 C C . ASP A 1 360 ? 29.503 -1.696 -27.154 1.00 90.88 360 ASP A C 1
ATOM 2827 O O . ASP A 1 360 ? 29.917 -2.395 -26.230 1.00 90.88 360 ASP A O 1
ATOM 2831 N N . SER A 1 361 ? 29.165 -0.414 -26.975 1.00 91.88 361 SER A N 1
ATOM 2832 C CA . SER A 1 361 ? 29.157 0.251 -25.668 1.00 91.88 361 SER A CA 1
ATOM 2833 C C . SER A 1 361 ? 28.066 -0.260 -24.723 1.00 91.88 361 SER A C 1
ATOM 2835 O O . SER A 1 361 ? 28.108 0.056 -23.539 1.00 91.88 361 SER A O 1
ATOM 2837 N N . GLY A 1 362 ? 27.099 -1.030 -25.232 1.00 93.81 362 GLY A N 1
ATOM 2838 C CA . GLY A 1 362 ? 25.985 -1.626 -24.500 1.00 93.81 362 GLY A CA 1
ATOM 2839 C C . GLY A 1 362 ? 24.695 -0.803 -24.478 1.00 93.81 362 GLY A C 1
ATOM 2840 O O . GLY A 1 362 ? 23.705 -1.276 -23.922 1.00 93.81 362 GLY A O 1
ATOM 2841 N N . GLY A 1 363 ? 24.687 0.393 -25.075 1.00 94.50 363 GLY A N 1
ATOM 2842 C CA . GLY A 1 363 ? 23.514 1.270 -25.145 1.00 94.50 363 GLY A CA 1
ATOM 2843 C C . GLY A 1 363 ? 22.781 1.234 -26.489 1.00 94.50 363 GLY A C 1
ATOM 2844 O O . GLY A 1 363 ? 23.236 0.619 -27.454 1.00 94.50 363 GLY A O 1
ATOM 2845 N N . TRP A 1 364 ? 21.663 1.958 -26.557 1.00 94.38 364 TRP A N 1
ATOM 2846 C CA . TRP A 1 364 ? 20.855 2.159 -27.765 1.00 94.38 364 TRP A CA 1
ATOM 2847 C C . TRP A 1 364 ? 20.706 3.646 -28.081 1.00 94.38 364 TRP A C 1
ATOM 2849 O O . TRP A 1 364 ? 20.724 4.490 -27.183 1.00 94.38 364 TRP A O 1
ATOM 2859 N N . SER A 1 365 ? 20.536 3.960 -29.362 1.00 91.12 365 SER A N 1
ATOM 2860 C CA . SER A 1 365 ? 20.186 5.279 -29.901 1.00 91.12 365 SER A CA 1
ATOM 2861 C C . SER A 1 365 ? 18.732 5.284 -30.379 1.00 91.12 365 SER A C 1
ATOM 2863 O O . SER A 1 365 ? 18.225 4.231 -30.755 1.00 91.12 365 SER A O 1
ATOM 2865 N N . THR A 1 366 ? 18.076 6.451 -30.420 1.00 85.12 366 THR A N 1
ATOM 2866 C CA . THR A 1 366 ? 16.695 6.626 -30.927 1.00 85.12 366 THR A CA 1
ATOM 2867 C C . THR A 1 366 ? 16.522 6.071 -32.344 1.00 85.12 366 THR A C 1
ATOM 2869 O O . THR A 1 366 ? 15.558 5.373 -32.647 1.00 85.12 366 THR A O 1
ATOM 2872 N N . VAL A 1 367 ? 17.492 6.353 -33.214 1.00 81.75 367 VAL A N 1
ATOM 2873 C CA . VAL A 1 367 ? 17.567 5.825 -34.578 1.00 81.75 367 VAL A CA 1
ATOM 2874 C C . VAL A 1 367 ? 18.712 4.826 -34.621 1.00 81.75 367 VAL A C 1
ATOM 2876 O O . VAL A 1 367 ? 19.841 5.182 -34.290 1.00 81.75 367 VAL A O 1
ATOM 2879 N N . SER A 1 368 ? 18.424 3.581 -35.000 1.00 78.38 368 SER A N 1
ATOM 2880 C CA . SER A 1 368 ? 19.443 2.531 -35.073 1.00 78.38 368 SER A CA 1
ATOM 2881 C C . SER A 1 368 ? 20.410 2.780 -36.228 1.00 78.38 368 SER A C 1
ATOM 2883 O O . SER A 1 368 ? 19.983 3.145 -37.323 1.00 78.38 368 SER A O 1
ATOM 2885 N N . TYR A 1 369 ? 21.686 2.441 -36.033 1.00 73.75 369 TYR A N 1
ATOM 2886 C CA . TYR A 1 369 ? 22.658 2.315 -37.122 1.00 73.75 369 TYR A CA 1
ATOM 2887 C C . TYR A 1 369 ? 22.215 1.308 -38.208 1.00 73.75 369 TYR A C 1
ATOM 2889 O O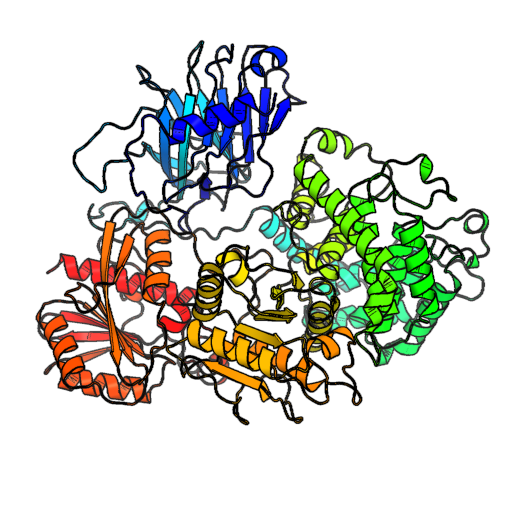 . TYR A 1 369 ? 22.643 1.406 -39.357 1.00 73.75 369 TYR A O 1
ATOM 2897 N N . LEU A 1 370 ? 21.314 0.371 -37.876 1.00 75.44 370 LEU A N 1
ATOM 2898 C CA . LEU A 1 370 ? 20.727 -0.589 -38.817 1.00 75.44 370 LEU A CA 1
ATOM 2899 C C . LEU A 1 370 ? 19.794 0.055 -39.849 1.00 75.44 370 LEU A C 1
ATOM 2901 O O . LEU A 1 370 ? 19.535 -0.555 -40.883 1.00 75.44 370 LEU A O 1
ATOM 2905 N N . ALA A 1 371 ? 19.299 1.270 -39.594 1.00 68.44 371 ALA A N 1
ATOM 2906 C CA . ALA A 1 371 ? 18.359 1.952 -40.479 1.00 68.44 371 ALA A CA 1
ATOM 2907 C C . ALA A 1 371 ? 18.998 2.437 -41.797 1.00 68.44 371 ALA A C 1
ATOM 2909 O O . ALA A 1 371 ? 18.276 2.911 -42.669 1.00 68.44 371 ALA A O 1
ATOM 2910 N N . GLN A 1 372 ? 20.331 2.325 -41.943 1.00 68.19 372 GLN A N 1
ATOM 2911 C CA . GLN A 1 372 ? 21.094 2.652 -43.160 1.00 68.19 372 GLN A CA 1
ATOM 2912 C C . GLN A 1 372 ? 20.730 4.024 -43.777 1.00 68.19 372 GLN A C 1
ATOM 2914 O O . GLN A 1 372 ? 20.773 4.201 -44.992 1.00 68.19 372 GLN A O 1
ATOM 2919 N N . SER A 1 373 ? 20.380 5.008 -42.938 1.00 66.75 373 SER A N 1
ATOM 2920 C CA . SER A 1 373 ? 20.031 6.373 -43.347 1.00 66.75 373 SER A CA 1
ATOM 2921 C C . SER A 1 373 ? 21.159 7.369 -43.055 1.00 66.75 373 SER A C 1
ATOM 2923 O O . SER A 1 373 ? 22.066 7.102 -42.262 1.00 66.75 373 SER A O 1
ATOM 2925 N N . ALA A 1 374 ? 21.093 8.557 -43.667 1.00 67.00 374 ALA A N 1
ATOM 2926 C CA . ALA A 1 374 ? 22.028 9.647 -43.372 1.00 67.00 374 ALA A CA 1
ATOM 2927 C C . ALA A 1 374 ? 21.976 10.078 -41.892 1.00 67.00 374 ALA A C 1
ATOM 2929 O O . ALA A 1 374 ? 23.003 10.430 -41.313 1.00 67.00 374 ALA A O 1
ATOM 2930 N N . GLU A 1 375 ? 20.801 9.997 -41.263 1.00 65.00 375 GLU A N 1
ATOM 2931 C CA . GLU A 1 375 ? 20.630 10.237 -39.826 1.00 65.00 375 GLU A CA 1
ATOM 2932 C C . GLU A 1 375 ? 21.277 9.126 -38.993 1.00 65.00 375 GLU A C 1
ATOM 2934 O O . GLU A 1 375 ? 21.982 9.421 -38.029 1.00 65.00 375 GLU A O 1
ATOM 2939 N N . ALA A 1 376 ? 21.128 7.857 -39.394 1.00 67.06 376 ALA A N 1
ATOM 2940 C CA . ALA A 1 376 ? 21.727 6.711 -38.709 1.00 67.06 376 ALA A CA 1
ATOM 2941 C C . ALA A 1 376 ? 23.262 6.807 -38.618 1.00 67.06 376 ALA A C 1
ATOM 2943 O O . ALA A 1 376 ? 23.834 6.433 -37.592 1.00 67.06 376 ALA A O 1
ATOM 2944 N N . ALA A 1 377 ? 23.916 7.374 -39.641 1.00 64.25 377 ALA A N 1
ATOM 2945 C CA . ALA A 1 377 ? 25.374 7.477 -39.748 1.00 64.25 377 ALA A CA 1
ATOM 2946 C C . ALA A 1 377 ? 26.053 8.275 -38.615 1.00 64.25 377 ALA A C 1
ATOM 2948 O O . ALA A 1 377 ? 27.234 8.062 -38.354 1.00 64.25 377 ALA A O 1
ATOM 2949 N N . ASN A 1 378 ? 25.322 9.160 -37.926 1.00 68.25 378 ASN A N 1
ATOM 2950 C CA . ASN A 1 378 ? 25.854 10.006 -36.848 1.00 68.25 378 ASN A CA 1
ATOM 2951 C C . ASN A 1 378 ? 25.156 9.785 -35.494 1.00 68.25 378 ASN A C 1
ATOM 2953 O O . ASN A 1 378 ? 25.348 10.566 -34.558 1.00 68.25 378 ASN A O 1
ATOM 2957 N N . THR A 1 379 ? 24.334 8.741 -35.368 1.00 78.88 379 THR A N 1
ATOM 2958 C CA . THR A 1 379 ? 23.585 8.473 -34.132 1.00 78.88 379 THR A CA 1
ATOM 2959 C C . THR A 1 379 ? 24.453 7.843 -33.050 1.00 78.88 379 THR A C 1
ATOM 2961 O O . THR A 1 379 ? 25.319 7.006 -33.309 1.00 78.88 379 THR A O 1
ATOM 2964 N N . GLN A 1 380 ? 24.202 8.248 -31.805 1.00 87.56 380 GLN A N 1
ATOM 2965 C CA . GLN A 1 380 ? 24.938 7.792 -30.629 1.00 87.56 380 GLN A CA 1
ATOM 2966 C C . GLN A 1 380 ? 23.965 7.318 -29.545 1.00 87.56 380 GLN A C 1
ATOM 2968 O O . GLN A 1 380 ? 22.868 7.875 -29.422 1.00 87.56 380 GLN A O 1
ATOM 2973 N N . PRO A 1 381 ? 24.351 6.321 -28.733 1.00 91.25 381 PRO A N 1
ATOM 2974 C CA . PRO A 1 381 ? 23.546 5.892 -27.605 1.00 91.25 381 PRO A CA 1
ATOM 2975 C C . PRO A 1 381 ? 23.275 6.996 -26.580 1.00 91.25 381 PRO A C 1
ATOM 2977 O O . PRO A 1 381 ? 24.200 7.666 -26.116 1.00 91.25 381 PRO A O 1
ATOM 2980 N N . THR A 1 382 ? 22.021 7.106 -26.140 1.00 91.00 382 THR A N 1
ATOM 2981 C CA . THR A 1 382 ? 21.606 7.977 -25.025 1.00 91.00 382 THR A CA 1
ATOM 2982 C C . THR A 1 382 ? 21.027 7.142 -23.891 1.00 91.00 382 THR A C 1
ATOM 2984 O O . THR A 1 382 ? 20.534 6.032 -24.112 1.00 91.00 382 THR A O 1
ATOM 2987 N N . HIS A 1 383 ? 21.058 7.665 -22.664 1.00 92.44 383 HIS A N 1
ATOM 2988 C CA . HIS A 1 383 ? 20.506 6.953 -21.511 1.00 92.44 383 HIS A CA 1
ATOM 2989 C C . HIS A 1 383 ? 18.997 6.708 -21.657 1.00 92.44 383 HIS A C 1
ATOM 2991 O O . HIS A 1 383 ? 18.528 5.623 -21.325 1.00 92.44 383 HIS A O 1
ATOM 2997 N N . VAL A 1 384 ? 18.243 7.660 -22.224 1.00 91.12 384 VAL A N 1
ATOM 2998 C CA . VAL A 1 384 ? 16.785 7.530 -22.438 1.00 91.12 384 VAL A CA 1
ATOM 2999 C C . VAL A 1 384 ? 16.458 6.410 -23.420 1.00 91.12 384 VAL A C 1
ATOM 3001 O O . VAL A 1 384 ? 15.640 5.547 -23.112 1.00 91.12 384 VAL A O 1
ATOM 3004 N N . SER A 1 385 ? 17.127 6.381 -24.575 1.00 91.69 385 SER A N 1
ATOM 3005 C CA . SER A 1 385 ? 16.894 5.341 -25.588 1.00 91.69 385 SER A CA 1
ATOM 3006 C C . SER A 1 385 ? 17.323 3.964 -25.082 1.00 91.69 385 SER A C 1
ATOM 3008 O O . SER A 1 385 ? 16.644 2.969 -25.320 1.00 91.69 385 SER A O 1
ATOM 3010 N N . THR A 1 386 ? 18.427 3.915 -24.328 1.00 95.31 386 THR A N 1
ATOM 3011 C CA . THR A 1 386 ? 18.916 2.693 -23.677 1.00 95.31 386 THR A CA 1
ATOM 3012 C C . THR A 1 386 ? 17.896 2.155 -22.679 1.00 95.31 386 THR A C 1
ATOM 3014 O O . THR A 1 386 ? 17.536 0.984 -22.739 1.00 95.31 386 THR A O 1
ATOM 3017 N N . TRP A 1 387 ? 17.369 3.011 -21.804 1.00 94.19 387 TRP A N 1
ATOM 3018 C CA . TRP A 1 387 ? 16.324 2.635 -20.856 1.00 94.19 387 TRP A CA 1
ATOM 3019 C C . TRP A 1 387 ? 15.042 2.151 -21.545 1.00 94.19 387 TRP A C 1
ATOM 3021 O O . TRP A 1 387 ? 14.525 1.098 -21.175 1.00 94.19 387 TRP A O 1
ATOM 3031 N N . ALA A 1 388 ? 14.559 2.860 -22.570 1.00 93.31 388 ALA A N 1
ATOM 3032 C CA . ALA A 1 388 ? 13.349 2.476 -23.298 1.00 93.31 388 ALA A CA 1
ATOM 3033 C C . ALA A 1 388 ? 13.493 1.101 -23.978 1.00 93.31 388 ALA A C 1
ATOM 3035 O O . ALA A 1 388 ? 12.613 0.248 -23.844 1.00 93.31 388 ALA A O 1
ATOM 3036 N N . ALA A 1 389 ? 14.628 0.846 -24.643 1.00 96.06 389 ALA A N 1
ATOM 3037 C CA . ALA A 1 389 ? 14.923 -0.454 -25.248 1.00 96.06 389 ALA A CA 1
ATOM 3038 C C . ALA A 1 389 ? 15.004 -1.568 -24.192 1.00 96.06 389 ALA A C 1
ATOM 3040 O O . ALA A 1 389 ? 14.429 -2.642 -24.370 1.00 96.06 389 ALA A O 1
ATOM 3041 N N . MET A 1 390 ? 15.662 -1.304 -23.060 1.00 96.38 390 MET A N 1
ATOM 3042 C CA . MET A 1 390 ? 15.767 -2.260 -21.957 1.00 96.38 390 MET A CA 1
ATOM 3043 C C . MET A 1 390 ? 14.414 -2.591 -21.330 1.00 96.38 390 MET A C 1
ATOM 3045 O O . MET A 1 390 ? 14.165 -3.757 -21.035 1.00 96.38 390 MET A O 1
ATOM 3049 N N . LEU A 1 391 ? 13.530 -1.608 -21.141 1.00 95.12 391 LEU A N 1
ATOM 3050 C CA . LEU A 1 391 ? 12.172 -1.859 -20.655 1.00 95.12 391 LEU A CA 1
ATOM 3051 C C . LEU A 1 391 ? 11.399 -2.770 -21.609 1.00 95.12 391 LEU A C 1
ATOM 3053 O O . LEU A 1 391 ? 10.781 -3.733 -21.161 1.00 95.12 391 LEU A O 1
ATOM 3057 N N . ALA A 1 392 ? 11.474 -2.516 -22.915 1.00 96.38 392 ALA A N 1
ATOM 3058 C CA . ALA A 1 392 ? 10.803 -3.339 -23.916 1.00 96.38 392 ALA A CA 1
ATOM 3059 C C . ALA A 1 392 ? 11.322 -4.790 -23.920 1.00 96.38 392 ALA A C 1
ATOM 3061 O O . ALA A 1 392 ? 10.535 -5.734 -23.848 1.00 96.38 392 ALA A O 1
ATOM 3062 N N . LEU A 1 393 ? 12.648 -4.974 -23.917 1.00 97.25 393 LEU A N 1
ATOM 3063 C CA . LEU A 1 393 ? 13.293 -6.292 -23.829 1.00 97.25 393 LEU A CA 1
ATOM 3064 C C . LEU A 1 393 ? 12.954 -7.024 -22.520 1.00 97.25 393 LEU A C 1
ATOM 3066 O O . LEU A 1 393 ? 12.797 -8.249 -22.498 1.00 97.25 393 LEU A O 1
ATOM 3070 N N . ARG A 1 394 ? 12.828 -6.276 -21.419 1.00 94.69 394 ARG A N 1
ATOM 3071 C CA . ARG A 1 394 ? 12.463 -6.807 -20.106 1.00 94.69 394 ARG A CA 1
ATOM 3072 C C . ARG A 1 394 ? 11.036 -7.337 -20.125 1.00 94.69 394 ARG A C 1
ATOM 3074 O O . ARG A 1 394 ? 10.816 -8.479 -19.728 1.00 94.69 394 ARG A O 1
ATOM 3081 N N . GLU A 1 395 ? 10.075 -6.552 -20.613 1.00 94.62 395 GLU A N 1
ATOM 3082 C CA . GLU A 1 395 ? 8.682 -7.003 -20.714 1.00 94.62 395 GLU A CA 1
ATOM 3083 C C . GLU A 1 395 ? 8.542 -8.206 -21.662 1.00 94.62 395 GLU A C 1
ATOM 3085 O O . GLU A 1 395 ? 7.812 -9.136 -21.329 1.00 94.62 395 GLU A O 1
ATOM 3090 N N . ALA A 1 396 ? 9.301 -8.265 -22.763 1.00 94.94 396 ALA A N 1
ATOM 3091 C CA . ALA A 1 396 ? 9.345 -9.434 -23.651 1.00 94.94 396 ALA A CA 1
ATOM 3092 C C . ALA A 1 396 ? 9.848 -10.706 -22.945 1.00 94.94 396 ALA A C 1
ATOM 3094 O O . ALA A 1 396 ? 9.278 -11.788 -23.112 1.00 94.94 396 ALA A O 1
ATOM 3095 N N . THR A 1 397 ? 10.866 -10.568 -22.087 1.00 92.75 397 THR A N 1
ATOM 3096 C CA . THR A 1 397 ? 11.388 -11.688 -21.291 1.00 92.75 397 THR A CA 1
ATOM 3097 C C . THR A 1 397 ? 10.346 -12.206 -20.305 1.00 92.75 397 THR A C 1
ATOM 3099 O O . THR A 1 397 ? 10.114 -13.411 -20.232 1.00 92.75 397 THR A O 1
ATOM 3102 N N . PHE A 1 398 ? 9.650 -11.311 -19.598 1.00 91.44 398 PHE A N 1
ATOM 3103 C CA . PHE A 1 398 ? 8.554 -11.702 -18.704 1.00 91.44 398 PHE A CA 1
ATOM 3104 C C . PHE A 1 398 ? 7.334 -12.258 -19.442 1.00 91.44 398 PHE A C 1
ATOM 3106 O O . PHE A 1 398 ? 6.623 -13.090 -18.884 1.00 91.44 398 PHE A O 1
ATOM 3113 N N . ALA A 1 399 ? 7.112 -11.846 -20.691 1.00 90.81 399 ALA A N 1
ATOM 3114 C CA . ALA A 1 399 ? 6.106 -12.444 -21.557 1.00 90.81 399 ALA A CA 1
ATOM 3115 C C . ALA A 1 399 ? 6.497 -13.863 -22.015 1.00 90.81 399 ALA A C 1
ATOM 3117 O O . ALA A 1 399 ? 5.643 -14.585 -22.506 1.00 90.81 399 ALA A O 1
ATOM 3118 N N . GLY A 1 400 ? 7.747 -14.304 -21.833 1.00 89.50 400 GLY A N 1
ATOM 3119 C CA . GLY A 1 400 ? 8.194 -15.660 -22.170 1.00 89.50 400 GLY A CA 1
ATOM 3120 C C . GLY A 1 400 ? 8.939 -15.774 -23.504 1.00 89.50 400 GLY A C 1
ATOM 3121 O O . GLY A 1 400 ? 8.927 -16.847 -24.118 1.00 89.50 400 GLY A O 1
ATOM 3122 N N . VAL A 1 401 ? 9.567 -14.687 -23.967 1.00 91.94 401 VAL A N 1
ATOM 3123 C CA . VAL A 1 401 ? 10.540 -14.692 -25.073 1.00 91.94 401 VAL A CA 1
ATOM 3124 C C . VAL A 1 401 ? 11.924 -14.352 -24.517 1.00 91.94 401 VAL A C 1
ATOM 3126 O O . VAL A 1 401 ? 12.149 -13.251 -24.030 1.00 91.94 401 VAL A O 1
ATOM 3129 N N . GLU A 1 402 ? 12.853 -15.308 -24.550 1.00 88.38 402 GLU A N 1
ATOM 3130 C CA . GLU A 1 402 ? 14.149 -15.181 -23.874 1.00 88.38 402 GLU A CA 1
ATOM 3131 C C . GLU A 1 402 ? 15.098 -14.205 -24.592 1.00 88.38 402 GLU A C 1
ATOM 3133 O O . GLU A 1 402 ? 15.536 -14.452 -25.715 1.00 88.38 402 GLU A O 1
ATOM 3138 N N . CYS A 1 403 ? 15.464 -13.113 -23.912 1.00 92.19 403 CYS A N 1
ATOM 3139 C CA . CYS A 1 403 ? 16.499 -12.189 -24.369 1.00 92.19 403 CYS A CA 1
ATOM 3140 C C . CYS A 1 403 ? 17.901 -12.700 -23.968 1.00 92.19 403 CYS A C 1
ATOM 3142 O O . CYS A 1 403 ? 18.116 -13.015 -22.791 1.00 92.19 403 CYS A O 1
ATOM 3144 N N . PRO A 1 404 ? 18.893 -12.742 -24.882 1.00 91.62 404 PRO A N 1
ATOM 3145 C CA . PRO A 1 404 ? 20.224 -13.260 -24.573 1.00 91.62 404 PRO A CA 1
ATOM 3146 C C . PRO A 1 404 ? 20.916 -12.540 -23.402 1.00 91.62 404 PRO A C 1
ATOM 3148 O O . PRO A 1 404 ? 21.086 -11.321 -23.416 1.00 91.62 404 PRO A O 1
ATOM 3151 N N . ARG A 1 405 ? 21.455 -13.300 -22.433 1.00 87.62 405 ARG A N 1
ATOM 3152 C CA . ARG A 1 405 ? 22.150 -12.770 -21.232 1.00 87.62 405 ARG A CA 1
ATOM 3153 C C . ARG A 1 405 ? 23.270 -11.761 -21.536 1.00 87.62 405 ARG A C 1
ATOM 3155 O O . ARG A 1 405 ? 23.535 -10.858 -20.738 1.00 87.62 405 ARG A O 1
ATOM 3162 N N . LYS A 1 406 ? 23.933 -11.896 -22.692 1.00 90.12 406 LYS A N 1
ATOM 3163 C CA . LYS A 1 406 ? 24.994 -10.978 -23.142 1.00 90.12 406 LYS A CA 1
ATOM 3164 C C . LYS A 1 406 ? 24.488 -9.534 -23.272 1.00 90.12 406 LYS A C 1
ATOM 3166 O O . LYS A 1 406 ? 25.212 -8.629 -22.870 1.00 90.12 406 LYS A O 1
ATOM 3171 N N . VAL A 1 407 ? 23.252 -9.336 -23.734 1.00 94.88 407 VAL A N 1
ATOM 3172 C CA . VAL A 1 407 ? 22.634 -8.010 -23.923 1.00 94.88 407 VAL A CA 1
ATOM 3173 C C . VAL A 1 407 ? 22.560 -7.254 -22.598 1.00 94.88 407 VAL A C 1
ATOM 3175 O O . VAL A 1 407 ? 22.994 -6.106 -22.502 1.00 94.88 407 VAL A O 1
ATOM 3178 N N . TRP A 1 408 ? 22.103 -7.934 -21.544 1.00 93.12 408 TRP A N 1
ATOM 3179 C CA . TRP A 1 408 ? 22.010 -7.386 -20.187 1.00 93.12 408 TRP A CA 1
ATOM 3180 C C . TRP A 1 408 ? 23.378 -7.136 -19.556 1.00 93.12 408 TRP A C 1
ATOM 3182 O O . TRP A 1 408 ? 23.575 -6.136 -18.871 1.00 93.12 408 TRP A O 1
ATOM 3192 N N . THR A 1 409 ? 24.350 -8.007 -19.834 1.00 90.44 409 THR A N 1
ATOM 3193 C CA . THR A 1 409 ? 25.733 -7.823 -19.368 1.00 90.44 409 THR A CA 1
ATOM 3194 C C . THR A 1 409 ? 26.386 -6.604 -20.029 1.00 90.44 409 THR A C 1
ATOM 3196 O O . THR A 1 409 ? 27.085 -5.839 -19.368 1.00 90.44 409 THR A O 1
ATOM 3199 N N . GLN A 1 410 ? 26.131 -6.372 -21.319 1.00 93.50 410 GLN A N 1
ATOM 3200 C CA . GLN A 1 410 ? 26.597 -5.174 -22.022 1.00 93.50 410 GLN A CA 1
ATOM 3201 C C . GLN A 1 410 ? 25.891 -3.909 -21.514 1.00 93.50 410 GLN A C 1
ATOM 3203 O O . GLN A 1 410 ? 26.559 -2.909 -21.267 1.00 93.50 410 GLN A O 1
ATOM 3208 N N . ALA A 1 411 ? 24.580 -3.963 -21.264 1.00 94.38 411 ALA A N 1
ATOM 3209 C CA . ALA A 1 411 ? 23.846 -2.850 -20.659 1.00 94.38 411 ALA A CA 1
ATOM 3210 C C . ALA A 1 411 ? 24.364 -2.509 -19.246 1.00 94.38 411 ALA A C 1
ATOM 3212 O O . ALA A 1 411 ? 24.560 -1.340 -18.923 1.00 94.38 411 ALA A O 1
ATOM 3213 N N . ALA A 1 412 ? 24.679 -3.511 -18.419 1.00 91.88 412 ALA A N 1
ATOM 3214 C CA . ALA A 1 412 ? 25.318 -3.296 -17.118 1.00 91.88 412 ALA A CA 1
ATOM 3215 C C . ALA A 1 412 ? 26.649 -2.530 -17.242 1.00 91.88 412 ALA A C 1
ATOM 3217 O O . ALA A 1 412 ? 26.911 -1.604 -16.467 1.00 91.88 412 ALA A O 1
ATOM 3218 N N . ASN A 1 413 ? 27.476 -2.887 -18.228 1.00 91.25 413 ASN A N 1
ATOM 3219 C CA . ASN A 1 413 ? 28.730 -2.185 -18.507 1.00 91.25 413 ASN A CA 1
ATOM 3220 C C . ASN A 1 413 ? 28.483 -0.744 -18.973 1.00 91.25 413 ASN A C 1
ATOM 3222 O O . ASN A 1 413 ? 29.171 0.159 -18.500 1.00 91.25 413 ASN A O 1
ATOM 3226 N N . TYR A 1 414 ? 27.480 -0.520 -19.829 1.00 94.50 414 TYR A N 1
ATOM 3227 C CA . TYR A 1 414 ? 27.065 0.815 -20.271 1.00 94.50 414 TYR A CA 1
ATOM 3228 C C . TYR A 1 414 ? 26.738 1.725 -19.081 1.00 94.50 414 TYR A C 1
ATOM 3230 O O . TYR A 1 414 ? 27.308 2.807 -18.953 1.00 94.50 414 TYR A O 1
ATOM 3238 N N . TRP A 1 415 ? 25.867 1.277 -18.171 1.00 94.06 415 TRP A N 1
ATOM 3239 C CA . TRP A 1 415 ? 25.475 2.081 -17.010 1.00 94.06 415 TRP A CA 1
ATOM 3240 C C . TRP A 1 415 ? 26.630 2.299 -16.033 1.00 94.06 415 TRP A C 1
ATOM 3242 O O . TRP A 1 415 ? 26.813 3.406 -15.536 1.00 94.06 415 TRP A O 1
ATOM 3252 N N . THR A 1 416 ? 27.459 1.278 -15.811 1.00 91.81 416 THR A N 1
ATOM 3253 C CA . THR A 1 416 ? 28.652 1.411 -14.961 1.00 91.81 416 THR A CA 1
ATOM 3254 C C . THR A 1 416 ? 29.625 2.448 -15.530 1.00 91.81 416 THR A C 1
ATOM 3256 O O . THR A 1 416 ? 30.167 3.256 -14.783 1.00 91.81 416 THR A O 1
ATOM 3259 N N . ALA A 1 417 ? 29.823 2.464 -16.852 1.00 91.12 417 ALA A N 1
ATOM 3260 C CA . ALA A 1 417 ? 30.684 3.433 -17.529 1.00 91.12 417 ALA A CA 1
ATOM 3261 C C . ALA A 1 417 ? 30.082 4.850 -17.585 1.00 91.12 417 ALA A C 1
ATOM 3263 O O . ALA A 1 417 ? 30.826 5.824 -17.681 1.00 91.12 417 ALA A O 1
ATOM 3264 N N . GLY A 1 418 ? 28.752 4.980 -17.547 1.00 90.69 418 GLY A N 1
ATOM 3265 C CA . GLY A 1 418 ? 28.054 6.271 -17.575 1.00 90.69 418 GLY A CA 1
ATOM 3266 C C . GLY A 1 418 ? 27.991 6.993 -16.230 1.00 90.69 418 GLY A C 1
ATOM 3267 O O . GLY A 1 418 ? 27.671 8.183 -16.190 1.00 90.69 418 GLY A O 1
ATOM 3268 N N . GLN A 1 419 ? 28.293 6.300 -15.131 1.00 93.31 419 GLN A N 1
ATOM 3269 C CA . GLN A 1 419 ? 28.184 6.859 -13.791 1.00 93.31 419 GLN A CA 1
ATOM 3270 C C . GLN A 1 419 ? 29.358 7.789 -13.455 1.00 93.31 419 GLN A C 1
ATOM 3272 O O . GLN A 1 419 ? 30.530 7.438 -13.594 1.00 93.31 419 GLN A O 1
ATOM 3277 N N . SER A 1 420 ? 29.050 8.972 -12.920 1.00 90.31 420 SER A N 1
ATOM 3278 C CA . SER A 1 420 ? 30.056 9.890 -12.385 1.00 90.31 420 SER A CA 1
ATOM 3279 C C . SER A 1 420 ? 30.756 9.278 -11.173 1.00 90.31 420 SER A C 1
ATOM 3281 O O . SER A 1 420 ? 30.157 9.109 -10.112 1.00 90.31 420 SER A O 1
ATOM 3283 N N . THR A 1 421 ? 32.063 9.046 -11.280 1.00 85.06 421 THR A N 1
ATOM 3284 C CA . THR A 1 421 ? 32.888 8.554 -10.161 1.00 85.06 421 THR A CA 1
ATOM 3285 C C . THR A 1 421 ? 33.029 9.565 -9.019 1.00 85.06 421 THR A C 1
ATOM 3287 O O . THR A 1 421 ? 33.379 9.183 -7.906 1.00 85.06 421 THR A O 1
ATOM 3290 N N . LYS A 1 422 ? 32.753 10.855 -9.271 1.00 84.62 422 LYS A N 1
ATOM 3291 C CA . LYS A 1 422 ? 32.837 11.927 -8.263 1.00 84.62 422 LYS A CA 1
ATOM 3292 C C . LYS A 1 422 ? 31.566 12.073 -7.433 1.00 84.62 422 LYS A C 1
ATOM 3294 O O . LYS A 1 422 ? 31.657 12.355 -6.245 1.00 84.62 422 LYS A O 1
ATOM 3299 N N . SER A 1 423 ? 30.399 11.958 -8.066 1.00 85.94 423 SER A N 1
ATOM 3300 C CA . SER A 1 423 ? 29.105 12.267 -7.437 1.00 85.94 423 SER A CA 1
ATOM 3301 C C . SER A 1 423 ? 28.166 11.071 -7.314 1.00 85.94 423 SER A C 1
ATOM 3303 O O . SER A 1 423 ? 27.170 11.181 -6.610 1.00 85.94 423 SER A O 1
ATOM 3305 N N . GLY A 1 424 ? 28.430 9.964 -8.013 1.00 90.25 424 GLY A N 1
ATOM 3306 C CA . GLY A 1 424 ? 27.513 8.825 -8.112 1.00 90.25 424 GLY A CA 1
ATOM 3307 C C . GLY A 1 424 ? 26.302 9.061 -9.025 1.00 90.25 424 GLY A C 1
ATOM 3308 O O . GLY A 1 424 ? 25.544 8.128 -9.266 1.00 90.25 424 GLY A O 1
ATOM 3309 N N . GLY A 1 425 ? 26.108 10.273 -9.554 1.00 91.75 425 GLY A N 1
ATOM 3310 C CA . GLY A 1 425 ? 24.995 10.585 -10.455 1.00 91.75 425 GLY A CA 1
ATOM 3311 C C . GLY A 1 425 ? 25.312 10.383 -11.940 1.00 91.75 425 GLY A C 1
ATOM 3312 O O . GLY A 1 425 ? 26.437 10.043 -12.315 1.00 91.75 425 GLY A O 1
ATOM 3313 N N . PHE A 1 426 ? 24.314 10.625 -12.786 1.00 92.56 426 PHE A N 1
ATOM 3314 C CA . PHE A 1 426 ? 24.363 10.401 -14.234 1.00 92.56 426 PHE A CA 1
ATOM 3315 C C . PHE A 1 426 ? 24.105 11.673 -15.049 1.00 92.56 426 PHE A C 1
ATOM 3317 O O . PHE A 1 426 ? 23.498 12.632 -14.570 1.00 92.56 426 PHE A O 1
ATOM 3324 N N . ARG A 1 427 ? 24.583 11.645 -16.297 1.00 89.06 427 ARG A N 1
ATOM 3325 C CA . ARG A 1 427 ? 24.402 12.677 -17.335 1.00 89.06 427 ARG A CA 1
ATOM 3326 C C . ARG A 1 427 ? 23.466 12.147 -18.432 1.00 89.06 427 ARG A C 1
ATOM 3328 O O . ARG A 1 427 ? 22.867 11.101 -18.233 1.00 89.06 427 ARG A O 1
ATOM 3335 N N . GLN A 1 428 ? 23.315 12.797 -19.586 1.00 85.19 428 GLN A N 1
ATOM 3336 C CA . GLN A 1 428 ? 22.412 12.303 -20.641 1.00 85.19 428 GLN A CA 1
ATOM 3337 C C . GLN A 1 428 ? 22.985 11.092 -21.403 1.00 85.19 428 GLN A C 1
ATOM 3339 O O . GLN A 1 428 ? 22.236 10.265 -21.942 1.00 85.19 428 GLN A O 1
ATOM 3344 N N . LYS A 1 429 ? 24.317 11.004 -21.496 1.00 89.00 429 LYS A N 1
ATOM 3345 C CA . LYS A 1 429 ? 25.046 10.006 -22.294 1.00 89.00 429 LYS A CA 1
ATOM 3346 C C . LYS A 1 429 ? 26.465 9.766 -21.769 1.00 89.00 429 LYS A C 1
ATOM 3348 O O . LYS A 1 429 ? 26.952 10.466 -20.884 1.00 89.00 429 LYS A O 1
ATOM 3353 N N . LEU A 1 430 ? 27.141 8.765 -22.341 1.00 91.50 430 LEU A N 1
ATOM 3354 C CA . LEU A 1 430 ? 28.525 8.429 -21.989 1.00 91.50 430 LEU A CA 1
ATOM 3355 C C . LEU A 1 430 ? 29.513 9.546 -22.346 1.00 91.50 430 LEU A C 1
ATOM 3357 O O . LEU A 1 430 ? 29.324 10.298 -23.303 1.00 91.50 430 LEU A O 1
ATOM 3361 N N . GLU A 1 431 ? 30.640 9.569 -21.634 1.00 88.25 431 GLU A N 1
ATOM 3362 C CA . GLU A 1 431 ? 31.735 10.521 -21.852 1.00 88.25 431 GLU A CA 1
ATOM 3363 C C . GLU A 1 431 ? 32.286 10.466 -23.283 1.00 88.25 431 GLU A C 1
ATOM 3365 O O . GLU A 1 431 ? 32.448 11.507 -23.918 1.00 88.25 431 GLU A O 1
ATOM 3370 N N . GLN A 1 432 ? 32.462 9.260 -23.836 1.00 87.12 432 GLN A N 1
ATOM 3371 C CA . GLN A 1 432 ? 32.915 9.050 -25.220 1.00 87.12 432 GLN A CA 1
ATOM 3372 C C . GLN A 1 432 ? 31.952 9.600 -26.288 1.00 87.12 432 GLN A C 1
ATOM 3374 O O . GLN A 1 432 ? 32.339 9.770 -27.439 1.00 87.12 432 GLN A O 1
ATOM 3379 N N . TYR A 1 433 ? 30.703 9.882 -25.909 1.00 87.44 433 TYR A N 1
ATOM 3380 C CA . TYR A 1 433 ? 29.672 10.481 -26.761 1.00 87.44 433 TYR A CA 1
ATOM 3381 C C . TYR A 1 433 ? 29.464 11.975 -26.452 1.00 87.44 433 TYR A C 1
ATOM 3383 O O . TYR A 1 433 ? 28.473 12.579 -26.863 1.00 87.44 433 TYR A O 1
ATOM 3391 N N . GLY A 1 434 ? 30.393 12.597 -25.718 1.00 84.81 434 GLY A N 1
ATOM 3392 C CA . GLY A 1 434 ? 30.350 14.016 -25.361 1.00 84.81 434 GLY A CA 1
ATOM 3393 C C . GLY A 1 434 ? 29.620 14.324 -24.054 1.00 84.81 434 GLY A C 1
ATOM 3394 O O . GLY A 1 434 ? 29.392 15.491 -23.766 1.00 84.81 434 GLY A O 1
ATOM 3395 N N . GLY A 1 435 ? 29.281 13.322 -23.235 1.00 83.00 435 GLY A N 1
ATOM 3396 C CA . GLY A 1 435 ? 28.590 13.547 -21.960 1.00 83.00 435 GLY A CA 1
ATOM 3397 C C . GLY A 1 435 ? 29.387 14.382 -20.947 1.00 83.00 435 GLY A C 1
ATOM 3398 O O . GLY A 1 435 ? 28.800 14.984 -20.061 1.00 83.00 435 GLY A O 1
ATOM 3399 N N . LEU A 1 436 ? 30.719 14.486 -21.059 1.00 82.69 436 LEU A N 1
ATOM 3400 C CA . LEU A 1 436 ? 31.553 15.240 -20.103 1.00 82.69 436 LEU A CA 1
ATOM 3401 C C . LEU A 1 436 ? 31.224 16.737 -20.008 1.00 82.69 436 LEU A C 1
ATOM 3403 O O . LEU A 1 436 ? 31.505 17.340 -18.973 1.00 82.69 436 LEU A O 1
ATOM 3407 N N . SER A 1 437 ? 30.654 17.334 -21.058 1.00 79.19 437 SER A N 1
ATOM 3408 C CA . SER A 1 437 ? 30.231 18.739 -21.051 1.00 79.19 437 SER A CA 1
ATOM 3409 C C . SER A 1 437 ? 28.880 18.971 -20.367 1.00 79.19 437 SER A C 1
ATOM 3411 O O . SER A 1 437 ? 28.463 20.117 -20.232 1.00 79.19 437 SER A O 1
ATOM 3413 N N . GLU A 1 438 ? 28.187 17.910 -19.951 1.00 79.56 438 GLU A N 1
ATOM 3414 C CA . GLU A 1 438 ? 26.860 17.974 -19.339 1.00 79.56 438 GLU A CA 1
ATOM 3415 C C . GLU A 1 438 ? 26.938 17.949 -17.806 1.00 79.56 438 GLU A C 1
ATOM 3417 O O . GLU A 1 438 ? 27.834 17.349 -17.194 1.00 79.56 438 GLU A O 1
ATOM 3422 N N . ASN A 1 439 ? 25.940 18.563 -17.174 1.00 82.00 439 ASN A N 1
ATOM 3423 C CA . ASN A 1 439 ? 25.756 18.470 -15.733 1.00 82.00 439 ASN A CA 1
ATOM 3424 C C . ASN A 1 439 ? 25.129 17.126 -15.351 1.00 82.00 439 ASN A C 1
ATOM 3426 O O . ASN A 1 439 ? 24.325 16.553 -16.082 1.00 82.00 439 ASN A O 1
ATOM 3430 N N . VAL A 1 440 ? 25.489 16.643 -14.166 1.00 85.75 440 VAL A N 1
ATOM 3431 C CA . VAL A 1 440 ? 24.785 15.527 -13.530 1.00 85.75 440 VAL A CA 1
ATOM 3432 C C . VAL A 1 440 ? 23.431 16.031 -13.026 1.00 85.75 440 VAL A C 1
ATOM 3434 O O . VAL A 1 440 ? 23.396 17.070 -12.365 1.00 85.75 440 VAL A O 1
ATOM 3437 N N . SER A 1 441 ? 22.346 15.299 -13.285 1.00 83.31 441 SER A N 1
ATOM 3438 C CA . SER A 1 441 ? 20.989 15.687 -12.867 1.00 83.31 441 SER A CA 1
ATOM 3439 C C . SER A 1 441 ? 20.236 14.572 -12.139 1.00 83.31 441 SER A C 1
ATOM 3441 O O . SER A 1 441 ? 20.648 13.408 -12.123 1.00 83.31 441 SER A O 1
ATOM 3443 N N . ASP A 1 442 ? 19.135 14.938 -11.488 1.00 85.31 442 ASP A N 1
ATOM 3444 C CA . ASP A 1 442 ? 18.231 14.033 -10.784 1.00 85.31 442 ASP A CA 1
ATOM 3445 C C . ASP A 1 442 ? 17.495 13.092 -11.744 1.00 85.31 442 ASP A C 1
ATOM 3447 O O . ASP A 1 442 ? 17.505 11.884 -11.501 1.00 85.31 442 ASP A O 1
ATOM 3451 N N . GLU A 1 443 ? 16.943 13.580 -12.862 1.00 85.31 443 GLU A N 1
ATOM 3452 C CA . GLU A 1 443 ? 16.220 12.715 -13.806 1.00 85.31 443 GLU A CA 1
ATOM 3453 C C . GLU A 1 443 ? 17.116 11.653 -14.455 1.00 85.31 443 GLU A C 1
ATOM 3455 O O . GLU A 1 443 ? 16.729 10.485 -14.537 1.00 85.31 443 GLU A O 1
ATOM 3460 N N . PHE A 1 444 ? 18.343 12.008 -14.854 1.00 91.12 444 PHE A N 1
ATOM 3461 C CA . PHE A 1 444 ? 19.268 11.026 -15.420 1.00 91.12 444 PHE A CA 1
ATOM 3462 C C . PHE A 1 444 ? 19.824 10.090 -14.352 1.00 91.12 444 PHE A C 1
ATOM 3464 O O . PHE A 1 444 ? 20.074 8.921 -14.642 1.00 91.12 444 PHE A O 1
ATOM 3471 N N . THR A 1 445 ? 19.979 10.551 -13.107 1.00 93.69 445 THR A N 1
ATOM 3472 C CA . THR A 1 445 ? 20.404 9.669 -12.012 1.00 93.69 445 THR A CA 1
ATOM 3473 C C . THR A 1 445 ? 19.323 8.654 -11.653 1.00 93.69 445 THR A C 1
ATOM 3475 O O . THR A 1 445 ? 19.636 7.474 -11.505 1.00 93.69 445 THR A O 1
ATOM 3478 N N . ALA A 1 446 ? 18.052 9.065 -11.590 1.00 93.00 446 ALA A N 1
ATOM 3479 C CA . ALA A 1 446 ? 16.922 8.148 -11.429 1.00 93.00 446 ALA A CA 1
ATOM 3480 C C . ALA A 1 446 ? 16.876 7.113 -12.566 1.00 93.00 446 ALA A C 1
ATOM 3482 O O . ALA A 1 446 ? 16.723 5.916 -12.314 1.00 93.00 446 ALA A O 1
ATOM 3483 N N . LEU A 1 447 ? 17.105 7.558 -13.805 1.00 93.12 447 LEU A N 1
ATOM 3484 C CA . LEU A 1 447 ? 17.204 6.688 -14.976 1.00 93.12 447 LEU A CA 1
ATOM 3485 C C . LEU A 1 447 ? 18.351 5.674 -14.862 1.00 93.12 447 LEU A C 1
ATOM 3487 O O . LEU A 1 447 ? 18.161 4.494 -15.152 1.00 93.12 447 LEU A O 1
ATOM 3491 N N . GLY A 1 448 ? 19.520 6.127 -14.404 1.00 95.00 448 GLY A N 1
ATOM 3492 C CA . GLY A 1 448 ? 20.689 5.286 -14.158 1.00 95.00 448 GLY A CA 1
ATOM 3493 C C . GLY A 1 448 ? 20.425 4.211 -13.107 1.00 95.00 448 GLY A C 1
ATOM 3494 O O . GLY A 1 448 ? 20.743 3.048 -13.343 1.00 95.00 448 GLY A O 1
ATOM 3495 N N . VAL A 1 449 ? 19.756 4.554 -11.998 1.00 95.12 449 VAL A N 1
ATOM 3496 C CA . VAL A 1 449 ? 19.328 3.572 -10.983 1.00 95.12 449 VAL A CA 1
ATOM 3497 C C . VAL A 1 449 ? 18.440 2.500 -11.614 1.00 95.12 449 VAL A C 1
ATOM 3499 O O . VAL A 1 449 ? 18.734 1.311 -11.487 1.00 95.12 449 VAL A O 1
ATOM 3502 N N . VAL A 1 450 ? 17.395 2.901 -12.347 1.00 95.19 450 VAL A N 1
ATOM 3503 C CA . VAL A 1 450 ? 16.485 1.960 -13.022 1.00 95.19 450 VAL A CA 1
ATOM 3504 C C . VAL A 1 450 ? 17.246 1.065 -14.003 1.00 95.19 450 VAL A C 1
ATOM 3506 O O . VAL A 1 450 ? 17.077 -0.155 -13.986 1.00 95.19 450 VAL A O 1
ATOM 3509 N N . GLY A 1 451 ? 18.118 1.646 -14.829 1.00 94.75 451 GLY A N 1
ATOM 3510 C CA . GLY A 1 451 ? 18.925 0.917 -15.805 1.00 94.75 451 GLY A CA 1
ATOM 3511 C C . GLY A 1 451 ? 19.877 -0.098 -15.168 1.00 94.75 451 GLY A C 1
ATOM 3512 O O . GLY A 1 451 ? 19.934 -1.255 -15.594 1.00 94.75 451 GLY A O 1
ATOM 3513 N N . MET A 1 452 ? 20.586 0.285 -14.104 1.00 93.56 452 MET A N 1
ATOM 3514 C CA . MET A 1 452 ? 21.473 -0.621 -13.368 1.00 93.56 452 MET A CA 1
ATOM 3515 C C . MET A 1 452 ? 20.701 -1.770 -12.712 1.00 93.56 452 MET A C 1
ATOM 3517 O O . MET A 1 452 ? 21.129 -2.922 -12.802 1.00 93.56 452 MET A O 1
ATOM 3521 N N . MET A 1 453 ? 19.550 -1.477 -12.098 1.00 92.12 453 MET A N 1
ATOM 3522 C CA . MET A 1 453 ? 18.712 -2.487 -11.447 1.00 92.12 453 MET A CA 1
ATOM 3523 C C . MET A 1 453 ? 18.139 -3.484 -12.455 1.00 92.12 453 MET A C 1
ATOM 3525 O O . MET A 1 453 ? 18.277 -4.683 -12.238 1.00 92.12 453 MET A O 1
ATOM 3529 N N . ILE A 1 454 ? 17.599 -3.015 -13.588 1.00 93.25 454 ILE A N 1
ATOM 3530 C CA . ILE A 1 454 ? 17.111 -3.893 -14.666 1.00 93.25 454 ILE A CA 1
ATOM 3531 C C . ILE A 1 454 ? 18.249 -4.746 -15.231 1.00 93.25 454 ILE A C 1
ATOM 3533 O O . ILE A 1 454 ? 18.073 -5.942 -15.443 1.00 93.25 454 ILE A O 1
ATOM 3537 N N . SER A 1 455 ? 19.430 -4.163 -15.461 1.00 92.12 455 SER A N 1
ATOM 3538 C CA . SER A 1 455 ? 20.573 -4.930 -15.976 1.00 92.12 455 SER A CA 1
ATOM 3539 C C . SER A 1 455 ? 20.957 -6.059 -15.017 1.00 92.12 455 SER A C 1
ATOM 3541 O O . SER A 1 455 ? 21.183 -7.186 -15.449 1.00 92.12 455 SER A O 1
ATOM 3543 N N . MET A 1 456 ? 20.988 -5.773 -13.711 1.00 87.94 456 MET A N 1
ATOM 3544 C CA . MET A 1 456 ? 21.297 -6.755 -12.669 1.00 87.94 456 MET A CA 1
ATOM 3545 C C . MET A 1 456 ? 20.199 -7.822 -12.525 1.00 87.94 456 MET A C 1
ATOM 3547 O O . MET A 1 456 ? 20.514 -9.006 -12.388 1.00 87.94 456 MET A O 1
ATOM 3551 N N . GLU A 1 457 ? 18.927 -7.415 -12.587 1.00 88.81 457 GLU A N 1
ATOM 3552 C CA . GLU A 1 457 ? 17.741 -8.281 -12.606 1.00 88.81 457 GLU A CA 1
ATOM 3553 C C . GLU A 1 457 ? 17.795 -9.269 -13.753 1.00 88.81 457 GLU A C 1
ATOM 3555 O O . GLU A 1 457 ? 17.852 -10.476 -13.525 1.00 88.81 457 GLU A O 1
ATOM 3560 N N . MET A 1 458 ? 17.857 -8.772 -14.980 1.00 89.38 458 MET A N 1
ATOM 3561 C CA . MET A 1 458 ? 17.749 -9.615 -16.161 1.00 89.38 458 MET A CA 1
ATOM 3562 C C . MET A 1 458 ? 19.003 -10.458 -16.405 1.00 89.38 458 MET A C 1
ATOM 3564 O O . MET A 1 458 ? 18.923 -11.519 -17.019 1.00 89.38 458 MET A O 1
ATOM 3568 N N . ALA A 1 459 ? 20.163 -10.038 -15.893 1.00 83.06 459 ALA A N 1
ATOM 3569 C CA . ALA A 1 459 ? 21.380 -10.835 -15.984 1.00 83.06 459 ALA A CA 1
ATOM 3570 C C . ALA A 1 459 ? 21.454 -11.983 -14.963 1.00 83.06 459 ALA A C 1
ATOM 3572 O O . ALA A 1 459 ? 22.309 -12.853 -15.139 1.00 83.06 459 ALA A O 1
ATOM 3573 N N . SER A 1 460 ? 20.626 -12.003 -13.908 1.00 75.06 460 SER A N 1
ATOM 3574 C CA . SER A 1 460 ? 20.815 -12.932 -12.770 1.00 75.06 460 SER A CA 1
ATOM 3575 C C . SER A 1 460 ? 19.546 -13.584 -12.220 1.00 75.06 460 SER A C 1
ATOM 3577 O O . SER A 1 460 ? 19.659 -14.602 -11.547 1.00 75.06 460 SER A O 1
ATOM 3579 N N . GLY A 1 461 ? 18.368 -13.001 -12.449 1.00 72.88 461 GLY A N 1
ATOM 3580 C CA . GLY A 1 461 ? 17.119 -13.403 -11.802 1.00 72.88 461 GLY A CA 1
ATOM 3581 C C . GLY A 1 461 ? 16.268 -14.334 -12.669 1.00 72.88 461 GLY A C 1
ATOM 3582 O O . GLY A 1 461 ? 16.282 -15.544 -12.432 1.00 72.88 461 GLY A O 1
ATOM 3583 N N . PRO A 1 462 ? 15.513 -13.810 -13.657 1.00 85.50 462 PRO A N 1
ATOM 3584 C CA . PRO A 1 462 ? 14.486 -14.582 -14.356 1.00 85.50 462 PRO A CA 1
ATOM 3585 C C . PRO A 1 462 ? 15.025 -15.850 -15.030 1.00 85.50 462 PRO A C 1
ATOM 3587 O O . PRO A 1 462 ? 15.924 -15.798 -15.865 1.00 85.50 462 PRO A O 1
ATOM 3590 N N . GLY A 1 463 ? 14.468 -17.004 -14.660 1.00 80.81 463 GLY A N 1
ATOM 3591 C CA . GLY A 1 463 ? 14.829 -18.315 -15.203 1.00 80.81 463 GLY A CA 1
ATOM 3592 C C . GLY A 1 463 ? 16.102 -18.943 -14.618 1.00 80.81 463 GLY A C 1
ATOM 3593 O O . GLY A 1 463 ? 16.395 -20.102 -14.924 1.00 80.81 463 GLY A O 1
ATOM 3594 N N . ALA A 1 464 ? 16.846 -18.243 -13.754 1.00 81.75 464 ALA A N 1
ATOM 3595 C CA . ALA A 1 464 ? 18.072 -18.774 -13.164 1.00 81.75 464 ALA A CA 1
ATOM 3596 C C . ALA A 1 464 ? 17.790 -19.974 -12.241 1.00 81.75 464 ALA A C 1
ATOM 3598 O O . ALA A 1 464 ? 16.834 -19.990 -11.469 1.00 81.75 464 ALA A O 1
ATOM 3599 N N . ARG A 1 465 ? 18.642 -21.006 -12.297 1.00 78.38 465 ARG A N 1
ATOM 3600 C CA . ARG A 1 465 ? 18.523 -22.179 -11.407 1.00 78.38 465 ARG A CA 1
ATOM 3601 C C . ARG A 1 465 ? 19.054 -21.926 -9.998 1.00 78.38 465 ARG A C 1
ATOM 3603 O O . ARG A 1 465 ? 18.626 -22.612 -9.076 1.00 78.38 465 ARG A O 1
ATOM 3610 N N . ASP A 1 466 ? 19.977 -20.981 -9.863 1.00 76.06 466 ASP A N 1
ATOM 3611 C CA . ASP A 1 466 ? 20.633 -20.617 -8.612 1.00 76.06 466 ASP A CA 1
ATOM 3612 C C . ASP A 1 466 ? 20.364 -19.142 -8.304 1.00 76.06 466 ASP A C 1
ATOM 3614 O O . ASP A 1 466 ? 20.681 -18.265 -9.108 1.00 76.06 466 ASP A O 1
ATOM 3618 N N . CYS A 1 467 ? 19.786 -18.882 -7.136 1.00 77.31 467 CYS A N 1
ATOM 3619 C CA . CYS A 1 467 ? 19.471 -17.546 -6.639 1.00 77.31 467 CYS A CA 1
ATOM 3620 C C . CYS A 1 467 ? 20.664 -16.844 -5.963 1.00 77.31 467 CYS A C 1
ATOM 3622 O O . CYS A 1 467 ? 20.593 -15.647 -5.692 1.00 77.31 467 CYS A O 1
ATOM 3624 N N . ARG A 1 468 ? 21.796 -17.538 -5.759 1.00 66.50 468 ARG A N 1
ATOM 3625 C CA . ARG A 1 468 ? 23.031 -16.975 -5.177 1.00 66.50 468 ARG A CA 1
ATOM 3626 C C . ARG A 1 468 ? 23.855 -16.147 -6.179 1.00 66.50 468 ARG A C 1
ATOM 3628 O O . ARG A 1 468 ? 24.854 -15.533 -5.803 1.00 66.50 468 ARG A O 1
ATOM 3635 N N . GLN A 1 469 ? 23.445 -16.084 -7.453 1.00 57.34 469 GLN A N 1
ATOM 3636 C CA . GLN A 1 469 ? 24.212 -15.453 -8.541 1.00 57.34 469 GLN A CA 1
ATOM 3637 C C . GLN A 1 469 ? 24.314 -13.913 -8.476 1.00 57.34 469 GLN A C 1
ATOM 3639 O O . GLN A 1 469 ? 25.098 -13.332 -9.226 1.00 57.34 469 GLN A O 1
ATOM 3644 N N . VAL A 1 470 ? 23.613 -13.235 -7.558 1.00 53.34 470 VAL A N 1
ATOM 3645 C CA . VAL A 1 470 ? 23.680 -11.762 -7.402 1.00 53.34 470 VAL A CA 1
ATOM 3646 C C . VAL A 1 470 ? 25.060 -11.281 -6.919 1.00 53.34 470 VAL A C 1
ATOM 3648 O O . VAL A 1 470 ? 25.481 -10.166 -7.232 1.00 53.34 470 VAL A O 1
ATOM 3651 N N . LEU A 1 471 ? 25.836 -12.136 -6.240 1.00 49.03 471 LEU A N 1
ATOM 3652 C CA . LEU A 1 471 ? 27.159 -11.783 -5.699 1.00 49.03 471 LEU A CA 1
ATOM 3653 C C . LEU A 1 471 ? 28.207 -11.413 -6.771 1.00 49.03 471 LEU A C 1
ATOM 3655 O O . LEU A 1 471 ? 29.246 -10.842 -6.428 1.00 49.03 471 LEU A O 1
ATOM 3659 N N . ALA A 1 472 ? 27.935 -11.675 -8.055 1.00 51.78 472 ALA A N 1
ATOM 3660 C CA . ALA A 1 472 ? 28.794 -11.295 -9.179 1.00 51.78 472 ALA A CA 1
ATOM 3661 C C . ALA A 1 472 ? 28.740 -9.791 -9.539 1.00 51.78 472 ALA A C 1
ATOM 3663 O O . ALA A 1 472 ? 29.590 -9.320 -10.293 1.00 51.78 472 ALA A O 1
ATOM 3664 N N . TYR A 1 473 ? 27.796 -9.018 -8.980 1.00 67.62 473 TYR A N 1
ATOM 3665 C CA . TYR A 1 473 ? 27.529 -7.626 -9.380 1.00 67.62 473 TYR A CA 1
ATOM 3666 C C . TYR A 1 473 ? 27.759 -6.582 -8.276 1.00 67.62 473 TYR A C 1
ATOM 3668 O O . TYR A 1 473 ? 27.177 -5.498 -8.310 1.00 67.62 473 TYR A O 1
ATOM 3676 N N . LYS A 1 474 ? 28.669 -6.845 -7.325 1.00 73.38 474 LYS A N 1
ATOM 3677 C CA . LYS A 1 474 ? 29.019 -5.900 -6.238 1.00 73.38 474 LYS A CA 1
ATOM 3678 C C . LYS A 1 474 ? 29.341 -4.480 -6.727 1.00 73.38 474 LYS A C 1
ATOM 3680 O O . LYS A 1 474 ? 29.080 -3.514 -6.017 1.00 73.38 474 LYS A O 1
ATOM 3685 N N . THR A 1 475 ? 29.910 -4.338 -7.925 1.00 78.19 475 THR A N 1
ATOM 3686 C CA . THR A 1 475 ? 30.181 -3.027 -8.536 1.00 78.19 475 THR A CA 1
ATOM 3687 C C . THR A 1 475 ? 28.895 -2.282 -8.894 1.00 78.19 475 THR A C 1
ATOM 3689 O O . THR A 1 475 ? 28.770 -1.112 -8.541 1.00 78.19 475 THR A O 1
ATOM 3692 N N . LEU A 1 476 ? 27.923 -2.951 -9.528 1.00 82.75 476 LEU A N 1
ATOM 3693 C CA . LEU A 1 476 ? 26.618 -2.348 -9.821 1.00 82.75 476 LEU A CA 1
ATOM 3694 C C . LEU A 1 476 ? 25.891 -1.975 -8.532 1.00 82.75 476 LEU A C 1
ATOM 3696 O O . LEU A 1 476 ? 25.341 -0.886 -8.446 1.00 82.75 476 LEU A O 1
ATOM 3700 N N . GLN A 1 477 ? 25.931 -2.847 -7.524 1.00 83.44 477 GLN A N 1
ATOM 3701 C CA . GLN A 1 477 ? 25.316 -2.598 -6.221 1.00 83.44 477 GLN A CA 1
ATOM 3702 C C . GLN A 1 477 ? 25.849 -1.305 -5.584 1.00 83.44 477 GLN A C 1
ATOM 3704 O O . GLN A 1 477 ? 25.071 -0.412 -5.267 1.00 83.44 477 GLN A O 1
ATOM 3709 N N . LYS A 1 478 ? 27.178 -1.150 -5.502 1.00 86.44 478 LYS A N 1
ATOM 3710 C CA . LYS A 1 478 ? 27.806 0.082 -4.996 1.00 86.44 478 LYS A CA 1
ATOM 3711 C C . LYS A 1 478 ? 27.418 1.317 -5.808 1.00 86.44 478 LYS A C 1
ATOM 3713 O O . LYS A 1 478 ? 27.255 2.393 -5.240 1.00 86.44 478 LYS A O 1
ATOM 3718 N N . GLY A 1 479 ? 27.297 1.177 -7.127 1.00 90.88 479 GLY A N 1
ATOM 3719 C CA . GLY A 1 479 ? 26.861 2.279 -7.977 1.00 90.88 479 GLY A CA 1
ATOM 3720 C C . GLY A 1 479 ? 25.386 2.636 -7.769 1.00 90.88 479 GLY A C 1
ATOM 3721 O O . GLY A 1 479 ? 25.070 3.820 -7.694 1.00 90.88 479 GLY A O 1
ATOM 3722 N N . ILE A 1 480 ? 24.499 1.656 -7.572 1.00 91.69 480 ILE A N 1
ATOM 3723 C CA . ILE A 1 480 ? 23.094 1.892 -7.198 1.00 91.69 480 ILE A CA 1
ATOM 3724 C C . ILE A 1 480 ? 23.025 2.637 -5.860 1.00 91.69 480 ILE A C 1
ATOM 3726 O O . ILE A 1 480 ? 22.353 3.664 -5.782 1.00 91.69 480 ILE A O 1
ATOM 3730 N N . ASP A 1 481 ? 23.766 2.186 -4.842 1.00 89.81 481 ASP A N 1
ATOM 3731 C CA . ASP A 1 481 ? 23.823 2.847 -3.530 1.00 89.81 481 ASP A CA 1
ATOM 3732 C C . ASP A 1 481 ? 24.305 4.302 -3.649 1.00 89.81 481 ASP A C 1
ATOM 3734 O O . ASP A 1 481 ? 23.706 5.212 -3.076 1.00 89.81 481 ASP A O 1
ATOM 3738 N N . ALA A 1 482 ? 25.357 4.548 -4.438 1.00 92.62 482 ALA A N 1
ATOM 3739 C CA . ALA A 1 482 ? 25.889 5.891 -4.664 1.00 92.62 482 ALA A CA 1
ATOM 3740 C C . ALA A 1 482 ? 24.891 6.807 -5.395 1.00 92.62 482 ALA A C 1
ATOM 3742 O O . ALA A 1 482 ? 24.739 7.973 -5.029 1.00 92.62 482 ALA A O 1
ATOM 3743 N N . ALA A 1 483 ? 24.184 6.286 -6.401 1.00 94.31 483 ALA A N 1
ATOM 3744 C CA . ALA A 1 483 ? 23.171 7.031 -7.143 1.00 94.31 483 ALA A CA 1
ATOM 3745 C C . ALA A 1 483 ? 21.932 7.333 -6.282 1.00 94.31 483 ALA A C 1
ATOM 3747 O O . ALA A 1 483 ? 21.422 8.454 -6.301 1.00 94.31 483 ALA A O 1
ATOM 3748 N N . LEU A 1 484 ? 21.479 6.375 -5.466 1.00 92.00 484 LEU A N 1
ATOM 3749 C CA . LEU A 1 484 ? 20.405 6.595 -4.496 1.00 92.00 484 LEU A CA 1
ATOM 3750 C C . LEU A 1 484 ? 20.814 7.612 -3.427 1.00 92.00 484 LEU A C 1
ATOM 3752 O O . LEU A 1 484 ? 20.021 8.490 -3.100 1.00 92.00 484 LEU A O 1
ATOM 3756 N N . ALA A 1 485 ? 22.051 7.561 -2.926 1.00 90.12 485 ALA A N 1
ATOM 3757 C CA . ALA A 1 485 ? 22.570 8.556 -1.988 1.00 90.12 485 ALA A CA 1
ATOM 3758 C C . ALA A 1 485 ? 22.640 9.962 -2.613 1.00 90.12 485 ALA A C 1
ATOM 3760 O O . ALA A 1 485 ? 22.308 10.950 -1.948 1.00 90.12 485 ALA A O 1
ATOM 3761 N N . PHE A 1 486 ? 23.020 10.062 -3.894 1.00 89.38 486 PHE A N 1
ATOM 3762 C CA . PHE A 1 486 ? 22.957 11.311 -4.657 1.00 89.38 486 PHE A CA 1
ATOM 3763 C C . PHE A 1 486 ? 21.525 11.852 -4.700 1.00 89.38 486 PHE A C 1
ATOM 3765 O O . PHE A 1 486 ? 21.293 12.984 -4.279 1.00 89.38 486 PHE A O 1
ATOM 3772 N N . LEU A 1 487 ? 20.554 11.039 -5.132 1.00 88.31 487 LEU A N 1
ATOM 3773 C CA . LEU A 1 487 ? 19.143 11.433 -5.183 1.00 88.31 487 LEU A CA 1
ATOM 3774 C C . LEU A 1 487 ? 18.624 11.844 -3.801 1.00 88.31 487 LEU A C 1
ATOM 3776 O O . LEU A 1 487 ? 18.027 12.906 -3.660 1.00 88.31 487 LEU A O 1
ATOM 3780 N N . ASN A 1 488 ? 18.923 11.064 -2.763 1.00 84.94 488 ASN A N 1
ATOM 3781 C CA . ASN A 1 488 ? 18.526 11.356 -1.389 1.00 84.94 488 ASN A CA 1
ATOM 3782 C C . ASN A 1 488 ? 19.075 12.713 -0.913 1.00 84.94 488 ASN A C 1
ATOM 3784 O O . ASN A 1 488 ? 18.349 13.520 -0.340 1.00 84.94 488 ASN A O 1
ATOM 3788 N N . THR A 1 489 ? 20.342 13.010 -1.222 1.00 79.94 489 THR A N 1
ATOM 3789 C CA . THR A 1 489 ? 20.980 14.296 -0.898 1.00 79.94 489 THR A CA 1
ATOM 3790 C C . THR A 1 489 ? 20.355 15.452 -1.673 1.00 79.94 489 THR A C 1
ATOM 3792 O O . THR A 1 489 ? 20.173 16.530 -1.116 1.00 79.94 489 THR A O 1
ATOM 3795 N N . ARG A 1 490 ? 19.996 15.252 -2.946 1.00 73.44 490 ARG A N 1
ATOM 3796 C CA . ARG A 1 490 ? 19.325 16.272 -3.771 1.00 73.44 490 ARG A CA 1
ATOM 3797 C C . ARG A 1 490 ? 17.925 16.572 -3.243 1.00 73.44 490 ARG A C 1
ATOM 3799 O O . ARG A 1 490 ? 17.617 17.735 -3.035 1.00 73.44 490 ARG A O 1
ATOM 3806 N N . TYR A 1 491 ? 17.137 15.555 -2.901 1.00 69.69 491 TYR A N 1
ATOM 3807 C CA . TYR A 1 491 ? 15.824 15.734 -2.264 1.00 69.69 491 TYR A CA 1
ATOM 3808 C C . TYR A 1 491 ? 15.913 16.292 -0.826 1.00 69.69 491 TYR A C 1
ATOM 3810 O O . TYR A 1 491 ? 14.924 16.809 -0.299 1.00 69.69 491 TYR A O 1
ATOM 3818 N N . ALA A 1 492 ? 17.093 16.233 -0.197 1.00 59.28 492 ALA A N 1
ATOM 3819 C CA . ALA A 1 492 ? 17.393 16.923 1.057 1.00 59.28 492 ALA A CA 1
ATOM 3820 C C . ALA A 1 492 ? 17.828 18.382 0.870 1.00 59.28 492 ALA A C 1
ATOM 3822 O O . ALA A 1 492 ? 17.412 19.238 1.637 1.00 59.28 492 ALA A O 1
ATOM 3823 N N . ALA A 1 493 ? 18.668 18.678 -0.122 1.00 49.94 493 ALA A N 1
ATOM 3824 C CA . ALA A 1 493 ? 19.256 20.001 -0.325 1.00 49.94 493 ALA A CA 1
ATOM 3825 C C . ALA A 1 493 ? 18.406 20.919 -1.221 1.00 49.94 493 ALA A C 1
ATOM 3827 O O . ALA A 1 493 ? 18.474 22.143 -1.099 1.00 49.94 493 ALA A O 1
ATOM 3828 N N . GLU A 1 494 ? 17.613 20.352 -2.129 1.00 48.22 494 GLU A N 1
ATOM 3829 C CA . GLU A 1 494 ? 16.976 21.053 -3.237 1.00 48.22 494 GLU A CA 1
ATOM 3830 C C . GLU A 1 494 ? 15.496 20.713 -3.372 1.00 48.22 494 GLU A C 1
ATOM 3832 O O . GLU A 1 494 ? 15.062 19.803 -4.071 1.00 48.22 494 GLU A O 1
ATOM 3837 N N . TYR A 1 495 ? 14.715 21.576 -2.740 1.00 47.38 495 TYR A N 1
ATOM 3838 C CA . TYR A 1 495 ? 13.450 22.044 -3.286 1.00 47.38 495 TYR A CA 1
ATOM 3839 C C . TYR A 1 495 ? 13.462 23.584 -3.254 1.00 47.38 495 TYR A C 1
ATOM 3841 O O . TYR A 1 495 ? 12.540 24.218 -2.764 1.00 47.38 495 TYR A O 1
ATOM 3849 N N . SER A 1 496 ? 14.584 24.204 -3.667 1.00 40.81 496 SER A N 1
ATOM 3850 C CA . SER A 1 496 ? 14.662 25.661 -3.870 1.00 40.81 496 SER A CA 1
ATOM 3851 C C . SER A 1 496 ? 13.886 26.011 -5.123 1.00 40.81 496 SER A C 1
ATOM 3853 O O . SER A 1 496 ? 14.093 25.380 -6.157 1.00 40.81 496 SER A O 1
ATOM 3855 N N . GLU A 1 497 ? 13.124 27.102 -5.095 1.00 37.22 497 GLU A N 1
ATOM 3856 C CA . GLU A 1 497 ? 12.552 27.712 -6.306 1.00 37.22 497 GLU A CA 1
ATOM 3857 C C . GLU A 1 497 ? 13.590 28.058 -7.393 1.00 37.22 497 GLU A C 1
ATOM 3859 O O . GLU A 1 497 ? 13.235 28.287 -8.544 1.00 37.22 497 GLU A O 1
ATOM 3864 N N . GLU A 1 498 ? 14.884 28.029 -7.073 1.00 36.06 498 GLU A N 1
ATOM 3865 C CA . GLU A 1 498 ? 15.981 28.180 -8.032 1.00 36.06 498 GLU A CA 1
ATOM 3866 C C . GLU A 1 498 ? 15.958 27.111 -9.149 1.00 36.06 498 GLU A C 1
ATOM 3868 O O . GLU A 1 498 ? 16.390 27.398 -10.263 1.00 36.06 498 GLU A O 1
ATOM 3873 N N . LEU A 1 499 ? 15.364 25.930 -8.902 1.00 39.50 499 LEU A N 1
ATOM 3874 C CA . LEU A 1 499 ? 15.088 24.923 -9.940 1.00 39.50 499 LEU A CA 1
ATOM 3875 C C . LEU A 1 499 ? 13.737 25.153 -10.652 1.00 39.50 499 LEU A C 1
ATOM 3877 O O . LEU A 1 499 ? 13.596 24.824 -11.828 1.00 39.50 499 LEU A O 1
ATOM 3881 N N . LEU A 1 500 ? 12.755 25.768 -9.975 1.00 39.38 500 LEU A N 1
ATOM 3882 C CA . LEU A 1 500 ? 11.451 26.129 -10.561 1.00 39.38 500 LEU A CA 1
ATOM 3883 C C . LEU A 1 500 ? 11.606 27.195 -11.659 1.00 39.38 500 LEU A C 1
ATOM 3885 O O . LEU A 1 500 ? 10.913 27.140 -12.670 1.00 39.38 500 LEU A O 1
ATOM 3889 N N . GLY A 1 501 ? 12.585 28.099 -11.526 1.00 36.06 501 GLY A N 1
ATOM 3890 C CA . GLY A 1 501 ? 12.963 29.048 -12.583 1.00 36.06 501 GLY A CA 1
ATOM 3891 C C . GLY A 1 501 ? 13.689 28.424 -13.785 1.00 36.06 501 GLY A C 1
ATOM 3892 O O . GLY A 1 501 ? 13.860 29.088 -14.807 1.00 36.06 501 GLY A O 1
ATOM 3893 N N . GLN A 1 502 ? 14.106 27.157 -13.691 1.00 36.06 502 GLN A N 1
ATOM 3894 C CA . GLN A 1 502 ? 14.802 26.434 -14.760 1.00 36.06 502 GLN A CA 1
ATOM 3895 C C . GLN A 1 502 ? 13.917 25.424 -15.497 1.00 36.06 502 GLN A C 1
ATOM 3897 O O . GLN A 1 502 ? 14.380 24.822 -16.460 1.00 36.06 502 GLN A O 1
ATOM 3902 N N . LEU A 1 503 ? 12.624 25.308 -15.178 1.00 39.69 503 LEU A N 1
ATOM 3903 C CA . LEU A 1 503 ? 11.686 24.522 -15.998 1.00 39.69 503 LEU A CA 1
ATOM 3904 C C . LEU A 1 503 ? 11.463 25.114 -17.406 1.00 39.69 503 LEU A C 1
ATOM 3906 O O . LEU A 1 503 ? 10.920 24.442 -18.276 1.00 39.69 503 LEU A O 1
ATOM 3910 N N . GLY A 1 504 ? 11.967 26.327 -17.667 1.00 36.94 504 GLY A N 1
ATOM 3911 C CA . GLY A 1 504 ? 12.116 26.885 -19.016 1.00 36.94 504 GLY A CA 1
ATOM 3912 C C . GLY A 1 504 ? 13.507 26.720 -19.651 1.00 36.94 504 GLY A C 1
ATOM 3913 O O . GLY A 1 504 ? 13.685 27.146 -20.790 1.00 36.94 504 GLY A O 1
ATOM 3914 N N . ARG A 1 505 ? 14.508 26.172 -18.935 1.00 37.34 505 ARG A N 1
ATOM 3915 C CA . ARG A 1 505 ? 15.917 26.042 -19.377 1.00 37.34 505 ARG A CA 1
ATOM 3916 C C . ARG A 1 505 ? 16.699 24.884 -18.718 1.00 37.34 505 ARG A C 1
ATOM 3918 O O . ARG A 1 505 ? 17.862 25.064 -18.364 1.00 37.34 505 ARG A O 1
ATOM 3925 N N . VAL A 1 506 ? 16.121 23.690 -18.598 1.00 40.09 506 VAL A N 1
ATOM 3926 C CA . VAL A 1 506 ? 16.934 22.460 -18.560 1.00 40.09 506 VAL A CA 1
ATOM 3927 C C . VAL A 1 506 ? 16.720 21.754 -19.887 1.00 40.09 506 VAL A C 1
ATOM 3929 O O . VAL A 1 506 ? 15.760 21.013 -20.088 1.00 40.09 506 VAL A O 1
ATOM 3932 N N . GLU A 1 507 ? 17.597 22.058 -20.838 1.00 45.75 507 GLU A N 1
ATOM 3933 C CA . GLU A 1 507 ? 17.808 21.216 -22.009 1.00 45.75 507 GLU A CA 1
ATOM 3934 C C . GLU A 1 507 ? 18.044 19.782 -21.492 1.00 45.75 507 GLU A C 1
ATOM 3936 O O . GLU A 1 507 ? 19.042 19.560 -20.810 1.00 45.75 507 GLU A O 1
ATOM 3941 N N . ASN A 1 508 ? 17.097 18.844 -21.705 1.00 58.91 508 ASN A N 1
ATOM 3942 C CA . ASN A 1 508 ? 17.356 17.496 -22.261 1.00 58.91 508 ASN A CA 1
ATOM 3943 C C . ASN A 1 508 ? 16.338 16.367 -21.934 1.00 58.91 508 ASN A C 1
ATOM 3945 O O . ASN A 1 508 ? 16.416 15.335 -22.606 1.00 58.91 508 ASN A O 1
ATOM 3949 N N . MET A 1 509 ? 15.371 16.497 -21.003 1.00 78.81 509 MET A N 1
ATOM 3950 C CA . MET A 1 509 ? 14.317 15.466 -20.796 1.00 78.81 509 MET A CA 1
ATOM 3951 C C . MET A 1 509 ? 12.888 16.052 -20.734 1.00 78.81 509 MET A C 1
ATOM 3953 O O . MET A 1 509 ? 12.608 16.867 -19.857 1.00 78.81 509 MET A O 1
ATOM 3957 N N . PRO A 1 510 ? 11.951 15.621 -21.606 1.00 84.62 510 PRO A N 1
ATOM 3958 C CA . PRO A 1 510 ? 10.554 16.058 -21.542 1.00 84.62 510 PRO A CA 1
ATOM 3959 C C . PRO A 1 510 ? 9.863 15.676 -20.222 1.00 84.62 510 PRO A C 1
ATOM 3961 O O . PRO A 1 510 ? 10.097 14.588 -19.693 1.00 84.62 510 PRO A O 1
ATOM 3964 N N . PHE A 1 511 ? 8.955 16.524 -19.720 1.00 85.06 511 PHE A N 1
ATOM 3965 C CA . PHE A 1 511 ? 8.298 16.335 -18.413 1.00 85.06 511 PHE A CA 1
ATOM 3966 C C . PHE A 1 511 ? 7.558 14.992 -18.277 1.00 85.06 511 PHE A C 1
ATOM 3968 O O . PHE A 1 511 ? 7.581 14.378 -17.213 1.00 85.06 511 PHE A O 1
ATOM 3975 N N . PHE A 1 512 ? 6.943 14.497 -19.354 1.00 86.44 512 PHE A N 1
ATOM 3976 C CA . PHE A 1 512 ? 6.239 13.213 -19.347 1.00 86.44 512 PHE A CA 1
ATOM 3977 C C . PHE A 1 512 ? 7.205 12.025 -19.273 1.00 86.44 512 PHE A C 1
ATOM 3979 O O . PHE A 1 512 ? 6.914 11.046 -18.589 1.00 86.44 512 PHE A O 1
ATOM 3986 N N . VAL A 1 513 ? 8.379 12.131 -19.909 1.00 88.25 513 VAL A N 1
ATOM 3987 C CA . VAL A 1 513 ? 9.450 11.132 -19.780 1.00 88.25 513 VAL A CA 1
ATOM 3988 C C . VAL A 1 513 ? 9.984 11.161 -18.355 1.00 88.25 513 VAL A C 1
ATOM 3990 O O . VAL A 1 513 ? 10.100 10.111 -17.735 1.00 88.25 513 VAL A O 1
ATOM 3993 N N . ARG A 1 514 ? 10.227 12.351 -17.792 1.00 89.00 514 ARG A N 1
ATOM 3994 C CA . ARG A 1 514 ? 10.655 12.507 -16.395 1.00 89.00 514 ARG A CA 1
ATOM 3995 C C . ARG A 1 514 ? 9.668 11.841 -15.431 1.00 89.00 514 ARG A C 1
ATOM 3997 O O . ARG A 1 514 ? 10.087 11.021 -14.616 1.00 89.00 514 ARG A O 1
ATOM 4004 N N . LEU A 1 515 ? 8.366 12.099 -15.577 1.00 90.69 515 LEU A N 1
ATOM 4005 C CA . LEU A 1 515 ? 7.322 11.442 -14.781 1.00 90.69 515 LEU A CA 1
ATOM 4006 C C . LEU A 1 515 ? 7.381 9.910 -14.910 1.00 90.69 515 LEU A C 1
ATOM 4008 O O . LEU A 1 515 ? 7.320 9.207 -13.901 1.00 90.69 515 LEU A O 1
ATOM 4012 N N . GLN A 1 516 ? 7.540 9.383 -16.129 1.00 90.94 516 GLN A N 1
ATOM 4013 C CA . GLN A 1 516 ? 7.685 7.942 -16.358 1.00 90.94 516 GLN A CA 1
ATOM 4014 C C . GLN A 1 516 ? 8.935 7.381 -15.676 1.00 90.94 516 GLN A C 1
ATOM 4016 O O . GLN A 1 516 ? 8.841 6.361 -15.002 1.00 90.94 516 GLN A O 1
ATOM 4021 N N . VAL A 1 517 ? 10.090 8.039 -15.790 1.00 90.81 517 VAL A N 1
ATOM 4022 C CA . VAL A 1 517 ? 11.341 7.592 -15.156 1.00 90.81 517 VAL A CA 1
ATOM 4023 C C . VAL A 1 517 ? 11.182 7.475 -13.644 1.00 90.81 517 VAL A C 1
ATOM 4025 O O . VAL A 1 517 ? 11.539 6.441 -13.079 1.00 90.81 517 VAL A O 1
ATOM 4028 N N . PHE A 1 518 ? 10.596 8.481 -12.990 1.00 91.00 518 PHE A N 1
ATOM 4029 C CA . PHE A 1 518 ? 10.327 8.419 -11.552 1.00 91.00 518 PHE A CA 1
ATOM 4030 C C . PHE A 1 518 ? 9.288 7.348 -11.207 1.00 91.00 518 PHE A C 1
ATOM 4032 O O . PHE A 1 518 ? 9.453 6.639 -10.217 1.00 91.00 518 PHE A O 1
ATOM 4039 N N . GLN A 1 519 ? 8.278 7.126 -12.050 1.00 92.12 519 GLN A N 1
ATOM 4040 C CA . GLN A 1 519 ? 7.397 5.971 -11.878 1.00 92.12 519 GLN A CA 1
ATOM 4041 C C . GLN A 1 519 ? 8.205 4.654 -11.920 1.00 92.12 519 GLN A C 1
ATOM 4043 O O . GLN A 1 519 ? 8.153 3.833 -11.006 1.00 92.12 519 GLN A O 1
ATOM 4048 N N . TYR A 1 520 ? 9.031 4.433 -12.940 1.00 91.38 520 TYR A N 1
ATOM 4049 C CA . TYR A 1 520 ? 9.810 3.196 -13.019 1.00 91.38 520 TYR A CA 1
ATOM 4050 C C . TYR A 1 520 ? 10.844 3.068 -11.901 1.00 91.38 520 TYR A C 1
ATOM 4052 O O . TYR A 1 520 ? 11.084 1.946 -11.457 1.00 91.38 520 TYR A O 1
ATOM 4060 N N . LEU A 1 521 ? 11.392 4.172 -11.382 1.00 92.38 521 LEU A N 1
ATOM 4061 C CA . LEU A 1 521 ? 12.198 4.146 -10.163 1.00 92.38 521 LEU A CA 1
ATOM 4062 C C . LEU A 1 521 ? 11.403 3.509 -9.021 1.00 92.38 521 LEU A C 1
ATOM 4064 O O . LEU A 1 521 ? 11.900 2.572 -8.398 1.00 92.38 521 LEU A O 1
ATOM 4068 N N . ARG A 1 522 ? 10.147 3.916 -8.816 1.00 90.00 522 ARG A N 1
ATOM 4069 C CA . ARG A 1 522 ? 9.249 3.342 -7.801 1.00 90.00 522 ARG A CA 1
ATOM 4070 C C . ARG A 1 522 ? 8.966 1.866 -8.055 1.00 90.00 522 ARG A C 1
ATOM 4072 O O . ARG A 1 522 ? 9.152 1.048 -7.162 1.00 90.00 522 ARG A O 1
ATOM 4079 N N . THR A 1 523 ? 8.573 1.507 -9.275 1.00 88.75 523 THR A N 1
ATOM 4080 C CA . THR A 1 523 ? 8.150 0.134 -9.618 1.00 88.75 523 THR A CA 1
ATOM 4081 C C . THR A 1 523 ? 9.303 -0.874 -9.641 1.00 88.75 523 THR A C 1
ATOM 4083 O O . THR A 1 523 ? 9.112 -2.044 -9.298 1.00 88.75 523 THR A O 1
ATOM 4086 N N . VAL A 1 524 ? 10.502 -0.452 -10.057 1.00 90.38 524 VAL A N 1
ATOM 4087 C CA . VAL A 1 524 ? 11.683 -1.325 -10.148 1.00 90.38 524 VAL A CA 1
ATOM 4088 C C . VAL A 1 524 ? 12.419 -1.408 -8.819 1.00 90.38 524 VAL A C 1
ATOM 4090 O O . VAL A 1 524 ? 12.840 -2.494 -8.433 1.00 90.38 524 VAL A O 1
ATOM 4093 N N . SER A 1 525 ? 12.565 -0.295 -8.096 1.00 89.81 525 SER A N 1
ATOM 4094 C CA . SER A 1 525 ? 13.297 -0.307 -6.826 1.00 89.81 525 SER A CA 1
ATOM 4095 C C . SER A 1 525 ? 12.436 -0.652 -5.616 1.00 89.81 525 SER A C 1
ATOM 4097 O O . SER A 1 525 ? 12.964 -1.092 -4.594 1.00 89.81 525 SER A O 1
ATOM 4099 N N . GLY A 1 526 ? 11.124 -0.434 -5.712 1.00 90.69 526 GLY A N 1
ATOM 4100 C CA . GLY A 1 526 ? 10.216 -0.471 -4.576 1.00 90.69 526 GLY A CA 1
ATOM 4101 C C . GLY A 1 526 ? 10.429 0.686 -3.595 1.00 90.69 526 GLY A C 1
ATOM 4102 O O . GLY A 1 526 ? 9.843 0.654 -2.524 1.00 90.69 526 GLY A O 1
ATOM 4103 N N . ILE A 1 527 ? 11.266 1.686 -3.888 1.00 89.00 527 ILE A N 1
ATOM 4104 C CA . ILE A 1 527 ? 11.527 2.822 -2.992 1.00 89.00 527 ILE A CA 1
ATOM 4105 C C . ILE A 1 527 ? 10.460 3.889 -3.256 1.00 89.00 527 ILE A C 1
ATOM 4107 O O . ILE A 1 527 ? 10.509 4.517 -4.311 1.00 89.00 527 ILE A O 1
ATOM 4111 N N . PRO A 1 528 ? 9.499 4.131 -2.346 1.00 83.88 528 PRO A N 1
ATOM 4112 C CA . PRO A 1 528 ? 8.438 5.107 -2.587 1.00 83.88 528 PRO A CA 1
ATOM 4113 C C . PRO A 1 528 ? 8.869 6.542 -2.258 1.00 83.88 528 PRO A C 1
ATOM 4115 O O . PRO A 1 528 ? 8.224 7.485 -2.702 1.00 83.88 528 PRO A O 1
ATOM 4118 N N . ARG A 1 529 ? 9.930 6.711 -1.456 1.00 83.31 529 ARG A N 1
ATOM 4119 C CA . ARG A 1 529 ? 10.342 8.003 -0.902 1.00 83.31 529 ARG A CA 1
ATOM 4120 C C . ARG A 1 529 ? 11.848 8.213 -0.990 1.00 83.31 529 ARG A C 1
ATOM 4122 O O . ARG A 1 529 ? 12.619 7.279 -0.788 1.00 83.31 529 ARG A O 1
ATOM 4129 N N . LEU A 1 530 ? 12.247 9.453 -1.250 1.00 82.06 530 LEU A N 1
ATOM 4130 C CA . LEU A 1 530 ? 13.628 9.928 -1.165 1.00 82.06 530 LEU A CA 1
ATOM 4131 C C . LEU A 1 530 ? 13.654 11.067 -0.150 1.00 82.06 530 LEU A C 1
ATOM 4133 O O . LEU A 1 530 ? 12.891 12.023 -0.275 1.00 82.06 530 LEU A O 1
ATOM 4137 N N . ASN A 1 531 ? 14.504 10.946 0.866 1.00 78.75 531 ASN A N 1
ATOM 4138 C CA . ASN A 1 531 ? 14.601 11.874 1.989 1.00 78.75 531 ASN A CA 1
ATOM 4139 C C . ASN A 1 531 ? 13.220 12.182 2.602 1.00 78.75 531 ASN A C 1
ATOM 4141 O O . ASN A 1 531 ? 12.815 13.339 2.707 1.00 78.75 531 ASN A O 1
ATOM 4145 N N . ASP A 1 532 ? 12.479 11.116 2.923 1.00 70.94 532 ASP A N 1
ATOM 4146 C CA . ASP A 1 532 ? 11.126 11.130 3.505 1.00 70.94 532 ASP A CA 1
ATOM 4147 C C . ASP A 1 532 ? 10.039 11.844 2.679 1.00 70.94 532 ASP A C 1
ATOM 4149 O O . ASP A 1 532 ? 8.963 12.140 3.193 1.00 70.94 532 ASP A O 1
ATOM 4153 N N . ARG A 1 533 ? 10.279 12.098 1.387 1.00 72.50 533 ARG A N 1
ATOM 4154 C CA . ARG A 1 533 ? 9.303 12.707 0.469 1.00 72.50 533 ARG A CA 1
ATOM 4155 C C . ARG A 1 533 ? 8.861 11.715 -0.603 1.00 72.50 533 ARG A C 1
ATOM 4157 O O . ARG A 1 533 ? 9.727 11.069 -1.201 1.00 72.50 533 ARG A O 1
ATOM 4164 N N . ASP A 1 534 ? 7.560 11.617 -0.898 1.00 79.56 534 ASP A N 1
ATOM 4165 C CA . ASP A 1 534 ? 7.079 10.888 -2.079 1.00 79.56 534 ASP A CA 1
ATOM 4166 C C . ASP A 1 534 ? 7.438 11.694 -3.333 1.00 79.56 534 ASP A C 1
ATOM 4168 O O . ASP A 1 534 ? 6.808 12.688 -3.699 1.00 79.56 534 ASP A O 1
ATOM 4172 N N . TYR A 1 535 ? 8.519 11.282 -3.989 1.00 83.62 535 TYR A N 1
ATOM 4173 C CA . TYR A 1 535 ? 9.027 11.983 -5.159 1.00 83.62 535 TYR A CA 1
ATOM 4174 C C . TYR A 1 535 ? 8.061 11.899 -6.345 1.00 83.62 535 TYR A C 1
ATOM 4176 O O . TYR A 1 535 ? 8.042 12.817 -7.155 1.00 83.62 535 TYR A O 1
ATOM 4184 N N . PHE A 1 536 ? 7.250 10.840 -6.465 1.00 85.56 536 PHE A N 1
ATOM 4185 C CA . PHE A 1 536 ? 6.302 10.709 -7.572 1.00 85.56 536 PHE A CA 1
ATOM 4186 C C . PHE A 1 536 ? 5.147 11.689 -7.396 1.00 85.56 536 PHE A C 1
ATOM 4188 O O . PHE A 1 536 ? 4.779 12.385 -8.341 1.00 85.56 536 PHE A O 1
ATOM 4195 N N . ARG A 1 537 ? 4.634 11.799 -6.166 1.00 80.06 537 ARG A N 1
ATOM 4196 C CA . ARG A 1 537 ? 3.648 12.812 -5.786 1.00 80.06 537 ARG A CA 1
ATOM 4197 C C . ARG A 1 537 ? 4.162 14.220 -6.095 1.00 80.06 537 ARG A C 1
ATOM 4199 O O . ARG A 1 537 ? 3.470 14.981 -6.760 1.00 80.06 537 ARG A O 1
ATOM 4206 N N . LEU A 1 538 ? 5.389 14.541 -5.679 1.00 77.00 538 LEU A N 1
ATOM 4207 C CA . LEU A 1 538 ? 6.003 15.850 -5.932 1.00 77.00 538 LEU A CA 1
ATOM 4208 C C . LEU A 1 538 ? 6.184 16.154 -7.424 1.00 77.00 538 LEU A C 1
ATOM 4210 O O . LEU A 1 538 ? 6.058 17.305 -7.833 1.00 77.00 538 LEU A O 1
ATOM 4214 N N . GLU A 1 539 ? 6.517 15.155 -8.243 1.00 79.19 539 GLU A N 1
ATOM 4215 C CA . GLU A 1 539 ? 6.587 15.336 -9.696 1.00 79.19 539 GLU A CA 1
ATOM 4216 C C . GLU A 1 539 ? 5.191 15.526 -10.305 1.00 79.19 539 GLU A C 1
ATOM 4218 O O . GLU A 1 539 ? 5.034 16.359 -11.193 1.00 79.19 539 GLU A O 1
ATOM 4223 N N . ALA A 1 540 ? 4.168 14.830 -9.801 1.00 82.75 540 ALA A N 1
ATOM 4224 C CA . ALA A 1 540 ? 2.788 14.999 -10.247 1.00 82.75 540 ALA A CA 1
ATOM 4225 C C . ALA A 1 540 ? 2.212 16.377 -9.883 1.00 82.75 540 ALA A C 1
ATOM 4227 O O . ALA A 1 540 ? 1.564 16.996 -10.722 1.00 82.75 540 ALA A O 1
ATOM 4228 N N . GLU A 1 541 ? 2.482 16.889 -8.676 1.00 75.31 541 GLU A N 1
ATOM 4229 C CA . GLU A 1 541 ? 1.992 18.198 -8.207 1.00 75.31 541 GLU A CA 1
ATOM 4230 C C . GLU A 1 541 ? 2.387 19.326 -9.165 1.00 75.31 541 GLU A C 1
ATOM 4232 O O . GLU A 1 541 ? 1.563 20.172 -9.506 1.00 75.31 541 GLU A O 1
ATOM 4237 N N . LYS A 1 542 ? 3.621 19.290 -9.680 1.00 74.44 542 LYS A N 1
ATOM 4238 C CA . LYS A 1 542 ? 4.123 20.271 -10.655 1.00 74.44 542 LYS A CA 1
ATOM 4239 C C . LYS A 1 542 ? 3.322 20.279 -11.954 1.00 74.44 542 LYS A C 1
ATOM 4241 O O . LYS A 1 542 ? 3.201 21.318 -12.591 1.00 74.44 542 LYS A O 1
ATOM 4246 N N . LEU A 1 543 ? 2.805 19.125 -12.374 1.00 80.56 543 LEU A N 1
ATOM 4247 C CA . LEU A 1 543 ? 2.079 18.996 -13.636 1.00 80.56 543 LEU A CA 1
ATOM 4248 C C . LEU A 1 543 ? 0.681 19.616 -13.572 1.00 80.56 543 LEU A C 1
ATOM 4250 O O . LEU A 1 543 ? 0.157 20.025 -14.606 1.00 80.56 543 LEU A O 1
ATOM 4254 N N . PHE A 1 544 ? 0.104 19.703 -12.373 1.00 75.81 544 PHE A N 1
ATOM 4255 C CA . PHE A 1 544 ? -1.200 20.316 -12.129 1.00 75.81 544 PHE A CA 1
ATOM 4256 C C . PHE A 1 544 ? -1.111 21.753 -11.603 1.00 75.81 544 PHE A C 1
ATOM 4258 O O . PHE A 1 544 ? -2.146 22.376 -11.387 1.00 75.81 544 PHE A O 1
ATOM 4265 N N . ASP A 1 545 ? 0.088 22.308 -11.416 1.00 67.75 545 ASP A N 1
ATOM 4266 C CA . ASP A 1 545 ? 0.254 23.718 -11.067 1.00 67.75 545 ASP A CA 1
ATOM 4267 C C . ASP A 1 545 ? -0.207 24.606 -12.244 1.00 67.75 545 ASP A C 1
ATOM 4269 O O . ASP A 1 545 ? 0.427 24.594 -13.309 1.00 67.75 545 ASP A O 1
ATOM 4273 N N . PRO A 1 546 ? -1.281 25.411 -12.084 1.00 59.62 546 PRO A N 1
ATOM 4274 C CA . PRO A 1 546 ? -1.774 26.277 -13.152 1.00 59.62 546 PRO A CA 1
ATOM 4275 C C . PRO A 1 546 ? -0.723 27.272 -13.654 1.00 59.62 546 PRO A C 1
ATOM 4277 O O . PRO A 1 546 ? -0.770 27.668 -14.819 1.00 59.62 546 PRO A O 1
ATOM 4280 N N . ALA A 1 547 ? 0.250 27.653 -12.815 1.00 53.84 547 ALA A N 1
ATOM 4281 C CA . ALA A 1 547 ? 1.327 28.558 -13.206 1.00 53.84 547 ALA A CA 1
ATOM 4282 C C . ALA A 1 547 ? 2.280 27.943 -14.247 1.00 53.84 547 ALA A C 1
ATOM 4284 O O . ALA A 1 547 ? 2.914 28.684 -14.997 1.00 53.84 547 ALA A O 1
ATOM 4285 N N . GLN A 1 548 ? 2.369 26.609 -14.323 1.00 62.12 548 GLN A N 1
ATOM 4286 C CA . GLN A 1 548 ? 3.195 25.908 -15.312 1.00 62.12 548 GLN A CA 1
ATOM 4287 C C . GLN A 1 548 ? 2.498 25.787 -16.674 1.00 62.12 548 GLN A C 1
ATOM 4289 O O . GLN A 1 548 ? 3.165 25.588 -17.687 1.00 62.12 548 GLN A O 1
ATOM 4294 N N . GLY A 1 549 ? 1.162 25.872 -16.716 1.00 68.06 549 GLY A N 1
ATOM 4295 C CA . GLY A 1 549 ? 0.384 25.731 -17.952 1.00 68.06 549 GLY A CA 1
ATOM 4296 C C . GLY A 1 549 ? 0.532 24.366 -18.642 1.00 68.06 549 GLY A C 1
ATOM 4297 O O . GLY A 1 549 ? 0.303 24.262 -19.846 1.00 68.06 549 GLY A O 1
ATOM 4298 N N . LEU A 1 550 ? 0.947 23.325 -17.909 1.00 76.88 550 LEU A N 1
ATOM 4299 C CA . LEU A 1 550 ? 1.209 21.990 -18.462 1.00 76.88 550 LEU A CA 1
ATOM 4300 C C . LEU A 1 550 ? -0.053 21.140 -18.614 1.00 76.88 550 LEU A C 1
ATOM 4302 O O . LEU A 1 550 ? -0.071 20.261 -19.474 1.00 76.88 550 LEU A O 1
ATOM 4306 N N . TYR A 1 551 ? -1.087 21.393 -17.812 1.00 81.38 551 TYR A N 1
ATOM 4307 C CA . TYR A 1 551 ? -2.358 20.675 -17.837 1.00 81.38 551 TYR A CA 1
ATOM 4308 C C . TYR A 1 551 ? -3.520 21.639 -18.063 1.00 81.38 551 TYR A C 1
ATOM 4310 O O . TYR A 1 551 ? -3.691 22.606 -17.320 1.00 81.38 551 TYR A O 1
ATOM 4318 N N . ASP A 1 552 ? -4.344 21.360 -19.071 1.00 80.12 552 ASP A N 1
ATOM 4319 C CA . ASP A 1 552 ? -5.599 22.073 -19.276 1.00 80.12 552 ASP A CA 1
ATOM 4320 C C . ASP A 1 552 ? -6.728 21.370 -18.514 1.00 80.12 552 ASP A C 1
ATOM 4322 O O . ASP A 1 552 ? -7.208 20.309 -18.911 1.00 80.12 552 ASP A O 1
ATOM 4326 N N . PHE A 1 553 ? -7.204 21.990 -17.435 1.00 78.25 553 PHE A N 1
ATOM 4327 C CA . PHE A 1 553 ? -8.301 21.461 -16.624 1.00 78.25 553 PHE A CA 1
ATOM 4328 C C . PHE A 1 553 ? -9.621 21.319 -17.406 1.00 78.25 553 PHE A C 1
ATOM 4330 O O . PHE A 1 553 ? -10.424 20.432 -17.095 1.00 78.25 553 PHE A O 1
ATOM 4337 N N . ASN A 1 554 ? -9.837 22.102 -18.471 1.00 74.81 554 ASN A N 1
ATOM 4338 C CA . ASN A 1 554 ? -11.065 22.069 -19.270 1.00 74.81 554 ASN A CA 1
ATOM 4339 C C . ASN A 1 554 ? -11.096 20.910 -20.264 1.00 74.81 554 ASN A C 1
ATOM 4341 O O . ASN A 1 554 ? -12.108 20.213 -20.339 1.00 74.81 554 ASN A O 1
ATOM 4345 N N . SER A 1 555 ? -10.007 20.644 -20.985 1.00 76.69 555 SER A N 1
ATOM 4346 C CA . SER A 1 555 ? -9.924 19.500 -21.913 1.00 76.69 555 SER A CA 1
ATOM 4347 C C . SER A 1 555 ? -9.384 18.223 -21.260 1.00 76.69 555 SER A C 1
ATOM 4349 O O . SER A 1 555 ? -9.670 17.118 -21.716 1.00 76.69 555 SER A O 1
ATOM 4351 N N . GLY A 1 556 ? -8.659 18.349 -20.148 1.00 81.69 556 GLY A N 1
ATOM 4352 C CA . GLY A 1 556 ? -7.910 17.271 -19.502 1.00 81.69 556 GLY A CA 1
ATOM 4353 C C . GLY A 1 556 ? -6.635 16.864 -20.248 1.00 81.69 556 GLY A C 1
ATOM 4354 O O . GLY A 1 556 ? -6.102 15.788 -19.985 1.00 81.69 556 GLY A O 1
ATOM 4355 N N . VAL A 1 557 ? -6.184 17.668 -21.212 1.00 86.19 557 VAL A N 1
ATOM 4356 C CA . VAL A 1 557 ? -5.046 17.367 -22.088 1.00 86.19 557 VAL A CA 1
ATOM 4357 C C . VAL A 1 557 ? -3.784 18.046 -21.557 1.00 86.19 557 VAL A C 1
ATOM 4359 O O . VAL A 1 557 ? -3.820 19.186 -21.093 1.00 86.19 557 VAL A O 1
ATOM 4362 N N . PHE A 1 558 ? -2.655 17.344 -21.642 1.00 86.50 558 PHE A N 1
ATOM 4363 C CA . PHE A 1 558 ? -1.340 17.891 -21.318 1.00 86.50 558 PHE A CA 1
ATOM 4364 C C . PHE A 1 558 ? -0.715 18.637 -22.503 1.00 86.50 558 PHE A C 1
ATOM 4366 O O . PHE A 1 558 ? -0.949 18.312 -23.672 1.00 86.50 558 PHE A O 1
ATOM 4373 N N . ALA A 1 559 ? 0.154 19.602 -22.201 1.00 79.75 559 ALA A N 1
ATOM 4374 C CA . ALA A 1 559 ? 0.998 20.268 -23.185 1.00 79.75 559 ALA A CA 1
ATOM 4375 C C . ALA A 1 559 ? 1.759 19.236 -24.044 1.00 79.75 559 ALA A C 1
ATOM 4377 O O . ALA A 1 559 ? 2.276 18.239 -23.546 1.00 79.75 559 ALA A O 1
ATOM 4378 N N . GLY A 1 560 ? 1.811 19.451 -25.359 1.00 81.06 560 GLY A N 1
ATOM 4379 C CA . GLY A 1 560 ? 2.317 18.452 -26.315 1.00 81.06 560 GLY A CA 1
ATOM 4380 C C . GLY A 1 560 ? 1.253 17.475 -26.836 1.00 81.06 560 GLY A C 1
ATOM 4381 O O . GLY A 1 560 ? 1.544 16.663 -27.710 1.00 81.06 560 GLY A O 1
ATOM 4382 N N . GLY A 1 561 ? 0.006 17.591 -26.372 1.00 86.19 561 GLY A N 1
ATOM 4383 C CA . GLY A 1 561 ? -1.153 16.949 -26.982 1.00 86.19 561 GLY A CA 1
ATOM 4384 C C . GLY A 1 561 ? -1.360 15.498 -26.555 1.00 86.19 561 GLY A C 1
ATOM 4385 O O . GLY A 1 561 ? -1.004 15.074 -25.454 1.00 86.19 561 GLY A O 1
ATOM 4386 N N . PHE A 1 562 ? -2.005 14.730 -27.431 1.00 84.88 562 PHE A N 1
ATOM 4387 C CA . PHE A 1 562 ? -2.595 13.438 -27.081 1.00 84.88 562 PHE A CA 1
ATOM 4388 C C . PHE A 1 562 ? -1.565 12.358 -26.720 1.00 84.88 562 PHE A C 1
ATOM 4390 O O . PHE A 1 562 ? -1.762 11.627 -25.753 1.00 84.88 562 PHE A O 1
ATOM 4397 N N . GLY A 1 563 ? -0.438 12.296 -27.440 1.00 87.12 563 GLY A N 1
ATOM 4398 C CA . GLY A 1 563 ? 0.645 11.349 -27.144 1.00 87.12 563 GLY A CA 1
ATOM 4399 C C . GLY A 1 563 ? 1.286 11.606 -25.780 1.00 87.12 563 GLY A C 1
ATOM 4400 O O . GLY A 1 563 ? 1.418 10.688 -24.971 1.00 87.12 563 GLY A O 1
ATOM 4401 N N . THR A 1 564 ? 1.586 12.872 -25.476 1.00 89.81 564 THR A N 1
ATOM 4402 C CA . THR A 1 564 ? 2.082 13.283 -24.155 1.00 89.81 564 THR A CA 1
ATOM 4403 C C . THR A 1 564 ? 1.078 12.968 -23.053 1.00 89.81 564 THR A C 1
ATOM 4405 O O . THR A 1 564 ? 1.440 12.431 -22.008 1.00 89.81 564 THR A O 1
ATOM 4408 N N . THR A 1 565 ? -0.202 13.239 -23.311 1.00 92.12 565 THR A N 1
ATOM 4409 C CA . THR A 1 565 ? -1.288 12.937 -22.375 1.00 92.12 565 THR A CA 1
ATOM 4410 C C . THR A 1 565 ? -1.351 11.443 -22.074 1.00 92.12 565 THR A C 1
ATOM 4412 O O . THR A 1 565 ? -1.394 11.061 -20.909 1.00 92.12 565 THR A O 1
ATOM 4415 N N . ALA A 1 566 ? -1.263 10.585 -23.092 1.00 92.44 566 ALA A N 1
ATOM 4416 C CA . ALA A 1 566 ? -1.228 9.137 -22.913 1.00 92.44 566 ALA A CA 1
ATOM 4417 C C . ALA A 1 566 ? -0.005 8.674 -22.098 1.00 92.44 566 ALA A C 1
ATOM 4419 O O . ALA A 1 566 ? -0.144 7.851 -21.192 1.00 92.44 566 ALA A O 1
ATOM 4420 N N . ALA A 1 567 ? 1.178 9.245 -22.343 1.00 91.62 567 ALA A N 1
ATOM 4421 C CA . ALA A 1 567 ? 2.377 8.945 -21.559 1.00 91.62 567 ALA A CA 1
ATOM 4422 C C . ALA A 1 567 ? 2.214 9.314 -20.070 1.00 91.62 567 ALA A C 1
ATOM 4424 O O . ALA A 1 567 ? 2.533 8.498 -19.199 1.00 91.62 567 ALA A O 1
ATOM 4425 N N . CYS A 1 568 ? 1.654 10.495 -19.775 1.00 93.50 568 CYS A N 1
ATOM 4426 C CA . CYS A 1 568 ? 1.321 10.913 -18.410 1.00 93.50 568 CYS A CA 1
ATOM 4427 C C . CYS A 1 568 ? 0.270 9.999 -17.768 1.00 93.50 568 CYS A C 1
ATOM 4429 O O . CYS A 1 568 ? 0.450 9.577 -16.628 1.00 93.50 568 CYS A O 1
ATOM 4431 N N . MET A 1 569 ? -0.790 9.635 -18.499 1.00 93.00 569 MET A N 1
ATOM 4432 C CA . MET A 1 569 ? -1.841 8.744 -17.994 1.00 93.00 569 MET A CA 1
ATOM 4433 C C . MET A 1 569 ? -1.307 7.353 -17.655 1.00 93.00 569 MET A C 1
ATOM 4435 O O . MET A 1 569 ? -1.667 6.806 -16.620 1.00 93.00 569 MET A O 1
ATOM 4439 N N . SER A 1 570 ? -0.410 6.794 -18.472 1.00 91.88 570 SER A N 1
ATOM 4440 C CA . SER A 1 570 ? 0.242 5.517 -18.162 1.00 91.88 570 SER A CA 1
ATOM 4441 C C . SER A 1 570 ? 1.062 5.599 -16.867 1.00 91.88 570 SER A C 1
ATOM 4443 O O . SER A 1 570 ? 0.937 4.729 -16.002 1.00 91.88 570 SER A O 1
ATOM 4445 N N . ALA A 1 571 ? 1.840 6.672 -16.683 1.00 92.88 571 ALA A N 1
ATOM 4446 C CA . ALA A 1 571 ? 2.614 6.877 -15.460 1.00 92.88 571 ALA A CA 1
ATOM 4447 C C . ALA A 1 571 ? 1.716 7.069 -14.227 1.00 92.88 571 ALA A C 1
ATOM 4449 O O . ALA A 1 571 ? 1.980 6.482 -13.181 1.00 92.88 571 ALA A O 1
ATOM 4450 N N . PHE A 1 572 ? 0.634 7.840 -14.347 1.00 92.25 572 PHE A N 1
ATOM 4451 C CA . PHE A 1 572 ? -0.334 8.045 -13.271 1.00 92.25 572 PHE A CA 1
ATOM 4452 C C . PHE A 1 572 ? -1.125 6.789 -12.923 1.00 92.25 572 PHE A C 1
ATOM 4454 O O . PHE A 1 572 ? -1.308 6.516 -11.741 1.00 92.25 572 PHE A O 1
ATOM 4461 N N . ALA A 1 573 ? -1.557 6.003 -13.912 1.00 89.25 573 ALA A N 1
ATOM 4462 C CA . ALA A 1 573 ? -2.252 4.741 -13.675 1.00 89.25 573 ALA A CA 1
ATOM 4463 C C . ALA A 1 573 ? -1.369 3.789 -12.856 1.00 89.25 573 ALA A C 1
ATOM 4465 O O . ALA A 1 573 ? -1.807 3.253 -11.838 1.00 89.25 573 ALA A O 1
ATOM 4466 N N . LEU A 1 574 ? -0.094 3.657 -13.232 1.00 88.44 574 LEU A N 1
ATOM 4467 C CA . LEU A 1 574 ? 0.882 2.875 -12.475 1.00 88.44 574 LEU A CA 1
ATOM 4468 C C . LEU A 1 574 ? 1.179 3.474 -11.090 1.00 88.44 574 LEU A C 1
ATOM 4470 O O . LEU A 1 574 ? 1.187 2.748 -10.101 1.00 88.44 574 LEU A O 1
ATOM 4474 N N . GLY A 1 575 ? 1.383 4.788 -10.984 1.00 86.56 575 GLY A N 1
ATOM 4475 C CA . GLY A 1 575 ? 1.668 5.454 -9.707 1.00 86.56 575 GLY A CA 1
ATOM 4476 C C . GLY A 1 575 ? 0.509 5.383 -8.704 1.00 86.56 575 GLY A C 1
ATOM 4477 O O . GLY A 1 575 ? 0.742 5.181 -7.514 1.00 86.56 575 GLY A O 1
ATOM 4478 N N . ALA A 1 576 ? -0.734 5.467 -9.188 1.00 83.50 576 ALA A N 1
ATOM 4479 C CA . ALA A 1 576 ? -1.959 5.313 -8.399 1.00 83.50 576 ALA A CA 1
ATOM 4480 C C . ALA A 1 576 ? -2.303 3.847 -8.093 1.00 83.50 576 ALA A C 1
ATOM 4482 O O . ALA A 1 576 ? -3.195 3.568 -7.287 1.00 83.50 576 ALA A O 1
ATOM 4483 N N . SER A 1 577 ? -1.629 2.895 -8.746 1.00 88.31 577 SER A N 1
ATOM 4484 C CA . SER A 1 577 ? -1.947 1.479 -8.598 1.00 88.31 577 SER A CA 1
ATOM 4485 C C . SER A 1 577 ? -1.744 1.011 -7.160 1.00 88.31 577 SER A C 1
ATOM 4487 O O . SER A 1 577 ? -0.729 1.334 -6.553 1.00 88.31 577 SER A O 1
ATOM 4489 N N . PRO A 1 578 ? -2.652 0.199 -6.608 1.00 89.94 578 PRO A N 1
ATOM 4490 C CA . PRO A 1 578 ? -2.549 -0.283 -5.236 1.00 89.94 578 PRO A CA 1
ATOM 4491 C C . PRO A 1 578 ? -1.249 -1.010 -4.918 1.00 89.94 578 PRO A C 1
ATOM 4493 O O . PRO A 1 578 ? -0.808 -1.860 -5.692 1.00 89.94 578 PRO A O 1
ATOM 4496 N N . THR A 1 579 ? -0.684 -0.751 -3.739 1.00 92.88 579 THR A N 1
ATOM 4497 C CA . THR A 1 579 ? 0.485 -1.487 -3.243 1.00 92.88 579 THR A CA 1
ATOM 4498 C C . THR A 1 579 ? 0.031 -2.789 -2.587 1.00 92.88 579 THR A C 1
ATOM 4500 O O . THR A 1 579 ? -0.582 -2.764 -1.524 1.00 92.88 579 THR A O 1
ATOM 4503 N N . ALA A 1 580 ? 0.322 -3.932 -3.208 1.00 94.88 580 ALA A N 1
ATOM 4504 C CA . ALA A 1 580 ? -0.120 -5.242 -2.728 1.00 94.88 580 ALA A CA 1
ATOM 4505 C C . ALA A 1 580 ? 0.796 -5.824 -1.642 1.00 94.88 580 ALA A C 1
ATOM 4507 O O . ALA A 1 580 ? 0.315 -6.421 -0.680 1.00 94.88 580 ALA A O 1
ATOM 4508 N N . TYR A 1 581 ? 2.108 -5.632 -1.790 1.00 96.62 581 TYR A N 1
ATOM 4509 C CA . TYR A 1 581 ? 3.118 -6.244 -0.930 1.00 96.62 581 TYR A CA 1
ATOM 4510 C C . TYR A 1 581 ? 4.159 -5.225 -0.481 1.00 96.62 581 TYR A C 1
ATOM 4512 O O . TYR A 1 581 ? 4.581 -4.364 -1.259 1.00 96.62 581 TYR A O 1
ATOM 4520 N N . GLN A 1 582 ? 4.609 -5.348 0.767 1.00 95.50 582 GLN A N 1
ATOM 4521 C CA . GLN A 1 582 ? 5.777 -4.629 1.264 1.00 95.50 582 GLN A CA 1
ATOM 4522 C C . GLN A 1 582 ? 6.852 -5.612 1.696 1.00 95.50 582 GLN A C 1
ATOM 4524 O O . GLN A 1 582 ? 6.573 -6.586 2.390 1.00 95.50 582 GLN A O 1
ATOM 4529 N N . ARG A 1 583 ? 8.085 -5.343 1.279 1.00 94.31 583 ARG A N 1
ATOM 4530 C CA . ARG A 1 583 ? 9.267 -6.126 1.615 1.00 94.31 583 ARG A CA 1
ATOM 4531 C C . ARG A 1 583 ? 10.002 -5.463 2.766 1.00 94.31 583 ARG A C 1
ATOM 4533 O O . ARG A 1 583 ? 10.396 -4.304 2.643 1.00 94.31 583 ARG A O 1
ATOM 4540 N N . ILE A 1 584 ? 10.246 -6.214 3.831 1.00 93.12 584 ILE A N 1
ATOM 4541 C CA . ILE A 1 584 ? 11.081 -5.789 4.959 1.00 93.12 584 ILE A CA 1
ATOM 4542 C C . ILE A 1 584 ? 12.160 -6.844 5.174 1.00 93.12 584 ILE A C 1
ATOM 4544 O O . ILE A 1 584 ? 11.864 -8.037 5.131 1.00 93.12 584 ILE A O 1
ATOM 4548 N N . VAL A 1 585 ? 13.404 -6.420 5.404 1.00 89.44 585 VAL A N 1
ATOM 4549 C CA . VAL A 1 585 ? 14.500 -7.336 5.748 1.00 89.44 585 VAL A CA 1
ATOM 4550 C C . VAL A 1 585 ? 15.027 -7.043 7.145 1.00 89.44 585 VAL A C 1
ATOM 4552 O O . VAL A 1 585 ? 15.416 -5.920 7.460 1.00 89.44 585 VAL A O 1
ATOM 4555 N N . VAL A 1 586 ? 15.080 -8.077 7.978 1.00 88.94 586 VAL A N 1
ATOM 4556 C CA . VAL A 1 586 ? 15.612 -8.046 9.346 1.00 88.94 586 VAL A CA 1
ATOM 4557 C C . VAL A 1 586 ? 16.708 -9.097 9.518 1.00 88.94 586 VAL A C 1
ATOM 4559 O O . VAL A 1 586 ? 16.941 -9.913 8.631 1.00 88.94 586 VAL A O 1
ATOM 4562 N N . GLY A 1 587 ? 17.403 -9.052 10.653 1.00 82.69 587 GLY A N 1
ATOM 4563 C CA . GLY A 1 587 ? 18.563 -9.899 10.942 1.00 82.69 587 GLY A CA 1
ATOM 4564 C C . GLY A 1 587 ? 19.901 -9.175 10.747 1.00 82.69 587 GLY A C 1
ATOM 4565 O O . GLY A 1 587 ? 19.925 -7.947 10.634 1.00 82.69 587 GLY A O 1
ATOM 4566 N N . GLY A 1 588 ? 21.019 -9.898 10.738 1.00 70.56 588 GLY A N 1
ATOM 4567 C CA . GLY A 1 588 ? 22.369 -9.336 10.589 1.00 70.56 588 GLY A CA 1
ATOM 4568 C C . GLY A 1 588 ? 23.248 -10.143 9.629 1.00 70.56 588 GLY A C 1
ATOM 4569 O O . GLY A 1 588 ? 23.059 -11.346 9.488 1.00 70.56 588 GLY A O 1
ATOM 4570 N N . GLY A 1 589 ? 24.223 -9.485 8.989 1.00 62.47 589 GLY A N 1
ATOM 4571 C CA . GLY A 1 589 ? 25.202 -10.109 8.085 1.00 62.47 589 GLY A CA 1
ATOM 4572 C C . GLY A 1 589 ? 25.468 -9.308 6.802 1.00 62.47 589 GLY A C 1
ATOM 4573 O O . GLY A 1 589 ? 24.702 -8.416 6.446 1.00 62.47 589 GLY A O 1
ATOM 4574 N N . ASP A 1 590 ? 26.547 -9.657 6.091 1.00 50.78 590 ASP A N 1
ATOM 4575 C CA . ASP A 1 590 ? 27.093 -8.896 4.948 1.00 50.78 590 ASP A CA 1
ATOM 4576 C C . ASP A 1 590 ? 26.219 -8.906 3.671 1.00 50.78 590 ASP A C 1
ATOM 4578 O O . ASP A 1 590 ? 26.471 -8.132 2.748 1.00 50.78 590 ASP A O 1
ATOM 4582 N N . ALA A 1 591 ? 25.201 -9.773 3.590 1.00 52.22 591 ALA A N 1
ATOM 4583 C CA . ALA A 1 591 ? 24.341 -9.945 2.407 1.00 52.22 591 ALA A CA 1
ATOM 4584 C C . ALA A 1 591 ? 22.912 -9.384 2.569 1.00 52.22 591 ALA A C 1
ATOM 4586 O O . ALA A 1 591 ? 22.106 -9.472 1.639 1.00 52.22 591 ALA A O 1
ATOM 4587 N N . LYS A 1 592 ? 22.600 -8.790 3.731 1.00 59.66 592 LYS A N 1
ATOM 4588 C CA . LYS A 1 592 ? 21.232 -8.487 4.184 1.00 59.66 592 LYS A CA 1
ATOM 4589 C C . LYS A 1 592 ? 20.391 -7.679 3.186 1.00 59.66 592 LYS A C 1
ATOM 4591 O O . LYS A 1 592 ? 19.213 -7.969 3.011 1.00 59.66 592 LYS A O 1
ATOM 4596 N N . ASP A 1 593 ? 20.972 -6.704 2.493 1.00 54.34 593 ASP A N 1
ATOM 4597 C CA . ASP A 1 593 ? 20.168 -5.765 1.697 1.00 54.34 593 ASP A CA 1
ATOM 4598 C C . ASP A 1 593 ? 19.889 -6.241 0.261 1.00 54.34 593 ASP A C 1
ATOM 4600 O O . ASP A 1 593 ? 18.945 -5.763 -0.379 1.00 54.34 593 ASP A O 1
ATOM 4604 N N . TYR A 1 594 ? 20.660 -7.213 -0.244 1.00 61.66 594 TYR A N 1
ATOM 4605 C CA . TYR A 1 594 ? 20.652 -7.571 -1.668 1.00 61.66 594 TYR A CA 1
ATOM 4606 C C . TYR A 1 594 ? 20.507 -9.062 -1.984 1.00 61.66 594 TYR A C 1
ATOM 4608 O O . TYR A 1 594 ? 20.345 -9.431 -3.150 1.00 61.66 594 TYR A O 1
ATOM 4616 N N . GLU A 1 595 ? 20.482 -9.930 -0.975 1.00 65.25 595 GLU A N 1
ATOM 4617 C CA . GLU A 1 595 ? 20.024 -11.302 -1.173 1.00 65.25 595 GLU A CA 1
ATOM 4618 C C . GLU A 1 595 ? 18.548 -11.277 -1.618 1.00 65.25 595 GLU A C 1
ATOM 4620 O O . GLU A 1 595 ? 17.689 -10.658 -0.980 1.00 65.25 595 GLU A O 1
ATOM 4625 N N . HIS A 1 596 ? 18.274 -11.875 -2.781 1.00 79.69 596 HIS A N 1
ATOM 4626 C CA . HIS A 1 596 ? 16.943 -11.956 -3.389 1.00 79.69 596 HIS A CA 1
ATOM 4627 C C . HIS A 1 596 ? 16.247 -10.604 -3.651 1.00 79.69 596 HIS A C 1
ATOM 4629 O O . HIS A 1 596 ? 15.033 -10.508 -3.508 1.00 79.69 596 HIS A O 1
ATOM 4635 N N . SER A 1 597 ? 16.965 -9.552 -4.075 1.00 79.31 597 SER A N 1
ATOM 4636 C CA . SER A 1 597 ? 16.420 -8.179 -4.231 1.00 79.31 597 SER A CA 1
ATOM 4637 C C . SER A 1 597 ? 15.118 -8.031 -5.034 1.00 79.31 597 SER A C 1
ATOM 4639 O O . SER A 1 597 ? 14.436 -7.016 -4.870 1.00 79.31 597 SER A O 1
ATOM 4641 N N . TRP A 1 598 ? 14.812 -8.999 -5.907 1.00 87.62 598 TRP A N 1
ATOM 4642 C CA . TRP A 1 598 ? 13.680 -8.992 -6.850 1.00 87.62 598 TRP A CA 1
ATOM 4643 C C . TRP A 1 598 ? 12.540 -9.930 -6.460 1.00 87.62 598 TRP A C 1
ATOM 4645 O O . TRP A 1 598 ? 11.588 -10.056 -7.221 1.00 87.62 598 TRP A O 1
ATOM 4655 N N . ASP A 1 599 ? 12.619 -10.580 -5.298 1.00 91.31 599 ASP A N 1
ATOM 4656 C CA . ASP A 1 599 ? 11.593 -11.492 -4.782 1.00 91.31 599 ASP A CA 1
ATOM 4657 C C . ASP A 1 599 ? 10.173 -10.897 -4.883 1.00 91.31 599 ASP A C 1
ATOM 4659 O O . ASP A 1 599 ? 9.346 -11.335 -5.684 1.00 91.31 599 ASP A O 1
ATOM 4663 N N . VAL A 1 600 ? 9.893 -9.828 -4.146 1.00 94.50 600 VAL A N 1
ATOM 4664 C CA . VAL A 1 600 ? 8.565 -9.221 -4.068 1.00 94.50 600 VAL A CA 1
ATOM 4665 C C . VAL A 1 600 ? 8.198 -8.511 -5.374 1.00 94.50 600 VAL A C 1
ATOM 4667 O O . VAL A 1 600 ? 7.025 -8.494 -5.747 1.00 94.50 600 VAL A O 1
ATOM 4670 N N . GLN A 1 601 ? 9.176 -7.995 -6.125 1.00 93.12 601 GLN A N 1
ATOM 4671 C CA . GLN A 1 601 ? 8.942 -7.426 -7.456 1.00 93.12 601 GLN A CA 1
ATOM 4672 C C . GLN A 1 601 ? 8.373 -8.479 -8.412 1.00 93.12 601 GLN A C 1
ATOM 4674 O O . GLN A 1 601 ? 7.326 -8.275 -9.026 1.00 93.12 601 GLN A O 1
ATOM 4679 N N . HIS A 1 602 ? 9.045 -9.621 -8.521 1.00 94.19 602 HIS A N 1
ATOM 4680 C CA . HIS A 1 602 ? 8.651 -10.739 -9.368 1.00 94.19 602 HIS A CA 1
ATOM 4681 C C . HIS A 1 602 ? 7.346 -11.386 -8.902 1.00 94.19 602 HIS A C 1
ATOM 4683 O O . HIS A 1 602 ? 6.483 -11.687 -9.730 1.00 94.19 602 HIS A O 1
ATOM 4689 N N . LEU A 1 603 ? 7.150 -11.529 -7.588 1.00 96.00 603 LEU A N 1
ATOM 4690 C CA . LEU A 1 603 ? 5.867 -11.934 -7.019 1.00 96.00 603 LEU A CA 1
ATOM 4691 C C . LEU A 1 603 ? 4.745 -10.980 -7.455 1.00 96.00 603 LEU A C 1
ATOM 4693 O O . LEU A 1 603 ? 3.698 -11.416 -7.927 1.00 96.00 603 LEU A O 1
ATOM 4697 N N . THR A 1 604 ? 4.969 -9.673 -7.352 1.00 95.69 604 THR A N 1
ATOM 4698 C CA . THR A 1 604 ? 3.970 -8.671 -7.742 1.00 95.69 604 THR A CA 1
ATOM 4699 C C . THR A 1 604 ? 3.667 -8.753 -9.231 1.00 95.69 604 THR A C 1
ATOM 4701 O O . THR A 1 604 ? 2.499 -8.728 -9.608 1.00 95.69 604 THR A O 1
ATOM 4704 N N . ARG A 1 605 ? 4.682 -8.962 -10.080 1.00 92.81 605 ARG A N 1
ATOM 4705 C CA . ARG A 1 605 ? 4.494 -9.184 -11.524 1.00 92.81 605 ARG A CA 1
ATOM 4706 C C . ARG A 1 605 ? 3.661 -10.431 -11.823 1.00 92.81 605 ARG A C 1
ATOM 4708 O O . ARG A 1 605 ? 2.777 -10.364 -12.673 1.00 92.81 605 ARG A O 1
ATOM 4715 N N . TYR A 1 606 ? 3.892 -11.542 -11.116 1.00 94.38 606 TYR A N 1
ATOM 4716 C CA . TYR A 1 606 ? 3.035 -12.732 -11.219 1.00 94.38 606 TYR A CA 1
ATOM 4717 C C . TYR A 1 606 ? 1.578 -12.384 -10.903 1.00 94.38 606 TYR A C 1
ATOM 4719 O O . TYR A 1 606 ? 0.678 -12.667 -11.690 1.00 94.38 606 TYR A O 1
ATOM 4727 N N . VAL A 1 607 ? 1.348 -11.707 -9.778 1.00 95.12 607 VAL A N 1
ATOM 4728 C CA . VAL A 1 607 ? 0.000 -11.368 -9.313 1.00 95.12 607 VAL A CA 1
ATOM 4729 C C . VAL A 1 607 ? -0.681 -10.381 -10.265 1.00 95.12 607 VAL A C 1
ATOM 4731 O O . VAL A 1 607 ? -1.857 -10.556 -10.563 1.00 95.12 607 VAL A O 1
ATOM 4734 N N . MET A 1 608 ? 0.037 -9.396 -10.811 1.00 91.56 608 MET A N 1
ATOM 4735 C CA . MET A 1 608 ? -0.482 -8.489 -11.845 1.00 91.56 608 MET A CA 1
ATOM 4736 C C . MET A 1 608 ? -1.012 -9.255 -13.060 1.00 91.56 608 MET A C 1
ATOM 4738 O O . MET A 1 608 ? -2.123 -8.978 -13.514 1.00 91.56 608 MET A O 1
ATOM 4742 N N . ALA A 1 609 ? -0.255 -10.247 -13.543 1.00 89.19 609 ALA A N 1
ATOM 4743 C CA . ALA A 1 609 ? -0.664 -11.087 -14.666 1.00 89.19 609 ALA A CA 1
ATOM 4744 C C . ALA A 1 609 ? -1.924 -11.907 -14.334 1.00 89.19 609 ALA A C 1
ATOM 4746 O O . ALA A 1 609 ? -2.885 -11.885 -15.100 1.00 89.19 609 ALA A O 1
ATOM 4747 N N . GLN A 1 610 ? -1.974 -12.547 -13.157 1.00 90.12 610 GLN A N 1
ATOM 4748 C CA . GLN A 1 610 ? -3.147 -13.324 -12.721 1.00 90.12 610 GLN A CA 1
ATOM 4749 C C . GLN A 1 610 ? -4.393 -12.458 -12.505 1.00 90.12 610 GLN A C 1
ATOM 4751 O O . GLN A 1 610 ? -5.527 -12.893 -12.709 1.00 90.12 610 GLN A O 1
ATOM 4756 N N . ARG A 1 611 ? -4.204 -11.219 -12.044 1.00 87.88 611 ARG A N 1
ATOM 4757 C CA . ARG A 1 611 ? -5.296 -10.298 -11.715 1.00 87.88 611 ARG A CA 1
ATOM 4758 C C . ARG A 1 611 ? -5.699 -9.404 -12.894 1.00 87.88 611 ARG A C 1
ATOM 4760 O O . ARG A 1 611 ? -6.700 -8.706 -12.753 1.00 87.88 611 ARG A O 1
ATOM 4767 N N . LYS A 1 612 ? -4.948 -9.413 -14.007 1.00 85.56 612 LYS A N 1
ATOM 4768 C CA . LYS A 1 612 ? -5.098 -8.508 -15.167 1.00 85.56 612 LYS A CA 1
ATOM 4769 C C . LYS A 1 612 ? -5.243 -7.031 -14.765 1.00 85.56 612 LYS A C 1
ATOM 4771 O O . LYS A 1 612 ? -6.088 -6.308 -15.283 1.00 85.56 612 LYS A O 1
ATOM 4776 N N . ARG A 1 613 ? -4.450 -6.591 -13.789 1.00 85.81 613 ARG A N 1
ATOM 4777 C CA . ARG A 1 613 ? -4.476 -5.219 -13.259 1.00 85.81 613 ARG A CA 1
ATOM 4778 C C . ARG A 1 613 ? -3.090 -4.815 -12.780 1.00 85.81 613 ARG A C 1
ATOM 4780 O O . ARG A 1 613 ? -2.348 -5.684 -12.310 1.00 85.81 613 ARG A O 1
ATOM 4787 N N . PRO A 1 614 ? -2.751 -3.522 -12.818 1.00 87.88 614 PRO A N 1
ATOM 4788 C CA . PRO A 1 614 ? -1.515 -3.073 -12.211 1.00 87.88 614 PRO A CA 1
ATOM 4789 C C . PRO A 1 614 ? -1.586 -3.180 -10.682 1.00 87.88 614 PRO A C 1
ATOM 4791 O O . PRO A 1 614 ? -2.642 -3.017 -10.055 1.00 87.88 614 PRO A O 1
ATOM 4794 N N . LEU A 1 615 ? -0.438 -3.487 -10.089 1.00 92.44 615 LEU A N 1
ATOM 4795 C CA . LEU A 1 615 ? -0.207 -3.525 -8.653 1.00 92.44 615 LEU A CA 1
ATOM 4796 C C . LEU A 1 615 ? 1.228 -3.078 -8.398 1.00 92.44 615 LEU A C 1
ATOM 4798 O O . LEU A 1 615 ? 2.143 -3.434 -9.139 1.00 92.44 615 LEU A O 1
ATOM 4802 N N . ASN A 1 616 ? 1.411 -2.334 -7.320 1.00 92.81 616 ASN A N 1
ATOM 4803 C CA . ASN A 1 616 ? 2.709 -1.910 -6.837 1.00 92.81 616 ASN A CA 1
ATOM 4804 C C . ASN A 1 616 ? 3.198 -2.818 -5.710 1.00 92.81 616 ASN A C 1
ATOM 4806 O O . ASN A 1 616 ? 2.440 -3.544 -5.060 1.00 92.81 616 ASN A O 1
ATOM 4810 N N . TRP A 1 617 ? 4.491 -2.712 -5.446 1.00 94.88 617 TRP A N 1
ATOM 4811 C CA . TRP A 1 617 ? 5.130 -3.204 -4.239 1.00 94.88 617 TRP A CA 1
ATOM 4812 C C . TRP A 1 617 ? 6.061 -2.127 -3.710 1.00 94.88 617 TRP A C 1
ATOM 4814 O O . TRP A 1 617 ? 6.411 -1.189 -4.432 1.00 94.88 617 TRP A O 1
ATOM 4824 N N . ARG A 1 618 ? 6.473 -2.255 -2.452 1.00 92.44 618 ARG A N 1
ATOM 4825 C CA . ARG A 1 618 ? 7.477 -1.352 -1.893 1.00 92.44 618 ARG A CA 1
ATOM 4826 C C . ARG A 1 618 ? 8.444 -2.048 -0.953 1.00 92.44 618 ARG A C 1
ATOM 4828 O O . ARG A 1 618 ? 8.130 -3.080 -0.371 1.00 92.44 618 ARG A O 1
ATOM 4835 N N . ARG A 1 619 ? 9.614 -1.451 -0.781 1.00 91.94 619 ARG A N 1
ATOM 4836 C CA . ARG A 1 619 ? 10.523 -1.705 0.331 1.00 91.94 619 ARG A CA 1
ATOM 4837 C C . ARG A 1 619 ? 10.085 -0.836 1.504 1.00 91.94 619 ARG A C 1
ATOM 4839 O O . ARG A 1 619 ? 9.733 0.328 1.316 1.00 91.94 619 ARG A O 1
ATOM 4846 N N . SER A 1 620 ? 10.116 -1.418 2.690 1.00 91.62 620 SER A N 1
ATOM 4847 C CA . SER A 1 620 ? 9.781 -0.754 3.947 1.00 91.62 620 SER A CA 1
ATOM 4848 C C . SER A 1 620 ? 10.785 -1.146 5.024 1.00 91.62 620 SER A C 1
ATOM 4850 O O . SER A 1 620 ? 11.556 -2.098 4.868 1.00 91.62 620 SER A O 1
ATOM 4852 N N . SER A 1 621 ? 10.763 -0.408 6.125 1.00 88.75 621 SER A N 1
ATOM 4853 C CA . SER A 1 621 ? 11.585 -0.665 7.301 1.00 88.75 621 SER A CA 1
ATOM 4854 C C . SER A 1 621 ? 10.707 -0.796 8.541 1.00 88.75 621 SER A C 1
ATOM 4856 O O . SER A 1 621 ? 9.674 -0.141 8.644 1.00 88.75 621 SER A O 1
ATOM 4858 N N . LEU A 1 622 ? 11.141 -1.582 9.532 1.00 88.44 622 LEU A N 1
ATOM 4859 C CA . LEU A 1 622 ? 10.514 -1.543 10.861 1.00 88.44 622 LEU A CA 1
ATOM 4860 C C . LEU A 1 622 ? 10.765 -0.214 11.585 1.00 88.44 622 LEU A C 1
ATOM 4862 O O . LEU A 1 622 ? 10.160 0.031 12.625 1.00 88.44 622 LEU A O 1
ATOM 4866 N N . GLU A 1 623 ? 11.595 0.667 11.027 1.00 86.19 623 GLU A N 1
ATOM 4867 C CA . GLU A 1 623 ? 11.723 2.056 11.470 1.00 86.19 623 GLU A CA 1
ATOM 4868 C C . GLU A 1 623 ? 10.542 2.933 11.028 1.00 86.19 623 GLU A C 1
ATOM 4870 O O . GLU A 1 623 ? 10.224 3.901 11.719 1.00 86.19 623 GLU A O 1
ATOM 4875 N N . ASP A 1 624 ? 9.815 2.557 9.968 1.00 83.12 624 ASP A N 1
ATOM 4876 C CA . ASP A 1 624 ? 8.645 3.301 9.489 1.00 83.12 624 ASP A CA 1
ATOM 4877 C C . ASP A 1 624 ? 7.545 3.380 10.573 1.00 83.12 624 ASP A C 1
ATOM 4879 O O . ASP A 1 624 ? 7.430 2.516 11.455 1.00 83.12 624 ASP A O 1
ATOM 4883 N N . GLU A 1 625 ? 6.705 4.421 10.528 1.00 79.62 625 GLU A N 1
ATOM 4884 C CA . GLU A 1 625 ? 5.531 4.516 11.407 1.00 79.62 625 GLU A CA 1
ATOM 4885 C C . GLU A 1 625 ? 4.551 3.354 11.133 1.00 79.62 625 GLU A C 1
ATOM 4887 O O . GLU A 1 625 ? 4.255 3.035 9.979 1.00 79.62 625 GLU A O 1
ATOM 4892 N N . ALA A 1 626 ? 3.959 2.766 12.182 1.00 80.69 626 ALA A N 1
ATOM 4893 C CA . ALA A 1 626 ? 3.033 1.629 12.054 1.00 80.69 626 ALA A CA 1
ATOM 4894 C C . ALA A 1 626 ? 1.847 1.906 11.108 1.00 80.69 626 ALA A C 1
ATOM 4896 O O . ALA A 1 626 ? 1.408 1.029 10.365 1.00 80.69 626 ALA A O 1
ATOM 4897 N N . ARG A 1 627 ? 1.360 3.151 11.088 1.00 79.44 627 ARG A N 1
ATOM 4898 C CA . ARG A 1 627 ? 0.284 3.587 10.192 1.00 79.44 627 ARG A CA 1
ATOM 4899 C C . ARG A 1 627 ? 0.681 3.527 8.714 1.00 79.44 627 ARG A C 1
ATOM 4901 O O . ARG A 1 627 ? -0.148 3.168 7.889 1.00 79.44 627 ARG A O 1
ATOM 4908 N N . HIS A 1 628 ? 1.945 3.825 8.392 1.00 81.69 628 HIS A N 1
ATOM 4909 C CA . HIS A 1 628 ? 2.451 3.680 7.032 1.00 81.69 628 HIS A CA 1
ATOM 4910 C C . HIS A 1 628 ? 2.529 2.203 6.679 1.00 81.69 628 HIS A C 1
ATOM 4912 O O . HIS A 1 628 ? 2.043 1.825 5.622 1.00 81.69 628 HIS A O 1
ATOM 4918 N N . LEU A 1 629 ? 3.041 1.347 7.572 1.00 88.81 629 LEU A N 1
ATOM 4919 C CA . LEU A 1 629 ? 3.093 -0.102 7.337 1.00 88.81 629 LEU A CA 1
ATOM 4920 C C . LEU A 1 629 ? 1.711 -0.687 6.997 1.00 88.81 629 LEU A C 1
ATOM 4922 O O . LEU A 1 629 ? 1.627 -1.531 6.111 1.00 88.81 629 LEU A O 1
ATOM 4926 N N . LEU A 1 630 ? 0.643 -0.196 7.634 1.00 87.94 630 LEU A N 1
ATOM 4927 C CA . LEU A 1 630 ? -0.755 -0.605 7.412 1.00 87.94 630 LEU A CA 1
ATOM 4928 C C . LEU A 1 630 ? -1.387 -0.122 6.100 1.00 87.94 630 LEU A C 1
ATOM 4930 O O . LEU A 1 630 ? -2.492 -0.540 5.761 1.00 87.94 630 LEU A O 1
ATOM 4934 N N . GLU A 1 631 ? -0.711 0.728 5.330 1.00 86.19 631 GLU A N 1
ATOM 4935 C CA . GLU A 1 631 ? -1.149 1.069 3.969 1.00 86.19 631 GLU A CA 1
ATOM 4936 C C . GLU A 1 631 ? -1.048 -0.128 3.016 1.00 86.19 631 GLU A C 1
ATOM 4938 O O . GLU A 1 631 ? -1.693 -0.130 1.969 1.00 86.19 631 GLU A O 1
ATOM 4943 N N . VAL A 1 632 ? -0.250 -1.141 3.372 1.00 92.88 632 VAL A N 1
ATOM 4944 C CA . VAL A 1 632 ? -0.000 -2.317 2.541 1.00 92.88 632 VAL A CA 1
ATOM 4945 C C . VAL A 1 632 ? -0.539 -3.568 3.236 1.00 92.88 632 VAL A C 1
ATOM 4947 O O . VAL A 1 632 ? -0.137 -3.855 4.367 1.00 92.88 632 VAL A O 1
ATOM 4950 N N . PRO A 1 633 ? -1.421 -4.342 2.579 1.00 94.19 633 PRO A N 1
ATOM 4951 C CA . PRO A 1 633 ? -2.138 -5.438 3.226 1.00 94.19 633 PRO A CA 1
ATOM 4952 C C . PRO A 1 633 ? -1.226 -6.603 3.623 1.00 94.19 633 PRO A C 1
ATOM 4954 O O . PRO A 1 633 ? -1.446 -7.211 4.669 1.00 94.19 633 PRO A O 1
ATOM 4957 N N . VAL A 1 634 ? -0.194 -6.903 2.825 1.00 97.44 634 VAL A N 1
ATOM 4958 C CA . VAL A 1 634 ? 0.701 -8.041 3.069 1.00 97.44 634 VAL A CA 1
ATOM 4959 C C . VAL A 1 634 ? 2.142 -7.576 3.281 1.00 97.44 634 VAL A C 1
ATOM 4961 O O . VAL A 1 634 ? 2.767 -6.987 2.395 1.00 97.44 634 VAL A O 1
ATOM 4964 N N . MET A 1 635 ? 2.692 -7.891 4.451 1.00 97.75 635 MET A N 1
ATOM 4965 C CA . MET A 1 635 ? 4.097 -7.704 4.795 1.00 97.75 635 MET A CA 1
ATOM 4966 C C . MET A 1 635 ? 4.857 -9.005 4.554 1.00 97.75 635 MET A C 1
ATOM 4968 O O . MET A 1 635 ? 4.591 -10.016 5.198 1.00 97.75 635 MET A O 1
ATOM 4972 N N . PHE A 1 636 ? 5.826 -8.964 3.646 1.00 97.06 636 PHE A N 1
ATOM 4973 C CA . PHE A 1 636 ? 6.779 -10.035 3.393 1.00 97.06 636 PHE A CA 1
ATOM 4974 C C . PHE A 1 636 ? 8.079 -9.731 4.150 1.00 97.06 636 PHE A C 1
ATOM 4976 O O . PHE A 1 636 ? 8.873 -8.878 3.738 1.00 97.06 636 PHE A O 1
ATOM 4983 N N . LEU A 1 637 ? 8.256 -10.386 5.299 1.00 94.69 637 LEU A N 1
ATOM 4984 C CA . LEU A 1 637 ? 9.383 -10.192 6.205 1.00 94.69 637 LEU A CA 1
ATOM 4985 C C . LEU A 1 637 ? 10.452 -11.257 5.954 1.00 94.69 637 LEU A C 1
ATOM 4987 O O . LEU A 1 637 ? 10.299 -12.416 6.336 1.00 94.69 637 LEU A O 1
ATOM 4991 N N . ASN A 1 638 ? 11.558 -10.843 5.348 1.00 91.69 638 ASN A N 1
ATOM 4992 C CA . ASN A 1 638 ? 12.742 -11.674 5.185 1.00 91.69 638 ASN A CA 1
ATOM 4993 C C . ASN A 1 638 ? 13.616 -11.597 6.438 1.00 91.69 638 ASN A C 1
ATOM 4995 O O . ASN A 1 638 ? 14.068 -10.519 6.828 1.00 91.69 638 ASN A O 1
ATOM 4999 N N . VAL A 1 639 ? 13.909 -12.749 7.033 1.00 90.12 639 VAL A N 1
ATOM 5000 C CA . VAL A 1 639 ? 14.870 -12.882 8.129 1.00 90.12 639 VAL A CA 1
ATOM 5001 C C . VAL A 1 639 ? 16.185 -13.400 7.554 1.00 90.12 639 VAL A C 1
ATOM 5003 O O . VAL A 1 639 ? 16.323 -14.594 7.284 1.00 90.12 639 VAL A O 1
ATOM 5006 N N . ALA A 1 640 ? 17.143 -12.494 7.361 1.00 84.88 640 ALA A N 1
ATOM 5007 C CA . ALA A 1 640 ? 18.475 -12.780 6.837 1.00 84.88 640 ALA A CA 1
ATOM 5008 C C . ALA A 1 640 ? 19.506 -12.710 7.979 1.00 84.88 640 ALA A C 1
ATOM 5010 O O . ALA A 1 640 ? 19.906 -11.631 8.418 1.00 84.88 640 ALA A O 1
ATOM 5011 N N . GLY A 1 641 ? 19.903 -13.878 8.485 1.00 82.25 641 GLY A N 1
ATOM 5012 C CA . GLY A 1 641 ? 20.815 -14.036 9.622 1.00 82.25 641 GLY A CA 1
ATOM 5013 C C . GLY A 1 641 ? 20.167 -13.931 11.017 1.00 82.25 641 GLY A C 1
ATOM 5014 O O . GLY A 1 641 ? 18.940 -13.997 11.147 1.00 82.25 641 GLY A O 1
ATOM 5015 N N . PRO A 1 642 ? 20.986 -13.806 12.083 1.00 81.62 642 PRO A N 1
ATOM 5016 C CA . PRO A 1 642 ? 20.516 -13.795 13.469 1.00 81.62 642 PRO A CA 1
ATOM 5017 C C . PRO A 1 642 ? 19.485 -12.694 13.726 1.00 81.62 642 PRO A C 1
ATOM 5019 O O . PRO A 1 642 ? 19.735 -11.527 13.426 1.00 81.62 642 PRO A O 1
ATOM 5022 N N . LEU A 1 643 ? 18.332 -13.065 14.287 1.00 85.06 643 LEU A N 1
ATOM 5023 C CA . LEU A 1 643 ? 17.224 -12.147 14.529 1.00 85.06 643 LEU A CA 1
ATOM 5024 C C . LEU A 1 643 ? 17.348 -11.494 15.910 1.00 85.06 643 LEU A C 1
ATOM 5026 O O . LEU A 1 643 ? 17.269 -12.177 16.927 1.00 85.06 643 LEU A O 1
ATOM 5030 N N . ASN A 1 644 ? 17.475 -10.169 15.926 1.00 82.06 644 ASN A N 1
ATOM 5031 C CA . ASN A 1 644 ? 17.274 -9.345 17.113 1.00 82.06 644 ASN A CA 1
ATOM 5032 C C . ASN A 1 644 ? 16.257 -8.253 16.766 1.00 82.06 644 ASN A C 1
ATOM 5034 O O . ASN A 1 644 ? 16.529 -7.434 15.887 1.00 82.06 644 ASN A O 1
ATOM 5038 N N . LEU A 1 645 ? 15.086 -8.286 17.400 1.00 86.56 645 LEU A N 1
ATOM 5039 C CA . LEU A 1 645 ? 14.055 -7.258 17.261 1.00 86.56 645 LEU A CA 1
ATOM 5040 C C . LEU A 1 645 ? 13.918 -6.533 18.592 1.00 86.56 645 LEU A C 1
ATOM 5042 O O . LEU A 1 645 ? 13.741 -7.173 19.629 1.00 86.56 645 LEU A O 1
ATOM 5046 N N . GLU A 1 646 ? 13.978 -5.208 18.545 1.00 88.25 646 GLU A N 1
ATOM 5047 C CA . GLU A 1 646 ? 13.745 -4.376 19.720 1.00 88.25 646 GLU A CA 1
ATOM 5048 C C . GLU A 1 646 ? 12.264 -4.457 20.143 1.00 88.25 646 GLU A C 1
ATOM 5050 O O . GLU A 1 646 ? 11.398 -4.740 19.306 1.00 88.25 646 GLU A O 1
ATOM 5055 N N . PRO A 1 647 ? 11.922 -4.177 21.415 1.00 90.12 647 PRO A N 1
ATOM 5056 C CA . PRO A 1 647 ? 10.532 -4.199 21.881 1.00 90.12 647 PRO A CA 1
ATOM 5057 C C . PRO A 1 647 ? 9.577 -3.357 21.019 1.00 90.12 647 PRO A C 1
ATOM 5059 O O . PRO A 1 647 ? 8.468 -3.796 20.714 1.00 90.12 647 PRO A O 1
ATOM 5062 N N . ASP A 1 648 ? 10.036 -2.196 20.545 1.00 88.81 648 ASP A N 1
ATOM 5063 C CA . ASP A 1 648 ? 9.261 -1.316 19.662 1.00 88.81 648 ASP A CA 1
ATOM 5064 C C . ASP A 1 648 ? 8.955 -1.972 18.306 1.00 88.81 648 ASP A C 1
ATOM 5066 O O . ASP A 1 648 ? 7.873 -1.781 17.748 1.00 88.81 648 ASP A O 1
ATOM 5070 N N . HIS A 1 649 ? 9.872 -2.786 17.770 1.00 91.56 649 HIS A N 1
ATOM 5071 C CA . HIS A 1 649 ? 9.631 -3.547 16.542 1.00 91.56 649 HIS A CA 1
ATOM 5072 C C . HIS A 1 649 ? 8.562 -4.619 16.755 1.00 91.56 649 HIS A C 1
ATOM 5074 O O . HIS A 1 649 ? 7.706 -4.801 15.890 1.00 91.56 649 HIS A O 1
ATOM 5080 N N . LEU A 1 650 ? 8.576 -5.301 17.905 1.00 92.31 650 LEU A N 1
ATOM 5081 C CA . LEU A 1 650 ? 7.561 -6.301 18.249 1.00 92.31 650 LEU A CA 1
ATOM 5082 C C . LEU A 1 650 ? 6.173 -5.663 18.386 1.00 92.31 650 LEU A C 1
ATOM 5084 O O . LEU A 1 650 ? 5.208 -6.180 17.823 1.00 92.31 650 LEU A O 1
ATOM 5088 N N . GLU A 1 651 ? 6.071 -4.508 19.049 1.00 90.56 651 GLU A N 1
ATOM 5089 C CA . GLU A 1 651 ? 4.799 -3.781 19.167 1.00 90.56 651 GLU A CA 1
ATOM 5090 C C . GLU A 1 651 ? 4.312 -3.255 17.807 1.00 90.56 651 GLU A C 1
ATOM 5092 O O . GLU A 1 651 ? 3.112 -3.302 17.526 1.00 90.56 651 GLU A O 1
ATOM 5097 N N . LYS A 1 652 ? 5.213 -2.825 16.909 1.00 90.75 652 LYS A N 1
ATOM 5098 C CA . LYS A 1 652 ? 4.842 -2.470 15.526 1.00 90.75 652 LYS A CA 1
ATOM 5099 C C . LYS A 1 652 ? 4.282 -3.668 14.758 1.00 90.75 652 LYS A C 1
ATOM 5101 O O . LYS A 1 652 ? 3.287 -3.507 14.052 1.00 90.75 652 LYS A O 1
ATOM 5106 N N . LEU A 1 653 ? 4.868 -4.860 14.907 1.00 93.94 653 LEU A N 1
ATOM 5107 C CA . LEU A 1 653 ? 4.346 -6.085 14.288 1.00 93.94 653 LEU A CA 1
ATOM 5108 C C . LEU A 1 653 ? 2.969 -6.461 14.852 1.00 93.94 653 LEU A C 1
ATOM 5110 O O . LEU A 1 653 ? 2.072 -6.770 14.069 1.00 93.94 653 LEU A O 1
ATOM 5114 N N . ARG A 1 654 ? 2.772 -6.370 16.177 1.00 92.94 654 ARG A N 1
ATOM 5115 C CA . ARG A 1 654 ? 1.460 -6.571 16.824 1.00 92.94 654 ARG A CA 1
ATOM 5116 C C . ARG A 1 654 ? 0.426 -5.578 16.298 1.00 92.94 654 ARG A C 1
ATOM 5118 O O . ARG A 1 654 ? -0.625 -5.989 15.813 1.00 92.94 654 ARG A O 1
ATOM 5125 N N . THR A 1 655 ? 0.769 -4.290 16.294 1.00 90.38 655 THR A N 1
ATOM 5126 C CA . THR A 1 655 ? -0.086 -3.217 15.763 1.00 90.38 655 THR A CA 1
ATOM 5127 C C . THR A 1 655 ? -0.468 -3.495 14.312 1.00 90.38 655 THR A C 1
ATOM 5129 O O . THR A 1 655 ? -1.630 -3.347 13.946 1.00 90.38 655 THR A O 1
ATOM 5132 N N . TYR A 1 656 ? 0.486 -3.926 13.482 1.00 93.38 656 TYR A N 1
ATOM 5133 C CA . TYR A 1 656 ? 0.237 -4.240 12.079 1.00 93.38 656 TYR A CA 1
ATOM 5134 C C . TYR A 1 656 ? -0.770 -5.387 11.911 1.00 93.38 656 TYR A C 1
ATOM 5136 O O . TYR A 1 656 ? -1.752 -5.239 11.186 1.00 93.38 656 TYR A O 1
ATOM 5144 N N . VAL A 1 657 ? -0.576 -6.520 12.592 1.00 94.38 657 VAL A N 1
ATOM 5145 C CA . VAL A 1 657 ? -1.451 -7.690 12.395 1.00 94.38 657 VAL A CA 1
ATOM 5146 C C . VAL A 1 657 ? -2.825 -7.527 13.042 1.00 94.38 657 VAL A C 1
ATOM 5148 O O . VAL A 1 657 ? -3.823 -7.929 12.444 1.00 94.38 657 VAL A O 1
ATOM 5151 N N . PHE A 1 658 ? -2.904 -6.889 14.216 1.00 92.12 658 PHE A N 1
ATOM 5152 C CA . PHE A 1 658 ? -4.176 -6.649 14.905 1.00 92.12 658 PHE A CA 1
ATOM 5153 C C . PHE A 1 658 ? -5.017 -5.552 14.258 1.00 92.12 658 PHE A C 1
ATOM 5155 O O . PHE A 1 658 ? -6.219 -5.508 14.502 1.00 92.12 658 PHE A O 1
ATOM 5162 N N . ASN A 1 659 ? -4.421 -4.729 13.390 1.00 89.31 659 ASN A N 1
ATOM 5163 C CA . ASN A 1 659 ? -5.133 -3.753 12.565 1.00 89.31 659 ASN A CA 1
ATOM 5164 C C . ASN A 1 659 ? -5.293 -4.219 11.106 1.00 89.31 659 ASN A C 1
ATOM 5166 O O . ASN A 1 659 ? -5.274 -3.409 10.181 1.00 89.31 659 ASN A O 1
ATOM 5170 N N . GLY A 1 660 ? -5.437 -5.531 10.887 1.00 90.00 660 GLY A N 1
ATOM 5171 C CA . GLY A 1 660 ? -5.824 -6.099 9.593 1.00 90.00 660 GLY A CA 1
ATOM 5172 C C . GLY A 1 660 ? -4.683 -6.462 8.644 1.00 90.00 660 GLY A C 1
ATOM 5173 O O . GLY A 1 660 ? -4.934 -7.113 7.631 1.00 90.00 660 GLY A O 1
ATOM 5174 N N . GLY A 1 661 ? -3.431 -6.131 8.966 1.00 93.94 661 GLY A N 1
ATOM 5175 C CA . GLY A 1 661 ? -2.271 -6.576 8.193 1.00 93.94 661 GLY A CA 1
ATOM 5176 C C . GLY A 1 661 ? -2.085 -8.096 8.240 1.00 93.94 661 GLY A C 1
ATOM 5177 O O . GLY A 1 661 ? -2.544 -8.770 9.169 1.00 93.94 661 GLY A O 1
ATOM 5178 N N . THR A 1 662 ? -1.427 -8.659 7.228 1.00 97.38 662 THR A N 1
ATOM 5179 C CA . THR A 1 662 ? -1.006 -10.069 7.197 1.00 97.38 662 THR A CA 1
ATOM 5180 C C . THR A 1 662 ? 0.500 -10.149 7.033 1.00 97.38 662 THR A C 1
ATOM 5182 O O . THR A 1 662 ? 1.074 -9.527 6.141 1.00 97.38 662 THR A O 1
ATOM 5185 N N . LEU A 1 663 ? 1.146 -10.930 7.892 1.00 97.75 663 LEU A N 1
ATOM 5186 C CA . LEU A 1 663 ? 2.588 -11.112 7.902 1.00 97.75 663 LEU A CA 1
ATOM 5187 C C . LEU A 1 663 ? 2.943 -12.479 7.317 1.00 97.75 663 LEU A C 1
ATOM 5189 O O . LEU A 1 663 ? 2.538 -13.501 7.863 1.00 97.75 663 LEU A O 1
ATOM 5193 N N . LEU A 1 664 ? 3.740 -12.505 6.250 1.00 97.81 664 LEU A N 1
ATOM 5194 C CA . LEU A 1 664 ? 4.433 -13.708 5.804 1.00 97.81 664 LEU A CA 1
ATOM 5195 C C . LEU A 1 664 ? 5.925 -13.575 6.111 1.00 97.81 664 LEU A C 1
ATOM 5197 O O . LEU A 1 664 ? 6.581 -12.644 5.647 1.00 97.81 664 LEU A O 1
ATOM 5201 N N . ILE A 1 665 ? 6.453 -14.504 6.901 1.00 95.94 665 ILE A N 1
ATOM 5202 C CA . ILE A 1 665 ? 7.850 -14.534 7.322 1.00 95.94 665 ILE A CA 1
ATOM 5203 C C . ILE A 1 665 ? 8.575 -15.604 6.522 1.00 95.94 665 ILE A C 1
ATOM 5205 O O . ILE A 1 665 ? 8.218 -16.780 6.586 1.00 95.94 665 ILE A O 1
ATOM 5209 N N . ASN A 1 666 ? 9.620 -15.196 5.812 1.00 93.00 666 ASN A N 1
ATOM 5210 C CA . ASN A 1 666 ? 10.538 -16.090 5.124 1.00 93.00 666 ASN A CA 1
ATOM 5211 C C . ASN A 1 666 ? 11.896 -16.059 5.831 1.00 93.00 666 ASN A C 1
ATOM 5213 O O . ASN A 1 666 ? 12.479 -14.994 6.038 1.00 93.00 666 ASN A O 1
ATOM 5217 N N . VAL A 1 667 ? 12.409 -17.230 6.207 1.00 90.00 667 VAL A N 1
ATOM 5218 C CA . VAL A 1 667 ? 13.747 -17.352 6.794 1.00 90.00 667 VAL A CA 1
ATOM 5219 C C . VAL A 1 667 ? 14.730 -17.679 5.680 1.00 90.00 667 VAL A C 1
ATOM 5221 O O . VAL A 1 667 ? 14.707 -18.783 5.135 1.00 90.00 667 VAL A O 1
ATOM 5224 N N . VAL A 1 668 ? 15.613 -16.732 5.359 1.00 83.88 668 VAL A N 1
ATOM 5225 C CA . VAL A 1 668 ? 16.629 -16.865 4.301 1.00 83.88 668 VAL A CA 1
ATOM 5226 C C . VAL A 1 668 ? 17.815 -17.662 4.851 1.00 83.88 668 VAL A C 1
ATOM 5228 O O . VAL A 1 668 ? 18.895 -17.139 5.106 1.00 83.88 668 VAL A O 1
ATOM 5231 N N . SER A 1 669 ? 17.560 -18.925 5.191 1.00 74.12 669 SER A N 1
ATOM 5232 C CA . SER A 1 669 ? 18.547 -19.846 5.749 1.00 74.12 669 SER A CA 1
ATOM 5233 C C . SER A 1 669 ? 18.051 -21.282 5.693 1.00 74.12 669 SER A C 1
ATOM 5235 O O . SER A 1 669 ? 16.888 -21.587 5.968 1.00 74.12 669 SER A O 1
ATOM 5237 N N . GLU A 1 670 ? 18.960 -22.202 5.396 1.00 70.19 670 GLU A N 1
ATOM 5238 C CA . GLU A 1 670 ? 18.683 -23.634 5.499 1.00 70.19 670 GLU A CA 1
ATOM 5239 C C . GLU A 1 670 ? 18.703 -24.109 6.969 1.00 70.19 670 GLU A C 1
ATOM 5241 O O . GLU A 1 670 ? 18.097 -25.135 7.288 1.00 70.19 670 GLU A O 1
ATOM 5246 N N . GLN A 1 671 ? 19.302 -23.333 7.886 1.00 75.94 671 GLN A N 1
ATOM 5247 C CA . GLN A 1 671 ? 19.505 -23.714 9.287 1.00 75.94 671 GLN A CA 1
ATOM 5248 C C . GLN A 1 671 ? 18.201 -23.723 10.094 1.00 75.94 671 GLN A C 1
ATOM 5250 O O . GLN A 1 671 ? 17.492 -22.721 10.197 1.00 75.94 671 GLN A O 1
ATOM 5255 N N . GLU A 1 672 ? 17.919 -24.859 10.728 1.00 80.12 672 GLU A N 1
ATOM 5256 C CA . GLU A 1 672 ? 16.742 -25.053 11.579 1.00 80.12 672 GLU A CA 1
ATOM 5257 C C . GLU A 1 672 ? 16.758 -24.161 12.827 1.00 80.12 672 GLU A C 1
ATOM 5259 O O . GLU A 1 672 ? 15.747 -23.543 13.146 1.00 80.12 672 GLU A O 1
ATOM 5264 N N . SER A 1 673 ? 17.932 -23.960 13.432 1.00 84.06 673 SER A N 1
ATOM 5265 C CA . SER A 1 673 ? 18.125 -23.090 14.602 1.00 84.06 673 SER A CA 1
ATOM 5266 C C . SER A 1 673 ? 17.637 -21.652 14.390 1.00 84.06 673 SER A C 1
ATOM 5268 O O . SER A 1 673 ? 17.127 -21.019 15.314 1.00 84.06 673 SER A O 1
ATOM 5270 N N . GLN A 1 674 ? 17.757 -21.121 13.171 1.00 84.50 674 GLN A N 1
ATOM 5271 C CA . GLN A 1 674 ? 17.274 -19.781 12.848 1.00 84.50 674 GLN A CA 1
ATOM 5272 C C . GLN A 1 674 ? 15.745 -19.746 12.724 1.00 84.50 674 GLN A C 1
ATOM 5274 O O . GLN A 1 674 ? 15.124 -18.767 13.137 1.00 84.50 674 GLN A O 1
ATOM 5279 N N . ARG A 1 675 ? 15.121 -20.816 12.212 1.00 85.31 675 ARG A N 1
ATOM 5280 C CA . ARG A 1 675 ? 13.654 -20.953 12.202 1.00 85.31 675 ARG A CA 1
ATOM 5281 C C . ARG A 1 675 ? 13.105 -21.077 13.621 1.00 85.31 675 ARG A C 1
ATOM 5283 O O . ARG A 1 675 ? 12.109 -20.430 13.936 1.00 85.31 675 ARG A O 1
ATOM 5290 N N . ASP A 1 676 ? 13.792 -21.815 14.488 1.00 88.06 676 ASP A N 1
ATOM 5291 C CA . ASP A 1 676 ? 13.434 -21.923 15.905 1.00 88.06 676 ASP A CA 1
ATOM 5292 C C . ASP A 1 676 ? 13.555 -20.582 16.634 1.00 88.06 676 ASP A C 1
ATOM 5294 O O . ASP A 1 676 ? 12.682 -20.234 17.432 1.00 88.06 676 ASP A O 1
ATOM 5298 N N . ALA A 1 677 ? 14.583 -19.786 16.319 1.00 90.75 677 ALA A N 1
ATOM 5299 C CA . ALA A 1 677 ? 14.731 -18.434 16.852 1.00 90.75 677 ALA A CA 1
ATOM 5300 C C . ALA A 1 677 ? 13.562 -17.526 16.433 1.00 90.75 677 ALA A C 1
ATOM 5302 O O . ALA A 1 677 ? 12.988 -16.837 17.275 1.00 90.75 677 ALA A O 1
ATOM 5303 N N . VAL A 1 678 ? 13.148 -17.573 15.160 1.00 92.81 678 VAL A N 1
ATOM 5304 C CA . VAL A 1 678 ? 11.959 -16.845 14.678 1.00 92.81 678 VAL A CA 1
ATOM 5305 C C . VAL A 1 678 ? 10.697 -17.319 15.396 1.00 92.81 678 VAL A C 1
ATOM 5307 O O . VAL A 1 678 ? 9.923 -16.493 15.875 1.00 92.81 678 VAL A O 1
ATOM 5310 N N . ALA A 1 679 ? 10.500 -18.632 15.536 1.00 92.69 679 ALA A N 1
ATOM 5311 C CA . ALA A 1 679 ? 9.367 -19.182 16.275 1.00 92.69 679 ALA A CA 1
ATOM 5312 C C . ALA A 1 679 ? 9.371 -18.734 17.748 1.00 92.69 679 ALA A C 1
ATOM 5314 O O . ALA A 1 679 ? 8.318 -18.427 18.299 1.00 92.69 679 ALA A O 1
ATOM 5315 N N . SER A 1 680 ? 10.542 -18.644 18.385 1.00 93.00 680 SER A N 1
ATOM 5316 C CA . SER A 1 680 ? 10.677 -18.110 19.744 1.00 93.00 680 SER A CA 1
ATOM 5317 C C . SER A 1 680 ? 10.295 -16.633 19.820 1.00 93.00 680 SER A C 1
ATOM 5319 O O . SER A 1 680 ? 9.570 -16.249 20.732 1.00 93.00 680 SER A O 1
ATOM 5321 N N . VAL A 1 681 ? 10.735 -15.812 18.861 1.00 93.88 681 VAL A N 1
ATOM 5322 C CA . VAL A 1 681 ? 10.352 -14.394 18.791 1.00 93.88 681 VAL A CA 1
ATOM 5323 C C . VAL A 1 681 ? 8.844 -14.246 18.602 1.00 93.88 681 VAL A C 1
ATOM 5325 O O . VAL A 1 681 ? 8.241 -13.411 19.267 1.00 93.88 681 VAL A O 1
ATOM 5328 N N . LEU A 1 682 ? 8.215 -15.083 17.771 1.00 94.50 682 LEU A N 1
ATOM 5329 C CA . LEU A 1 682 ? 6.760 -15.087 17.609 1.00 94.50 682 LEU A CA 1
ATOM 5330 C C . LEU A 1 682 ? 6.031 -15.443 18.906 1.00 94.50 682 LEU A C 1
ATOM 5332 O O . LEU A 1 682 ? 5.069 -14.764 19.239 1.00 94.50 682 LEU A O 1
ATOM 5336 N N . ARG A 1 683 ? 6.503 -16.434 19.674 1.00 94.12 683 ARG A N 1
ATOM 5337 C CA . ARG A 1 683 ? 5.916 -16.766 20.988 1.00 94.12 683 ARG A CA 1
ATOM 5338 C C . ARG A 1 683 ? 6.035 -15.614 21.986 1.00 94.12 683 ARG A C 1
ATOM 5340 O O . ARG A 1 683 ? 5.120 -15.394 22.766 1.00 94.12 683 ARG A O 1
ATOM 5347 N N . THR A 1 684 ? 7.136 -14.864 21.949 1.00 92.56 684 THR A N 1
ATOM 5348 C CA . THR A 1 684 ? 7.305 -13.662 22.780 1.00 92.56 684 THR A CA 1
ATOM 5349 C C . THR A 1 684 ? 6.414 -12.514 22.308 1.00 92.56 684 THR A C 1
ATOM 5351 O O . THR A 1 684 ? 5.841 -11.801 23.125 1.00 92.56 684 THR A O 1
ATOM 5354 N N . ALA A 1 685 ? 6.301 -12.322 20.993 1.00 92.62 685 ALA A N 1
ATOM 5355 C CA . ALA A 1 685 ? 5.511 -11.253 20.396 1.00 92.62 685 ALA A CA 1
ATOM 5356 C C . ALA A 1 685 ? 4.005 -11.515 20.477 1.00 92.62 685 ALA A C 1
ATOM 5358 O O . ALA A 1 685 ? 3.238 -10.563 20.444 1.00 92.62 685 ALA A O 1
ATOM 5359 N N . PHE A 1 686 ? 3.584 -12.775 20.558 1.00 94.94 686 PHE A N 1
ATOM 5360 C CA . PHE A 1 686 ? 2.194 -13.228 20.517 1.00 94.94 686 PHE A CA 1
ATOM 5361 C C . PHE A 1 686 ? 1.956 -14.345 21.546 1.00 94.94 686 PHE A C 1
ATOM 5363 O O . PHE A 1 686 ? 1.615 -15.465 21.163 1.00 94.94 686 PHE A O 1
ATOM 5370 N N . PRO A 1 687 ? 2.158 -14.080 22.850 1.00 93.25 687 PRO A N 1
ATOM 5371 C CA . PRO A 1 687 ? 2.043 -15.108 23.885 1.00 93.25 687 PRO A CA 1
ATOM 5372 C C . PRO A 1 687 ? 0.623 -15.670 24.022 1.00 93.25 687 PRO A C 1
ATOM 5374 O O . PRO A 1 687 ? 0.438 -16.725 24.621 1.00 93.25 687 PRO A O 1
ATOM 5377 N N . GLU A 1 688 ? -0.376 -14.969 23.483 1.00 92.50 688 GLU A N 1
ATOM 5378 C CA . GLU A 1 688 ? -1.786 -15.351 23.536 1.00 92.50 688 GLU A CA 1
ATOM 5379 C C . GLU A 1 688 ? -2.165 -16.425 22.504 1.00 92.50 688 GLU A C 1
ATOM 5381 O O . GLU A 1 688 ? -3.257 -16.981 22.591 1.00 92.50 688 GLU A O 1
ATOM 5386 N N . TYR A 1 689 ? -1.293 -16.709 21.527 1.00 95.25 689 TYR A N 1
ATOM 5387 C CA . TYR A 1 689 ? -1.623 -17.538 20.367 1.00 95.25 689 TYR A CA 1
ATOM 5388 C C . TYR A 1 689 ? -0.594 -18.643 20.121 1.00 95.25 689 TYR A C 1
ATOM 5390 O O . TYR A 1 689 ? 0.614 -18.465 20.279 1.00 95.25 689 TYR A O 1
ATOM 5398 N N . GLU A 1 690 ? -1.079 -19.793 19.657 1.00 94.31 690 GLU A N 1
ATOM 5399 C CA . GLU A 1 690 ? -0.236 -20.938 19.328 1.00 94.31 690 GLU A CA 1
ATOM 5400 C C . GLU A 1 690 ? 0.229 -20.899 17.864 1.00 94.31 690 GLU A C 1
ATOM 5402 O O . GLU A 1 690 ? -0.561 -20.710 16.937 1.00 94.31 690 GLU A O 1
ATOM 5407 N N . LEU A 1 691 ? 1.528 -21.134 17.650 1.00 95.94 691 LEU A N 1
ATOM 5408 C CA . LEU A 1 691 ? 2.088 -21.377 16.323 1.00 95.94 691 LEU A CA 1
ATOM 5409 C C . LEU A 1 691 ? 1.871 -22.847 15.935 1.00 95.94 691 LEU A C 1
ATOM 5411 O O . LEU A 1 691 ? 2.543 -23.735 16.462 1.00 95.94 691 LEU A O 1
ATOM 5415 N N . ARG A 1 692 ? 0.985 -23.092 14.971 1.00 95.88 692 ARG A N 1
ATOM 5416 C CA . ARG A 1 692 ? 0.555 -24.431 14.527 1.00 95.88 692 ARG A CA 1
ATOM 5417 C C . ARG A 1 692 ? 0.850 -24.666 13.049 1.00 95.88 692 ARG A C 1
ATOM 5419 O O . ARG A 1 692 ? 1.192 -23.735 12.330 1.00 95.88 692 ARG A O 1
ATOM 5426 N N . ASP A 1 693 ? 0.732 -25.901 12.576 1.00 96.56 693 ASP A N 1
ATOM 5427 C CA . ASP A 1 693 ? 0.867 -26.186 11.142 1.00 96.56 693 ASP A CA 1
ATOM 5428 C C . ASP A 1 693 ? -0.330 -25.631 10.351 1.00 96.56 693 ASP A C 1
ATOM 5430 O O . ASP A 1 693 ? -1.457 -25.583 10.855 1.00 96.56 693 ASP A O 1
ATOM 5434 N N . LEU A 1 694 ? -0.082 -25.205 9.107 1.00 96.25 694 LEU A N 1
ATOM 5435 C CA . LEU A 1 694 ? -1.125 -24.758 8.185 1.00 96.25 694 LEU A CA 1
ATOM 5436 C C . LEU A 1 694 ? -2.115 -25.912 7.909 1.00 96.25 694 LEU A C 1
ATOM 5438 O O . LEU A 1 694 ? -1.697 -26.957 7.399 1.00 96.25 694 LEU A O 1
ATOM 5442 N N . PRO A 1 695 ? -3.421 -25.747 8.195 1.00 95.06 695 PRO A N 1
ATOM 5443 C CA . PRO A 1 695 ? -4.420 -26.768 7.895 1.00 95.06 695 PRO A CA 1
ATOM 5444 C C . PRO A 1 695 ? -4.534 -27.044 6.394 1.00 95.06 695 PRO A C 1
ATOM 5446 O O . PRO A 1 695 ? -4.440 -26.135 5.569 1.00 95.06 695 PRO A O 1
ATOM 5449 N N . LYS A 1 696 ? -4.787 -28.306 6.029 1.00 92.88 696 LYS A N 1
ATOM 5450 C CA . LYS A 1 696 ? -4.896 -28.740 4.621 1.00 92.88 696 LYS A CA 1
ATOM 5451 C C . LYS A 1 696 ? -6.124 -28.179 3.899 1.00 92.88 696 LYS A C 1
ATOM 5453 O O . LYS A 1 696 ? -6.146 -28.142 2.675 1.00 92.88 696 LYS A O 1
ATOM 5458 N N . ASP A 1 697 ? -7.137 -27.783 4.655 1.00 92.00 697 ASP A N 1
ATOM 5459 C CA . ASP A 1 697 ? -8.391 -27.181 4.209 1.00 92.00 697 ASP A CA 1
ATOM 5460 C C . ASP A 1 697 ? -8.411 -25.654 4.386 1.00 92.00 697 ASP A C 1
ATOM 5462 O O . ASP A 1 697 ? -9.436 -25.018 4.146 1.00 92.00 697 ASP A O 1
ATOM 5466 N N . HIS A 1 698 ? -7.283 -25.043 4.773 1.00 94.44 698 HIS A N 1
ATOM 5467 C CA . HIS A 1 698 ? -7.221 -23.604 4.999 1.00 94.44 698 HIS A CA 1
ATOM 5468 C C . HIS A 1 698 ? -7.600 -22.825 3.716 1.00 94.44 698 HIS A C 1
ATOM 5470 O O . HIS A 1 698 ? -7.041 -23.106 2.648 1.00 94.44 698 HIS A O 1
ATOM 5476 N N . PRO A 1 699 ? -8.470 -21.792 3.788 1.00 92.62 699 PRO A N 1
ATOM 5477 C CA . PRO A 1 699 ? -8.959 -21.058 2.612 1.00 92.62 699 PRO A CA 1
ATOM 5478 C C . PRO A 1 699 ? -7.857 -20.513 1.690 1.00 92.62 699 PRO A C 1
ATOM 5480 O O . PRO A 1 699 ? -7.995 -20.515 0.469 1.00 92.62 699 PRO A O 1
ATOM 5483 N N . VAL A 1 700 ? -6.711 -20.110 2.247 1.00 94.94 700 VAL A N 1
ATOM 5484 C CA . VAL A 1 700 ? -5.536 -19.652 1.471 1.00 94.94 700 VAL A CA 1
ATOM 5485 C C . VAL A 1 700 ? -5.041 -20.661 0.419 1.00 94.94 700 VAL A C 1
ATOM 5487 O O . VAL A 1 700 ? -4.325 -20.285 -0.501 1.00 94.94 700 VAL A O 1
ATOM 5490 N N . LEU A 1 701 ? -5.402 -21.941 0.518 1.00 95.62 701 LEU A N 1
ATOM 5491 C CA . LEU A 1 701 ? -5.015 -22.966 -0.454 1.00 95.62 701 LEU A CA 1
ATOM 5492 C C . LEU A 1 701 ? -5.980 -23.060 -1.650 1.00 95.62 701 LEU A C 1
ATOM 5494 O O . LEU A 1 701 ? -5.676 -23.744 -2.627 1.00 95.62 701 LEU A O 1
ATOM 5498 N N . THR A 1 702 ? -7.139 -22.389 -1.593 1.00 92.62 702 THR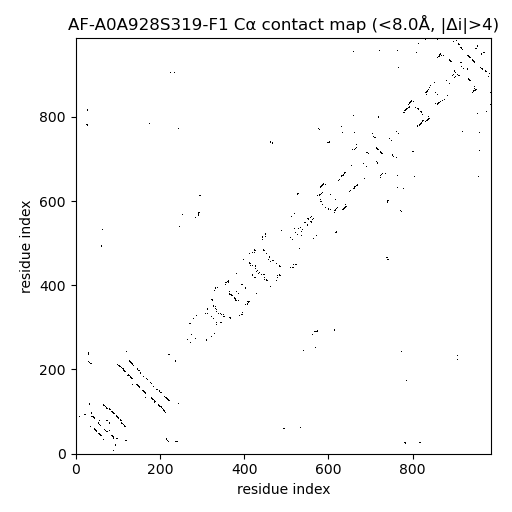 A N 1
ATOM 5499 C CA . THR A 1 702 ? -8.235 -22.586 -2.561 1.00 92.62 702 THR A CA 1
ATOM 5500 C C . THR A 1 702 ? -8.951 -21.314 -3.036 1.00 92.62 702 THR A C 1
ATOM 5502 O O . THR A 1 702 ? -9.569 -21.364 -4.095 1.00 92.62 702 THR A O 1
ATOM 5505 N N . LEU A 1 703 ? -8.868 -20.184 -2.317 1.00 88.62 703 LEU A N 1
ATOM 5506 C CA . LEU A 1 703 ? -9.712 -18.989 -2.540 1.00 88.62 703 LEU A CA 1
ATOM 5507 C C . LEU A 1 703 ? -9.701 -18.408 -3.959 1.00 88.62 703 LEU A C 1
ATOM 5509 O O . LEU A 1 703 ? -10.707 -17.846 -4.387 1.00 88.62 703 LEU A O 1
ATOM 5513 N N . ARG A 1 704 ? -8.573 -18.472 -4.671 1.00 89.62 704 ARG A N 1
ATOM 5514 C CA . ARG A 1 704 ? -8.454 -17.857 -6.000 1.00 89.62 704 ARG A CA 1
ATOM 5515 C C . ARG A 1 704 ? -7.765 -18.748 -7.012 1.00 89.62 704 ARG A C 1
ATOM 5517 O O . ARG A 1 704 ? -8.268 -18.931 -8.115 1.00 89.62 704 ARG A O 1
ATOM 5524 N N . GLU A 1 705 ? -6.637 -19.310 -6.625 1.00 93.06 705 GLU A N 1
ATOM 5525 C CA . GLU A 1 705 ? -5.948 -20.362 -7.350 1.00 93.06 705 GLU A CA 1
ATOM 5526 C C . GLU A 1 705 ? -6.006 -21.627 -6.503 1.00 93.06 705 GLU A C 1
ATOM 5528 O O . GLU A 1 705 ? -5.640 -21.614 -5.328 1.00 93.06 705 GLU A O 1
ATOM 5533 N N . LYS A 1 706 ? -6.473 -22.731 -7.080 1.00 92.94 706 LYS A N 1
ATOM 5534 C CA . LYS A 1 706 ? -6.434 -24.017 -6.389 1.00 92.94 706 LYS A CA 1
ATOM 5535 C C . LYS A 1 706 ? -4.989 -24.509 -6.352 1.00 92.94 706 LYS A C 1
ATOM 5537 O O . LYS A 1 706 ? -4.400 -24.764 -7.402 1.00 92.94 706 LYS A O 1
ATOM 5542 N N . ILE A 1 707 ? -4.437 -24.664 -5.153 1.00 93.75 707 ILE A N 1
ATOM 5543 C CA . ILE A 1 707 ? -3.069 -25.137 -4.951 1.00 93.75 707 ILE A CA 1
ATOM 5544 C C . ILE A 1 707 ? -3.107 -26.642 -4.688 1.00 93.75 707 ILE A C 1
ATOM 5546 O O . ILE A 1 707 ? -3.556 -27.093 -3.639 1.00 93.75 707 ILE A O 1
ATOM 5550 N N . GLU A 1 708 ? -2.666 -27.429 -5.669 1.00 87.75 708 GLU A N 1
ATOM 5551 C CA . GLU A 1 708 ? -2.644 -28.895 -5.556 1.00 87.75 708 GLU A CA 1
ATOM 5552 C C . GLU A 1 708 ? -1.327 -29.418 -4.982 1.00 87.75 708 GLU A C 1
ATOM 5554 O O . GLU A 1 708 ? -1.295 -30.483 -4.364 1.00 87.75 708 GLU A O 1
ATOM 5559 N N . GLN A 1 709 ? -0.232 -28.678 -5.177 1.00 88.31 709 GLN A N 1
ATOM 5560 C CA . GLN A 1 709 ? 1.051 -29.028 -4.583 1.00 88.31 709 GLN A CA 1
ATOM 5561 C C . GLN A 1 709 ? 1.045 -28.707 -3.079 1.00 88.31 709 GLN A C 1
ATOM 5563 O O . GLN A 1 709 ? 0.4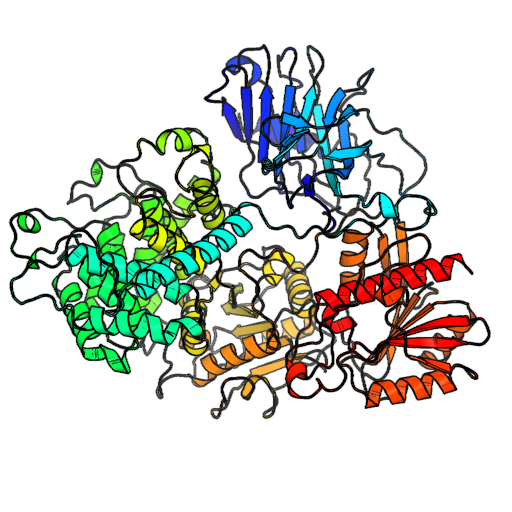52 -27.708 -2.674 1.00 88.31 709 GLN A O 1
ATOM 5568 N N . PRO A 1 710 ? 1.722 -29.507 -2.238 1.00 85.88 710 PRO A N 1
ATOM 5569 C CA . PRO A 1 710 ? 1.838 -29.204 -0.818 1.00 85.88 710 PRO A CA 1
ATOM 5570 C C . PRO A 1 710 ? 2.473 -27.829 -0.595 1.00 85.88 710 PRO A C 1
ATOM 5572 O O . PRO A 1 710 ? 3.468 -27.492 -1.230 1.00 85.88 710 PRO A O 1
ATOM 5575 N N . VAL A 1 711 ? 1.907 -27.057 0.330 1.00 91.62 711 VAL A N 1
ATOM 5576 C CA . VAL A 1 711 ? 2.532 -25.853 0.879 1.00 91.62 711 VAL A CA 1
ATOM 5577 C C . VAL A 1 711 ? 2.798 -26.121 2.350 1.00 91.62 711 VAL A C 1
ATOM 5579 O O . VAL A 1 711 ? 1.861 -26.361 3.112 1.00 91.62 711 VAL A O 1
ATOM 5582 N N . VAL A 1 712 ? 4.066 -26.079 2.754 1.00 90.44 712 VAL A N 1
ATOM 5583 C CA . VAL A 1 712 ? 4.453 -26.249 4.156 1.00 90.44 712 VAL A CA 1
ATOM 5584 C C . VAL A 1 712 ? 4.685 -24.876 4.779 1.00 90.44 712 VAL A C 1
ATOM 5586 O O . VAL A 1 712 ? 5.601 -24.139 4.412 1.00 90.44 712 VAL A O 1
ATOM 5589 N N . ALA A 1 713 ? 3.830 -24.525 5.732 1.00 93.75 713 ALA A N 1
ATOM 5590 C CA . ALA A 1 713 ? 3.930 -23.305 6.516 1.00 93.75 713 ALA A CA 1
ATOM 5591 C C . ALA A 1 713 ? 3.393 -23.554 7.927 1.00 93.75 713 ALA A C 1
ATOM 5593 O O . ALA A 1 713 ? 2.562 -24.441 8.141 1.00 93.75 713 ALA A O 1
ATOM 5594 N N . LYS A 1 714 ? 3.846 -22.742 8.880 1.00 95.88 714 LYS A N 1
ATOM 5595 C CA . LYS A 1 714 ? 3.195 -22.605 10.184 1.00 95.88 714 LYS A CA 1
ATOM 5596 C C . LYS A 1 714 ? 2.357 -21.337 10.204 1.00 95.88 714 LYS A C 1
ATOM 5598 O O . LYS A 1 714 ? 2.718 -20.349 9.572 1.00 95.88 714 LYS A O 1
ATOM 5603 N N . VAL A 1 715 ? 1.253 -21.363 10.932 1.00 97.44 715 VAL A N 1
ATOM 5604 C CA . VAL A 1 715 ? 0.332 -20.241 11.079 1.00 97.44 715 VAL A CA 1
ATOM 5605 C C . VAL A 1 715 ? 0.136 -19.895 12.542 1.00 97.44 715 VAL A C 1
ATOM 5607 O O . VAL A 1 715 ? 0.184 -20.763 13.413 1.00 97.44 715 VAL A O 1
ATOM 5610 N N . LEU A 1 716 ? -0.078 -18.612 12.798 1.00 96.94 716 LEU A N 1
ATOM 5611 C CA . LEU A 1 716 ? -0.485 -18.088 14.092 1.00 96.94 716 LEU A CA 1
ATOM 5612 C C . LEU A 1 716 ? -1.663 -17.136 13.861 1.00 96.94 716 LEU A C 1
ATOM 5614 O O . LEU A 1 716 ? -1.643 -16.298 12.950 1.00 96.94 716 LEU A O 1
ATOM 5618 N N . GLY A 1 717 ? -2.702 -17.309 14.672 1.00 94.69 717 GLY A N 1
ATOM 5619 C CA . GLY A 1 717 ? -3.993 -16.667 14.481 1.00 94.69 717 GLY A CA 1
ATOM 5620 C C . GLY A 1 717 ? -4.826 -16.622 15.750 1.00 94.69 717 GLY A C 1
ATOM 5621 O O . GLY A 1 717 ? -4.574 -17.352 16.704 1.00 94.69 717 GLY A O 1
ATOM 5622 N N . ASN A 1 718 ? -5.862 -15.790 15.725 1.00 91.19 718 ASN A N 1
ATOM 5623 C CA . ASN A 1 718 ? -6.761 -15.547 16.856 1.00 91.19 718 ASN A CA 1
ATOM 5624 C C . ASN A 1 718 ? -7.997 -16.460 16.866 1.00 91.19 718 ASN A C 1
ATOM 5626 O O . ASN A 1 718 ? -8.975 -16.191 17.556 1.00 91.19 718 ASN A O 1
ATOM 5630 N N . GLY A 1 719 ? -7.967 -17.563 16.115 1.00 88.19 719 GLY A N 1
ATOM 5631 C CA . GLY A 1 719 ? -9.046 -18.560 16.066 1.00 88.19 719 GLY A CA 1
ATOM 5632 C C . GLY A 1 719 ? -10.138 -18.250 15.045 1.00 88.19 719 GLY A C 1
ATOM 5633 O O . GLY A 1 719 ? -10.845 -19.162 14.633 1.00 88.19 719 GLY A O 1
ATOM 5634 N N . VAL A 1 720 ? -10.226 -17.003 14.575 1.00 88.31 720 VAL A N 1
ATOM 5635 C CA . VAL A 1 720 ? -11.103 -16.609 13.456 1.00 88.31 720 VAL A CA 1
ATOM 5636 C C . VAL A 1 720 ? -10.312 -16.201 12.214 1.00 88.31 720 VAL A C 1
ATOM 5638 O O . VAL A 1 720 ? -10.804 -16.325 11.097 1.00 88.31 720 VAL A O 1
ATOM 5641 N N . ARG A 1 721 ? -9.069 -15.743 12.400 1.00 92.44 721 ARG A N 1
ATOM 5642 C CA . ARG A 1 721 ? -8.151 -15.321 11.342 1.00 92.44 721 ARG A CA 1
ATOM 5643 C C . ARG A 1 721 ? -6.724 -15.736 11.690 1.00 92.44 721 ARG A C 1
ATOM 5645 O O . ARG A 1 721 ? -6.186 -15.334 12.721 1.00 92.44 721 ARG A O 1
ATOM 5652 N N . ASP A 1 722 ? -6.085 -16.466 10.785 1.00 95.88 722 ASP A N 1
ATOM 5653 C CA . ASP A 1 722 ? -4.629 -16.617 10.761 1.00 95.88 722 ASP A CA 1
ATOM 5654 C C . ASP A 1 722 ? -4.003 -15.364 10.135 1.00 95.88 722 ASP A C 1
ATOM 5656 O O . ASP A 1 722 ? -4.410 -14.947 9.048 1.00 95.88 722 ASP A O 1
ATOM 5660 N N . PHE A 1 723 ? -3.066 -14.717 10.834 1.00 95.94 723 PHE A N 1
ATOM 5661 C CA . PHE A 1 723 ? -2.493 -13.421 10.433 1.00 95.94 723 PHE A CA 1
ATOM 5662 C C . PHE A 1 723 ? -0.961 -13.415 10.348 1.00 95.94 723 PHE A C 1
ATOM 5664 O O . PHE A 1 723 ? -0.404 -12.518 9.712 1.00 95.94 723 PHE A O 1
ATOM 5671 N N . VAL A 1 724 ? -0.284 -14.419 10.916 1.00 97.88 724 VAL A N 1
ATOM 5672 C CA . VAL A 1 724 ? 1.136 -14.704 10.664 1.00 97.88 724 VAL A CA 1
ATOM 5673 C C . VAL A 1 724 ? 1.264 -16.043 9.948 1.00 97.88 724 VAL A C 1
ATOM 5675 O O . VAL A 1 724 ? 0.719 -17.046 10.400 1.00 97.88 724 VAL A O 1
ATOM 5678 N N . PHE A 1 725 ? 2.047 -16.059 8.874 1.00 97.94 725 PHE A N 1
ATOM 5679 C CA . PHE A 1 725 ? 2.415 -17.240 8.105 1.00 97.94 725 PHE A CA 1
ATOM 5680 C C . PHE A 1 725 ? 3.940 -17.356 8.097 1.00 97.94 725 PHE A C 1
ATOM 5682 O O . PHE A 1 725 ? 4.630 -16.534 7.503 1.00 97.94 725 PHE A O 1
ATOM 5689 N N . LEU A 1 726 ? 4.483 -18.364 8.767 1.00 96.06 726 LEU A N 1
ATOM 5690 C CA . LEU A 1 726 ? 5.906 -18.681 8.749 1.00 96.06 726 LEU A CA 1
ATOM 5691 C C . LEU A 1 726 ? 6.162 -19.720 7.657 1.00 96.06 726 LEU A C 1
ATOM 5693 O O . LEU A 1 726 ? 5.797 -20.889 7.806 1.00 96.06 726 LEU A O 1
ATOM 5697 N N . ALA A 1 727 ? 6.780 -19.282 6.563 1.00 92.94 727 ALA A N 1
ATOM 5698 C CA . ALA A 1 727 ? 7.150 -20.151 5.457 1.00 92.94 727 ALA A CA 1
ATOM 5699 C C . ALA A 1 727 ? 8.197 -21.179 5.908 1.00 92.94 727 ALA A C 1
ATOM 5701 O O . ALA A 1 727 ? 9.145 -20.853 6.630 1.00 92.94 727 ALA A O 1
ATOM 5702 N N . VAL A 1 728 ? 8.034 -22.426 5.464 1.00 87.38 728 VAL A N 1
ATOM 5703 C CA . VAL A 1 728 ? 9.031 -23.480 5.659 1.00 87.38 728 VAL A CA 1
ATOM 5704 C C . VAL A 1 728 ? 9.765 -23.710 4.343 1.00 87.38 728 VAL A C 1
ATOM 5706 O O . VAL A 1 728 ? 9.156 -23.820 3.278 1.00 87.38 728 VAL A O 1
ATOM 5709 N N . ASN A 1 729 ? 11.093 -23.765 4.424 1.00 83.50 729 ASN A N 1
ATOM 5710 C CA . ASN A 1 729 ? 11.950 -24.008 3.269 1.00 83.50 729 ASN A CA 1
ATOM 5711 C C . ASN A 1 729 ? 11.875 -25.487 2.885 1.00 83.50 729 ASN A C 1
ATOM 5713 O O . ASN A 1 729 ? 11.979 -26.364 3.741 1.00 83.50 729 ASN A O 1
ATOM 5717 N N . GLU A 1 730 ? 11.756 -25.767 1.590 1.00 75.06 730 GLU A N 1
ATOM 5718 C CA . GLU A 1 730 ? 11.693 -27.135 1.064 1.00 75.06 730 GLU A CA 1
ATOM 5719 C C . GLU A 1 730 ? 12.757 -27.311 -0.012 1.00 75.06 730 GLU A C 1
ATOM 5721 O O . GLU A 1 730 ? 13.051 -26.384 -0.768 1.00 75.06 730 GLU A O 1
ATOM 5726 N N . GLY A 1 731 ? 13.357 -28.502 -0.078 1.00 73.44 731 GLY A N 1
ATOM 5727 C CA . GLY A 1 731 ? 14.371 -28.813 -1.089 1.00 73.44 731 GLY A CA 1
ATOM 5728 C C . GLY A 1 731 ? 15.590 -27.881 -1.061 1.00 73.44 731 GLY A C 1
ATOM 5729 O O . GLY A 1 731 ? 16.160 -27.611 -2.116 1.00 73.44 731 GLY A O 1
ATOM 5730 N N . GLY A 1 732 ? 15.947 -27.350 0.116 1.00 74.44 732 GLY A N 1
ATOM 5731 C CA . GLY A 1 732 ? 17.068 -26.417 0.293 1.00 74.44 732 GLY A CA 1
ATOM 5732 C C . GLY A 1 732 ? 16.835 -25.017 -0.287 1.00 74.44 732 GLY A C 1
ATOM 5733 O O . GLY A 1 732 ? 17.790 -24.268 -0.447 1.00 74.44 732 GLY A O 1
ATOM 5734 N N . ARG A 1 733 ? 15.590 -24.653 -0.633 1.00 81.38 733 ARG A N 1
ATOM 5735 C CA . ARG A 1 733 ? 15.255 -23.337 -1.198 1.00 81.38 733 ARG A CA 1
ATOM 5736 C C . ARG A 1 733 ? 14.189 -22.619 -0.383 1.00 81.38 733 ARG A C 1
ATOM 5738 O O . ARG A 1 733 ? 13.111 -23.166 -0.121 1.00 81.38 733 ARG A O 1
ATOM 5745 N N . ASP A 1 734 ? 14.501 -21.383 -0.012 1.00 87.81 734 ASP A N 1
ATOM 5746 C CA . ASP A 1 734 ? 13.558 -20.457 0.604 1.00 87.81 734 ASP A CA 1
ATOM 5747 C C . ASP A 1 734 ? 12.642 -19.804 -0.442 1.00 87.81 734 ASP A C 1
ATOM 5749 O O . ASP A 1 734 ? 12.874 -19.891 -1.651 1.00 87.81 734 ASP A O 1
ATOM 5753 N N . TRP A 1 735 ? 11.565 -19.169 0.015 1.00 90.81 735 TRP A N 1
ATOM 5754 C CA . TRP A 1 735 ? 10.553 -18.619 -0.889 1.00 90.81 735 TRP A CA 1
ATOM 5755 C C . TRP A 1 735 ? 11.076 -17.413 -1.674 1.00 90.81 735 TRP A C 1
ATOM 5757 O O . TRP A 1 735 ? 10.728 -17.247 -2.844 1.00 90.81 735 TRP A O 1
ATOM 5767 N N . SER A 1 736 ? 11.957 -16.605 -1.078 1.00 90.44 736 SER A N 1
ATOM 5768 C CA . SER A 1 736 ? 12.561 -15.456 -1.760 1.00 90.44 736 SER A CA 1
ATOM 5769 C C . SER A 1 736 ? 13.465 -15.891 -2.903 1.00 90.44 736 SER A C 1
ATOM 5771 O O . SER A 1 736 ? 13.471 -15.228 -3.935 1.00 90.44 736 SER A O 1
ATOM 5773 N N . CYS A 1 737 ? 14.152 -17.029 -2.784 1.00 88.50 737 CYS A N 1
ATOM 5774 C CA . CYS A 1 737 ? 14.901 -17.636 -3.887 1.00 88.50 737 CYS A CA 1
ATOM 5775 C C . CYS A 1 737 ? 13.995 -17.981 -5.089 1.00 88.50 737 CYS A C 1
ATOM 5777 O O . CYS A 1 737 ? 14.311 -17.649 -6.239 1.00 88.50 737 CYS A O 1
ATOM 5779 N N . ASP A 1 738 ? 12.835 -18.600 -4.848 1.00 89.44 738 ASP A N 1
ATOM 5780 C CA . ASP A 1 738 ? 11.892 -18.950 -5.921 1.00 89.44 738 ASP A CA 1
ATOM 5781 C C . ASP A 1 738 ? 11.255 -17.713 -6.561 1.00 89.44 738 ASP A C 1
ATOM 5783 O O . ASP A 1 738 ? 11.138 -17.631 -7.788 1.00 89.44 738 ASP A O 1
ATOM 5787 N N . PHE A 1 739 ? 10.899 -16.718 -5.747 1.00 92.50 739 PHE A N 1
ATOM 5788 C CA . PHE A 1 739 ? 10.378 -15.447 -6.239 1.00 92.50 739 PHE A CA 1
ATOM 5789 C C . PHE A 1 739 ? 11.434 -14.678 -7.038 1.00 92.50 739 PHE A C 1
ATOM 5791 O O . PHE A 1 739 ? 11.172 -14.247 -8.161 1.00 92.50 739 PHE A O 1
ATOM 5798 N N . HIS A 1 740 ? 12.664 -14.591 -6.529 1.00 89.94 740 HIS A N 1
ATOM 5799 C CA . HIS A 1 740 ? 13.782 -13.918 -7.187 1.00 89.94 740 HIS A CA 1
ATOM 5800 C C . HIS A 1 740 ? 14.108 -14.513 -8.559 1.00 89.94 740 HIS A C 1
ATOM 5802 O O . HIS A 1 740 ? 14.415 -13.771 -9.488 1.00 89.94 740 HIS A O 1
ATOM 5808 N N . THR A 1 741 ? 13.996 -15.832 -8.718 1.00 89.06 741 THR A N 1
ATOM 5809 C CA . THR A 1 741 ? 14.288 -16.496 -9.998 1.00 89.06 741 THR A CA 1
ATOM 5810 C C . THR A 1 741 ? 13.104 -16.523 -10.970 1.00 89.06 741 THR A C 1
ATOM 5812 O O . THR A 1 741 ? 13.264 -16.924 -12.121 1.00 89.06 741 THR A O 1
ATOM 5815 N N . TYR A 1 742 ? 11.912 -16.089 -10.539 1.00 90.94 742 TYR A N 1
ATOM 5816 C CA . TYR A 1 742 ? 10.682 -16.043 -11.344 1.00 90.94 742 TYR A CA 1
ATOM 5817 C C . TYR A 1 742 ? 10.365 -17.358 -12.084 1.00 90.94 742 TYR A C 1
ATOM 5819 O O . TYR A 1 742 ? 9.949 -17.375 -13.242 1.00 90.94 742 TYR A O 1
ATOM 5827 N N . ARG A 1 743 ? 10.572 -18.503 -11.424 1.00 85.50 743 ARG A N 1
ATOM 5828 C CA . ARG A 1 743 ? 10.308 -19.824 -12.016 1.00 85.50 743 ARG A CA 1
ATOM 5829 C C . ARG A 1 743 ? 8.864 -20.246 -11.747 1.00 85.50 743 ARG A C 1
ATOM 5831 O O . ARG A 1 743 ? 8.586 -20.999 -10.819 1.00 85.50 743 ARG A O 1
ATOM 5838 N N . THR A 1 744 ? 7.948 -19.753 -12.576 1.00 86.69 744 THR A N 1
ATOM 5839 C CA . THR A 1 744 ? 6.493 -19.994 -12.475 1.00 86.69 744 THR A CA 1
ATOM 5840 C C . THR A 1 744 ? 6.012 -21.201 -13.298 1.00 86.69 744 THR A C 1
ATOM 5842 O O . THR A 1 744 ? 4.838 -21.555 -13.256 1.00 86.69 744 THR A O 1
ATOM 5845 N N . GLY A 1 745 ? 6.907 -21.858 -14.046 1.00 83.19 745 GLY A N 1
ATOM 5846 C CA . GLY A 1 745 ? 6.620 -23.088 -14.793 1.00 83.19 745 GLY A CA 1
ATOM 5847 C C . GLY A 1 745 ? 6.733 -24.370 -13.954 1.00 83.19 745 GLY A C 1
ATOM 5848 O O . GLY A 1 745 ? 7.019 -24.330 -12.759 1.00 83.19 745 GLY A O 1
ATOM 5849 N N . LYS A 1 746 ? 6.570 -25.533 -14.606 1.00 79.94 746 LYS A N 1
ATOM 5850 C CA . LYS A 1 746 ? 6.589 -26.865 -13.959 1.00 79.94 746 LYS A CA 1
ATOM 5851 C C . LYS A 1 746 ? 7.870 -27.169 -13.173 1.00 79.94 746 LYS A C 1
ATOM 5853 O O . LYS A 1 746 ? 7.799 -27.844 -12.155 1.00 79.94 746 LYS A O 1
ATOM 5858 N N . ASP A 1 747 ? 9.013 -26.653 -13.620 1.00 77.69 747 ASP A N 1
ATOM 5859 C CA . ASP A 1 747 ? 10.314 -26.894 -12.978 1.00 77.69 747 ASP A CA 1
ATOM 5860 C C . ASP A 1 747 ? 10.594 -25.954 -11.786 1.00 77.69 747 ASP A C 1
ATOM 5862 O O . ASP A 1 747 ? 11.677 -26.001 -11.194 1.00 77.69 747 ASP A O 1
ATOM 5866 N N . GLY A 1 748 ? 9.669 -25.040 -11.481 1.00 84.69 748 GLY A N 1
ATOM 5867 C CA . GLY A 1 748 ? 9.782 -24.051 -10.413 1.00 84.69 748 GLY A CA 1
ATOM 5868 C C . GLY A 1 748 ? 8.853 -24.319 -9.230 1.00 84.69 748 GLY A C 1
ATOM 5869 O O . GLY A 1 748 ? 8.534 -25.466 -8.927 1.00 84.69 748 GLY A O 1
ATOM 5870 N N . ALA A 1 749 ? 8.420 -23.251 -8.556 1.00 88.56 749 ALA A N 1
ATOM 5871 C CA . ALA A 1 749 ? 7.532 -23.322 -7.391 1.00 88.56 749 ALA A CA 1
ATOM 5872 C C . ALA A 1 749 ? 6.247 -22.488 -7.587 1.00 88.56 749 ALA A C 1
ATOM 5874 O O . ALA A 1 749 ? 5.957 -21.605 -6.777 1.00 88.56 749 ALA A O 1
ATOM 5875 N N . PRO A 1 750 ? 5.447 -22.744 -8.646 1.00 91.69 750 PRO A N 1
ATOM 5876 C CA . PRO A 1 750 ? 4.241 -21.959 -8.936 1.00 91.69 750 PRO A CA 1
ATOM 5877 C C . PRO A 1 750 ? 3.242 -21.933 -7.774 1.00 91.69 750 PRO A C 1
ATOM 5879 O O . PRO A 1 750 ? 2.583 -20.922 -7.558 1.00 91.69 750 PRO A O 1
ATOM 5882 N N . HIS A 1 751 ? 3.189 -22.997 -6.969 1.00 92.81 751 HIS A N 1
ATOM 5883 C CA . HIS A 1 751 ? 2.349 -23.078 -5.773 1.00 92.81 751 HIS A CA 1
ATOM 5884 C C . HIS A 1 751 ? 2.661 -21.994 -4.730 1.00 92.81 751 HIS A C 1
ATOM 5886 O O . HIS A 1 751 ? 1.739 -21.514 -4.081 1.00 92.81 751 HIS A O 1
ATOM 5892 N N . ARG A 1 752 ? 3.920 -21.545 -4.596 1.00 94.00 752 ARG A N 1
ATOM 5893 C CA . ARG A 1 752 ? 4.299 -20.451 -3.678 1.00 94.00 752 ARG A CA 1
ATOM 5894 C C . ARG A 1 752 ? 3.818 -19.093 -4.192 1.00 94.00 752 ARG A C 1
ATOM 5896 O O . ARG A 1 752 ? 3.358 -18.262 -3.415 1.00 94.00 752 ARG A O 1
ATOM 5903 N N . PHE A 1 753 ? 3.863 -18.878 -5.508 1.00 95.62 753 PHE A N 1
ATOM 5904 C CA . PHE A 1 753 ? 3.313 -17.673 -6.141 1.00 95.62 753 PHE A CA 1
ATOM 5905 C C . PHE A 1 753 ? 1.782 -17.631 -6.034 1.00 95.62 753 PHE A C 1
ATOM 5907 O O . PHE A 1 753 ? 1.220 -16.614 -5.622 1.00 95.62 753 PHE A O 1
ATOM 5914 N N . ALA A 1 754 ? 1.119 -18.750 -6.337 1.00 96.19 754 ALA A N 1
ATOM 5915 C CA . ALA A 1 754 ? -0.321 -18.921 -6.163 1.00 96.19 754 ALA A CA 1
ATOM 5916 C C . ALA A 1 754 ? -0.738 -18.734 -4.695 1.00 96.19 754 ALA A C 1
ATOM 5918 O O . ALA A 1 754 ? -1.726 -18.056 -4.418 1.00 96.19 754 ALA A O 1
ATOM 5919 N N . PHE A 1 755 ? 0.056 -19.243 -3.744 1.00 97.25 755 PHE A N 1
ATOM 5920 C CA . PHE A 1 755 ? -0.170 -19.035 -2.313 1.00 97.25 755 PHE A CA 1
ATOM 5921 C C . PHE A 1 755 ? -0.181 -17.555 -1.961 1.00 97.25 755 PHE A C 1
ATOM 5923 O O . PHE A 1 755 ? -1.109 -17.098 -1.308 1.00 97.25 755 PHE A O 1
ATOM 5930 N N . MET A 1 756 ? 0.803 -16.784 -2.423 1.00 97.38 756 MET A N 1
ATOM 5931 C CA . MET A 1 756 ? 0.835 -15.344 -2.165 1.00 97.38 756 MET A CA 1
ATOM 5932 C C . MET A 1 756 ? -0.338 -14.609 -2.826 1.00 97.38 756 MET A C 1
ATOM 5934 O O . MET A 1 756 ? -0.912 -13.708 -2.216 1.00 97.38 756 MET A O 1
ATOM 5938 N N . ASN A 1 757 ? -0.755 -15.022 -4.029 1.00 97.00 757 ASN A N 1
ATOM 5939 C CA . ASN A 1 757 ? -1.947 -14.469 -4.670 1.00 97.00 757 ASN A CA 1
ATOM 5940 C C . ASN A 1 757 ? -3.226 -14.758 -3.862 1.00 97.00 757 ASN A C 1
ATOM 5942 O O . ASN A 1 757 ? -4.068 -13.871 -3.701 1.00 97.00 757 ASN A O 1
ATOM 5946 N N . ASN A 1 758 ? -3.362 -15.970 -3.325 1.00 96.56 758 ASN A N 1
ATOM 5947 C CA . ASN A 1 758 ? -4.457 -16.335 -2.430 1.00 96.56 758 ASN A CA 1
ATOM 5948 C C . ASN A 1 758 ? -4.359 -15.623 -1.081 1.00 96.56 758 ASN A C 1
ATOM 5950 O O . ASN A 1 758 ? -5.387 -15.231 -0.544 1.00 96.56 758 ASN A O 1
ATOM 5954 N N . LEU A 1 759 ? -3.153 -15.422 -0.545 1.00 96.81 759 LEU A N 1
ATOM 5955 C CA . LEU A 1 759 ? -2.920 -14.708 0.708 1.00 96.81 759 LEU A CA 1
ATOM 5956 C C . LEU A 1 759 ? -3.393 -13.261 0.592 1.00 96.81 759 LEU A C 1
ATOM 5958 O O . LEU A 1 759 ? -4.103 -12.781 1.464 1.00 96.81 759 LEU A O 1
ATOM 5962 N N . LEU A 1 760 ? -3.095 -12.598 -0.526 1.00 95.75 760 LEU A N 1
ATOM 5963 C CA . LEU A 1 760 ? -3.615 -11.265 -0.819 1.00 95.75 760 LEU A CA 1
ATOM 5964 C C . LEU A 1 760 ? -5.151 -11.243 -0.913 1.00 95.75 760 LEU A C 1
ATOM 5966 O O . LEU A 1 760 ? -5.774 -10.315 -0.406 1.00 95.75 760 LEU A O 1
ATOM 5970 N N . GLU A 1 761 ? -5.778 -12.252 -1.534 1.00 93.12 761 GLU A N 1
ATOM 5971 C CA . GLU A 1 761 ? -7.248 -12.381 -1.544 1.00 93.12 761 GLU A CA 1
ATOM 5972 C C . GLU A 1 761 ? -7.811 -12.591 -0.135 1.00 93.12 761 GLU A C 1
ATOM 5974 O O . GLU A 1 761 ? -8.786 -11.946 0.237 1.00 93.12 761 GLU A O 1
ATOM 5979 N N . TYR A 1 762 ? -7.174 -13.459 0.649 1.00 93.31 762 TYR A N 1
ATOM 5980 C CA . TYR A 1 762 ? -7.534 -13.771 2.025 1.00 93.31 762 TYR A CA 1
ATOM 5981 C C . TYR A 1 762 ? -7.458 -12.528 2.919 1.00 93.31 762 TYR A C 1
ATOM 5983 O O . TYR A 1 762 ? -8.386 -12.262 3.677 1.00 93.31 762 TYR A O 1
ATOM 5991 N N . THR A 1 763 ? -6.398 -11.725 2.790 1.00 92.44 763 THR A N 1
ATOM 5992 C CA . THR A 1 763 ? -6.236 -10.482 3.553 1.00 92.44 763 THR A CA 1
ATOM 5993 C C . THR A 1 763 ? -7.265 -9.426 3.167 1.00 92.44 763 THR A C 1
ATOM 5995 O O . THR A 1 763 ? -7.733 -8.696 4.032 1.00 92.44 763 THR A O 1
ATOM 5998 N N . LEU A 1 764 ? -7.612 -9.318 1.880 1.00 88.50 764 LEU A N 1
ATOM 5999 C CA . LEU A 1 764 ? -8.558 -8.309 1.399 1.00 88.50 764 LEU A CA 1
ATOM 6000 C C . LEU A 1 764 ? -10.022 -8.739 1.546 1.00 88.50 764 LEU A C 1
ATOM 6002 O O . LEU A 1 764 ? -10.903 -7.882 1.494 1.00 88.50 764 LEU A O 1
ATOM 6006 N N . ASP A 1 765 ? -10.309 -10.035 1.690 1.00 86.50 765 ASP A N 1
ATOM 6007 C CA . ASP A 1 765 ? -11.675 -10.580 1.730 1.00 86.50 765 ASP A CA 1
ATOM 6008 C C . ASP A 1 765 ? -12.526 -10.073 0.544 1.00 86.50 765 ASP A C 1
ATOM 6010 O O . ASP A 1 765 ? -13.622 -9.525 0.690 1.00 86.50 765 ASP A O 1
ATOM 6014 N N . SER A 1 766 ? -11.941 -10.133 -0.659 1.00 82.25 766 SER A N 1
ATOM 6015 C CA . SER A 1 766 ? -12.498 -9.579 -1.904 1.00 82.25 766 SER A CA 1
ATOM 6016 C C . SER A 1 766 ? -12.834 -8.077 -1.883 1.00 82.25 766 SER A C 1
ATOM 6018 O O . SER A 1 766 ? -13.510 -7.578 -2.797 1.00 82.25 766 SER A O 1
ATOM 6020 N N . SER A 1 767 ? -12.362 -7.330 -0.881 1.00 79.62 767 SER A N 1
ATOM 6021 C CA . SER A 1 767 ? -12.502 -5.876 -0.826 1.00 79.62 767 SER A CA 1
ATOM 6022 C C . SER A 1 767 ? -11.758 -5.220 -1.989 1.00 79.62 767 SER A C 1
ATOM 6024 O O . SER A 1 767 ? -10.715 -5.717 -2.428 1.00 79.62 767 SER A O 1
ATOM 6026 N N . PRO A 1 768 ? -12.263 -4.087 -2.511 1.00 77.94 768 PRO A N 1
ATOM 6027 C CA . PRO A 1 768 ? -11.511 -3.288 -3.461 1.00 77.94 768 PRO A CA 1
ATOM 6028 C C . PRO A 1 768 ? -10.143 -2.930 -2.888 1.00 77.94 768 PRO A C 1
ATOM 6030 O O . PRO A 1 768 ? -10.009 -2.569 -1.720 1.00 77.94 768 PRO A O 1
ATOM 6033 N N . PHE A 1 769 ? -9.128 -3.016 -3.735 1.00 81.81 769 PHE A N 1
ATOM 6034 C CA . PHE A 1 769 ? -7.806 -2.542 -3.381 1.00 81.81 769 PHE A CA 1
ATOM 6035 C C . PHE A 1 769 ? -7.826 -1.034 -3.121 1.00 81.81 769 PHE A C 1
ATOM 6037 O O . PHE A 1 769 ? -8.454 -0.285 -3.870 1.00 81.81 769 PHE A O 1
ATOM 6044 N N . ARG A 1 770 ? -7.072 -0.614 -2.108 1.00 78.44 770 ARG A N 1
ATOM 6045 C CA . ARG A 1 770 ? -6.837 0.793 -1.783 1.00 78.44 770 ARG A CA 1
ATOM 6046 C C . ARG A 1 770 ? -5.804 1.387 -2.733 1.00 78.44 770 ARG A C 1
ATOM 6048 O O . ARG A 1 770 ? -4.804 0.727 -3.012 1.00 78.44 770 ARG A O 1
ATOM 6055 N N . SER A 1 771 ? -6.035 2.595 -3.232 1.00 76.50 771 SER A N 1
ATOM 6056 C CA . SER A 1 771 ? -5.043 3.321 -4.035 1.00 76.50 771 SER A CA 1
ATOM 6057 C C . SER A 1 771 ? -3.742 3.491 -3.243 1.00 76.50 771 SER A C 1
ATOM 6059 O O . SER A 1 771 ? -3.781 3.629 -2.020 1.00 76.50 771 SER A O 1
ATOM 6061 N N . SER A 1 772 ? -2.586 3.547 -3.919 1.00 76.19 772 SER A N 1
ATOM 6062 C CA . SER A 1 772 ? -1.321 3.946 -3.266 1.00 76.19 772 SER A CA 1
ATOM 6063 C C . SER A 1 772 ? -1.376 5.351 -2.656 1.00 76.19 772 SER A C 1
ATOM 6065 O O . SER A 1 772 ? -0.507 5.702 -1.863 1.00 76.19 772 SER A O 1
ATOM 6067 N N . PHE A 1 773 ? -2.373 6.138 -3.048 1.00 70.19 773 PHE A N 1
ATOM 6068 C CA . PHE A 1 773 ? -2.620 7.489 -2.570 1.00 70.19 773 PHE A CA 1
ATOM 6069 C C . PHE A 1 773 ? -3.679 7.578 -1.475 1.00 70.19 773 PHE A C 1
ATOM 6071 O O . PHE A 1 773 ? -3.907 8.658 -0.930 1.00 70.19 773 PHE A O 1
ATOM 6078 N N . ASP A 1 774 ? -4.338 6.465 -1.147 1.00 66.31 774 ASP A N 1
ATOM 6079 C CA . ASP A 1 774 ? -5.295 6.472 -0.054 1.00 66.31 774 ASP A CA 1
ATOM 6080 C C . ASP A 1 774 ? -4.538 6.696 1.264 1.00 66.31 774 ASP A C 1
ATOM 6082 O O . ASP A 1 774 ? -3.532 6.024 1.518 1.00 66.31 774 ASP A O 1
ATOM 6086 N N . PRO A 1 775 ? -5.025 7.578 2.155 1.00 62.97 775 PRO A N 1
ATOM 6087 C CA . PRO A 1 775 ? -4.379 7.803 3.444 1.00 62.97 775 PRO A CA 1
ATOM 6088 C C . PRO A 1 775 ? -4.311 6.501 4.248 1.00 62.97 775 PRO A C 1
ATOM 6090 O O . PRO A 1 775 ? -5.112 5.594 4.040 1.00 62.97 775 PRO A O 1
ATOM 6093 N N . SER A 1 776 ? -3.401 6.387 5.214 1.00 70.88 776 SER A N 1
ATOM 6094 C CA . SER A 1 776 ? -3.403 5.248 6.148 1.00 70.88 776 SER A CA 1
ATOM 6095 C C . SER A 1 776 ? -4.817 4.946 6.684 1.00 70.88 776 SER A C 1
ATOM 6097 O O . SER A 1 776 ? -5.530 5.882 7.060 1.00 70.88 776 SER A O 1
ATOM 6099 N N . PRO A 1 777 ? -5.213 3.660 6.786 1.00 68.06 777 PRO A N 1
ATOM 6100 C CA . PRO A 1 777 ? -6.510 3.297 7.342 1.00 68.06 777 PRO A CA 1
ATOM 6101 C C . PRO A 1 777 ? -6.600 3.679 8.825 1.00 68.06 777 PRO A C 1
ATOM 6103 O O . PRO A 1 777 ? -7.666 4.079 9.282 1.00 68.06 777 PRO A O 1
ATOM 6106 N N . LEU A 1 778 ? -5.482 3.642 9.562 1.00 71.81 778 LEU A N 1
ATOM 6107 C CA . LEU A 1 778 ? -5.442 4.142 10.931 1.00 71.81 778 LEU A CA 1
ATOM 6108 C C . LEU A 1 778 ? -5.538 5.671 10.969 1.00 71.81 778 LEU A C 1
ATOM 6110 O O . LEU A 1 778 ? -4.688 6.347 10.36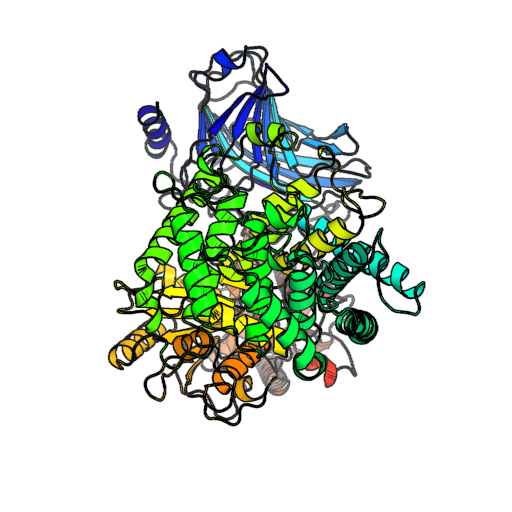3 1.00 71.81 778 LEU A O 1
ATOM 6114 N N . PRO A 1 779 ? -6.520 6.221 11.711 1.00 67.06 779 PRO A N 1
ATOM 6115 C CA . PRO A 1 779 ? -6.637 7.652 11.896 1.00 67.06 779 PRO A CA 1
ATOM 6116 C C . PRO A 1 779 ? -5.482 8.178 12.747 1.00 67.06 779 PRO A C 1
ATOM 6118 O O . PRO A 1 779 ? -4.913 7.487 13.593 1.00 67.06 779 PRO A O 1
ATOM 6121 N N . GLN A 1 780 ? -5.159 9.447 12.539 1.00 61.06 780 GLN A N 1
ATOM 6122 C CA . GLN A 1 780 ? -4.303 10.182 13.456 1.00 61.06 780 GLN A CA 1
ATOM 6123 C C . GLN A 1 780 ? -5.071 10.436 14.777 1.00 61.06 780 GLN A C 1
ATOM 6125 O O . GLN A 1 780 ? -6.286 10.647 14.773 1.00 61.06 780 GLN A O 1
ATOM 6130 N N . ARG A 1 781 ? -4.383 10.376 15.927 1.00 58.81 781 ARG A N 1
ATOM 6131 C CA . ARG A 1 781 ? -4.985 10.497 17.275 1.00 58.81 781 ARG A CA 1
ATOM 6132 C C . ARG A 1 781 ? -5.027 11.928 17.824 1.00 58.81 781 ARG A C 1
ATOM 6134 O O . ARG A 1 781 ? -3.983 12.374 18.242 1.00 58.81 781 ARG A O 1
ATOM 6141 N N . SER A 1 782 ? -6.151 12.648 17.928 1.00 58.81 782 SER A N 1
ATOM 6142 C CA . SER A 1 782 ? -6.179 14.056 18.436 1.00 58.81 782 SER A CA 1
ATOM 6143 C C . SER A 1 782 ? -5.882 14.220 19.948 1.00 58.81 782 SER A C 1
ATOM 6145 O O . SER A 1 782 ? -5.798 13.238 20.668 1.00 58.81 782 SER A O 1
ATOM 6147 N N . THR A 1 783 ? -5.731 15.454 20.471 1.00 62.88 783 THR A N 1
ATOM 6148 C CA . THR A 1 783 ? -5.730 15.655 21.941 1.00 62.88 783 THR A CA 1
ATOM 6149 C C . THR A 1 783 ? -7.148 15.421 22.431 1.00 62.88 783 THR A C 1
ATOM 6151 O O . THR A 1 783 ? -8.064 16.075 21.911 1.00 62.88 783 THR A O 1
ATOM 6154 N N . PRO A 1 784 ? -7.340 14.550 23.425 1.00 67.38 784 PRO A N 1
ATOM 6155 C CA . PRO A 1 784 ? -8.633 14.398 24.055 1.00 67.38 784 PRO A CA 1
ATOM 6156 C C . PRO A 1 784 ? -8.968 15.616 24.922 1.00 67.38 784 PRO A C 1
ATOM 6158 O O . PRO A 1 784 ? -8.115 16.166 25.608 1.00 67.38 784 PRO A O 1
ATOM 6161 N N . THR A 1 785 ? -10.226 16.035 24.898 1.00 66.81 785 THR A N 1
ATOM 6162 C CA . THR A 1 785 ? -10.788 17.058 25.797 1.00 66.81 785 THR A CA 1
ATOM 6163 C C . THR A 1 785 ? -11.610 16.445 26.924 1.00 66.81 785 THR A C 1
ATOM 6165 O O . THR A 1 785 ? -12.070 17.168 27.798 1.00 66.81 785 THR A O 1
ATOM 6168 N N . ARG A 1 786 ? -11.849 15.133 26.860 1.00 78.19 786 ARG A N 1
ATOM 6169 C CA . ARG A 1 786 ? -12.633 14.360 27.821 1.00 78.19 786 ARG A CA 1
ATOM 6170 C C . ARG A 1 786 ? -12.239 12.887 27.758 1.00 78.19 786 ARG A C 1
ATOM 6172 O O . ARG A 1 786 ? -11.645 12.449 26.767 1.00 78.19 786 ARG A O 1
ATOM 6179 N N . GLU A 1 787 ? -12.629 12.139 28.777 1.00 89.94 787 GLU A N 1
ATOM 6180 C CA . GLU A 1 787 ? -12.450 10.690 28.864 1.00 89.94 787 GLU A CA 1
ATOM 6181 C C . GLU A 1 787 ? -13.821 10.002 28.963 1.00 89.94 787 GLU A C 1
ATOM 6183 O O . GLU A 1 787 ? -14.772 10.585 29.481 1.00 89.94 787 GLU A O 1
ATOM 6188 N N . PHE A 1 788 ? -13.933 8.787 28.427 1.00 92.62 788 PHE A N 1
ATOM 6189 C CA . PHE A 1 788 ? -15.094 7.910 28.569 1.00 92.62 788 PHE A CA 1
ATOM 6190 C C . PHE A 1 788 ? -14.612 6.492 28.876 1.00 92.62 788 PHE A C 1
ATOM 6192 O O . PHE A 1 788 ? -13.733 5.964 28.186 1.00 92.62 788 PHE A O 1
ATOM 6199 N N . HIS A 1 789 ? -15.158 5.896 29.932 1.00 93.94 789 HIS A N 1
ATOM 6200 C CA . HIS A 1 789 ? -14.715 4.602 30.439 1.00 93.94 789 HIS A CA 1
ATOM 6201 C C . HIS A 1 789 ? -15.491 3.471 29.768 1.00 93.94 789 HIS A C 1
ATOM 6203 O O . HIS A 1 789 ? -16.716 3.504 29.678 1.00 93.94 789 HIS A O 1
ATOM 6209 N N . VAL A 1 790 ? -14.767 2.458 29.298 1.00 95.31 790 VAL A N 1
ATOM 6210 C CA . VAL A 1 790 ? -15.339 1.283 28.639 1.00 95.31 790 VAL A CA 1
ATOM 6211 C C . VAL A 1 790 ? -14.710 0.034 29.236 1.00 95.31 790 VAL A C 1
ATOM 6213 O O . VAL A 1 790 ? -13.488 -0.064 29.342 1.00 95.31 790 VAL A O 1
ATOM 6216 N N . ALA A 1 791 ? -15.543 -0.933 29.602 1.00 94.19 791 ALA A N 1
ATOM 6217 C CA . ALA A 1 791 ? -15.122 -2.276 29.968 1.00 94.19 791 ALA A CA 1
ATOM 6218 C C . ALA A 1 791 ? -15.373 -3.239 28.799 1.00 94.19 791 ALA A C 1
ATOM 6220 O O . ALA A 1 791 ? -16.341 -3.090 28.055 1.00 94.19 791 ALA A O 1
ATOM 6221 N N . THR A 1 792 ? -14.522 -4.254 28.648 1.00 93.12 792 THR A N 1
ATOM 6222 C CA . THR A 1 792 ? -14.730 -5.356 27.694 1.00 93.12 792 THR A CA 1
ATOM 6223 C C . THR A 1 792 ? -14.953 -6.676 28.423 1.00 93.12 792 THR A C 1
ATOM 6225 O O . THR A 1 792 ? -14.483 -6.869 29.547 1.00 93.12 792 THR A O 1
ATOM 6228 N N . LEU A 1 793 ? -15.696 -7.580 27.785 1.00 93.06 793 LEU A N 1
ATOM 6229 C CA . LEU A 1 793 ? -15.922 -8.943 28.254 1.00 93.06 793 LEU A CA 1
ATOM 6230 C C . LEU A 1 793 ? -15.999 -9.894 27.059 1.00 93.06 793 LEU A C 1
ATOM 6232 O O . LEU A 1 793 ? -16.905 -9.785 26.242 1.00 93.06 793 LEU A O 1
ATOM 6236 N N . GLU A 1 794 ? -15.086 -10.852 26.968 1.00 93.06 794 GLU A N 1
ATOM 6237 C CA . GLU A 1 794 ? -15.187 -11.926 25.977 1.00 93.06 794 GLU A CA 1
ATOM 6238 C C . GLU A 1 794 ? -15.924 -13.131 26.566 1.00 93.06 794 GLU A C 1
ATOM 6240 O O . GLU A 1 794 ? -15.655 -13.528 27.703 1.00 93.06 794 GLU A O 1
ATOM 6245 N N . ILE A 1 795 ? -16.853 -13.712 25.803 1.00 93.69 795 ILE A N 1
ATOM 6246 C CA . ILE A 1 795 ? -17.592 -14.925 26.171 1.00 93.69 795 ILE A CA 1
ATOM 6247 C C . ILE A 1 795 ? -17.535 -15.959 25.044 1.00 93.69 795 ILE A C 1
ATOM 6249 O O . ILE A 1 795 ? -17.553 -15.622 23.864 1.00 93.69 795 ILE A O 1
ATOM 6253 N N . GLY A 1 796 ? -17.515 -17.236 25.412 1.00 90.69 796 GLY A N 1
ATOM 6254 C CA . GLY A 1 796 ? -17.659 -18.353 24.478 1.00 90.69 796 GLY A CA 1
ATOM 6255 C C . GLY A 1 796 ? -16.371 -18.895 23.851 1.00 90.69 796 GLY A C 1
ATOM 6256 O O . GLY A 1 796 ? -16.348 -20.077 23.495 1.00 90.69 796 GLY A O 1
ATOM 6257 N N . GLY A 1 797 ? -15.315 -18.084 23.744 1.00 90.00 797 GLY A N 1
ATOM 6258 C CA . GLY A 1 797 ? -13.976 -18.491 23.299 1.00 90.00 797 GLY A CA 1
ATOM 6259 C C . GLY A 1 797 ? -12.978 -18.710 24.446 1.00 90.00 797 GLY A C 1
ATOM 6260 O O . GLY A 1 797 ? -13.221 -18.301 25.579 1.00 90.00 797 GLY A O 1
ATOM 6261 N N . ASP A 1 798 ? -11.851 -19.360 24.132 1.00 86.88 798 ASP A N 1
ATOM 6262 C CA . ASP A 1 798 ? -10.763 -19.657 25.088 1.00 86.88 798 ASP A CA 1
ATOM 6263 C C . ASP A 1 798 ? -9.561 -18.707 24.972 1.00 86.88 798 ASP A C 1
ATOM 6265 O O . ASP A 1 798 ? -8.690 -18.701 25.840 1.00 86.88 798 ASP A O 1
ATOM 6269 N N . GLN A 1 799 ? -9.498 -17.921 23.897 1.00 89.31 799 GLN A N 1
ATOM 6270 C CA . GLN A 1 799 ? -8.394 -17.012 23.605 1.00 89.31 799 GLN A CA 1
ATOM 6271 C C . GLN A 1 799 ? -8.929 -15.649 23.143 1.00 89.31 799 GLN A C 1
ATOM 6273 O O . GLN A 1 799 ? -9.996 -15.618 22.521 1.00 89.31 799 GLN A O 1
ATOM 6278 N N . PRO A 1 800 ? -8.193 -14.550 23.397 1.00 90.50 800 PRO A N 1
ATOM 6279 C CA . PRO A 1 800 ? -8.575 -13.217 22.943 1.00 90.50 800 PRO A CA 1
ATOM 6280 C C . PRO A 1 800 ? -8.717 -13.146 21.424 1.00 90.50 800 PRO A C 1
ATOM 6282 O O . PRO A 1 800 ? -7.849 -13.649 20.714 1.00 90.50 800 PRO A O 1
ATOM 6285 N N . VAL A 1 801 ? -9.754 -12.484 20.903 1.00 91.56 801 VAL A N 1
ATOM 6286 C CA . VAL A 1 801 ? -9.901 -12.329 19.439 1.00 91.56 801 VAL A CA 1
ATOM 6287 C C . VAL A 1 801 ? -9.418 -10.967 18.942 1.00 91.56 801 VAL A C 1
ATOM 6289 O O . VAL A 1 801 ? -8.681 -10.894 17.955 1.00 91.56 801 VAL A O 1
ATOM 6292 N N . TYR A 1 802 ? -9.786 -9.883 19.629 1.00 90.38 802 TYR A N 1
ATOM 6293 C CA . TYR A 1 802 ? -9.443 -8.510 19.236 1.00 90.38 802 TYR A CA 1
ATOM 6294 C C . TYR A 1 802 ? -8.822 -7.732 20.409 1.00 90.38 802 TYR A C 1
ATOM 6296 O O . TYR A 1 802 ? -9.438 -6.800 20.927 1.00 90.38 802 TYR A O 1
ATOM 6304 N N . PRO A 1 803 ? -7.582 -8.059 20.825 1.00 87.62 803 PRO A N 1
ATOM 6305 C CA . PRO A 1 803 ? -6.954 -7.454 22.008 1.00 87.62 803 PRO A CA 1
ATOM 6306 C C . PRO A 1 803 ? -6.756 -5.931 21.896 1.00 87.62 803 PRO A C 1
ATOM 6308 O O . PRO A 1 803 ? -6.716 -5.233 22.906 1.00 87.62 803 PRO A O 1
ATOM 6311 N N . ASP A 1 804 ? -6.681 -5.396 20.673 1.00 87.50 804 ASP A N 1
ATOM 6312 C CA . ASP A 1 804 ? -6.525 -3.963 20.398 1.00 87.50 804 ASP A CA 1
ATOM 6313 C C . ASP A 1 804 ? -7.855 -3.253 20.058 1.00 87.50 804 ASP A C 1
ATOM 6315 O O . ASP A 1 804 ? -7.845 -2.119 19.565 1.00 87.50 804 ASP A O 1
ATOM 6319 N N . LEU A 1 805 ? -9.012 -3.874 20.340 1.00 91.12 805 LEU A N 1
ATOM 6320 C CA . LEU A 1 805 ? -10.334 -3.284 20.091 1.00 91.12 805 LEU A CA 1
ATOM 6321 C C . LEU A 1 805 ? -10.456 -1.887 20.715 1.00 91.12 805 LEU A C 1
ATOM 6323 O O . LEU A 1 805 ? -10.735 -0.918 20.009 1.00 91.12 805 LEU A O 1
ATOM 6327 N N . LEU A 1 806 ? -10.195 -1.766 22.022 1.00 92.44 806 LEU A N 1
ATOM 6328 C CA . LEU A 1 806 ? -10.302 -0.487 22.729 1.00 92.44 806 LEU A CA 1
ATOM 6329 C C . LEU A 1 806 ? -9.219 0.509 22.314 1.00 92.44 806 LEU A C 1
ATOM 6331 O O . LEU A 1 806 ? -9.499 1.703 22.274 1.00 92.44 806 LEU A O 1
ATOM 6335 N N . LYS A 1 807 ? -8.014 0.051 21.941 1.00 89.56 807 LYS A N 1
ATOM 6336 C CA . LYS A 1 807 ? -6.983 0.940 21.378 1.00 89.56 807 LYS A CA 1
ATOM 6337 C C . LYS A 1 807 ? -7.464 1.554 20.062 1.00 89.56 807 LYS A C 1
ATOM 6339 O O . LYS A 1 807 ? -7.321 2.754 19.844 1.00 89.56 807 LYS A O 1
ATOM 6344 N N . THR A 1 808 ? -8.076 0.746 19.198 1.00 87.44 808 THR A N 1
ATOM 6345 C CA . THR A 1 808 ? -8.609 1.213 17.912 1.00 87.44 808 THR A CA 1
ATOM 6346 C C . THR A 1 808 ? -9.825 2.115 18.109 1.00 87.44 808 THR A C 1
ATOM 6348 O O . THR A 1 808 ? -9.940 3.151 17.454 1.00 87.44 808 THR A O 1
ATOM 6351 N N . LEU A 1 809 ? -10.703 1.774 19.055 1.00 91.31 809 LEU A N 1
ATOM 6352 C CA . LEU A 1 809 ? -11.840 2.607 19.431 1.00 91.31 809 LEU A CA 1
ATOM 6353 C C . LEU A 1 809 ? -11.385 3.954 20.008 1.00 91.31 809 LEU A C 1
ATOM 6355 O O . LEU A 1 809 ? -11.921 4.981 19.601 1.00 91.31 809 LEU A O 1
ATOM 6359 N N . ASP A 1 810 ? -10.365 3.973 20.876 1.00 90.94 810 ASP A N 1
ATOM 6360 C CA . ASP A 1 810 ? -9.736 5.199 21.389 1.00 90.94 810 ASP A CA 1
ATOM 6361 C C . ASP A 1 810 ? -9.216 6.068 20.248 1.00 90.94 810 ASP A C 1
ATOM 6363 O O . ASP A 1 810 ? -9.499 7.264 20.205 1.00 90.94 810 ASP A O 1
ATOM 6367 N N . LEU A 1 811 ? -8.500 5.476 19.286 1.00 81.88 811 LEU A N 1
ATOM 6368 C CA . LEU A 1 811 ? -8.006 6.198 18.116 1.00 81.88 811 LEU A CA 1
ATOM 6369 C C . LEU A 1 811 ? -9.158 6.830 17.329 1.00 81.88 811 LEU A C 1
ATOM 6371 O O . LEU A 1 811 ? -9.103 8.021 17.028 1.00 81.88 811 LEU A O 1
ATOM 6375 N N . VAL A 1 812 ? -10.218 6.074 17.035 1.00 82.25 812 VAL A N 1
ATOM 6376 C CA . VAL A 1 812 ? -11.381 6.572 16.285 1.00 82.25 812 VAL A CA 1
ATOM 6377 C C . VAL A 1 812 ? -12.126 7.657 17.071 1.00 82.25 812 VAL A C 1
ATOM 6379 O O . VAL A 1 812 ? -12.383 8.728 16.520 1.00 82.25 812 VAL A O 1
ATOM 6382 N N . MET A 1 813 ? -12.440 7.436 18.346 1.00 85.81 813 MET A N 1
ATOM 6383 C CA . MET A 1 813 ? -13.194 8.378 19.185 1.00 85.81 813 MET A CA 1
ATOM 6384 C C . MET A 1 813 ? -12.393 9.638 19.506 1.00 85.81 813 MET A C 1
ATOM 6386 O O . MET A 1 813 ? -12.921 10.749 19.433 1.00 85.81 813 MET A O 1
ATOM 6390 N N . THR A 1 814 ? -11.099 9.501 19.778 1.00 79.12 814 THR A N 1
ATOM 6391 C CA . THR A 1 814 ? -10.225 10.645 20.029 1.00 79.12 814 THR A CA 1
ATOM 6392 C C . THR A 1 814 ? -10.054 11.470 18.760 1.00 79.12 814 THR A C 1
ATOM 6394 O O . THR A 1 814 ? -10.152 12.696 18.809 1.00 79.12 814 THR A O 1
ATOM 6397 N N . SER A 1 815 ? -9.846 10.820 17.611 1.00 72.38 815 SER A N 1
ATOM 6398 C CA . SER A 1 815 ? -9.749 11.483 16.309 1.00 72.38 815 SER A CA 1
ATOM 6399 C C . SER A 1 815 ? -11.036 12.266 15.999 1.00 72.38 815 SER A C 1
ATOM 6401 O O . SER A 1 815 ? -10.986 13.479 15.801 1.00 72.38 815 SER A O 1
ATOM 6403 N N . ASN A 1 816 ? -12.203 11.621 16.062 1.00 72.38 816 ASN A N 1
ATOM 6404 C CA . ASN A 1 816 ? -13.480 12.225 15.664 1.00 72.38 816 ASN A CA 1
ATOM 6405 C C . ASN A 1 816 ? -14.071 13.208 16.688 1.00 72.38 816 ASN A C 1
ATOM 6407 O O . ASN A 1 816 ? -14.546 14.274 16.305 1.00 72.38 816 ASN A O 1
ATOM 6411 N N . TYR A 1 817 ? -14.016 12.873 17.978 1.00 76.25 817 TYR A N 1
ATOM 6412 C CA . TYR A 1 817 ? -14.788 13.535 19.041 1.00 76.25 817 TYR A CA 1
ATOM 6413 C C . TYR A 1 817 ? -13.927 14.095 20.175 1.00 76.25 817 TYR A C 1
ATOM 6415 O O . TYR A 1 817 ? -14.471 14.524 21.193 1.00 76.25 817 TYR A O 1
ATOM 6423 N N . ARG A 1 818 ? -12.587 14.053 20.058 1.00 73.94 818 ARG A N 1
ATOM 6424 C CA . ARG A 1 818 ? -11.658 14.399 21.155 1.00 73.94 818 ARG A CA 1
ATOM 6425 C C . ARG A 1 818 ? -12.031 13.679 22.466 1.00 73.94 818 ARG A C 1
ATOM 6427 O O . ARG A 1 818 ? -11.872 14.233 23.552 1.00 73.94 818 ARG A O 1
ATOM 6434 N N . THR A 1 819 ? -12.556 12.460 22.361 1.00 82.44 819 THR A N 1
ATOM 6435 C CA . THR A 1 819 ? -12.977 11.643 23.503 1.00 82.44 819 THR A CA 1
ATOM 6436 C C . THR A 1 819 ? -12.030 10.468 23.627 1.00 82.44 819 THR A C 1
ATOM 6438 O O . THR A 1 819 ? -12.012 9.608 22.748 1.00 82.44 819 THR A O 1
ATOM 6441 N N . ARG A 1 820 ? -11.235 10.456 24.699 1.00 88.44 820 ARG A N 1
ATOM 6442 C CA . ARG A 1 820 ? -10.356 9.334 25.012 1.00 88.44 820 ARG A CA 1
ATOM 6443 C C . ARG A 1 820 ? -11.181 8.174 25.539 1.00 88.44 820 ARG A C 1
ATOM 6445 O O . ARG A 1 820 ? -11.975 8.367 26.454 1.00 88.44 820 ARG A O 1
ATOM 6452 N N . ILE A 1 821 ? -10.943 6.982 25.013 1.00 92.38 821 ILE A N 1
ATOM 6453 C CA . ILE A 1 821 ? -11.504 5.751 25.561 1.00 92.38 821 ILE A CA 1
ATOM 6454 C C . ILE A 1 821 ? -10.524 5.187 26.580 1.00 92.38 821 ILE A C 1
ATOM 6456 O O . ILE A 1 821 ? -9.364 4.907 26.269 1.00 92.38 821 ILE A O 1
ATOM 6460 N N . VAL A 1 822 ? -10.994 5.068 27.816 1.00 92.81 822 VAL A N 1
ATOM 6461 C CA . VAL A 1 822 ? -10.229 4.519 28.933 1.00 92.81 822 VAL A CA 1
ATOM 6462 C C . VAL A 1 822 ? -10.725 3.106 29.190 1.00 92.81 822 VAL A C 1
ATOM 6464 O O . VAL A 1 822 ? -11.899 2.895 29.482 1.00 92.81 822 VAL A O 1
ATOM 6467 N N . ASP A 1 823 ? -9.820 2.140 29.069 1.00 91.75 823 ASP A N 1
ATOM 6468 C CA . ASP A 1 823 ? -10.094 0.754 29.437 1.00 91.75 823 ASP A CA 1
ATOM 6469 C C . ASP A 1 823 ? -10.216 0.649 30.962 1.00 91.75 823 ASP A C 1
ATOM 6471 O O . ASP A 1 823 ? -9.236 0.840 31.688 1.00 91.75 823 ASP A O 1
ATOM 6475 N N . ALA A 1 824 ? -11.430 0.380 31.439 1.00 88.50 824 ALA A N 1
ATOM 6476 C CA . ALA A 1 824 ? -11.748 0.308 32.860 1.00 88.50 824 ALA A CA 1
ATOM 6477 C C . ALA A 1 824 ? -11.331 -1.017 33.522 1.00 88.50 824 ALA A C 1
ATOM 6479 O O . ALA A 1 824 ? -11.527 -1.141 34.726 1.00 88.50 824 ALA A O 1
ATOM 6480 N N . LYS A 1 825 ? -10.784 -1.985 32.759 1.00 74.00 825 LYS A N 1
ATOM 6481 C CA . LYS A 1 825 ? -10.251 -3.292 33.206 1.00 74.00 825 LYS A CA 1
ATOM 6482 C C . LYS A 1 825 ? -10.889 -3.840 34.484 1.00 74.00 825 LYS A C 1
ATOM 6484 O O . LYS A 1 825 ? -10.405 -3.593 35.585 1.00 74.00 825 LYS A O 1
ATOM 6489 N N . ASP A 1 826 ? -11.962 -4.606 34.317 1.00 67.06 826 ASP A N 1
ATOM 6490 C CA . ASP A 1 826 ? -12.708 -5.261 35.404 1.00 67.06 826 ASP A CA 1
ATOM 6491 C C . ASP A 1 826 ? -13.331 -4.318 36.459 1.00 67.06 826 ASP A C 1
ATOM 6493 O O . ASP A 1 826 ? -13.954 -4.800 37.402 1.00 67.06 826 ASP A O 1
ATOM 6497 N N . GLY A 1 827 ? -13.221 -2.996 36.287 1.00 71.25 827 GLY A N 1
ATOM 6498 C CA . GLY A 1 827 ? -13.927 -1.980 37.068 1.00 71.25 827 GLY A CA 1
ATOM 6499 C C . GLY A 1 827 ? -15.303 -1.608 36.504 1.00 71.25 827 GLY A C 1
ATOM 6500 O O . GLY A 1 827 ? -15.693 -2.039 35.415 1.00 71.25 827 GLY A O 1
ATOM 6501 N N . GLU A 1 828 ? -16.031 -0.781 37.258 1.00 80.50 828 GLU A N 1
ATOM 6502 C CA . GLU A 1 828 ? -17.293 -0.178 36.819 1.00 80.50 828 GLU A CA 1
ATOM 6503 C C . GLU A 1 828 ? -17.037 0.808 35.671 1.00 80.50 828 GLU A C 1
ATOM 6505 O O . GLU A 1 828 ? -16.121 1.633 35.717 1.00 80.50 828 GLU A O 1
ATOM 6510 N N . ALA A 1 829 ? -17.841 0.702 34.619 1.00 92.69 829 ALA A N 1
ATOM 6511 C CA . ALA A 1 829 ? -17.795 1.581 33.462 1.00 92.69 829 ALA A CA 1
ATOM 6512 C C . ALA A 1 829 ? -19.224 1.841 32.977 1.00 92.69 829 ALA A C 1
ATOM 6514 O O . ALA A 1 829 ? -20.051 0.939 33.071 1.00 92.69 829 ALA A O 1
ATOM 6515 N N . PRO A 1 830 ? -19.517 3.003 32.377 1.00 94.25 830 PRO A N 1
ATOM 6516 C CA . PRO A 1 830 ? -20.823 3.247 31.765 1.00 94.25 830 PRO A CA 1
ATOM 6517 C C . PRO A 1 830 ? -21.167 2.293 30.615 1.00 94.25 830 PRO A C 1
ATOM 6519 O O . PRO A 1 830 ? -22.335 2.028 30.338 1.00 94.25 830 PRO A O 1
ATOM 6522 N N . LEU A 1 831 ? -20.148 1.769 29.926 1.00 95.94 831 LEU A N 1
ATOM 6523 C CA . LEU A 1 831 ? -20.300 0.864 28.791 1.00 95.94 831 LEU A CA 1
ATOM 6524 C C . LEU A 1 831 ? -19.569 -0.458 29.034 1.00 95.94 831 LEU A C 1
ATOM 6526 O O . LEU A 1 831 ? -18.358 -0.467 29.262 1.00 95.94 831 LEU A O 1
ATOM 6530 N N . LEU A 1 832 ? -20.292 -1.570 28.876 1.00 95.75 832 LEU A N 1
ATOM 6531 C CA . LEU A 1 832 ? -19.733 -2.918 28.781 1.00 95.75 832 LEU A CA 1
ATOM 6532 C C . LEU A 1 832 ? -19.881 -3.446 27.350 1.00 95.75 832 LEU A C 1
ATOM 6534 O O . LEU A 1 832 ? -20.991 -3.672 26.863 1.00 95.75 832 LEU A O 1
ATOM 6538 N N . TRP A 1 833 ? -18.747 -3.665 26.686 1.00 95.50 833 TRP A N 1
ATOM 6539 C CA . TRP A 1 833 ? -18.668 -4.275 25.362 1.00 95.50 833 TRP A CA 1
ATOM 6540 C C . TRP A 1 833 ? -18.420 -5.781 25.489 1.00 95.50 833 TRP A C 1
ATOM 6542 O O . TRP A 1 833 ? -17.307 -6.228 25.776 1.00 95.50 833 TRP A O 1
ATOM 6552 N N . VAL A 1 834 ? -19.464 -6.570 25.262 1.00 95.06 834 VAL A N 1
ATOM 6553 C CA . VAL A 1 834 ? -19.437 -8.031 25.279 1.00 95.06 834 VAL A CA 1
ATOM 6554 C C . VAL A 1 834 ? -19.147 -8.560 23.876 1.00 95.06 834 VAL A C 1
ATOM 6556 O O . VAL A 1 834 ? -19.937 -8.351 22.961 1.00 95.06 834 VAL A O 1
ATOM 6559 N N . MET A 1 835 ? -18.039 -9.273 23.700 1.00 94.81 835 MET A N 1
ATOM 6560 C CA . MET A 1 835 ? -17.714 -9.977 22.458 1.00 94.81 835 MET A CA 1
ATOM 6561 C C . MET A 1 835 ? -18.052 -11.462 22.599 1.00 94.81 835 MET A C 1
ATOM 6563 O O . MET A 1 835 ? -17.535 -12.142 23.486 1.00 94.81 835 MET A O 1
ATOM 6567 N N . VAL A 1 836 ? -18.899 -11.979 21.712 1.00 95.19 836 VAL A N 1
ATOM 6568 C CA . VAL A 1 836 ? -19.207 -13.411 21.626 1.00 95.19 836 VAL A CA 1
ATOM 6569 C C . VAL A 1 836 ? -18.193 -14.052 20.685 1.00 95.19 836 VAL A C 1
ATOM 6571 O O . VAL A 1 836 ? -18.325 -13.950 19.468 1.00 95.19 836 VAL A O 1
ATOM 6574 N N . THR A 1 837 ? -17.157 -14.670 21.249 1.00 94.19 837 THR A N 1
ATOM 6575 C CA . THR A 1 837 ? -15.964 -15.152 20.533 1.00 94.19 837 THR A CA 1
ATOM 6576 C C . THR A 1 837 ? -15.974 -16.651 20.240 1.00 94.19 837 THR A C 1
ATOM 6578 O O . THR A 1 837 ? -15.052 -17.164 19.609 1.00 94.19 837 THR A O 1
ATOM 6581 N N . GLY A 1 838 ? -17.011 -17.371 20.668 1.00 92.06 838 GLY A N 1
ATOM 6582 C CA . GLY A 1 838 ? -17.138 -18.799 20.408 1.00 92.06 838 GLY A CA 1
ATOM 6583 C C . GLY A 1 838 ? -18.470 -19.392 20.869 1.00 92.06 838 GLY A C 1
ATOM 6584 O O . GLY A 1 838 ? -19.336 -18.677 21.373 1.00 92.06 838 GLY A O 1
ATOM 6585 N N . PRO A 1 839 ? -18.649 -20.714 20.709 1.00 88.81 839 PRO A N 1
ATOM 6586 C CA . PRO A 1 839 ? -19.926 -21.387 20.938 1.00 88.81 839 PRO A CA 1
ATOM 6587 C C . PRO A 1 839 ? -20.214 -21.721 22.409 1.00 88.81 839 PRO A C 1
ATOM 6589 O O . PRO A 1 839 ? -21.312 -22.192 22.710 1.00 88.81 839 PRO A O 1
ATOM 6592 N N . LYS A 1 840 ? -19.248 -21.569 23.327 1.00 90.75 840 LYS A N 1
ATOM 6593 C CA . LYS A 1 840 ? -19.463 -21.938 24.734 1.00 90.75 840 LYS A CA 1
ATOM 6594 C C . LYS A 1 840 ? -20.417 -20.943 25.402 1.00 90.75 840 LYS A C 1
ATOM 6596 O O . LYS A 1 840 ? -20.390 -19.748 25.123 1.00 90.75 840 LYS A O 1
ATOM 6601 N N . ALA A 1 841 ? -21.248 -21.432 26.317 1.00 86.88 841 ALA A N 1
ATOM 6602 C CA . ALA A 1 841 ? -22.055 -20.553 27.156 1.00 86.88 841 ALA A CA 1
ATOM 6603 C C . ALA A 1 841 ? -21.150 -19.695 28.066 1.00 86.88 841 ALA A C 1
ATOM 6605 O O . ALA A 1 841 ? -20.070 -20.159 28.453 1.00 86.88 841 ALA A O 1
ATOM 6606 N N . PRO A 1 842 ? -21.569 -18.471 28.439 1.00 90.19 842 PRO A N 1
ATOM 6607 C CA . PRO A 1 842 ? -20.838 -17.678 29.416 1.00 90.19 842 PRO A CA 1
ATOM 6608 C C . PRO A 1 842 ? -20.778 -18.404 30.765 1.00 90.19 842 PRO A C 1
ATOM 6610 O O . PRO A 1 842 ? -21.72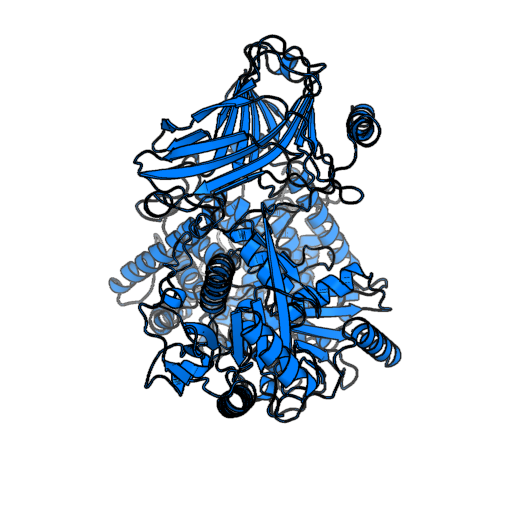2 -19.081 31.177 1.00 90.19 842 PRO A O 1
ATOM 6613 N N . THR A 1 843 ? -19.664 -18.243 31.472 1.00 92.56 843 THR A N 1
ATOM 6614 C CA . THR A 1 843 ? -19.485 -18.768 32.828 1.00 92.56 843 THR A CA 1
ATOM 6615 C C . THR A 1 843 ? -20.399 -18.047 33.819 1.00 92.56 843 THR A C 1
ATOM 6617 O O . THR A 1 843 ? -20.934 -16.969 33.542 1.00 92.56 843 THR A O 1
ATOM 6620 N N . GLU A 1 844 ? -20.562 -18.608 35.016 1.00 91.56 844 GLU A N 1
ATOM 6621 C CA . GLU A 1 844 ? -21.357 -17.981 36.077 1.00 91.56 844 GLU A CA 1
ATOM 6622 C C . GLU A 1 844 ? -20.812 -16.595 36.465 1.00 91.56 844 GLU A C 1
ATOM 6624 O O . GLU A 1 844 ? -21.581 -15.649 36.625 1.00 91.56 844 GLU A O 1
ATOM 6629 N N . ALA A 1 845 ? -19.485 -16.433 36.508 1.00 91.94 845 ALA A N 1
ATOM 6630 C CA . ALA A 1 845 ? -18.842 -15.147 36.778 1.00 91.94 845 ALA A CA 1
ATOM 6631 C C . ALA A 1 845 ? -19.109 -14.111 35.671 1.00 91.94 845 ALA A C 1
ATOM 6633 O O . ALA A 1 845 ? -19.427 -12.960 35.967 1.00 91.94 845 ALA A O 1
ATOM 6634 N N . GLN A 1 846 ? -19.036 -14.519 34.398 1.00 92.88 846 GLN A N 1
ATOM 6635 C CA . GLN A 1 846 ? -19.367 -13.653 33.259 1.00 92.88 846 GLN A CA 1
ATOM 6636 C C . GLN A 1 846 ? -20.850 -13.258 33.279 1.00 92.88 846 GLN A C 1
ATOM 6638 O O . GLN A 1 846 ? -21.189 -12.090 33.103 1.00 92.88 846 GLN A O 1
ATOM 6643 N N . THR A 1 847 ? -21.728 -14.221 33.563 1.00 92.12 847 THR A N 1
ATOM 6644 C CA . THR A 1 847 ? -23.179 -14.019 33.682 1.00 92.12 847 THR A CA 1
ATOM 6645 C C . THR A 1 847 ? -23.513 -13.037 34.805 1.00 92.12 847 THR A C 1
ATOM 6647 O O . THR A 1 847 ? -24.312 -12.123 34.607 1.00 92.12 847 THR A O 1
ATOM 6650 N N . LYS A 1 848 ? -22.878 -13.193 35.975 1.00 91.81 848 LYS A N 1
ATOM 6651 C CA . LYS A 1 848 ? -23.017 -12.272 37.107 1.00 91.81 848 LYS A CA 1
ATOM 6652 C C . LYS A 1 848 ? -22.530 -10.870 36.744 1.00 91.81 848 LYS A C 1
ATOM 6654 O O . LYS A 1 848 ? -23.248 -9.915 36.987 1.00 91.81 848 LYS A O 1
ATOM 6659 N N . ARG A 1 849 ? -21.371 -10.742 36.091 1.00 92.38 849 ARG A N 1
ATOM 6660 C CA . ARG A 1 849 ? -20.829 -9.441 35.664 1.00 92.38 849 ARG A CA 1
ATOM 6661 C C . ARG A 1 849 ? -21.769 -8.692 34.718 1.00 92.38 849 ARG A C 1
ATOM 6663 O O . ARG A 1 849 ? -21.964 -7.496 34.888 1.00 92.38 849 ARG A O 1
ATOM 6670 N N . ILE A 1 850 ? -22.352 -9.384 33.737 1.00 93.31 850 ILE A N 1
ATOM 6671 C CA . ILE A 1 850 ? -23.325 -8.773 32.818 1.00 93.31 850 ILE A CA 1
ATOM 6672 C C . ILE A 1 850 ? -24.563 -8.301 33.587 1.00 93.31 850 ILE A C 1
ATOM 6674 O O . ILE A 1 850 ? -25.048 -7.199 33.344 1.00 93.31 850 ILE A O 1
ATOM 6678 N N . ARG A 1 851 ? -25.061 -9.127 34.515 1.00 93.12 851 ARG A N 1
ATOM 6679 C CA . ARG A 1 851 ? -26.215 -8.789 35.351 1.00 93.12 851 ARG A CA 1
ATOM 6680 C C . ARG A 1 851 ? -25.951 -7.555 36.206 1.00 93.12 851 ARG A C 1
ATOM 6682 O O . ARG A 1 851 ? -26.697 -6.592 36.090 1.00 93.12 851 ARG A O 1
ATOM 6689 N N . ASP A 1 852 ? -24.876 -7.579 36.990 1.00 92.88 852 ASP A N 1
ATOM 6690 C CA . ASP A 1 852 ? -24.503 -6.498 37.905 1.00 92.88 852 ASP A CA 1
ATOM 6691 C C . ASP A 1 852 ? -24.322 -5.169 37.143 1.00 92.88 852 ASP A C 1
ATOM 6693 O O . ASP A 1 852 ? -24.768 -4.125 37.608 1.00 92.88 852 ASP A O 1
ATOM 6697 N N . HIS A 1 853 ? -23.737 -5.206 35.937 1.00 93.38 853 HIS A N 1
ATOM 6698 C CA . HIS A 1 853 ? -23.564 -4.020 35.086 1.00 93.38 853 HIS A CA 1
ATOM 6699 C C . HIS A 1 853 ? -24.895 -3.406 34.639 1.00 93.38 853 HIS A C 1
ATOM 6701 O O . HIS A 1 853 ? -25.080 -2.195 34.733 1.00 93.38 853 HIS A O 1
ATOM 6707 N N . VAL A 1 854 ? -25.831 -4.229 34.155 1.00 92.75 854 VAL A N 1
ATOM 6708 C CA . VAL A 1 854 ? -27.143 -3.747 33.688 1.00 92.75 854 VAL A CA 1
ATOM 6709 C C . VAL A 1 854 ? -28.011 -3.289 34.863 1.00 92.75 854 VAL A C 1
ATOM 6711 O O . VAL A 1 854 ? -28.658 -2.251 34.769 1.00 92.75 854 VAL A O 1
ATOM 6714 N N . GLU A 1 855 ? -28.004 -4.019 35.983 1.00 91.19 855 GLU A N 1
ATOM 6715 C CA . GLU A 1 855 ? -28.724 -3.630 37.206 1.00 91.19 855 GLU A CA 1
ATOM 6716 C C . GLU A 1 855 ? -28.167 -2.336 37.824 1.00 91.19 855 GLU A C 1
ATOM 6718 O O . GLU A 1 855 ? -28.921 -1.573 38.425 1.00 91.19 855 GLU A O 1
ATOM 6723 N N . GLY A 1 856 ? -26.876 -2.052 37.624 1.00 90.31 856 GLY A N 1
ATOM 6724 C CA . GLY A 1 856 ? -26.233 -0.784 37.977 1.00 90.31 856 GLY A CA 1
ATOM 6725 C C . GLY A 1 856 ? -26.523 0.381 37.021 1.00 90.31 856 GLY A C 1
ATOM 6726 O O . GLY A 1 856 ? -25.976 1.460 37.217 1.00 90.31 856 GLY A O 1
ATOM 6727 N N . GLY A 1 857 ? -27.356 0.189 35.989 1.00 91.38 857 GLY A N 1
ATOM 6728 C CA . GLY A 1 857 ? -27.699 1.231 35.013 1.00 91.38 857 GLY A CA 1
ATOM 6729 C C . GLY A 1 857 ? -26.682 1.404 33.879 1.00 91.38 857 GLY A C 1
ATOM 6730 O O . GLY A 1 857 ? -26.723 2.405 33.163 1.00 91.38 857 GLY A O 1
ATOM 6731 N N . GLY A 1 858 ? -25.771 0.447 33.692 1.00 93.19 858 GLY A N 1
ATOM 6732 C CA . GLY A 1 858 ? -24.787 0.467 32.615 1.00 93.19 858 GLY A CA 1
ATOM 6733 C C . GLY A 1 858 ? -25.366 0.056 31.256 1.00 93.19 858 GLY A C 1
ATOM 6734 O O . GLY A 1 858 ? -26.296 -0.746 31.158 1.00 93.19 858 GLY A O 1
ATOM 6735 N N . PHE A 1 859 ? -24.772 0.573 30.178 1.00 95.56 859 PHE A N 1
ATOM 6736 C CA . PHE A 1 859 ? -25.159 0.256 28.802 1.00 95.56 859 PHE A CA 1
ATOM 6737 C C . PHE A 1 859 ? -24.387 -0.956 28.265 1.00 95.56 859 PHE A C 1
ATOM 6739 O O . PHE A 1 859 ? -23.185 -1.098 28.517 1.00 95.56 859 PHE A O 1
ATOM 6746 N N . LEU A 1 860 ? -25.055 -1.817 27.493 1.00 95.69 860 LEU A N 1
ATOM 6747 C CA . LEU A 1 860 ? -24.471 -3.029 26.910 1.00 95.69 860 LEU A CA 1
ATOM 6748 C C . LEU A 1 860 ? -24.305 -2.901 25.387 1.00 95.69 860 LEU A C 1
ATOM 6750 O O . LEU A 1 860 ? -25.254 -2.576 24.674 1.00 95.69 860 LEU A O 1
ATOM 6754 N N . ILE A 1 861 ? -23.130 -3.249 24.867 1.00 96.00 861 ILE A N 1
ATOM 6755 C CA . ILE A 1 861 ? -22.948 -3.601 23.450 1.00 96.00 861 ILE A CA 1
ATOM 6756 C C . ILE A 1 861 ? -22.614 -5.084 23.398 1.00 96.00 861 ILE A C 1
ATOM 6758 O O . ILE A 1 861 ? -21.650 -5.505 24.024 1.00 96.00 861 ILE A O 1
ATOM 6762 N N . VAL A 1 862 ? -23.387 -5.871 22.655 1.00 95.88 862 VAL A N 1
ATOM 6763 C CA . VAL A 1 862 ? -23.086 -7.284 22.401 1.00 95.88 862 VAL A CA 1
ATOM 6764 C C . VAL A 1 862 ? -22.741 -7.443 20.935 1.00 95.88 862 VAL A C 1
ATOM 6766 O O . VAL A 1 862 ? -23.551 -7.115 20.072 1.00 95.88 862 VAL A O 1
ATOM 6769 N N . ASP A 1 863 ? -21.540 -7.927 20.664 1.00 94.75 863 ASP A N 1
ATOM 6770 C CA . ASP A 1 863 ? -20.994 -8.090 19.326 1.00 94.75 863 ASP A CA 1
ATOM 6771 C C . ASP A 1 863 ? -20.682 -9.560 19.056 1.00 94.75 863 ASP A C 1
ATOM 6773 O O . ASP A 1 863 ? -19.884 -10.178 19.765 1.00 94.75 863 ASP A O 1
ATOM 6777 N N . VAL A 1 864 ? -21.332 -10.131 18.043 1.00 93.12 864 VAL A N 1
ATOM 6778 C CA . VAL A 1 864 ? -21.110 -11.521 17.651 1.00 93.12 864 VAL A CA 1
ATOM 6779 C C . VAL A 1 864 ? -19.935 -11.587 16.684 1.00 93.12 864 VAL A C 1
ATOM 6781 O O . VAL A 1 864 ? -20.062 -11.284 15.496 1.00 93.12 864 VAL A O 1
ATOM 6784 N N . VAL A 1 865 ? -18.783 -12.036 17.183 1.00 90.75 865 VAL A N 1
ATOM 6785 C CA . VAL A 1 865 ? -17.579 -12.205 16.367 1.00 90.75 865 VAL A CA 1
ATOM 6786 C C . VAL A 1 865 ? -17.834 -13.252 15.284 1.00 90.75 865 VAL A C 1
ATOM 6788 O O . VAL A 1 865 ? -18.537 -14.238 15.497 1.00 90.75 865 VAL A O 1
ATOM 6791 N N . THR A 1 866 ? -17.302 -13.016 14.086 1.00 86.19 866 THR A N 1
ATOM 6792 C CA . THR A 1 866 ? -17.619 -13.683 12.809 1.00 86.19 866 THR A CA 1
ATOM 6793 C C . THR A 1 866 ? -19.064 -13.543 12.318 1.00 86.19 866 THR A C 1
ATOM 6795 O O . THR A 1 866 ? -19.335 -13.928 11.184 1.00 86.19 866 THR A O 1
ATOM 6798 N N . GLY A 1 867 ? -19.981 -12.992 13.124 1.00 87.12 867 GLY A N 1
ATOM 6799 C CA . GLY A 1 867 ? -21.424 -12.947 12.865 1.00 87.12 867 GLY A CA 1
ATOM 6800 C C . GLY A 1 867 ? -22.081 -14.333 12.802 1.00 87.12 867 GLY A C 1
ATOM 6801 O O . GLY A 1 867 ? -23.039 -14.544 12.058 1.00 87.12 867 GLY A O 1
ATOM 6802 N N . SER A 1 868 ? -21.549 -15.303 13.551 1.00 87.62 868 SER A N 1
ATOM 6803 C CA . SER A 1 868 ? -22.106 -16.656 13.658 1.00 87.62 868 SER A CA 1
ATOM 6804 C C . SER A 1 868 ? -23.497 -16.643 14.304 1.00 87.62 868 SER A C 1
ATOM 6806 O O . SER A 1 868 ? -23.636 -16.341 15.490 1.00 87.62 868 SER A O 1
ATOM 6808 N N . GLU A 1 869 ? -24.530 -17.040 13.555 1.00 87.12 869 GLU A N 1
ATOM 6809 C CA . GLU A 1 869 ? -25.912 -17.105 14.065 1.00 87.12 869 GLU A CA 1
ATOM 6810 C C . GLU A 1 869 ? -26.035 -18.014 15.289 1.00 87.12 869 GLU A C 1
ATOM 6812 O O . GLU A 1 869 ? -26.663 -17.651 16.280 1.00 87.12 869 GLU A O 1
ATOM 6817 N N . ALA A 1 870 ? -25.374 -19.175 15.255 1.00 88.12 870 ALA A N 1
ATOM 6818 C CA . ALA A 1 870 ? -25.403 -20.128 16.358 1.00 88.12 870 ALA A CA 1
ATOM 6819 C C . ALA A 1 870 ? -24.800 -19.542 17.645 1.00 88.12 870 ALA A C 1
ATOM 6821 O O . ALA A 1 870 ? -25.312 -19.790 18.737 1.00 88.12 870 ALA A O 1
ATOM 6822 N N . TRP A 1 871 ? -23.727 -18.752 17.529 1.00 91.56 871 TRP A N 1
ATOM 6823 C CA . TRP A 1 871 ? -23.110 -18.094 18.684 1.00 91.56 871 TRP A CA 1
ATOM 6824 C C . TRP A 1 871 ? -24.001 -16.966 19.206 1.00 91.56 871 TRP A C 1
ATOM 6826 O O . TRP A 1 871 ? -24.188 -16.841 20.416 1.00 91.56 871 TRP A O 1
ATOM 6836 N N . GLY A 1 872 ? -24.600 -16.189 18.299 1.00 89.81 872 GLY A N 1
ATOM 6837 C CA . GLY A 1 872 ? -25.535 -15.123 18.645 1.00 89.81 872 GLY A CA 1
ATOM 6838 C C . GLY A 1 872 ? -26.764 -15.627 19.405 1.00 89.81 872 GLY A C 1
ATOM 6839 O O . GLY A 1 872 ? -27.088 -15.095 20.466 1.00 89.81 872 GLY A O 1
ATOM 6840 N N . GLU A 1 873 ? -27.406 -16.695 18.927 1.00 89.62 873 GLU A N 1
ATOM 6841 C CA . GLU A 1 873 ? -28.569 -17.297 19.597 1.00 89.62 873 GLU A CA 1
ATOM 6842 C C . GLU A 1 873 ? -28.217 -17.876 20.974 1.00 89.62 873 GLU A C 1
ATOM 6844 O O . GLU A 1 873 ? -28.955 -17.675 21.944 1.00 89.62 873 GLU A O 1
ATOM 6849 N N . ALA A 1 874 ? -27.061 -18.537 21.101 1.00 89.81 874 ALA A N 1
ATOM 6850 C CA . ALA A 1 874 ? -26.579 -19.036 22.388 1.00 89.81 874 ALA A CA 1
ATOM 6851 C C . ALA A 1 874 ? -26.322 -17.891 23.386 1.00 89.81 874 ALA A C 1
ATOM 6853 O O . ALA A 1 874 ? -26.727 -17.976 24.549 1.00 89.81 874 ALA A O 1
ATOM 6854 N N . ALA A 1 875 ? -25.713 -16.791 22.930 1.00 91.81 875 ALA A N 1
ATOM 6855 C CA . ALA A 1 875 ? -25.500 -15.601 23.747 1.00 91.81 875 ALA A CA 1
ATOM 6856 C C . ALA A 1 875 ? -26.827 -14.947 24.164 1.00 91.81 875 ALA A C 1
ATOM 6858 O O . ALA A 1 875 ? -26.998 -14.606 25.333 1.00 91.81 875 ALA A O 1
ATOM 6859 N N . LEU A 1 876 ? -27.803 -14.830 23.257 1.00 91.56 876 LEU A N 1
ATOM 6860 C CA . LEU A 1 876 ? -29.137 -14.309 23.577 1.00 91.56 876 LEU A CA 1
ATOM 6861 C C . LEU A 1 876 ? -29.866 -15.170 24.611 1.00 91.56 876 LEU A C 1
ATOM 6863 O O . LEU A 1 876 ? -30.479 -14.631 25.535 1.00 91.56 876 LEU A O 1
ATOM 6867 N N . ALA A 1 877 ? -29.795 -16.497 24.489 1.00 90.12 877 ALA A N 1
ATOM 6868 C CA . ALA A 1 877 ? -30.365 -17.411 25.477 1.00 90.12 877 ALA A CA 1
ATOM 6869 C C . ALA A 1 877 ? -29.714 -17.227 26.859 1.00 90.12 877 ALA A C 1
ATOM 6871 O O . ALA A 1 877 ? -30.413 -17.171 27.879 1.00 90.12 877 ALA A O 1
ATOM 6872 N N . ALA A 1 878 ? -28.391 -17.058 26.897 1.00 89.00 878 ALA A N 1
ATOM 6873 C CA . ALA A 1 878 ? -27.668 -16.790 28.132 1.00 89.00 878 ALA A CA 1
ATOM 6874 C C . ALA A 1 878 ? -28.040 -15.430 28.746 1.00 89.00 878 ALA A C 1
ATOM 6876 O O . ALA A 1 878 ? -28.301 -15.359 29.944 1.00 89.00 878 ALA A O 1
ATOM 6877 N N . LEU A 1 879 ? -28.165 -14.372 27.938 1.00 91.19 879 LEU A N 1
ATOM 6878 C CA . LEU A 1 879 ? -28.600 -13.048 28.398 1.00 91.19 879 LEU A CA 1
ATOM 6879 C C . LEU A 1 879 ? -30.020 -13.072 28.974 1.00 91.19 879 LEU A C 1
ATOM 6881 O O . LEU A 1 879 ? -30.250 -12.504 30.036 1.00 91.19 879 LEU A O 1
ATOM 6885 N N . ARG A 1 880 ? -30.964 -13.784 28.339 1.00 92.19 880 ARG A N 1
ATOM 6886 C CA . ARG A 1 880 ? -32.335 -13.958 28.869 1.00 92.19 880 ARG A CA 1
ATOM 6887 C C . ARG A 1 880 ? -32.351 -14.680 30.217 1.00 92.19 880 ARG A C 1
ATOM 6889 O O . ARG A 1 880 ? -33.218 -14.416 31.044 1.00 92.19 880 ARG A O 1
ATOM 6896 N N . THR A 1 881 ? -31.397 -15.583 30.431 1.00 88.81 881 THR A N 1
ATOM 6897 C CA . THR A 1 881 ? -31.224 -16.291 31.707 1.00 88.81 881 THR A CA 1
ATOM 6898 C C . THR A 1 881 ? -30.581 -15.386 32.762 1.00 88.81 881 THR A C 1
ATOM 6900 O O . THR A 1 881 ? -30.979 -15.409 33.926 1.00 88.81 881 THR A O 1
ATOM 6903 N N . ALA A 1 882 ? -29.600 -14.572 32.361 1.00 88.38 882 ALA A N 1
ATOM 6904 C CA . ALA A 1 882 ? -28.904 -13.623 33.225 1.00 88.38 882 ALA A CA 1
ATOM 6905 C C . ALA A 1 882 ? -29.815 -12.482 33.701 1.00 88.38 882 ALA A C 1
ATOM 6907 O O . ALA A 1 882 ? -29.699 -12.049 34.844 1.00 88.38 882 ALA A O 1
ATOM 6908 N N . LEU A 1 883 ? -30.708 -12.026 32.819 1.00 90.94 883 LEU A N 1
ATOM 6909 C CA . LEU A 1 883 ? -31.568 -10.857 32.976 1.00 90.94 883 LEU A CA 1
ATOM 6910 C C . LEU A 1 883 ? -33.039 -11.263 32.762 1.00 90.94 883 LEU A C 1
ATOM 6912 O O . LEU A 1 883 ? -33.582 -11.091 31.663 1.00 90.94 883 LEU A O 1
ATOM 6916 N N . PRO A 1 884 ? -33.710 -11.827 33.787 1.00 88.56 884 PRO A N 1
ATOM 6917 C CA . PRO A 1 884 ? -35.111 -12.216 33.683 1.00 88.56 884 PRO A CA 1
ATOM 6918 C C . PRO A 1 884 ? -35.998 -11.034 33.271 1.00 88.56 884 PRO A C 1
ATOM 6920 O O . PRO A 1 884 ? -35.968 -9.973 33.887 1.00 88.56 884 PRO A O 1
ATOM 6923 N N . GLY A 1 885 ? -36.809 -11.218 32.226 1.00 87.31 885 GLY A N 1
ATOM 6924 C CA . GLY A 1 885 ? -37.660 -10.158 31.670 1.00 87.31 885 GLY A CA 1
ATOM 6925 C C . GLY A 1 885 ? -37.012 -9.344 30.547 1.00 87.31 885 GLY A C 1
ATOM 6926 O O . GLY A 1 885 ? -37.696 -8.516 29.945 1.00 87.31 885 GLY A O 1
ATOM 6927 N N . MET A 1 886 ? -35.744 -9.608 30.204 1.00 93.56 886 MET A N 1
ATOM 6928 C CA . MET A 1 886 ? -35.130 -9.033 29.009 1.00 93.56 886 MET A CA 1
ATOM 6929 C C . MET A 1 886 ? -35.885 -9.464 27.747 1.00 93.56 886 MET A C 1
ATOM 6931 O O . MET A 1 886 ? -36.124 -10.651 27.507 1.00 93.56 886 MET A O 1
ATOM 6935 N N . THR A 1 887 ? -36.175 -8.495 26.882 1.00 93.38 887 THR A N 1
ATOM 6936 C CA . THR A 1 887 ? -36.672 -8.739 25.524 1.00 93.38 887 THR A CA 1
ATOM 6937 C C . THR A 1 887 ? -35.753 -8.111 24.480 1.00 93.38 887 THR A C 1
ATOM 6939 O O . THR A 1 887 ? -34.942 -7.235 24.779 1.00 93.38 887 THR A O 1
ATOM 6942 N N . THR A 1 888 ? -35.864 -8.578 23.238 1.00 92.94 888 THR A N 1
ATOM 6943 C CA . THR A 1 888 ? -35.106 -8.048 22.102 1.00 92.94 888 THR A CA 1
ATOM 6944 C C . THR A 1 888 ? -36.062 -7.622 21.007 1.00 92.94 888 THR A C 1
ATOM 6946 O O . THR A 1 888 ? -36.935 -8.397 20.619 1.00 92.94 888 THR A O 1
ATOM 6949 N N . THR A 1 889 ? -35.887 -6.418 20.467 1.00 91.44 889 THR A N 1
ATOM 6950 C CA . THR A 1 889 ? -36.662 -5.961 19.305 1.00 91.44 889 THR A CA 1
ATOM 6951 C C . THR A 1 889 ? -35.738 -5.546 18.179 1.00 91.44 889 THR A C 1
ATOM 6953 O O . THR A 1 889 ? -34.755 -4.848 18.427 1.00 91.44 889 THR A O 1
ATOM 6956 N N . GLN A 1 890 ? -36.076 -5.910 16.942 1.00 89.19 890 GLN A N 1
ATOM 6957 C CA . GLN A 1 890 ? -35.311 -5.482 15.775 1.00 89.19 890 GLN A CA 1
ATOM 6958 C C . GLN A 1 890 ? -35.223 -3.950 15.718 1.00 89.19 890 GLN A C 1
ATOM 6960 O O . GLN A 1 890 ? -36.230 -3.239 15.803 1.00 89.19 890 GLN A O 1
ATOM 6965 N N . MET A 1 891 ? -34.003 -3.442 15.568 1.00 88.31 891 MET A N 1
ATOM 6966 C CA . MET A 1 891 ? -33.733 -2.015 15.490 1.00 88.31 891 MET A CA 1
ATOM 6967 C C . MET A 1 891 ? -34.211 -1.460 14.143 1.00 88.31 891 MET A C 1
ATOM 6969 O O . MET A 1 891 ? -33.871 -1.970 13.075 1.00 88.31 891 MET A O 1
ATOM 6973 N N . ARG A 1 892 ? -35.008 -0.388 14.184 1.00 86.88 892 ARG A N 1
ATOM 6974 C CA . ARG A 1 892 ? -35.505 0.292 12.978 1.00 86.88 892 ARG A CA 1
ATOM 6975 C C . ARG A 1 892 ? -34.404 1.154 12.353 1.00 86.88 892 ARG A C 1
ATOM 6977 O O . ARG A 1 892 ? -33.583 1.715 13.066 1.00 86.88 892 ARG A O 1
ATOM 6984 N N . THR A 1 893 ? -34.440 1.366 11.039 1.00 81.62 893 THR A N 1
ATOM 6985 C CA . THR A 1 893 ? -33.447 2.190 10.310 1.00 81.62 893 THR A CA 1
ATOM 6986 C C . THR A 1 893 ? -33.415 3.663 10.732 1.00 81.62 893 THR A C 1
ATOM 6988 O O . THR A 1 893 ? -32.430 4.352 10.485 1.00 81.62 893 THR A O 1
ATOM 6991 N N . LEU A 1 894 ? -34.484 4.156 11.362 1.00 85.31 894 LEU A N 1
ATOM 6992 C CA . LEU A 1 894 ? -34.556 5.504 11.932 1.00 85.31 894 LEU A CA 1
ATOM 6993 C C . LEU A 1 894 ? -34.006 5.590 13.363 1.00 85.31 894 LEU A C 1
ATOM 6995 O O . LEU A 1 894 ? -33.983 6.678 13.930 1.00 85.31 894 LEU A O 1
ATOM 6999 N N . HIS A 1 895 ? -33.570 4.473 13.952 1.00 88.94 895 HIS A N 1
ATOM 7000 C CA . HIS A 1 895 ? -32.963 4.477 15.278 1.00 88.94 895 HIS A CA 1
ATOM 7001 C C . HIS A 1 895 ? -31.709 5.377 15.295 1.00 88.94 895 HIS A C 1
ATOM 7003 O O . HIS A 1 895 ? -30.959 5.385 14.309 1.00 88.94 895 HIS A O 1
ATOM 7009 N N . PRO A 1 896 ? -31.442 6.119 16.386 1.00 87.62 896 PRO A N 1
ATOM 7010 C CA . PRO A 1 896 ? -30.251 6.962 16.522 1.00 87.62 896 PRO A CA 1
ATOM 7011 C C . PRO A 1 896 ? -28.927 6.250 16.221 1.00 87.62 896 PRO A C 1
ATOM 7013 O O . PRO A 1 896 ? -28.048 6.835 15.600 1.00 87.62 896 PRO A O 1
ATOM 7016 N N . THR A 1 897 ? -28.806 4.962 16.557 1.00 87.44 897 THR A N 1
ATOM 7017 C CA . THR A 1 897 ? -27.626 4.144 16.217 1.00 87.44 897 THR A CA 1
ATOM 7018 C C . THR A 1 897 ? -27.368 4.049 14.709 1.00 87.44 897 THR A C 1
ATOM 7020 O O . THR A 1 897 ? -26.215 4.000 14.299 1.00 87.44 897 THR A O 1
ATOM 7023 N N . TYR A 1 898 ? -28.408 4.057 13.868 1.00 86.00 898 TYR A N 1
ATOM 7024 C CA . TYR A 1 898 ? -28.258 4.031 12.407 1.00 86.00 898 TYR A CA 1
ATOM 7025 C C . TYR A 1 898 ? -28.151 5.422 11.797 1.00 86.00 898 TYR A C 1
ATOM 7027 O O . TYR A 1 898 ? -27.383 5.630 10.866 1.00 86.00 898 TYR A O 1
ATOM 7035 N N . THR A 1 899 ? -28.943 6.370 12.287 1.00 83.50 899 THR A N 1
ATOM 7036 C CA . THR A 1 899 ? -29.002 7.725 11.718 1.00 83.50 899 THR A CA 1
ATOM 7037 C C . THR A 1 899 ? -27.878 8.633 12.212 1.00 83.50 899 THR A C 1
ATOM 7039 O O . THR A 1 899 ? -27.666 9.702 11.642 1.00 83.50 899 THR A O 1
ATOM 7042 N N . GLY A 1 900 ? -27.224 8.262 13.314 1.00 81.25 900 GLY A N 1
ATOM 7043 C CA . GLY A 1 900 ? -26.318 9.126 14.059 1.00 81.25 900 GLY A CA 1
ATOM 7044 C C . GLY A 1 900 ? -27.028 10.244 14.830 1.00 81.25 900 GLY A C 1
ATOM 7045 O O . GLY A 1 900 ? -26.366 10.984 15.545 1.00 81.25 900 GLY A O 1
ATOM 7046 N N . LYS A 1 901 ? -28.357 10.390 14.731 1.00 83.25 901 LYS A N 1
ATOM 7047 C CA . LYS A 1 901 ? -29.113 11.475 15.379 1.00 83.25 901 LYS A CA 1
ATOM 7048 C C . LYS A 1 901 ? -29.371 11.157 16.851 1.00 83.25 901 LYS A C 1
ATOM 7050 O O . LYS A 1 901 ? -30.467 10.747 17.226 1.00 83.25 901 LYS A O 1
ATOM 7055 N N . ILE A 1 902 ? -28.333 11.282 17.667 1.00 83.81 902 ILE A N 1
ATOM 7056 C CA . ILE A 1 902 ? -28.328 10.946 19.093 1.00 83.81 902 ILE A CA 1
ATOM 7057 C C . ILE A 1 902 ? -28.537 12.241 19.883 1.00 83.81 902 ILE A C 1
ATOM 7059 O O . ILE A 1 902 ? -27.787 13.179 19.652 1.00 83.81 902 ILE A O 1
ATOM 7063 N N . PRO A 1 903 ? -29.513 12.351 20.797 1.00 75.19 903 PRO A N 1
ATOM 7064 C CA . PRO A 1 903 ? -29.766 13.620 21.476 1.00 75.19 903 PRO A CA 1
ATOM 7065 C C . PRO A 1 903 ? -28.507 14.195 22.148 1.00 75.19 903 PRO A C 1
ATOM 7067 O O . PRO A 1 903 ? -27.746 13.481 22.799 1.00 75.19 903 PRO A O 1
ATOM 7070 N N . GLY A 1 904 ? -28.265 15.491 21.944 1.00 67.56 904 GLY A N 1
ATOM 7071 C CA . GLY A 1 904 ? -27.091 16.190 22.471 1.00 67.56 904 GLY A CA 1
ATOM 7072 C C . GLY A 1 904 ? -25.773 15.917 21.732 1.00 67.56 904 GLY A C 1
ATOM 7073 O O . GLY A 1 904 ? -24.797 16.606 21.992 1.00 67.56 904 GLY A O 1
ATOM 7074 N N . THR A 1 905 ? -25.715 14.997 20.770 1.00 69.38 905 THR A N 1
ATOM 7075 C CA . THR A 1 905 ? -24.528 14.773 19.927 1.00 69.38 905 THR A CA 1
ATOM 7076 C C . THR A 1 905 ? -24.940 14.470 18.485 1.00 69.38 905 THR A C 1
ATOM 7078 O O . THR A 1 905 ? -26.107 14.565 18.120 1.00 69.38 905 THR A O 1
ATOM 7081 N N . GLN A 1 906 ? -23.993 14.136 17.617 1.00 71.44 906 GLN A N 1
ATOM 7082 C CA . GLN A 1 906 ? -24.323 13.530 16.335 1.00 71.44 906 GLN A CA 1
ATOM 7083 C C . GLN A 1 906 ? -23.213 12.564 15.916 1.00 71.44 906 GLN A C 1
ATOM 7085 O O . GLN A 1 906 ? -22.026 12.885 15.825 1.00 71.44 906 GLN A O 1
ATOM 7090 N N . GLY A 1 907 ? -23.650 11.343 15.660 1.00 75.44 907 GLY A N 1
ATOM 7091 C CA . GLY A 1 907 ? -22.888 10.270 15.060 1.00 75.44 907 GLY A CA 1
ATOM 7092 C C . GLY A 1 907 ? -22.945 10.288 13.533 1.00 75.44 907 GLY A C 1
ATOM 7093 O O . GLY A 1 907 ? -23.368 11.249 12.889 1.00 75.44 907 GLY A O 1
ATOM 7094 N N . PHE A 1 908 ? -22.562 9.175 12.931 1.00 78.50 908 PHE A N 1
ATOM 7095 C CA . PHE A 1 908 ? -22.561 8.999 11.485 1.00 78.50 908 PHE A CA 1
ATOM 7096 C C . PHE A 1 908 ? -23.910 8.501 10.969 1.00 78.50 908 PHE A C 1
ATOM 7098 O O . PHE A 1 908 ? -24.538 7.647 11.592 1.00 78.50 908 PHE A O 1
ATOM 7105 N N . ASP A 1 909 ? -24.324 8.962 9.790 1.00 77.81 909 ASP A N 1
ATOM 7106 C CA . ASP A 1 909 ? -25.416 8.310 9.068 1.00 77.81 909 ASP A CA 1
ATOM 7107 C C . ASP A 1 909 ? -24.908 7.004 8.441 1.00 77.81 909 ASP A C 1
ATOM 7109 O O . ASP A 1 909 ? -24.255 7.001 7.398 1.00 77.81 909 ASP A O 1
ATOM 7113 N N . ALA A 1 910 ? -25.201 5.889 9.105 1.00 78.75 910 ALA A N 1
ATOM 7114 C CA . ALA A 1 910 ? -24.789 4.541 8.728 1.00 78.75 910 ALA A CA 1
ATOM 7115 C C . ALA A 1 910 ? -25.924 3.742 8.060 1.00 78.75 910 ALA A C 1
ATOM 7117 O O . ALA A 1 910 ? -25.823 2.523 7.901 1.00 78.75 910 ALA A O 1
ATOM 7118 N N . ARG A 1 911 ? -27.022 4.398 7.652 1.00 78.00 911 ARG A N 1
ATOM 7119 C CA . ARG A 1 911 ? -28.173 3.726 7.017 1.00 78.00 911 ARG A CA 1
ATOM 7120 C C . ARG A 1 911 ? -27.831 3.060 5.684 1.00 78.00 911 ARG A C 1
ATOM 7122 O O . ARG A 1 911 ? -28.483 2.088 5.320 1.00 78.00 911 ARG A O 1
ATOM 7129 N N . GLY A 1 912 ? -26.824 3.570 4.973 1.00 64.69 912 GLY A N 1
ATOM 7130 C CA . GLY A 1 912 ? -26.296 2.988 3.732 1.00 64.69 912 GLY A CA 1
ATOM 7131 C C . GLY A 1 912 ? -25.235 1.903 3.945 1.00 64.69 912 GLY A C 1
ATOM 7132 O O . GLY A 1 912 ? -24.486 1.612 3.017 1.00 64.69 912 GLY A O 1
ATOM 7133 N N . GLY A 1 913 ? -25.113 1.368 5.166 1.00 63.59 913 GLY A N 1
ATOM 7134 C CA . GLY A 1 913 ? -24.040 0.462 5.562 1.00 63.59 913 GLY A CA 1
ATOM 7135 C C . GLY A 1 913 ? -23.854 -0.736 4.628 1.00 63.59 913 GLY A C 1
ATOM 7136 O O . GLY A 1 913 ? -24.817 -1.405 4.256 1.00 63.59 913 GLY A O 1
ATOM 7137 N N . ALA A 1 914 ? -22.599 -1.015 4.272 1.00 65.00 914 ALA A N 1
ATOM 7138 C CA . ALA A 1 914 ? -22.237 -2.111 3.382 1.00 65.00 914 ALA A CA 1
ATOM 7139 C C . ALA A 1 914 ? -21.781 -3.341 4.178 1.00 65.00 914 ALA A C 1
ATOM 7141 O O . ALA A 1 914 ? -20.924 -3.243 5.067 1.00 65.00 914 ALA A O 1
ATOM 7142 N N . LEU A 1 915 ? -22.327 -4.503 3.815 1.00 71.94 915 LEU A N 1
ATOM 7143 C CA . LEU A 1 915 ? -21.820 -5.814 4.223 1.00 71.94 915 LEU A CA 1
ATOM 7144 C C . LEU A 1 915 ? -20.573 -6.178 3.410 1.00 71.94 915 LEU A C 1
ATOM 7146 O O . LEU A 1 915 ? -20.354 -5.660 2.311 1.00 71.94 915 LEU A O 1
ATOM 7150 N N . ARG A 1 916 ? -19.753 -7.082 3.949 1.00 73.69 916 ARG A N 1
ATOM 7151 C CA . ARG A 1 916 ? -18.574 -7.603 3.245 1.00 73.69 916 ARG A CA 1
ATOM 7152 C C . ARG A 1 916 ? -18.964 -8.321 1.952 1.00 73.69 916 ARG A C 1
ATOM 7154 O O . ARG A 1 916 ? -19.996 -8.988 1.865 1.00 73.69 916 ARG A O 1
ATOM 7161 N N . LYS A 1 917 ? -18.121 -8.175 0.927 1.00 62.03 917 LYS A N 1
ATOM 7162 C CA . LYS A 1 917 ? -18.412 -8.639 -0.436 1.00 62.03 917 LYS A CA 1
ATOM 7163 C C . LYS A 1 917 ? -18.442 -10.163 -0.548 1.00 62.03 917 LYS A C 1
ATOM 7165 O O . LYS A 1 917 ? -19.261 -10.673 -1.310 1.00 62.03 917 LYS A O 1
ATOM 7170 N N . SER A 1 918 ? -17.638 -10.878 0.236 1.00 57.84 918 SER A N 1
ATOM 7171 C CA . SER A 1 918 ? -17.666 -12.346 0.321 1.00 57.84 918 SER A CA 1
ATOM 7172 C C . SER A 1 918 ? -19.058 -12.908 0.650 1.00 57.84 918 SER A C 1
ATOM 7174 O O . SER A 1 918 ? -19.370 -14.019 0.242 1.00 57.84 918 SER A O 1
ATOM 7176 N N . MET A 1 919 ? -19.947 -12.101 1.244 1.00 56.25 919 MET A N 1
ATOM 7177 C CA . MET A 1 919 ? -21.335 -12.460 1.568 1.00 56.25 919 MET A CA 1
ATOM 7178 C C . MET A 1 919 ? -22.363 -12.053 0.496 1.00 56.25 919 MET A C 1
ATOM 7180 O O . MET A 1 919 ? -23.506 -12.511 0.518 1.00 56.25 919 MET A O 1
ATOM 7184 N N . THR A 1 920 ? -21.990 -11.195 -0.464 1.00 51.28 920 THR A N 1
ATOM 7185 C CA . THR A 1 920 ? -22.941 -10.633 -1.448 1.00 51.28 920 THR A CA 1
ATOM 7186 C C . THR A 1 920 ? -23.437 -11.632 -2.498 1.00 51.28 920 THR A C 1
ATOM 7188 O O . THR A 1 920 ? -24.407 -11.335 -3.189 1.00 51.28 920 THR A O 1
ATOM 7191 N N . SER A 1 921 ? -22.827 -12.816 -2.610 1.00 45.31 921 SER A N 1
ATOM 7192 C CA . SER A 1 921 ? -23.295 -13.865 -3.528 1.00 45.31 921 SER A CA 1
ATOM 7193 C C . SER A 1 921 ? -24.264 -14.874 -2.889 1.00 45.31 921 SER A C 1
ATOM 7195 O O . SER A 1 921 ? -25.087 -15.427 -3.612 1.00 45.31 921 SER A O 1
ATOM 7197 N N . GLU A 1 922 ? -24.254 -15.048 -1.559 1.00 42.09 922 GLU A N 1
ATOM 7198 C CA . GLU A 1 922 ? -25.119 -16.019 -0.856 1.00 42.09 922 GLU A CA 1
ATOM 7199 C C . GLU A 1 922 ? -26.284 -15.388 -0.065 1.00 42.09 922 GLU A C 1
ATOM 7201 O O . GLU A 1 922 ? -27.311 -16.037 0.113 1.00 42.09 922 GLU A O 1
ATOM 7206 N N . LEU A 1 923 ? -26.188 -14.127 0.388 1.00 48.09 923 LEU A N 1
ATOM 7207 C CA . LEU A 1 923 ? -27.103 -13.578 1.415 1.00 48.09 923 LEU A CA 1
ATOM 7208 C C . LEU A 1 923 ? -27.921 -12.338 1.006 1.00 48.09 923 LEU A C 1
ATOM 7210 O O . LEU A 1 923 ? -28.623 -11.744 1.829 1.00 48.09 923 LEU A O 1
ATOM 7214 N N . VAL A 1 924 ? -27.908 -11.946 -0.273 1.00 42.28 924 VAL A N 1
ATOM 7215 C CA . VAL A 1 924 ? -28.644 -10.762 -0.780 1.00 42.28 924 VAL A CA 1
ATOM 7216 C C . VAL A 1 924 ? -30.134 -11.051 -1.016 1.00 42.28 924 VAL A C 1
ATOM 7218 O O . VAL A 1 924 ? -30.723 -10.580 -1.980 1.00 42.28 924 VAL A O 1
ATOM 7221 N N . GLN A 1 925 ? -30.792 -11.789 -0.119 1.00 40.53 925 GLN A N 1
ATOM 7222 C CA . GLN A 1 925 ? -32.259 -11.777 -0.097 1.00 40.53 925 GLN A CA 1
ATOM 7223 C C . GLN A 1 925 ? -32.837 -10.713 0.849 1.00 40.53 925 GLN A C 1
ATOM 7225 O O . GLN A 1 925 ? -33.904 -10.203 0.530 1.00 40.53 925 GLN A O 1
ATOM 7230 N N . ASN A 1 926 ? -32.131 -10.261 1.906 1.00 39.62 926 ASN A N 1
ATOM 7231 C CA . ASN A 1 926 ? -32.698 -9.275 2.858 1.00 39.62 926 ASN A CA 1
ATOM 7232 C C . ASN A 1 926 ? -31.829 -8.046 3.229 1.00 39.62 926 ASN A C 1
ATOM 7234 O O . ASN A 1 926 ? -32.347 -7.114 3.843 1.00 39.62 926 ASN A O 1
ATOM 7238 N N . GLY A 1 927 ? -30.553 -7.976 2.824 1.00 43.47 927 GLY A N 1
ATOM 7239 C CA . GLY A 1 927 ? -29.811 -6.713 2.626 1.00 43.47 927 GLY A CA 1
ATOM 7240 C C . GLY A 1 927 ? -29.729 -5.683 3.773 1.00 43.47 927 GLY A C 1
ATOM 7241 O O . GLY A 1 927 ? -29.607 -4.494 3.479 1.00 43.47 927 GLY A O 1
ATOM 7242 N N . ARG A 1 928 ? -29.794 -6.065 5.057 1.00 53.94 928 ARG A N 1
ATOM 7243 C CA . ARG A 1 928 ? -29.665 -5.113 6.182 1.00 53.94 928 ARG A CA 1
ATOM 7244 C C . ARG A 1 928 ? -28.683 -5.598 7.246 1.00 53.94 928 ARG A C 1
ATOM 7246 O O . ARG A 1 928 ? -28.651 -6.780 7.573 1.00 53.94 928 ARG A O 1
ATOM 7253 N N . SER A 1 929 ? -27.930 -4.656 7.818 1.00 57.72 929 SER A N 1
ATOM 7254 C CA . SER A 1 929 ? -27.321 -4.833 9.139 1.00 57.72 929 SER A CA 1
ATOM 7255 C C . SER A 1 929 ? -28.451 -5.075 10.147 1.00 57.72 929 SER A C 1
ATOM 7257 O O . SER A 1 929 ? -29.434 -4.333 10.176 1.00 57.72 929 SER A O 1
ATOM 7259 N N . GLU A 1 930 ? -28.360 -6.141 10.932 1.00 72.06 930 GLU A N 1
ATOM 7260 C CA . GLU A 1 930 ? -29.387 -6.551 11.890 1.00 72.06 930 GLU A CA 1
ATOM 7261 C C . GLU A 1 930 ? -28.857 -6.249 13.277 1.00 72.06 930 GLU A C 1
ATOM 7263 O O . GLU A 1 930 ? -28.005 -6.943 13.824 1.00 72.06 930 GLU A O 1
ATOM 7268 N N . PHE A 1 931 ? -29.354 -5.145 13.817 1.00 86.56 931 PHE A N 1
ATOM 7269 C CA . PHE A 1 931 ? -29.141 -4.770 15.199 1.00 86.56 931 PHE A CA 1
ATOM 7270 C C . PHE A 1 931 ? -30.448 -5.043 15.929 1.00 86.56 931 PHE A C 1
ATOM 7272 O O . PHE A 1 931 ? -31.533 -4.821 15.381 1.00 86.56 931 PHE A O 1
ATOM 7279 N N . SER A 1 932 ? -30.358 -5.512 17.164 1.00 91.62 932 SER A N 1
ATOM 7280 C CA . SER A 1 932 ? -31.496 -5.598 18.072 1.00 91.62 932 SER A CA 1
ATOM 7281 C C . SER A 1 932 ? -31.277 -4.651 19.237 1.00 91.62 932 SER A C 1
ATOM 7283 O O . SER A 1 932 ? -30.164 -4.503 19.732 1.00 91.62 932 SER A O 1
ATOM 7285 N N . VAL A 1 933 ? -32.347 -3.998 19.665 1.00 93.75 933 VAL A N 1
ATOM 7286 C CA . VAL A 1 933 ? -32.364 -3.241 20.915 1.00 93.75 933 VAL A CA 1
ATOM 7287 C C . VAL A 1 933 ? -32.623 -4.226 22.049 1.00 93.75 933 VAL A C 1
ATOM 7289 O O . VAL A 1 933 ? -33.547 -5.041 21.946 1.00 93.75 933 VAL A O 1
ATOM 7292 N N . LEU A 1 934 ? -31.808 -4.157 23.099 1.00 94.69 934 LEU A N 1
ATOM 7293 C CA . LEU A 1 934 ? -31.977 -4.918 24.333 1.00 94.69 934 LEU A CA 1
ATOM 7294 C C . LEU A 1 934 ? -32.826 -4.101 25.304 1.00 94.69 934 LEU A C 1
ATOM 7296 O O . LEU A 1 934 ? -32.487 -2.959 25.617 1.00 94.69 934 LEU A O 1
ATOM 7300 N N . LYS A 1 935 ? -33.944 -4.679 25.750 1.00 93.56 935 LYS A N 1
ATOM 7301 C CA . LYS A 1 935 ? -34.945 -3.990 26.570 1.00 93.56 935 LYS A CA 1
ATOM 7302 C C . LYS A 1 935 ? -35.144 -4.680 27.899 1.00 93.56 935 LYS A C 1
ATOM 7304 O O . LYS A 1 935 ? -35.340 -5.896 27.940 1.00 93.56 935 LYS A O 1
ATOM 7309 N N . GLY A 1 936 ? -35.122 -3.888 28.960 1.00 88.62 936 GLY A N 1
ATOM 7310 C CA . GLY A 1 936 ? -35.395 -4.292 30.331 1.00 88.62 936 GLY A CA 1
ATOM 7311 C C . GLY A 1 936 ? -36.680 -3.653 30.844 1.00 88.62 936 GLY A C 1
ATOM 7312 O O . GLY A 1 936 ? -37.470 -3.096 30.081 1.00 88.62 936 GLY A O 1
ATOM 7313 N N . LYS A 1 937 ? -36.884 -3.728 32.160 1.00 82.25 937 LYS A N 1
ATOM 7314 C CA . LYS A 1 937 ? -38.043 -3.125 32.829 1.00 82.25 937 LYS A CA 1
ATOM 7315 C C . LYS A 1 937 ? -38.047 -1.595 32.721 1.00 82.25 937 LYS A C 1
ATOM 7317 O O . LYS A 1 937 ? -39.112 -1.014 32.531 1.00 82.25 937 LYS A O 1
ATOM 7322 N N . ASP A 1 938 ? -36.869 -0.982 32.810 1.00 79.62 938 ASP A N 1
ATOM 7323 C CA . ASP A 1 938 ? -36.703 0.472 32.914 1.00 79.62 938 ASP A CA 1
ATOM 7324 C C . ASP A 1 938 ? -36.369 1.144 31.567 1.00 79.62 938 ASP A C 1
ATOM 7326 O O . ASP A 1 938 ? -36.191 2.356 31.502 1.00 79.62 938 ASP A O 1
ATOM 7330 N N . GLY A 1 939 ? -36.351 0.376 30.468 1.00 85.50 939 GLY A N 1
ATOM 7331 C CA . GLY A 1 939 ? -36.142 0.891 29.115 1.00 85.50 939 GLY A CA 1
ATOM 7332 C C . GLY A 1 939 ? -35.126 0.099 28.297 1.00 85.50 939 GLY A C 1
ATOM 7333 O O . GLY A 1 939 ? -34.881 -1.087 28.534 1.00 85.50 939 GLY A O 1
ATOM 7334 N N . ASP A 1 940 ? -34.571 0.764 27.288 1.00 90.75 940 ASP A N 1
ATOM 7335 C CA . ASP A 1 940 ? -33.537 0.217 26.417 1.00 90.75 940 ASP A CA 1
ATOM 7336 C C . ASP A 1 940 ? -32.183 0.329 27.141 1.00 90.75 940 ASP A C 1
ATOM 7338 O O . ASP A 1 940 ? -31.761 1.433 27.466 1.00 90.75 940 ASP A O 1
ATOM 7342 N N . PHE A 1 941 ? -31.497 -0.791 27.384 1.00 92.38 941 PHE A N 1
ATOM 7343 C CA . PHE A 1 941 ? -30.218 -0.812 28.121 1.00 92.38 941 PHE A CA 1
ATOM 7344 C C . PHE A 1 941 ? -29.031 -1.249 27.255 1.00 92.38 941 PHE A C 1
ATOM 7346 O O . PHE A 1 941 ? -27.908 -1.394 27.736 1.00 92.38 941 PHE A O 1
ATOM 7353 N N . GLY A 1 942 ? -29.253 -1.518 25.968 1.00 94.50 942 GLY A N 1
ATOM 7354 C CA . GLY A 1 942 ? -28.163 -1.949 25.111 1.00 94.50 942 GLY A CA 1
ATOM 7355 C C . GLY A 1 942 ? -28.536 -2.281 23.680 1.00 94.50 942 GLY A C 1
ATOM 7356 O O . GLY A 1 942 ? -29.690 -2.214 23.248 1.00 94.50 942 GLY A O 1
ATOM 7357 N N . VAL A 1 943 ? -27.508 -2.677 22.941 1.00 95.12 943 VAL A N 1
ATOM 7358 C CA . VAL A 1 943 ? -27.560 -3.027 21.526 1.00 95.12 943 VAL A CA 1
ATOM 7359 C C . VAL A 1 943 ? -26.905 -4.385 21.319 1.00 95.12 943 VAL A C 1
ATOM 7361 O O . VAL A 1 943 ? -25.820 -4.648 21.827 1.00 95.12 943 VAL A O 1
ATOM 7364 N N . PHE A 1 944 ? -27.552 -5.232 20.526 1.00 95.00 944 PHE A N 1
ATOM 7365 C CA . PHE A 1 944 ? -27.028 -6.518 20.085 1.00 95.00 944 PHE A CA 1
ATOM 7366 C C . PHE A 1 944 ? -26.775 -6.477 18.578 1.00 95.00 944 PHE A C 1
ATOM 7368 O O . PHE A 1 944 ? -27.712 -6.284 17.798 1.00 95.00 944 PHE A O 1
ATOM 7375 N N . SER A 1 945 ? -25.522 -6.654 18.171 1.00 92.56 945 SER A N 1
ATOM 7376 C CA . SER A 1 945 ? -25.103 -6.769 16.777 1.00 92.56 945 SER A CA 1
ATOM 7377 C C . SER A 1 945 ? -25.039 -8.240 16.377 1.00 92.56 945 SER A C 1
ATOM 7379 O O . SER A 1 945 ? -24.228 -8.996 16.905 1.00 92.56 945 SER A O 1
ATOM 7381 N N . HIS A 1 946 ? -25.869 -8.639 15.411 1.00 87.31 946 HIS A N 1
ATOM 7382 C CA . HIS A 1 946 ? -25.817 -9.985 14.812 1.00 87.31 946 HIS A CA 1
ATOM 7383 C C . HIS A 1 946 ? -24.660 -10.157 13.817 1.00 87.31 946 HIS A C 1
ATOM 7385 O O . HIS A 1 946 ? -24.383 -11.262 13.361 1.00 87.31 946 HIS A O 1
ATOM 7391 N N . TYR A 1 947 ? -23.999 -9.056 13.465 1.00 86.44 947 TYR A N 1
ATOM 7392 C CA . TYR A 1 947 ? -22.850 -9.015 12.570 1.00 86.44 947 TYR A CA 1
ATOM 7393 C C . TYR A 1 947 ? -21.598 -8.645 13.350 1.00 86.44 947 TYR A C 1
ATOM 7395 O O . TYR A 1 947 ? -21.675 -7.881 14.311 1.00 86.44 947 TYR A O 1
ATOM 7403 N N . ASP A 1 948 ? -20.452 -9.101 12.860 1.00 89.75 948 ASP A N 1
ATOM 7404 C CA . ASP A 1 948 ? -19.164 -8.777 13.462 1.00 89.75 948 ASP A CA 1
ATOM 7405 C C . ASP A 1 948 ? -18.821 -7.288 13.262 1.00 89.75 948 ASP A C 1
ATOM 7407 O O . ASP A 1 948 ? -18.498 -6.835 12.151 1.00 89.75 948 ASP A O 1
ATOM 7411 N N . LEU A 1 949 ? -18.919 -6.526 14.354 1.00 90.56 949 LEU A N 1
ATOM 7412 C CA . LEU A 1 949 ? -18.586 -5.106 14.429 1.00 90.56 949 LEU A CA 1
ATOM 7413 C C . LEU A 1 949 ? -17.092 -4.903 14.722 1.00 90.56 949 LEU A C 1
ATOM 7415 O O . LEU A 1 949 ? -16.448 -4.045 14.108 1.00 90.56 949 LEU A O 1
ATOM 7419 N N . SER A 1 950 ? -16.532 -5.703 15.630 1.00 92.31 950 SER A N 1
ATOM 7420 C CA . SER A 1 950 ? -15.151 -5.597 16.116 1.00 92.31 950 SER A CA 1
ATOM 7421 C C . SER A 1 950 ? -14.124 -5.799 15.010 1.00 92.31 950 SER A C 1
ATOM 7423 O O . SER A 1 950 ? -13.163 -5.034 14.908 1.00 92.31 950 SER A O 1
ATOM 7425 N N . SER A 1 951 ? -14.342 -6.770 14.126 1.00 89.94 951 SER A N 1
ATOM 7426 C CA . SER A 1 951 ? -13.473 -7.049 12.982 1.00 89.94 951 SER A CA 1
ATOM 7427 C C . SER A 1 951 ? -13.365 -5.845 12.047 1.00 89.94 951 SER A C 1
ATOM 7429 O O . SER A 1 951 ? -12.271 -5.476 11.633 1.00 89.94 951 SER A O 1
ATOM 7431 N N . GLY A 1 952 ? -14.483 -5.187 11.729 1.00 86.81 952 GLY A N 1
ATOM 7432 C CA . GLY A 1 952 ? -14.491 -4.012 10.864 1.00 86.81 952 GLY A CA 1
ATOM 7433 C C . GLY A 1 952 ? -13.902 -2.778 11.555 1.00 86.81 952 GLY A C 1
ATOM 7434 O O . GLY A 1 952 ? -13.162 -2.021 10.923 1.00 86.81 952 GLY A O 1
ATOM 7435 N N . LEU A 1 953 ? -14.169 -2.593 12.854 1.00 89.56 953 LEU A N 1
ATOM 7436 C CA . LEU A 1 953 ? -13.559 -1.531 13.660 1.00 89.56 953 LEU A CA 1
ATOM 7437 C C . LEU A 1 953 ? -12.029 -1.660 13.689 1.00 89.56 953 LEU A C 1
ATOM 7439 O O . LEU A 1 953 ? -11.339 -0.661 13.504 1.00 89.56 953 LEU A O 1
ATOM 7443 N N . THR A 1 954 ? -11.520 -2.884 13.837 1.00 88.44 954 THR A N 1
ATOM 7444 C CA . THR A 1 954 ? -10.085 -3.221 13.876 1.00 88.44 954 THR A CA 1
ATOM 7445 C C . THR A 1 954 ? -9.486 -3.548 12.503 1.00 88.44 954 THR A C 1
ATOM 7447 O O . THR A 1 954 ? -8.373 -4.051 12.423 1.00 88.44 954 THR A O 1
ATOM 7450 N N . TYR A 1 955 ? -10.188 -3.259 11.401 1.00 85.88 955 TYR A N 1
ATOM 7451 C CA . TYR A 1 955 ? -9.723 -3.499 10.022 1.00 85.88 955 TYR A CA 1
ATOM 7452 C C . TYR A 1 955 ? -9.396 -4.970 9.679 1.00 85.88 955 TYR A C 1
ATOM 7454 O O . TYR A 1 955 ? -8.835 -5.246 8.621 1.00 85.88 955 TYR A O 1
ATOM 7462 N N . ASN A 1 956 ? -9.778 -5.934 10.519 1.00 87.12 956 ASN A N 1
ATOM 7463 C CA . ASN A 1 956 ? -9.551 -7.360 10.307 1.00 87.12 956 ASN A CA 1
ATOM 7464 C C . ASN A 1 956 ? -10.522 -7.927 9.269 1.00 87.12 956 ASN A C 1
ATOM 7466 O O . ASN A 1 956 ? -11.656 -8.305 9.574 1.00 87.12 956 ASN A O 1
ATOM 7470 N N . GLN A 1 957 ? -10.047 -8.010 8.031 1.00 85.88 957 GLN A N 1
ATOM 7471 C CA . GLN A 1 957 ? -10.738 -8.643 6.914 1.00 85.88 957 GLN A CA 1
ATOM 7472 C C . GLN A 1 957 ? -10.276 -10.098 6.759 1.00 85.88 957 GLN A C 1
ATOM 7474 O O . GLN A 1 957 ? -9.085 -10.394 6.884 1.00 85.88 957 GLN A O 1
ATOM 7479 N N . PHE A 1 958 ? -11.236 -11.011 6.580 1.00 86.75 958 PHE A N 1
ATOM 7480 C CA . PHE A 1 958 ? -10.988 -12.435 6.353 1.00 86.75 958 PHE A CA 1
ATOM 7481 C C . PHE A 1 958 ? -12.236 -13.129 5.772 1.00 86.75 958 PHE A C 1
ATOM 7483 O O . PHE A 1 958 ? -13.357 -12.726 6.109 1.00 86.75 958 PHE A O 1
ATOM 7490 N N . PRO A 1 959 ? -12.062 -14.173 4.939 1.00 83.81 959 PRO A N 1
ATOM 7491 C CA . PRO A 1 959 ? -13.164 -14.894 4.305 1.00 83.81 959 PRO A CA 1
ATOM 7492 C C . PRO A 1 959 ? -14.086 -15.592 5.304 1.00 83.81 959 PRO A C 1
ATOM 7494 O O . PRO A 1 959 ? -13.637 -16.093 6.332 1.00 83.81 959 PRO A O 1
ATOM 7497 N N . GLY A 1 960 ? -15.376 -15.662 4.971 1.00 79.38 960 GLY A N 1
ATOM 7498 C CA . GLY A 1 960 ? -16.393 -16.339 5.787 1.00 79.38 960 GLY A CA 1
ATOM 7499 C C . GLY A 1 960 ? -16.909 -15.522 6.977 1.00 79.38 960 GLY A C 1
ATOM 7500 O O . GLY A 1 960 ? -17.793 -15.981 7.693 1.00 79.38 960 GLY A O 1
ATOM 7501 N N . CYS A 1 961 ? -16.408 -14.302 7.186 1.00 84.31 961 CYS A N 1
ATOM 7502 C CA . CYS A 1 961 ? -16.918 -13.397 8.211 1.00 84.31 961 CYS A CA 1
ATOM 7503 C C . CYS A 1 961 ? -18.258 -12.772 7.782 1.00 84.31 961 CYS A C 1
ATOM 7505 O O . CYS A 1 961 ? -18.311 -11.973 6.839 1.00 84.31 961 CYS A O 1
ATOM 7507 N N . ARG A 1 962 ? -19.332 -13.027 8.541 1.00 83.75 962 ARG A N 1
ATOM 7508 C CA . ARG A 1 962 ? -20.587 -12.262 8.488 1.00 83.75 962 ARG A CA 1
ATOM 7509 C C . ARG A 1 962 ? -20.406 -10.922 9.212 1.00 83.75 962 ARG A C 1
ATOM 7511 O O . ARG A 1 962 ? -20.968 -10.661 10.272 1.00 83.75 962 ARG A O 1
ATOM 7518 N N . GLY A 1 963 ? -19.585 -10.062 8.621 1.00 81.69 963 GLY A N 1
ATOM 7519 C CA . GLY A 1 963 ? -19.189 -8.779 9.194 1.00 81.69 963 GLY A CA 1
ATOM 7520 C C . GLY A 1 963 ? -19.561 -7.576 8.337 1.00 81.69 963 GLY A C 1
ATOM 7521 O O . GLY A 1 963 ? -19.912 -7.675 7.155 1.00 81.69 963 GLY A O 1
ATOM 7522 N N . LEU A 1 964 ? -19.436 -6.403 8.947 1.00 82.81 964 LEU A N 1
ATOM 7523 C CA . LEU A 1 964 ? -19.584 -5.116 8.275 1.00 82.81 964 LEU A CA 1
ATOM 7524 C C . LEU A 1 964 ? -18.275 -4.730 7.571 1.00 82.81 964 LEU A C 1
ATOM 7526 O O . LEU A 1 964 ? -17.183 -5.160 7.960 1.00 82.81 964 LEU A O 1
ATOM 7530 N N . THR A 1 965 ? -18.362 -3.900 6.527 1.00 79.94 965 THR A N 1
ATOM 7531 C CA . THR A 1 965 ? -17.153 -3.272 5.967 1.00 79.94 965 THR A CA 1
ATOM 7532 C C . THR A 1 965 ? -16.502 -2.356 7.012 1.00 79.94 965 THR A C 1
ATOM 7534 O O . THR A 1 965 ? -17.220 -1.762 7.823 1.00 79.94 965 THR A O 1
ATOM 7537 N N . PRO A 1 966 ? -15.165 -2.175 7.003 1.00 83.00 966 PRO A N 1
ATOM 7538 C CA . PRO A 1 966 ? -14.497 -1.351 8.007 1.00 83.00 966 PRO A CA 1
ATOM 7539 C C . PRO A 1 966 ? -15.079 0.068 8.174 1.00 83.00 966 PRO A C 1
ATOM 7541 O O . PRO A 1 966 ? -15.301 0.476 9.315 1.00 83.00 966 PRO A O 1
ATOM 7544 N N . PRO A 1 967 ? -15.400 0.827 7.100 1.00 79.12 967 PRO A N 1
ATOM 7545 C CA . PRO A 1 967 ? -16.032 2.140 7.248 1.00 79.12 967 PRO A CA 1
ATOM 7546 C C . PRO A 1 967 ? -17.375 2.078 7.985 1.00 79.12 967 PRO A C 1
ATOM 7548 O O . PRO A 1 967 ? -17.578 2.825 8.939 1.00 79.12 967 PRO A O 1
ATOM 7551 N N . THR A 1 968 ? -18.263 1.159 7.596 1.00 81.62 968 THR A N 1
ATOM 7552 C CA . THR A 1 968 ? -19.582 0.997 8.224 1.00 81.62 968 THR A CA 1
ATOM 7553 C C . THR A 1 968 ? -19.471 0.538 9.677 1.00 81.62 968 THR A C 1
ATOM 7555 O O . THR A 1 968 ? -20.163 1.073 10.541 1.00 81.62 968 THR A O 1
ATOM 7558 N N . ALA A 1 969 ? -18.579 -0.411 9.968 1.00 88.00 969 ALA A N 1
ATOM 7559 C CA . ALA A 1 969 ? -18.358 -0.902 11.323 1.00 88.00 969 ALA A CA 1
ATOM 7560 C C . ALA A 1 969 ? -17.913 0.220 12.268 1.00 88.00 969 ALA A C 1
ATOM 7562 O O . ALA A 1 969 ? -18.462 0.373 13.353 1.00 88.00 969 ALA A O 1
ATOM 7563 N N . ARG A 1 970 ? -16.974 1.070 11.833 1.00 87.06 970 ARG A N 1
ATOM 7564 C CA . ARG A 1 970 ? -16.535 2.227 12.627 1.00 87.06 970 ARG A CA 1
ATOM 7565 C C . ARG A 1 970 ? -17.660 3.220 12.880 1.00 87.06 970 ARG A C 1
ATOM 7567 O O . ARG A 1 970 ? -17.809 3.681 14.005 1.00 87.06 970 ARG A O 1
ATOM 7574 N N . GLN A 1 971 ? -18.446 3.536 11.851 1.00 85.06 971 GLN A N 1
ATOM 7575 C CA . GLN A 1 971 ? -19.584 4.448 11.974 1.00 85.06 971 GLN A CA 1
ATOM 7576 C C . GLN A 1 971 ? -20.593 3.943 13.015 1.00 85.06 971 GLN A C 1
ATOM 7578 O O . GLN A 1 971 ? -20.987 4.692 13.907 1.00 85.06 971 GLN A O 1
ATOM 7583 N N . LEU A 1 972 ? -20.961 2.661 12.947 1.00 88.75 972 LEU A N 1
ATOM 7584 C CA . LEU A 1 972 ? -21.905 2.053 13.886 1.00 88.75 972 LEU A CA 1
ATOM 7585 C C . LEU A 1 972 ? -21.320 1.897 15.295 1.00 88.75 972 LEU A C 1
ATOM 7587 O O . LEU A 1 972 ? -22.019 2.188 16.263 1.00 88.75 972 LEU A O 1
ATOM 7591 N N . ALA A 1 973 ? -20.049 1.507 15.427 1.00 92.00 973 ALA A N 1
ATOM 7592 C CA . ALA A 1 973 ? -19.360 1.414 16.715 1.00 92.00 973 ALA A CA 1
ATOM 7593 C C . ALA A 1 973 ? -19.331 2.764 17.440 1.00 92.00 973 ALA A C 1
ATOM 7595 O O . ALA A 1 973 ? -19.705 2.843 18.608 1.00 92.00 973 ALA A O 1
ATOM 7596 N N . VAL A 1 974 ? -18.971 3.837 16.728 1.00 90.75 974 VAL A N 1
ATOM 7597 C CA . VAL A 1 974 ? -19.032 5.207 17.254 1.00 90.75 974 VAL A CA 1
ATOM 7598 C C . VAL A 1 974 ? -20.445 5.543 17.716 1.00 90.75 974 VAL A C 1
ATOM 7600 O O . VAL A 1 974 ? -20.622 6.024 18.831 1.00 90.75 974 VAL A O 1
ATOM 7603 N N . ASN A 1 975 ? -21.457 5.280 16.886 1.00 91.38 975 ASN A N 1
ATOM 7604 C CA . ASN A 1 975 ? -22.838 5.596 17.240 1.00 91.38 975 ASN A CA 1
ATOM 7605 C C . ASN A 1 975 ? -23.298 4.834 18.492 1.00 91.38 975 ASN A C 1
ATOM 7607 O O . ASN A 1 975 ? -24.037 5.391 19.298 1.00 91.38 975 ASN A O 1
ATOM 7611 N N . CYS A 1 976 ? -22.851 3.588 18.682 1.00 93.06 976 CYS A N 1
ATOM 7612 C CA . CYS A 1 976 ? -23.138 2.819 19.893 1.00 93.06 976 CYS A CA 1
ATOM 7613 C C . CYS A 1 976 ? -22.454 3.419 21.131 1.00 93.06 976 CYS A C 1
ATOM 7615 O O . CYS A 1 976 ? -23.087 3.520 22.177 1.00 93.06 976 CYS A O 1
ATOM 7617 N N . VAL A 1 977 ? -21.202 3.878 21.017 1.00 94.19 977 VAL A N 1
ATOM 7618 C CA . VAL A 1 977 ? -20.507 4.564 22.122 1.00 94.19 977 VAL A CA 1
ATOM 7619 C C . VAL A 1 977 ? -21.192 5.884 22.469 1.00 94.19 977 VAL A C 1
ATOM 7621 O O . VAL A 1 977 ? -21.437 6.154 23.637 1.00 94.19 977 VAL A O 1
ATOM 7624 N N . LEU A 1 978 ? -21.561 6.690 21.473 1.00 91.50 978 LEU A N 1
ATOM 7625 C CA . LEU A 1 978 ? -22.283 7.947 21.695 1.00 91.50 978 LEU A CA 1
ATOM 7626 C C . LEU A 1 978 ? -23.665 7.720 22.330 1.00 91.50 978 LEU A C 1
ATOM 7628 O O . LEU A 1 978 ? -24.105 8.531 23.140 1.00 91.50 978 LEU A O 1
ATOM 7632 N N . GLN A 1 979 ? -24.343 6.619 21.988 1.00 90.81 979 GLN A N 1
ATOM 7633 C CA . GLN A 1 979 ? -25.571 6.192 22.664 1.00 90.81 979 GLN A CA 1
ATOM 7634 C C . GLN A 1 979 ? -25.311 5.828 24.128 1.00 90.81 979 GLN A C 1
ATOM 7636 O O . GLN A 1 979 ? -26.054 6.283 24.990 1.00 90.81 979 GLN A O 1
ATOM 7641 N N . ALA A 1 980 ? -24.240 5.085 24.418 1.00 93.44 980 ALA A N 1
ATOM 7642 C CA . ALA A 1 980 ? -23.853 4.766 25.790 1.00 93.44 980 ALA A CA 1
ATOM 7643 C C . ALA A 1 980 ? -23.517 6.027 26.605 1.00 93.44 980 ALA A C 1
ATOM 7645 O O . ALA A 1 980 ? -23.961 6.148 27.738 1.00 93.44 980 ALA A O 1
ATOM 7646 N N . MET A 1 981 ? -22.814 7.002 26.015 1.00 91.56 981 MET A N 1
ATOM 7647 C CA . MET A 1 981 ? -22.540 8.302 26.649 1.00 91.56 981 MET A CA 1
ATOM 7648 C C . MET A 1 981 ? -23.820 9.090 26.949 1.00 91.56 981 MET A C 1
ATOM 7650 O O . MET A 1 981 ? -23.904 9.779 27.959 1.00 91.56 981 MET A O 1
ATOM 7654 N N . PHE A 1 982 ? -24.809 9.023 26.054 1.00 88.75 982 PHE A N 1
ATOM 7655 C CA . PHE A 1 982 ? -26.104 9.654 26.283 1.00 88.75 982 PHE A CA 1
ATOM 7656 C C . PHE A 1 982 ? -26.885 8.950 27.402 1.00 88.75 982 PHE A C 1
ATOM 7658 O O . PHE A 1 982 ? -27.454 9.628 28.248 1.00 88.75 982 PHE A O 1
ATOM 7665 N N . HIS A 1 983 ? -26.880 7.615 27.422 1.00 88.31 983 HIS A N 1
ATOM 7666 C CA . HIS A 1 983 ? -27.530 6.807 28.456 1.00 88.31 983 HIS A CA 1
ATOM 7667 C C . HIS A 1 983 ? -26.928 7.050 29.846 1.00 88.31 983 HIS A C 1
ATOM 7669 O O . HIS A 1 983 ? -27.668 7.264 30.796 1.00 88.31 983 HIS A O 1
ATOM 7675 N N . ASP A 1 984 ? -25.596 7.082 29.947 1.00 87.44 984 ASP A N 1
ATOM 7676 C CA . ASP A 1 984 ? -24.856 7.361 31.187 1.00 87.44 984 ASP A CA 1
ATOM 7677 C C . ASP A 1 984 ? -25.283 8.675 31.844 1.00 87.44 984 ASP A C 1
ATOM 7679 O O . ASP A 1 984 ? -25.442 8.745 33.049 1.00 87.44 984 ASP A O 1
ATOM 7683 N N . LYS A 1 985 ? -25.551 9.709 31.044 1.00 81.69 985 LYS A N 1
ATOM 7684 C CA . LYS A 1 985 ? -26.019 11.003 31.551 1.00 81.69 985 LYS A CA 1
ATOM 7685 C C . LYS A 1 985 ? -27.464 11.032 32.034 1.00 81.69 985 LYS A C 1
ATOM 7687 O O . LYS A 1 985 ? -27.851 11.982 32.711 1.00 81.69 985 LYS A O 1
ATOM 7692 N N . GLN A 1 986 ? -28.302 10.112 31.559 1.00 74.88 986 GLN A N 1
ATOM 7693 C CA . GLN A 1 986 ? -29.703 10.060 31.977 1.00 74.88 986 GLN A CA 1
ATOM 7694 C C . GLN A 1 986 ? -29.863 9.411 33.354 1.00 74.88 986 GLN A C 1
ATOM 7696 O O . GLN A 1 986 ? -30.870 9.674 34.016 1.00 74.88 986 GLN A O 1
ATOM 7701 N N . ASN A 1 987 ? -28.890 8.586 33.741 1.00 64.75 987 ASN A N 1
ATOM 7702 C CA . ASN A 1 987 ? -28.823 7.868 35.009 1.00 64.75 987 ASN A CA 1
ATOM 7703 C C . ASN A 1 987 ? -27.941 8.621 36.010 1.00 64.75 987 ASN A C 1
ATOM 7705 O O . ASN A 1 987 ? -28.201 8.458 37.224 1.00 64.75 987 ASN A O 1
#

Radius of gyration: 30.5 Å; Cα contacts (8 Å, |Δi|>4): 2022; chains: 1; bounding box: 71×76×85 Å

Foldseek 3Di:
DPPPVVVVLVCVVPDDDDDQLFADFDFFLQWFAKAFLQDDKFKFDWDADPVDQQWIKTADFFPGQWGIKIKGAPDGPVQQPPFWIWIWSHDDPNGGIWTKTACLGGQGFFIKIKTKGFTLFDDDAFFKKKKKWFKAWPDWDDFAWWKFPFWWAAPNDIDGDIDGHGHDDADDDSLCRGDIDMDMDTHHDGDDIDRITIMITRGHTPPNTMMITNMMTMGTADPVQVPPFDPPAFRFTDRGQRPPVLLVVLVVLLVLVLVVLVVQQVPPPQLFADDPDDLVRLLLRLLQLLLNLQLLDPVCLVSSQSSLVVLLVPDQPVLAWDWLLSLLSSLLSCLQRVACVVRVPSNLRSLVVLLVQQDQLLFHWRTGCSNVDPVSVLTDGWLLSRLSNLSSNLSSVVSPRQRDLVSLVSLLNNLLQQADPVQLFGFGHGVVSVRVVTDGDLLRLLSSLLSLLSSLLSNQAAQDPFLVRSVVPVSSVVSNVRSLVSNLVCSNPDPDCVVVVCVVPDPDDDLLSSLQSLLSSCLRQLAQDRPNYRVNSVSSVVCPPVVNVQADPVSSAGPVGSSSSSSNSSSSSQQFAFAAEEEEWFADDDCGCPRLSCQVSLLQVLLCVLSSHHHGHHYDYLVDDLLLVQSYQEYEYEYEHAGDDDPSSLVSVVLNQLLLHAYEYWYPDPDPVRVVNVVVSCCVSCVQWDWAWDDPPPQLCPVRDNQPDDFTWTFIAQVVDTRYTYGDDDPRDISSSLSRHSCCDPVGCVSSSSSSSSVSCFSCVPPDGHTPPRGRPQARFRQASEEFEEEEAEFADDTDHNPCLLVLLQSNCCNGRSYGYDHQYPDQGLEYEYELPHQDAGDPVSLQVVLVNVVVQHAYEYFYWLLDPNSLVSHVVSNCVSAPAKDKDWDDCPPCLQCQPARSYGFDNLSVWDWRPLCVVPPPPPPDFTKIFIAHPVGTRYIYGSAGLSCLSSNHGGHSRRHTHNVSSSRSVVSRVSNSVSSVVVD

Sequence (987 aa):
MTGRSMRRIRTWTCAGLIACAALPARGGPNLVAVGFFDLAPKLANVRYSLTDPQTVVLEFDGEHDFGRILVKSETPRSVARRGLVAGYTGSRGGAPGFLLFDMSEAQIQNAQVVMEFNLKGEIRPGRTYEYEIEMFTENEIQGGIPAIMPAFWADGKPFGVEVTLTNPIETSDKISRTRFIRGTVVAPDFEQMTSSAKIVLKLPQNFGQRFAVQRLTFREIDDELKAGLDPEMPAPVRYIEIKTPVEGQILDALKKQKEGFLQYVEGNPDGYWIAGNQEDSILLTCSVVSALGELGDPKLEDRLRKAMDWLAEQTPPENTFFSTTTVGARLYTLSRFGGVERFRKEITRDMDYLVRAQYDSGGWSTVSYLAQSAEAANTQPTHVSTWAAMLALREATFAGVECPRKVWTQAANYWTAGQSTKSGGFRQKLEQYGGLSENVSDEFTALGVVGMMISMEMASGPGARDCRQVLAYKTLQKGIDAALAFLNTRYAAEYSEELLGQLGRVENMPFFVRLQVFQYLRTVSGIPRLNDRDYFRLEAEKLFDPAQGLYDFNSGVFAGGFGTTAACMSAFALGASPTAYQRIVVGGGDAKDYEHSWDVQHLTRYVMAQRKRPLNWRRSSLEDEARHLLEVPVMFLNVAGPLNLEPDHLEKLRTYVFNGGTLLINVVSEQESQRDAVASVLRTAFPEYELRDLPKDHPVLTLREKIEQPVVAKVLGNGVRDFVFLAVNEGGRDWSCDFHTYRTGKDGAPHRFAFMNNLLEYTLDSSPFRSSFDPSPLPQRSTPTREFHVATLEIGGDQPVYPDLLKTLDLVMTSNYRTRIVDAKDGEAPLLWVMVTGPKAPTEAQTKRIRDHVEGGGFLIVDVVTGSEAWGEAALAALRTALPGMTTTQMRTLHPTYTGKIPGTQGFDARGGALRKSMTSELVQNGRSEFSVLKGKDGDFGVFSHYDLSSGLTYNQFPGCRGLTPPTARQLAVNCVLQAMFHDKQN

Secondary structure (DSSP, 8-state):
-HHHHHHHHHGGGGSS------PPP---TTEEEEEE--SS-EEPEEEE-SS-TTEEEEE-SSS-SEEEEEEE-SS-HHHHTTT-EEEE---BTTBPP-EEEE-TT---SS-EEEEEEEBSSPPPTT-EEEEEEEEEESS--TT-EEEEEEEEEETTEEEEEEEEE-PPPP-S-TT-SS--EEEEEEPPP-S-B-SEEEEEEEPPTT--SEEEEEEEEEEEE-HHHHTT--TTSPPPB-------HHHHHHHHHHHHHHHHHHHHHHT-TT-----SSHHHHHHHHHHHHHHHHHTT-GGGHHHHHHHHHHHHH----TTS---HHHHHHHHHHIIIII-HHHHHHHHHHHHHHHHHH--TTS---SS-GGG-STTGGG----HHHHHHHHHHHHHHHHHT-PPPHHHHHHHHHHHHHHB-TTTS-B-SS-GGGTGGGSPPBHHHHHHHHHHHHHHHHHHHSTT-S-GGGGGGGHHHHHHHHHHHHHHHHHHHH---HHHHTTTTS-TT--HHHHHHHHHHHHHHH----BTTB-HHHHHHHHHH-GGGT-B-TTT-PBTT-HHHHHHHHHHHHHHHS-EEEEEEEES-STTTTTTTTTHHHHHHHHHHHHHTS--EEEE--TTS-HHHHTTSSEEEEEE-SS----HHHHHHHHHHHHTT-EEEEEE--S-HHHHHHHHHHHHHH-TTS--EEPPTT-GGGTSSS---S---EEEEE-SS-EEEEEE--BTTB-HHHHHHHT--STTS-HHHHHHHHHHHHHHHTTPPPPPTTS--SSPP-PPPSEEEEEEEEEES-SS-S-TTHHHHHHHHHHHHHSEEEEE-TTS--SEEEEEE-SSSPPPHHHHHHHHHHHHTT-EEEEEEGGG-HHHHHHHHHHHHHHSTT-EEEEPPTTSHHHH---TTS-----TTPPBPGGGTTT-TTT----EEEEE-SSSEEEEEESSBSHHHHTT---TT--BB-HHHHHHHHHHHHHHHHHHHHH-

Solvent-accessible surface area (backbone atoms only — not comparable to full-atom values): 51739 Å² total; per-residue (Å²): 130,71,71,68,55,57,53,58,64,57,50,56,83,77,63,89,73,81,88,61,85,51,71,78,52,33,56,28,58,24,34,30,29,41,42,74,23,71,40,78,62,41,69,40,48,79,49,70,43,92,91,38,76,35,27,33,34,38,35,54,80,50,77,52,44,47,56,41,33,38,40,35,27,85,32,55,30,83,54,35,54,43,45,56,45,44,30,33,64,19,57,62,97,66,35,74,12,26,38,37,36,37,22,58,66,24,69,41,40,59,31,34,42,36,41,31,21,39,35,44,26,78,86,59,57,69,37,40,29,39,38,38,37,34,55,46,51,81,61,89,57,90,87,36,41,43,28,31,48,56,34,37,41,37,74,90,40,78,49,64,36,84,44,67,47,59,69,62,73,89,57,95,48,92,87,54,62,71,60,60,54,68,53,76,44,70,38,63,81,66,92,48,70,60,70,44,40,24,37,37,38,48,44,59,73,64,54,53,50,37,39,31,42,47,36,37,41,30,30,43,41,49,64,85,70,55,67,89,48,50,88,90,40,51,69,48,46,50,79,45,74,54,53,42,73,56,57,48,50,48,52,51,38,49,56,52,39,54,53,56,60,48,56,60,36,78,76,31,97,72,33,61,46,88,51,97,46,71,63,49,16,50,44,34,31,32,29,43,49,42,20,55,53,37,60,34,52,75,90,44,53,73,59,48,47,40,30,46,52,52,52,58,67,63,61,80,54,88,98,46,77,57,39,42,55,47,44,22,41,48,23,28,37,42,24,70,75,56,38,38,92,78,41,45,67,53,41,50,52,36,44,54,49,53,65,67,46,45,41,95,66,25,35,19,25,56,44,24,66,82,36,76,41,83,68,21,78,75,55,62,50,29,51,67,36,26,44,49,41,49,51,12,48,49,34,27,36,76,42,71,45,87,66,63,55,65,59,27,51,32,30,35,52,28,47,62,67,35,42,36,91,88,62,32,29,14,34,65,32,36,56,97,77,60,22,74,85,50,69,68,42,65,65,38,17,43,42,44,41,41,45,41,50,51,19,55,40,66,53,39,20,68,69,42,92,53,62,75,55,61,75,82,42,60,68,58,52,54,46,40,52,34,20,50,50,36,47,26,48,42,50,59,74,54,86,53,64,77,57,65,72,30,78,86,66,64,92,85,72,58,71,45,57,46,48,35,40,49,36,45,31,25,66,72,68,14,50,63,54,41,53,75,23,52,55,57,58,57,55,52,44,57,45,67,34,74,90,68,63,36,47,40,84,87,82,52,43,28,63,84,38,71,51,41,30,20,42,41,37,27,28,48,32,53,59,45,20,25,40,55,38,29,40,32,74,46,47,48,66,100,54,55,87,58,67,43,74,42,12,65,55,40,45,41,53,52,43,22,63,79,65,57,31,61,54,33,46,33,55,54,55,83,83,52,57,54,47,63,58,48,58,27,49,31,38,40,39,36,35,30,52,67,79,79,77,54,72,69,45,42,52,39,52,45,53,28,40,64,50,23,21,31,39,39,36,37,52,66,59,87,55,63,71,60,55,51,50,51,54,49,51,47,44,70,62,37,74,81,43,66,81,39,74,57,60,96,81,42,60,49,44,50,75,73,45,76,50,85,62,91,81,64,37,35,31,30,38,48,86,85,50,75,34,37,35,39,54,56,68,56,96,89,41,36,68,46,42,47,26,22,11,53,33,66,53,92,93,45,53,38,54,61,54,40,35,52,49,11,42,54,42,39,40,41,25,73,50,81,79,57,43,57,76,54,73,44,80,61,68,43,35,23,54,55,85,46,77,44,48,35,21,77,44,81,32,26,48,95,57,71,69,62,87,57,46,61,60,44,48,20,29,52,36,9,14,51,50,23,31,31,53,41,79,33,75,95,47,90,35,47,27,39,42,34,37,38,63,34,80,45,74,66,50,70,67,55,38,48,51,56,35,55,40,49,77,70,67,22,27,37,39,37,31,14,50,50,21,41,64,72,37,41,52,52,50,50,56,49,49,40,68,50,37,79,77,49,47,76,44,81,56,56,73,81,36,36,49,26,45,5,66,36,86,48,39,47,47,39,72,38,71,83,53,49,65,36,57,77,47,60,84,81,54,71,85,75,83,66,90,55,40,27,37,31,30,48,96,92,42,78,43,31,40,37,32,54,34,9,37,65,39,12,50,28,46,46,43,44,73,88,46,44,26,34,30,40,72,38,14,39,32,38,52,50,14,48,50,54,48,30,56,48,50,47,72,76,107

pLDDT: mean 79.53, std 15.85, range [26.89, 97.94]

Mean predicted aligned error: 12.73 Å

Nearest PDB structures (foldseek):
  1wce-assembly1_F-7  TM=3.292E-01  e=6.276E-02  Infectious bursal disease virus
  3knz-assembly2_C  TM=2.609E-01  e=7.546E-02  Salmonella enterica subsp. en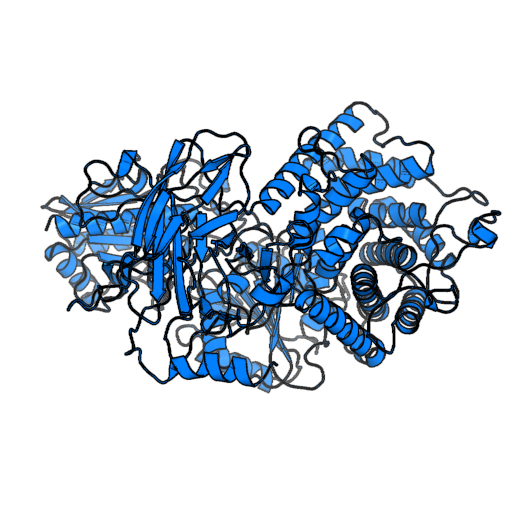terica serovar Typhimurium
  3knz-assembly1_B  TM=2.583E-01  e=1.252E-01  Salmonella enterica subsp. enterica serovar Typhimurium
  6x82-assembly2_F  TM=2.495E-01  e=1.896E-01  Homo sapiens
  8v4v-assembly1_B  TM=2.568E-01  e=4.986E-01  Streptococcus pneumoniae